Protein 1LVW (pdb70)

Structure (mmCIF, N/CA/C/O backbone):
data_1LVW
#
_entry.id   1LVW
#
_cell.length_a   112.680
_cell.length_b   115.880
_cell.length_c   116.910
_cell.angle_alpha   90.00
_cell.angle_beta   90.00
_cell.angle_gamma   90.00
#
_symmetry.space_group_name_H-M   'P 21 21 21'
#
loop_
_entity.id
_entity.type
_entity.pdbx_description
1 polymer 'glucose-1-phosphate thymidylyltransferase'
2 non-polymer 'CHLORIDE ION'
3 non-polymer 'SULFATE ION'
4 non-polymer "THYMIDINE-5'-DIPHOSPHATE"
5 non-polymer GLYCEROL
6 water water
#
loop_
_atom_site.group_PDB
_atom_site.id
_atom_site.type_symbol
_atom_site.label_atom_id
_atom_site.label_alt_id
_atom_site.label_comp_id
_atom_site.label_asym_id
_atom_site.label_entity_id
_atom_site.label_seq_id
_atom_site.pdbx_PDB_ins_code
_atom_site.Cartn_x
_atom_site.Cartn_y
_atom_site.Cartn_z
_atom_site.occupancy
_atom_site.B_iso_or_equiv
_atom_site.auth_seq_id
_atom_site.auth_comp_id
_atom_site.auth_asym_id
_atom_site.auth_atom_id
_atom_site.pdbx_PDB_model_num
ATOM 1 N N . GLY A 1 1 ? -12.036 -9.274 42.932 1.00 50.44 -2 GLY A N 1
ATOM 2 C CA . GLY A 1 1 ? -12.531 -9.980 41.714 1.00 49.80 -2 GLY A CA 1
ATOM 3 C C . GLY A 1 1 ? -11.387 -10.743 41.079 1.00 49.52 -2 GLY A C 1
ATOM 4 O O . GLY A 1 1 ? -11.568 -11.472 40.095 1.00 50.15 -2 GLY A O 1
ATOM 5 N N . ALA A 1 2 ? -10.201 -10.567 41.654 1.00 47.70 -1 ALA A N 1
ATOM 6 C CA . ALA A 1 2 ? -8.993 -11.229 41.177 1.00 45.15 -1 ALA A CA 1
ATOM 7 C C . ALA A 1 2 ? -7.869 -10.997 42.180 1.00 42.75 -1 ALA A C 1
ATOM 8 O O . ALA A 1 2 ? -7.184 -11.938 42.586 1.00 43.71 -1 ALA A O 1
ATOM 10 N N . HIS A 1 3 ? -7.684 -9.741 42.582 1.00 38.01 0 HIS A N 1
ATOM 11 C CA . HIS A 1 3 ? -6.630 -9.402 43.535 1.00 33.59 0 HIS A CA 1
ATOM 12 C C . HIS A 1 3 ? -7.171 -8.525 44.645 1.00 27.91 0 HIS A C 1
ATOM 13 O O . HIS A 1 3 ? -8.064 -7.709 44.424 1.00 25.62 0 HIS A O 1
ATOM 20 N N . MET A 1 4 ? -6.627 -8.696 45.839 1.00 21.05 1 MET A N 1
ATOM 21 C CA . MET A 1 4 ? -7.052 -7.878 46.975 1.00 18.46 1 MET A CA 1
ATOM 22 C C . MET A 1 4 ? -6.668 -6.427 46.703 1.00 15.21 1 MET A C 1
ATOM 23 O O . MET A 1 4 ? -5.543 -6.158 46.281 1.00 16.14 1 MET A O 1
ATOM 28 N N . LYS A 1 5 ? -7.594 -5.498 46.937 1.00 13.82 2 LYS A N 1
ATOM 29 C CA . LYS A 1 5 ? -7.328 -4.080 46.734 1.00 13.80 2 LYS A CA 1
ATOM 30 C C . LYS A 1 5 ? -6.956 -3.425 48.064 1.00 13.72 2 LYS A C 1
ATOM 31 O O . LYS A 1 5 ? -6.987 -4.076 49.107 1.00 12.54 2 LYS A O 1
ATOM 37 N N . GLY A 1 6 ? -6.593 -2.145 48.022 1.00 11.43 3 GLY A N 1
ATOM 38 C CA . GLY A 1 6 ? -6.240 -1.461 49.251 1.00 11.70 3 GLY A CA 1
ATOM 39 C C . GLY A 1 6 ? -6.873 -0.088 49.298 1.00 9.38 3 GLY A C 1
ATOM 40 O O . GLY A 1 6 ? -7.152 0.515 48.255 1.00 10.17 3 GLY A O 1
ATOM 41 N N . ILE A 1 7 ? -7.144 0.400 50.509 1.00 9.29 4 ILE A N 1
ATOM 42 C CA . ILE A 1 7 ? -7.715 1.735 50.672 1.00 8.95 4 ILE A CA 1
ATOM 43 C C . ILE A 1 7 ? -6.901 2.421 51.769 1.00 11.43 4 ILE A C 1
ATOM 44 O O . ILE A 1 7 ? -6.583 1.795 52.792 1.00 9.77 4 ILE A O 1
ATOM 49 N N . VAL A 1 8 ? -6.527 3.677 51.535 1.00 10.36 5 VAL A N 1
ATOM 50 C CA . VAL A 1 8 ? -5.826 4.440 52.565 1.00 10.66 5 VAL A CA 1
ATOM 51 C C . VAL A 1 8 ? -6.796 5.552 52.926 1.00 10.68 5 VAL A C 1
ATOM 52 O O . VAL A 1 8 ? -7.178 6.389 52.055 1.00 10.28 5 VAL A O 1
ATOM 56 N N . LEU A 1 9 ? -7.237 5.566 54.183 1.00 11.62 6 LEU A N 1
ATOM 57 C CA . LEU A 1 9 ? -8.173 6.611 54.614 1.00 12.71 6 LEU A CA 1
ATOM 58 C C . LEU A 1 9 ? -7.371 7.784 55.157 1.00 13.85 6 LEU A C 1
ATOM 59 O O . LEU A 1 9 ? -6.766 7.705 56.229 1.00 13.20 6 LEU A O 1
ATOM 64 N N . ALA A 1 10 ? -7.383 8.895 54.416 1.00 15.63 7 ALA A N 1
ATOM 65 C CA . ALA A 1 10 ? -6.576 10.065 54.765 1.00 17.26 7 ALA A CA 1
ATOM 66 C C . ALA A 1 10 ? -7.348 11.365 54.766 1.00 19.75 7 ALA A C 1
ATOM 67 O O . ALA A 1 10 ? -6.899 12.373 54.200 1.00 21.87 7 ALA A O 1
ATOM 69 N N . GLY A 1 11 ? -8.488 11.322 55.432 1.00 20.69 8 GLY A N 1
ATOM 70 C CA . GLY A 1 11 ? -9.360 12.463 55.537 1.00 24.47 8 GLY A CA 1
ATOM 71 C C . GLY A 1 11 ? -9.262 13.184 56.864 1.00 25.17 8 GLY A C 1
ATOM 72 O O . GLY A 1 11 ? -8.234 13.136 57.546 1.00 22.70 8 GLY A O 1
ATOM 73 N N . GLY A 1 12 ? -10.379 13.812 57.216 1.00 28.74 9 GLY A N 1
ATOM 74 C CA . GLY A 1 12 ? -10.513 14.669 58.384 1.00 32.86 9 GLY A CA 1
ATOM 75 C C . GLY A 1 12 ? -10.065 14.280 59.766 1.00 36.22 9 GLY A C 1
ATOM 76 O O . GLY A 1 12 ? -10.355 13.189 60.249 1.00 38.27 9 GLY A O 1
ATOM 77 N N . SER A 1 13 ? -9.389 15.213 60.427 1.00 37.89 10 SER A N 1
ATOM 78 C CA . SER A 1 13 ? -8.894 14.984 61.778 1.00 39.88 10 SER A CA 1
ATOM 79 C C . SER A 1 13 ? -9.540 15.978 62.741 1.00 40.58 10 SER A C 1
ATOM 80 O O . SER A 1 13 ? -10.230 16.922 62.333 1.00 41.98 10 SER A O 1
ATOM 83 N N . GLY A 1 14 ? -9.325 15.765 64.029 1.00 40.22 11 GLY A N 1
ATOM 84 C CA . GLY A 1 14 ? -9.872 16.703 64.975 1.00 39.45 11 GLY A CA 1
ATOM 85 C C . GLY A 1 14 ? -8.914 17.879 64.957 1.00 38.95 11 GLY A C 1
ATOM 86 O O . GLY A 1 14 ? -8.185 18.109 63.974 1.00 37.56 11 GLY A O 1
ATOM 87 N N . THR A 1 15 ? -8.888 18.618 66.055 1.00 36.45 12 THR A N 1
ATOM 88 C CA . THR A 1 15 ? -7.999 19.751 66.144 1.00 34.15 12 THR A CA 1
ATOM 89 C C . THR A 1 15 ? -6.900 19.437 67.139 1.00 31.28 12 THR A C 1
ATOM 90 O O . THR A 1 15 ? -6.217 20.338 67.603 1.00 30.16 12 THR A O 1
ATOM 94 N N . ARG A 1 16 ? -6.703 18.162 67.467 1.00 28.36 13 ARG A N 1
ATOM 95 C CA . ARG A 1 16 ? -5.686 17.843 68.459 1.00 26.80 13 ARG A CA 1
ATOM 96 C C . ARG A 1 16 ? -4.303 18.376 68.094 1.00 24.37 13 ARG A C 1
ATOM 97 O O . ARG A 1 16 ? -3.528 18.754 68.982 1.00 24.92 13 ARG A O 1
ATOM 99 N N . LEU A 1 17 ? -3.988 18.413 66.798 1.00 21.93 14 LEU A N 1
ATOM 100 C CA . LEU A 1 17 ? -2.674 18.898 66.373 1.00 19.66 14 LEU A CA 1
ATOM 101 C C . LEU A 1 17 ? -2.661 20.368 65.984 1.00 18.87 14 LEU A C 1
ATOM 102 O O . LEU A 1 17 ? -1.645 20.887 65.502 1.00 17.97 14 LEU A O 1
ATOM 107 N N . TYR A 1 18 ? -3.785 21.041 66.205 1.00 18.63 15 TYR A N 1
ATOM 108 C CA . TYR A 1 18 ? -3.900 22.465 65.891 1.00 16.70 15 TYR A CA 1
ATOM 109 C C . TYR A 1 18 ? -2.727 23.218 66.541 1.00 14.88 15 TYR A C 1
ATOM 110 O O . TYR A 1 18 ? -2.365 22.951 67.678 1.00 14.69 15 TYR A O 1
ATOM 119 N N . PRO A 1 19 ? -2.138 24.198 65.838 1.00 13.26 16 PRO A N 1
ATOM 120 C CA . PRO A 1 19 ? -2.440 24.689 64.508 1.00 13.50 16 PRO A CA 1
ATOM 121 C C . PRO A 1 19 ? -1.712 24.058 63.326 1.00 14.13 16 PRO A C 1
ATOM 122 O O . PRO A 1 19 ? -1.902 24.521 62.197 1.00 14.72 16 PRO A O 1
ATOM 126 N N . ILE A 1 20 ? -0.911 23.011 63.528 1.00 14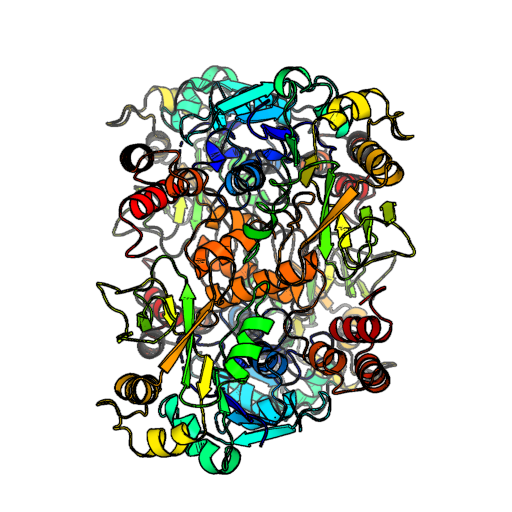.46 17 ILE A N 1
ATOM 127 C CA . ILE A 1 20 ? -0.180 22.480 62.355 1.00 13.78 17 ILE A CA 1
ATOM 128 C C . ILE A 1 20 ? -1.041 21.764 61.324 1.00 15.76 17 ILE A C 1
ATOM 129 O O . ILE A 1 20 ? -0.594 21.528 60.215 1.00 15.77 17 ILE A O 1
ATOM 134 N N . THR A 1 21 ? -2.260 21.394 61.700 1.00 14.48 18 THR A N 1
ATOM 135 C CA . THR A 1 21 ? -3.163 20.765 60.750 1.00 14.72 18 THR A CA 1
ATOM 136 C C . THR A 1 21 ? -4.216 21.760 60.263 1.00 16.70 18 THR A C 1
ATOM 137 O O . THR A 1 21 ? -5.152 21.375 59.563 1.00 16.86 18 THR A O 1
ATOM 141 N N . ARG A 1 22 ? -4.107 23.029 60.651 1.00 17.99 19 ARG A N 1
ATOM 142 C CA . ARG A 1 22 ? -5.090 23.999 60.183 1.00 22.08 19 ARG A CA 1
ATOM 143 C C . ARG A 1 22 ? -5.025 24.139 58.664 1.00 24.12 19 ARG A C 1
ATOM 144 O O . ARG A 1 22 ? -6.062 24.177 57.980 1.00 25.71 19 ARG A O 1
ATOM 152 N N . ALA A 1 23 ? -3.820 24.199 58.123 1.00 23.95 20 ALA A N 1
ATOM 153 C CA . ALA A 1 23 ? -3.683 24.300 56.676 1.00 25.53 20 ALA A CA 1
ATOM 154 C C . ALA A 1 23 ? -2.986 23.110 56.022 1.00 24.99 20 ALA A C 1
ATOM 155 O O . ALA A 1 23 ? -2.867 23.083 54.795 1.00 28.55 20 ALA A O 1
ATOM 157 N N . VAL A 1 24 ? -2.509 22.146 56.816 1.00 21.27 21 VAL A N 1
ATOM 158 C CA . VAL A 1 24 ? -1.841 20.954 56.265 1.00 18.86 21 VAL A CA 1
ATOM 159 C C . VAL A 1 24 ? -2.560 19.701 56.750 1.00 17.11 21 VAL A C 1
ATOM 160 O O . VAL A 1 24 ? -2.694 19.468 57.954 1.00 17.69 21 VAL A O 1
ATOM 164 N N . SER A 1 25 ? -3.026 18.916 55.799 1.00 15.09 22 SER A N 1
ATOM 165 C CA . SER A 1 25 ? -3.707 17.663 56.092 1.00 13.42 22 SER A CA 1
ATOM 166 C C . SER A 1 25 ? -2.761 16.840 56.970 1.00 12.03 22 SER A C 1
ATOM 167 O O . SER A 1 25 ? -1.572 16.748 56.687 1.00 11.94 22 SER A O 1
ATOM 170 N N . LYS A 1 26 ? -3.293 16.229 58.034 1.00 10.52 23 LYS A N 1
ATOM 171 C CA . LYS A 1 26 ? -2.454 15.453 58.940 1.00 9.72 23 LYS A CA 1
ATOM 172 C C . LYS A 1 26 ? -1.576 14.425 58.215 1.00 10.46 23 LYS A C 1
ATOM 173 O O . LYS A 1 26 ? -0.401 14.279 58.535 1.00 10.76 23 LYS A O 1
ATOM 179 N N . GLN A 1 27 ? -2.137 13.747 57.220 1.00 8.78 24 GLN A N 1
ATOM 180 C CA . GLN A 1 27 ? -1.394 12.680 56.561 1.00 9.01 24 GLN A CA 1
ATOM 181 C C . GLN A 1 27 ? -0.360 13.154 55.551 1.00 9.74 24 GLN A C 1
ATOM 182 O O . GLN A 1 27 ? 0.295 12.349 54.891 1.00 9.36 24 GLN A O 1
ATOM 188 N N . LEU A 1 28 ? -0.201 14.480 55.438 1.00 10.38 25 LEU A N 1
ATOM 189 C CA . LEU A 1 28 ? 0.840 15.021 54.593 1.00 10.88 25 LEU A CA 1
ATOM 190 C C . LEU A 1 28 ? 1.952 15.570 55.499 1.00 11.02 25 LEU A C 1
ATOM 191 O O . LEU A 1 28 ? 3.002 15.996 55.005 1.00 12.66 25 LEU A O 1
ATOM 196 N N . LEU A 1 29 ? 1.737 15.586 56.817 1.00 8.63 26 LEU A N 1
ATOM 197 C CA . LEU A 1 29 ? 2.779 16.086 57.736 1.00 9.52 26 LEU A CA 1
ATOM 198 C C . LEU A 1 29 ? 4.022 15.179 57.584 1.00 10.59 26 LEU A C 1
ATOM 199 O O . LEU A 1 29 ? 3.928 13.972 57.364 1.00 10.91 26 LEU A O 1
ATOM 204 N N . PRO A 1 30 ? 5.209 15.759 57.729 1.00 11.16 27 PRO A N 1
ATOM 205 C CA . PRO A 1 30 ? 6.411 14.928 57.577 1.00 10.54 27 PRO A CA 1
ATOM 206 C C . PRO A 1 30 ? 6.738 14.030 58.767 1.00 10.12 27 PRO A C 1
ATOM 207 O O . PRO A 1 30 ? 6.489 14.387 59.925 1.00 9.97 27 PRO A O 1
ATOM 211 N N . ILE A 1 31 ? 7.256 12.844 58.477 1.00 10.50 28 ILE A N 1
ATOM 212 C CA . ILE A 1 31 ? 7.759 11.984 59.546 1.00 10.24 28 ILE A CA 1
ATOM 213 C C . ILE A 1 31 ? 9.214 11.842 59.078 1.00 10.01 28 ILE A C 1
ATOM 214 O O . ILE A 1 31 ? 9.563 11.012 58.227 1.00 10.29 28 ILE A O 1
ATOM 219 N N . TYR A 1 32 ? 10.025 12.740 59.619 1.00 10.44 29 TYR A N 1
ATOM 220 C CA . TYR A 1 32 ? 11.443 12.884 59.314 1.00 11.58 29 TYR A CA 1
ATOM 221 C C . TYR A 1 32 ? 11.731 13.360 57.895 1.00 11.41 29 TYR A C 1
ATOM 222 O O . TYR A 1 32 ? 12.001 14.548 57.703 1.00 14.25 29 TYR A O 1
ATOM 231 N N . ASP A 1 33 ? 11.662 12.471 56.902 1.00 10.08 30 ASP A N 1
ATOM 232 C CA . ASP A 1 33 ? 11.995 12.871 55.535 1.00 10.48 30 ASP A CA 1
ATOM 233 C C . ASP A 1 33 ? 10.948 12.508 54.495 1.00 11.14 30 ASP A C 1
ATOM 234 O O . ASP A 1 33 ? 11.214 12.654 53.303 1.00 11.01 30 ASP A O 1
ATOM 239 N N . LYS A 1 34 ? 9.780 12.003 54.918 1.00 10.37 31 LYS A N 1
ATOM 240 C CA . LYS A 1 34 ? 8.725 11.625 53.965 1.00 8.95 31 LYS A CA 1
ATOM 241 C C . LYS A 1 34 ? 7.360 11.992 54.537 1.00 9.53 31 LYS A C 1
ATOM 242 O O . LYS A 1 34 ? 7.191 12.038 55.755 1.00 9.28 31 LYS A O 1
ATOM 248 N N . PRO A 1 35 ? 6.369 12.236 53.660 1.00 9.28 32 PRO A N 1
ATOM 249 C CA . PRO A 1 35 ? 5.007 12.586 54.094 1.00 10.21 32 PRO A CA 1
ATOM 250 C C . PRO A 1 35 ? 4.477 11.373 54.887 1.00 9.72 32 PRO A C 1
ATOM 251 O O . PRO A 1 35 ? 4.804 10.219 54.567 1.00 10.12 32 PRO A O 1
ATOM 255 N N . MET A 1 36 ? 3.684 11.636 55.918 1.00 8.42 33 MET A N 1
ATOM 256 C CA . MET A 1 36 ? 3.155 10.574 56.762 1.00 9.08 33 MET A CA 1
ATOM 257 C C . MET A 1 36 ? 2.522 9.448 55.937 1.00 9.17 33 MET A C 1
ATOM 258 O O . MET A 1 36 ? 2.735 8.289 56.226 1.00 8.53 33 MET A O 1
ATOM 263 N N . ILE A 1 37 ? 1.735 9.803 54.931 1.00 8.62 34 ILE A N 1
ATOM 264 C CA . ILE A 1 37 ? 1.016 8.778 54.145 1.00 8.96 34 ILE A CA 1
ATOM 265 C C . ILE A 1 37 ? 1.907 7.750 53.431 1.00 10.31 34 ILE A C 1
ATOM 266 O O . ILE A 1 37 ? 1.441 6.666 53.100 1.00 7.78 34 ILE A O 1
ATOM 271 N N . TYR A 1 38 ? 3.177 8.069 53.193 1.00 8.70 35 TYR A N 1
ATOM 272 C CA . TYR A 1 38 ? 4.059 7.088 52.563 1.00 8.69 35 TYR A CA 1
ATOM 273 C C . TYR A 1 38 ? 4.162 5.857 53.466 1.00 6.73 35 TYR A C 1
ATOM 274 O O . TYR A 1 38 ? 4.310 4.745 52.972 1.00 8.51 35 TYR A O 1
ATOM 283 N N . TYR A 1 39 ? 4.096 6.049 54.789 1.00 8.24 36 TYR A N 1
ATOM 284 C CA . TYR A 1 39 ? 4.282 4.910 55.693 1.00 7.03 36 TYR A CA 1
ATOM 285 C C . TYR A 1 39 ? 3.175 3.847 55.586 1.00 9.23 36 TYR A C 1
ATOM 286 O O . TYR A 1 39 ? 3.469 2.665 55.380 1.00 9.71 36 TYR A O 1
ATOM 295 N N . PRO A 1 40 ? 1.899 4.240 55.698 1.00 10.28 37 PRO A N 1
ATOM 296 C CA . PRO A 1 40 ? 0.876 3.185 55.548 1.00 9.63 37 PRO A CA 1
ATOM 297 C C . PRO A 1 40 ? 0.816 2.713 54.077 1.00 9.81 37 PRO A C 1
ATOM 298 O O . PRO A 1 40 ? 0.470 1.555 53.802 1.00 9.16 37 PRO A O 1
ATOM 302 N N . LEU A 1 41 ? 1.136 3.585 53.110 1.00 8.64 38 LEU A N 1
ATOM 303 C CA . LEU A 1 41 ? 1.153 3.128 51.723 1.00 8.70 38 LEU A CA 1
ATOM 304 C C . LEU A 1 41 ? 2.174 1.995 51.570 1.00 8.94 38 LEU A C 1
ATOM 305 O O . LEU A 1 41 ? 1.920 1.020 50.860 1.00 10.08 38 LEU A O 1
ATOM 310 N N . SER A 1 42 ? 3.332 2.139 52.221 1.00 8.77 39 SER A N 1
ATOM 311 C CA . SER A 1 42 ? 4.392 1.138 52.121 1.00 8.87 39 SER A CA 1
ATOM 312 C C . SER A 1 42 ? 3.912 -0.202 52.663 1.00 10.39 39 SER A C 1
ATOM 313 O O . SER A 1 42 ? 4.329 -1.267 52.194 1.00 9.14 39 SER A O 1
ATOM 316 N N . VAL A 1 43 ? 3.019 -0.148 53.642 1.00 9.12 40 VAL A N 1
ATOM 317 C CA . VAL A 1 43 ? 2.485 -1.379 54.235 1.00 10.05 40 VAL A CA 1
ATOM 318 C C . VAL A 1 43 ? 1.592 -2.095 53.222 1.00 9.42 40 VAL A C 1
ATOM 319 O O . VAL A 1 43 ? 1.688 -3.313 53.063 1.00 9.79 40 VAL A O 1
ATOM 323 N N . LEU A 1 44 ? 0.746 -1.348 52.516 1.00 10.80 41 LEU A N 1
ATOM 324 C CA . LEU A 1 44 ? -0.112 -2.002 51.520 1.00 10.37 41 LEU A CA 1
ATOM 325 C C . LEU A 1 44 ? 0.777 -2.602 50.422 1.00 11.42 41 LEU A C 1
ATOM 326 O O . LEU A 1 44 ? 0.533 -3.713 49.961 1.00 10.48 41 LEU A O 1
ATOM 331 N N . MET A 1 45 ? 1.808 -1.866 50.010 1.00 11.30 42 MET A N 1
ATOM 332 C CA . MET A 1 45 ? 2.701 -2.369 48.963 1.00 12.23 42 MET A CA 1
ATOM 333 C C . MET A 1 45 ? 3.507 -3.592 49.433 1.00 11.71 42 MET A C 1
ATOM 334 O O . MET A 1 45 ? 3.744 -4.511 48.651 1.00 12.61 42 MET A O 1
ATOM 339 N N . LEU A 1 46 ? 3.940 -3.607 50.692 1.00 11.40 43 LEU A N 1
ATOM 340 C CA . LEU A 1 46 ? 4.661 -4.763 51.226 1.00 11.61 43 LEU A CA 1
ATOM 341 C C . LEU A 1 46 ? 3.738 -5.974 51.321 1.00 13.51 43 LEU A C 1
ATOM 342 O O . LEU A 1 46 ? 4.223 -7.113 51.313 1.00 13.06 43 LEU A O 1
ATOM 347 N N . ALA A 1 47 ? 2.423 -5.730 51.398 1.00 12.22 44 ALA A N 1
ATOM 348 C CA . ALA A 1 47 ? 1.416 -6.795 51.422 1.00 12.21 44 ALA A CA 1
ATOM 349 C C . ALA A 1 47 ? 1.082 -7.256 49.996 1.00 13.29 44 ALA A C 1
ATOM 350 O O . ALA A 1 47 ? 0.259 -8.153 49.816 1.00 13.16 44 ALA A O 1
ATOM 352 N N . GLY A 1 48 ? 1.702 -6.616 48.998 1.00 11.88 45 GLY A N 1
ATOM 353 C CA . GLY A 1 48 ? 1.514 -6.979 47.604 1.00 13.27 45 GLY A CA 1
ATOM 354 C C . GLY A 1 48 ? 0.360 -6.345 46.861 1.00 13.05 45 GLY A C 1
ATOM 355 O O . GLY A 1 48 ? 0.037 -6.741 45.744 1.00 13.93 45 GLY A O 1
ATOM 356 N N . ILE A 1 49 ? -0.251 -5.341 47.473 1.00 11.93 46 ILE A N 1
ATOM 357 C CA . ILE A 1 49 ? -1.405 -4.668 46.903 1.00 12.23 46 ILE A CA 1
ATOM 358 C C . ILE A 1 49 ? -0.989 -3.584 45.934 1.00 13.46 46 ILE A C 1
ATOM 359 O O . ILE A 1 49 ? -0.170 -2.734 46.278 1.00 14.70 46 ILE A O 1
ATOM 364 N N . ARG A 1 50 ? -1.563 -3.609 44.730 1.00 13.42 47 ARG A N 1
ATOM 365 C CA . ARG A 1 50 ? -1.195 -2.636 43.688 1.00 14.44 47 ARG A CA 1
ATOM 366 C C . ARG A 1 50 ? -2.331 -1.767 43.186 1.00 15.10 47 ARG A C 1
ATOM 367 O O . ARG A 1 50 ? -2.105 -0.893 42.352 1.00 18.44 47 ARG A O 1
ATOM 375 N N . ASP A 1 51 ? -3.549 -1.996 43.671 1.00 12.93 48 ASP A N 1
ATOM 376 C CA . ASP A 1 51 ? -4.696 -1.211 43.237 1.00 15.46 48 ASP A CA 1
ATOM 377 C C . ASP A 1 51 ? -5.146 -0.554 44.522 1.00 14.04 48 ASP A C 1
ATOM 378 O O . ASP A 1 51 ? -5.742 -1.189 45.378 1.00 12.80 48 ASP A O 1
ATOM 383 N N . ILE A 1 52 ? -4.853 0.736 44.636 1.00 13.14 49 ILE A N 1
ATOM 384 C CA . ILE A 1 52 ? -5.091 1.474 45.862 1.00 10.86 49 ILE A CA 1
ATOM 385 C C . ILE A 1 52 ? -5.933 2.706 45.722 1.00 12.25 49 ILE A C 1
ATOM 386 O O . ILE A 1 52 ? -5.685 3.548 44.849 1.00 13.71 49 ILE A O 1
ATOM 391 N N . LEU A 1 53 ? -6.917 2.820 46.607 1.00 10.48 50 LEU A N 1
ATOM 392 C CA . LEU A 1 53 ? -7.809 3.979 46.640 1.00 11.39 50 LEU A CA 1
ATOM 393 C C . LEU A 1 53 ? -7.394 4.945 47.759 1.00 10.89 50 LEU A C 1
ATOM 394 O O . LEU A 1 53 ? -7.224 4.535 48.898 1.00 12.58 50 LEU A O 1
ATOM 399 N N . ILE A 1 54 ? -7.218 6.217 47.427 1.00 10.36 51 ILE A N 1
ATOM 400 C CA . ILE A 1 54 ? -6.864 7.239 48.423 1.00 10.42 51 ILE A CA 1
ATOM 401 C C . ILE A 1 54 ? -8.157 8.013 48.708 1.00 12.45 51 ILE A C 1
ATOM 402 O O . ILE A 1 54 ? -8.776 8.561 47.788 1.00 12.88 51 ILE A O 1
ATOM 407 N N . ILE A 1 55 ? -8.577 8.067 49.967 1.00 11.24 52 ILE A N 1
ATOM 408 C CA . ILE A 1 55 ? -9.779 8.813 50.329 1.00 12.36 52 ILE A CA 1
ATOM 409 C C . ILE A 1 55 ? -9.354 9.984 51.217 1.00 13.26 52 ILE A C 1
ATOM 410 O O . ILE A 1 55 ? -8.600 9.819 52.172 1.00 13.49 52 ILE A O 1
ATOM 415 N N A SER A 1 56 ? -9.822 11.179 50.873 0.50 14.43 53 SER A N 1
ATOM 416 N N B SER A 1 56 ? -9.836 11.180 50.904 0.50 13.71 53 SER A N 1
ATOM 417 C CA A SER A 1 56 ? -9.487 12.362 51.647 0.50 15.23 53 SER A CA 1
ATOM 418 C CA B SER A 1 56 ? -9.524 12.333 51.732 0.50 13.77 53 SER A CA 1
ATOM 419 C C A SER A 1 56 ? -10.617 13.374 51.499 0.50 16.13 53 SER A C 1
ATOM 420 C C B SER A 1 56 ? -10.654 13.341 51.574 0.50 15.31 53 SER A C 1
ATOM 421 O O A SER A 1 56 ? -11.584 13.131 50.779 0.50 15.64 53 SER A O 1
ATOM 422 O O B SER A 1 56 ? -11.658 13.061 50.920 0.50 14.78 53 SER A O 1
ATOM 427 N N . THR A 1 57 ? -10.488 14.506 52.180 1.00 15.93 54 THR A N 1
ATOM 428 C CA . THR A 1 57 ? -11.511 15.537 52.115 1.00 17.37 54 THR A CA 1
ATOM 429 C C . THR A 1 57 ? -11.504 16.238 50.762 1.00 18.65 54 THR A C 1
ATOM 430 O O . THR A 1 57 ? -10.579 16.105 49.970 1.00 16.97 54 THR A O 1
ATOM 434 N N . PRO A 1 58 ? -12.559 17.002 50.483 1.00 20.68 55 PRO A N 1
ATOM 435 C CA . PRO A 1 58 ? -12.642 17.719 49.204 1.00 22.24 55 PRO A CA 1
ATOM 436 C C . PRO A 1 58 ? -11.466 18.695 49.069 1.00 21.57 55 PRO A C 1
ATOM 437 O O . PRO A 1 58 ? -10.828 18.801 48.027 1.00 20.93 55 PRO A O 1
ATOM 441 N N . ARG A 1 59 ? -11.181 19.400 50.147 1.00 22.44 56 ARG A N 1
ATOM 442 C CA . ARG A 1 59 ? -10.096 20.366 50.153 1.00 23.07 56 ARG A CA 1
ATOM 443 C C . ARG A 1 59 ? -8.707 19.742 49.932 1.00 22.33 56 ARG A C 1
ATOM 444 O O . ARG A 1 59 ? -7.913 20.248 49.136 1.00 20.70 56 ARG A O 1
ATOM 452 N N . ASP A 1 60 ? -8.428 18.638 50.628 1.00 20.43 57 ASP A N 1
ATOM 453 C CA . ASP A 1 60 ? -7.110 17.980 50.546 1.00 20.24 57 ASP A CA 1
ATOM 454 C C . ASP A 1 60 ? -6.856 16.980 49.424 1.00 20.27 57 ASP A C 1
ATOM 455 O O . ASP A 1 60 ? -5.699 16.736 49.055 1.00 18.39 57 ASP A O 1
ATOM 460 N N . LEU A 1 61 ? -7.909 16.393 48.868 1.00 20.48 58 LEU A N 1
ATOM 461 C CA . LEU A 1 61 ? -7.690 15.374 47.842 1.00 21.63 58 LEU A CA 1
ATOM 462 C C . LEU A 1 61 ? -6.737 15.813 46.732 1.00 20.52 58 LEU A C 1
ATOM 463 O O . LEU A 1 61 ? -5.845 15.058 46.355 1.00 20.80 58 LEU A O 1
ATOM 468 N N . PRO A 1 62 ? -6.869 17.053 46.226 1.00 20.77 59 PRO A N 1
ATOM 469 C CA . PRO A 1 62 ? -5.974 17.521 45.159 1.00 21.39 59 PRO A CA 1
ATOM 470 C C . PRO A 1 62 ? -4.484 17.506 45.538 1.00 20.65 59 PRO A C 1
ATOM 471 O O . PRO A 1 62 ? -3.629 17.282 44.684 1.00 20.59 59 PRO A O 1
ATOM 475 N N . LEU A 1 63 ? -4.193 17.781 46.809 1.00 19.20 60 LEU A N 1
ATOM 476 C CA . LEU A 1 63 ? -2.818 17.769 47.303 1.00 18.22 60 LEU A CA 1
ATOM 477 C C . LEU A 1 63 ? -2.301 16.335 47.335 1.00 16.08 60 LEU A C 1
ATOM 478 O O . LEU A 1 63 ? -1.127 16.098 47.063 1.00 14.15 60 LEU A O 1
ATOM 483 N N . TYR A 1 64 ? -3.157 15.379 47.701 1.00 15.36 61 TYR A N 1
ATOM 484 C CA . TYR A 1 64 ? -2.711 13.984 47.686 1.00 15.37 61 TYR A CA 1
ATOM 485 C C . TYR A 1 64 ? -2.468 13.567 46.242 1.00 15.52 61 TYR A C 1
ATOM 486 O O . TYR A 1 64 ? -1.544 12.829 45.959 1.00 13.77 61 TYR A O 1
ATOM 495 N N . ARG A 1 65 ? -3.313 14.016 45.323 1.00 15.79 62 ARG A N 1
ATOM 496 C CA . ARG A 1 65 ? -3.073 13.672 43.930 1.00 17.15 62 ARG A CA 1
ATOM 497 C C . ARG A 1 65 ? -1.764 14.354 43.462 1.00 16.17 62 ARG A C 1
ATOM 498 O O . ARG A 1 65 ? -0.998 13.773 42.700 1.00 16.73 62 ARG A O 1
ATOM 506 N N . ASP A 1 66 ? -1.489 15.573 43.932 1.00 17.25 63 ASP A N 1
ATOM 507 C CA . ASP A 1 66 ? -0.237 16.228 43.554 1.00 17.38 63 ASP A CA 1
ATOM 508 C C . ASP A 1 66 ? 0.959 15.367 43.985 1.00 17.00 63 ASP A C 1
ATOM 509 O O . ASP A 1 66 ? 1.957 15.232 43.275 1.00 16.65 63 ASP A O 1
ATOM 514 N N . LEU A 1 67 ? 0.868 14.792 45.175 1.00 14.10 64 LEU A N 1
ATOM 515 C CA . LEU A 1 67 ? 1.976 14.002 45.687 1.00 13.75 64 LEU A CA 1
ATOM 516 C C . LEU A 1 67 ? 2.143 12.634 45.042 1.00 12.43 64 LEU A C 1
ATOM 517 O O . LEU A 1 67 ? 3.250 12.231 44.694 1.00 12.96 64 LEU A O 1
ATOM 522 N N . LEU A 1 68 ? 1.018 11.940 44.883 1.00 12.81 65 LEU A N 1
ATOM 523 C CA . LEU A 1 68 ? 1.017 10.560 44.417 1.00 11.38 65 LEU A CA 1
ATOM 524 C C . LEU A 1 68 ? 0.709 10.300 42.955 1.00 12.68 65 LEU A C 1
ATOM 525 O O . LEU A 1 68 ? 1.084 9.253 42.433 1.00 12.62 65 LEU A O 1
ATOM 530 N N . GLY A 1 69 ? 0.016 11.223 42.299 1.00 13.85 66 GLY A N 1
ATOM 531 C CA . GLY A 1 69 ? -0.286 11.018 40.886 1.00 14.85 66 GLY A CA 1
ATOM 532 C C . GLY A 1 69 ? -1.083 9.746 40.616 1.00 16.00 66 GLY A C 1
ATOM 533 O O . GLY A 1 69 ? -1.872 9.303 41.465 1.00 16.13 66 GLY A O 1
ATOM 534 N N . ASP A 1 70 ? -0.894 9.143 39.450 1.00 15.49 67 ASP A N 1
ATOM 535 C CA . ASP A 1 70 ? -1.671 7.953 39.135 1.00 15.86 67 ASP A CA 1
ATOM 536 C C . ASP A 1 70 ? -1.086 6.663 39.640 1.00 15.17 67 ASP A C 1
ATOM 537 O O . ASP A 1 70 ? -1.673 5.599 39.433 1.00 13.93 67 ASP A O 1
ATOM 542 N N . GLY A 1 71 ? 0.063 6.764 40.307 1.00 14.34 68 GLY A N 1
ATOM 543 C CA . GLY A 1 71 ? 0.703 5.591 40.879 1.00 15.37 68 GLY A CA 1
ATOM 544 C C . GLY A 1 71 ? 1.685 4.868 39.991 1.00 14.84 68 GLY A C 1
ATOM 545 O O . GLY A 1 71 ? 2.444 4.027 40.471 1.00 15.99 68 GLY A O 1
ATOM 546 N N . SER A 1 72 ? 1.689 5.183 38.694 1.00 17.01 69 SER A N 1
ATOM 547 C CA . SER A 1 72 ? 2.585 4.491 37.768 1.00 16.18 69 SER A CA 1
ATOM 548 C C . SER A 1 72 ? 4.068 4.624 38.146 1.00 17.08 69 SER A C 1
ATOM 549 O O . SER A 1 72 ? 4.873 3.730 37.839 1.00 18.76 69 SER A O 1
ATOM 552 N N . GLN A 1 73 ? 4.429 5.694 38.848 1.00 16.04 70 GLN A N 1
ATOM 553 C CA . GLN A 1 73 ? 5.822 5.850 39.238 1.00 18.42 70 GLN A CA 1
ATOM 554 C C . GLN A 1 73 ? 6.245 4.733 40.210 1.00 18.31 70 GLN A C 1
ATOM 555 O O . GLN A 1 73 ? 7.429 4.452 40.340 1.00 17.98 70 GLN A O 1
ATOM 561 N N . PHE A 1 74 ? 5.274 4.111 40.881 1.00 16.64 71 PHE A N 1
ATOM 562 C CA . PHE A 1 74 ? 5.549 3.012 41.822 1.00 16.39 71 PHE A CA 1
ATOM 563 C C . PHE A 1 74 ? 4.995 1.680 41.296 1.00 15.38 71 PHE A C 1
ATOM 564 O O . PHE A 1 74 ? 4.934 0.688 42.025 1.00 16.46 71 PHE A O 1
ATOM 572 N N . GLY A 1 75 ? 4.580 1.654 40.042 1.00 14.33 72 GLY A N 1
ATOM 573 C CA . GLY A 1 75 ? 4.050 0.417 39.496 1.00 16.04 72 GLY A CA 1
ATOM 574 C C . GLY A 1 75 ? 2.723 0.027 40.133 1.00 16.93 72 GLY A C 1
ATOM 575 O O . GLY A 1 75 ? 2.389 -1.156 40.194 1.00 18.24 72 GLY A O 1
ATOM 576 N N . VAL A 1 76 ? 1.982 1.008 40.643 1.00 15.23 73 VAL A N 1
ATOM 577 C CA . VAL A 1 76 ? 0.672 0.721 41.224 1.00 13.43 73 VAL A CA 1
ATOM 578 C C . VAL A 1 76 ? -0.389 1.597 40.550 1.00 15.13 73 VAL A C 1
ATOM 579 O O . VAL A 1 76 ? -0.091 2.350 39.635 1.00 13.10 73 VAL A O 1
ATOM 583 N N . ARG A 1 77 ? -1.641 1.452 40.960 1.00 13.72 74 ARG A N 1
ATOM 584 C CA . ARG A 1 77 ? -2.684 2.296 40.415 1.00 16.63 74 ARG A CA 1
ATOM 585 C C . ARG A 1 77 ? -3.307 3.011 41.583 1.00 16.79 74 ARG A C 1
ATOM 586 O O . ARG A 1 77 ? -3.758 2.353 42.525 1.00 16.63 74 ARG A O 1
ATOM 594 N N . PHE A 1 78 ? -3.297 4.342 41.547 1.00 16.54 75 PHE A N 1
ATOM 595 C CA . PHE A 1 78 ? -3.962 5.123 42.579 1.00 15.41 75 PHE A CA 1
ATOM 596 C C . PHE A 1 78 ? -5.266 5.677 42.010 1.00 16.42 75 PHE A C 1
ATOM 597 O O . PHE A 1 78 ? -5.296 6.190 40.884 1.00 14.89 75 PHE A O 1
ATOM 605 N N . SER A 1 79 ? -6.331 5.544 42.795 1.00 15.04 76 SER A N 1
ATOM 606 C CA . SER A 1 79 ? -7.655 6.091 42.486 1.00 15.91 76 SER A CA 1
ATOM 607 C C . SER A 1 79 ? -7.942 7.058 43.626 1.00 14.92 76 SER A C 1
ATOM 608 O O . SER A 1 79 ? -7.382 6.902 44.707 1.00 14.58 76 SER A O 1
ATOM 611 N N . TYR A 1 80 ? -8.788 8.064 43.396 1.00 14.12 77 TYR A N 1
ATOM 612 C CA . TYR A 1 80 ? -9.085 9.024 44.449 1.00 14.27 77 TYR A CA 1
ATOM 613 C C . TYR A 1 80 ? -10.582 9.199 44.635 1.00 15.29 77 TYR A C 1
ATOM 614 O O . TYR A 1 80 ? -11.325 9.259 43.648 1.00 16.52 77 TYR A O 1
ATOM 623 N N . ARG A 1 81 ? -11.025 9.266 45.888 1.00 14.42 78 ARG A N 1
ATOM 624 C CA . ARG A 1 81 ? -12.439 9.490 46.176 1.00 17.12 78 ARG A CA 1
ATOM 625 C C . ARG A 1 81 ? -12.539 10.441 47.359 1.00 17.39 78 ARG A C 1
ATOM 626 O O . ARG A 1 81 ? -11.784 10.339 48.326 1.00 17.37 78 ARG A O 1
ATOM 634 N N . VAL A 1 82 ? -13.491 11.356 47.289 1.00 17.95 79 VAL A N 1
ATOM 635 C CA . VAL A 1 82 ? -13.696 12.335 48.346 1.00 18.40 79 VAL A CA 1
ATOM 636 C C . VAL A 1 82 ? -14.606 11.793 49.451 1.00 18.76 79 VAL A C 1
ATOM 637 O O . VAL A 1 82 ? -15.535 11.049 49.169 1.00 19.05 79 VAL A O 1
ATOM 641 N N . GLN A 1 83 ? -14.300 12.109 50.702 1.00 18.41 80 GLN A N 1
ATOM 642 C CA . GLN A 1 83 ? -15.208 11.744 51.790 1.00 19.92 80 GLN A CA 1
ATOM 643 C C . GLN A 1 83 ? -15.718 13.143 52.137 1.00 21.91 80 GLN A C 1
ATOM 644 O O . GLN A 1 83 ? -15.018 13.911 52.771 1.00 21.06 80 GLN A O 1
ATOM 650 N N . GLU A 1 84 ? -16.919 13.469 51.669 1.00 26.32 81 GLU A N 1
ATOM 651 C CA . GLU A 1 84 ? -17.506 14.801 51.838 1.00 31.53 81 GLU A CA 1
ATOM 652 C C . GLU A 1 84 ? -17.749 15.223 53.268 1.00 33.34 81 GLU A C 1
ATOM 653 O O . GLU A 1 84 ? -17.635 16.407 53.596 1.00 34.27 81 GLU A O 1
ATOM 659 N N . GLU A 1 85 ? -18.104 14.250 54.109 1.00 33.31 82 GLU A N 1
ATOM 660 C CA . GLU A 1 85 ? -18.381 14.478 55.524 1.00 34.36 82 GLU A CA 1
ATOM 661 C C . GLU A 1 85 ? -17.530 13.477 56.325 1.00 33.52 82 GLU A C 1
ATOM 662 O O . GLU A 1 85 ? -17.274 12.363 55.878 1.00 32.14 82 GLU A O 1
ATOM 668 N N . PRO A 1 86 ? -17.060 13.876 57.509 1.00 33.04 83 PRO A N 1
ATOM 669 C CA . PRO A 1 86 ? -16.233 12.988 58.341 1.00 31.15 83 PRO A CA 1
ATOM 670 C C . PRO A 1 86 ? -17.153 11.969 59.056 1.00 29.64 83 PRO A C 1
ATOM 671 O O . PRO A 1 86 ? -17.373 12.053 60.262 1.00 29.33 83 PRO A O 1
ATOM 675 N N . ARG A 1 87 ? -17.664 11.000 58.302 1.00 25.99 84 ARG A N 1
ATOM 676 C CA . ARG A 1 87 ? -18.625 10.029 58.827 1.00 22.74 84 ARG A CA 1
ATOM 677 C C . ARG A 1 87 ? -18.146 8.847 59.661 1.00 20.00 84 ARG A C 1
ATOM 678 O O . ARG A 1 87 ? -18.981 8.140 60.243 1.00 20.57 84 ARG A O 1
ATOM 686 N N . GLY A 1 88 ? -16.836 8.606 59.695 1.00 16.54 85 GLY A N 1
ATOM 687 C CA . GLY A 1 88 ? -16.314 7.478 60.452 1.00 13.89 85 GLY A CA 1
ATOM 688 C C . GLY A 1 88 ? -15.491 6.554 59.560 1.00 13.54 85 GLY A C 1
ATOM 689 O O . GLY A 1 88 ? -15.631 6.550 58.333 1.00 12.44 85 GLY A O 1
ATOM 690 N N . ILE A 1 89 ? -14.646 5.746 60.180 1.00 11.56 86 ILE A N 1
ATOM 691 C CA . ILE A 1 89 ? -13.770 4.872 59.421 1.00 12.28 86 ILE A CA 1
ATOM 692 C C . ILE A 1 89 ? -14.519 3.863 58.527 1.00 14.08 86 ILE A C 1
ATOM 693 O O . ILE A 1 89 ? -14.123 3.619 57.384 1.00 13.76 86 ILE A O 1
ATOM 698 N N . ALA A 1 90 ? -15.626 3.299 59.021 1.00 12.77 87 ALA A N 1
ATOM 699 C CA . ALA A 1 90 ? -16.348 2.327 58.215 1.00 13.53 87 ALA A CA 1
ATOM 700 C C . ALA A 1 90 ? -16.940 2.950 56.945 1.00 15.07 87 ALA A C 1
ATOM 701 O O . ALA A 1 90 ? -17.274 2.231 56.007 1.00 15.16 87 ALA A O 1
ATOM 703 N N . ASP A 1 91 ? -17.053 4.279 56.907 1.00 14.40 88 ASP A N 1
ATOM 704 C CA . ASP A 1 91 ? -17.592 4.955 55.722 1.00 14.97 88 ASP A CA 1
ATOM 705 C C . ASP A 1 91 ? -16.669 4.727 54.537 1.00 15.34 88 ASP A C 1
ATOM 706 O O . ASP A 1 91 ? -17.061 4.927 53.381 1.00 13.81 88 ASP A O 1
ATOM 711 N N . ALA A 1 92 ? -15.433 4.307 54.809 1.00 14.63 89 ALA A N 1
ATOM 712 C CA . ALA A 1 92 ? -14.503 4.055 53.713 1.00 15.00 89 ALA A CA 1
ATOM 713 C C . ALA A 1 92 ? -15.062 3.008 52.757 1.00 16.24 89 ALA A C 1
ATOM 714 O O . ALA A 1 92 ? -14.791 3.058 51.552 1.00 15.14 89 ALA A O 1
ATOM 716 N N . PHE A 1 93 ? -15.840 2.061 53.286 1.00 14.61 90 PHE A N 1
ATOM 717 C CA . PHE A 1 93 ? -16.369 1.005 52.437 1.00 14.53 90 PHE A CA 1
ATOM 718 C C . PHE A 1 93 ? -17.612 1.402 51.670 1.00 15.23 90 PHE A C 1
ATOM 719 O O . PHE A 1 93 ? -18.020 0.716 50.737 1.00 16.48 90 PHE A O 1
ATOM 727 N N A ILE A 1 94 ? -18.198 2.522 52.081 0.50 15.56 91 ILE A N 1
ATOM 728 N N B ILE A 1 94 ? -18.240 2.498 52.062 0.50 16.02 91 ILE A N 1
ATOM 729 C CA A ILE A 1 94 ? -19.377 3.077 51.436 0.50 15.70 91 ILE A CA 1
ATOM 730 C CA B ILE A 1 94 ? -19.412 2.933 51.329 0.50 16.45 91 ILE A CA 1
ATOM 731 C C A ILE A 1 94 ? -18.841 4.000 50.346 0.50 16.10 91 ILE A C 1
ATOM 732 C C B ILE A 1 94 ? -18.883 3.822 50.214 0.50 16.82 91 ILE A C 1
ATOM 733 O O A ILE A 1 94 ? -19.247 3.915 49.186 0.50 15.67 91 ILE A O 1
ATOM 734 O O B ILE A 1 94 ? -19.153 3.576 49.036 0.50 16.26 91 ILE A O 1
ATOM 743 N N A VAL A 1 95 ? -17.911 4.874 50.719 0.50 16.24 92 VAL A N 1
ATOM 744 N N B VAL A 1 95 ? -18.098 4.834 50.571 0.50 16.93 92 VAL A N 1
ATOM 745 C CA A VAL A 1 95 ? -17.311 5.787 49.741 0.50 16.29 92 VAL A CA 1
ATOM 746 C CA B VAL A 1 95 ? -17.541 5.706 49.540 0.50 16.67 92 VAL A CA 1
ATOM 747 C C A VAL A 1 95 ? -16.575 4.966 48.682 0.50 16.36 92 VAL A C 1
ATOM 748 C C B VAL A 1 95 ? -16.707 4.848 48.583 0.50 16.62 92 VAL A C 1
ATOM 749 O O A VAL A 1 95 ? -16.547 5.326 47.503 0.50 17.37 92 VAL A O 1
ATOM 750 O O B VAL A 1 95 ? -16.711 5.078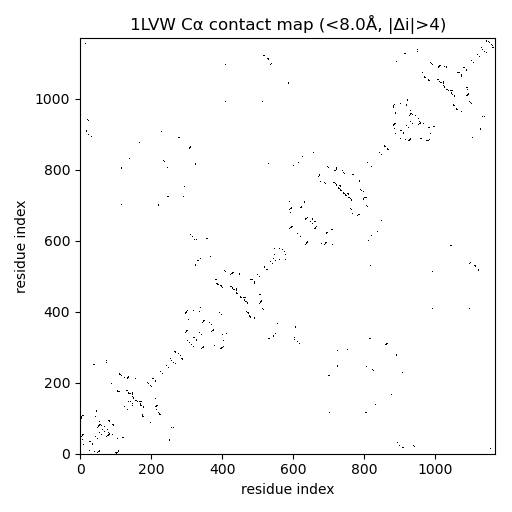 47.369 0.50 17.02 92 VAL A O 1
ATOM 757 N N . GLY A 1 96 ? -16.010 3.841 49.107 1.00 15.60 93 GLY A N 1
ATOM 758 C CA . GLY A 1 96 ? -15.233 2.999 48.212 1.00 15.57 93 GLY A CA 1
ATOM 759 C C . GLY A 1 96 ? -15.935 1.784 47.624 1.00 15.47 93 GLY A C 1
ATOM 760 O O . GLY A 1 96 ? -15.293 0.926 47.030 1.00 14.89 93 GLY A O 1
ATOM 761 N N . LYS A 1 97 ? -17.257 1.713 47.751 1.00 15.05 94 LYS A N 1
ATOM 762 C CA . LYS A 1 97 ? -17.970 0.531 47.247 1.00 17.06 94 LYS A CA 1
ATOM 763 C C . LYS A 1 97 ? -17.695 0.189 45.793 1.00 16.41 94 LYS A C 1
ATOM 764 O O . LYS A 1 97 ? -17.423 -0.965 45.464 1.00 16.32 94 LYS A O 1
ATOM 770 N N . ASP A 1 98 ? -17.767 1.182 44.912 1.00 16.51 95 ASP A N 1
ATOM 771 C CA . ASP A 1 98 ? -17.527 0.909 43.497 1.00 18.76 95 ASP A CA 1
ATOM 772 C C . ASP A 1 98 ? -16.086 0.477 43.207 1.00 17.57 95 ASP A C 1
ATOM 773 O O . ASP A 1 98 ? -15.832 -0.433 42.397 1.00 17.60 95 ASP A O 1
ATOM 778 N N . PHE A 1 99 ? -15.137 1.105 43.890 1.00 16.78 96 PHE A N 1
ATOM 779 C CA . PHE A 1 99 ? -13.717 0.759 43.736 1.00 15.02 96 PHE A CA 1
ATOM 780 C C . PHE A 1 99 ? -13.465 -0.713 44.145 1.00 14.90 96 PHE A C 1
ATOM 781 O O . PHE A 1 99 ? -12.764 -1.464 43.451 1.00 16.14 96 PHE A O 1
ATOM 789 N N . ILE A 1 100 ? -14.044 -1.108 45.280 1.00 14.58 97 ILE A N 1
ATOM 790 C CA . ILE A 1 100 ? -13.879 -2.452 45.813 1.00 14.82 97 ILE A CA 1
ATOM 791 C C . ILE A 1 100 ? -14.464 -3.528 44.892 1.00 15.96 97 ILE A C 1
ATOM 792 O O . ILE A 1 100 ? -13.828 -4.557 44.655 1.00 15.31 97 ILE A O 1
ATOM 797 N N . GLY A 1 101 ? -15.666 -3.283 44.370 1.00 16.79 98 GLY A N 1
ATOM 798 C CA . GLY A 1 101 ? -16.278 -4.276 43.496 1.00 17.64 98 GLY A CA 1
ATOM 799 C C . GLY A 1 101 ? -16.491 -5.563 44.276 1.00 17.87 98 GLY A C 1
ATOM 800 O O . GLY A 1 101 ? -17.009 -5.532 45.397 1.00 17.18 98 GLY A O 1
ATOM 801 N N . ASP A 1 102 ? -16.100 -6.692 43.693 1.00 18.11 99 ASP A N 1
ATOM 802 C CA . ASP A 1 102 ? -16.260 -7.979 44.373 1.00 19.87 99 ASP A CA 1
ATOM 803 C C . ASP A 1 102 ? -14.959 -8.458 45.015 1.00 19.25 99 ASP A C 1
ATOM 804 O O . ASP A 1 102 ? -14.857 -9.618 45.416 1.00 16.77 99 ASP A O 1
ATOM 809 N N . SER A 1 103 ? -13.974 -7.569 45.130 1.00 18.23 100 SER A N 1
ATOM 810 C CA . SER A 1 103 ? -12.670 -7.951 45.679 1.00 17.47 100 SER A CA 1
ATOM 811 C C . SER A 1 103 ? -12.540 -7.932 47.192 1.00 16.23 100 SER A C 1
ATOM 812 O O . SER A 1 103 ? -13.303 -7.272 47.895 1.00 16.32 100 SER A O 1
ATOM 815 N N . LYS A 1 104 ? -11.523 -8.632 47.671 1.00 14.96 101 LYS A N 1
ATOM 816 C CA . LYS A 1 104 ? -11.190 -8.579 49.085 1.00 14.83 101 LYS A CA 1
ATOM 817 C C . LYS A 1 104 ? -10.490 -7.206 49.179 1.00 14.05 101 LYS A C 1
ATOM 818 O O . LYS A 1 104 ? -10.079 -6.636 48.155 1.00 13.50 101 LYS A O 1
ATOM 824 N N . VAL A 1 105 ? -10.319 -6.686 50.384 1.00 12.58 102 VAL A N 1
ATOM 825 C CA . VAL A 1 105 ? -9.721 -5.359 50.503 1.00 11.89 102 VAL A CA 1
ATOM 826 C C . VAL A 1 105 ? -9.070 -5.122 51.863 1.00 12.68 102 VAL A C 1
ATOM 827 O O . VAL A 1 105 ? -9.559 -5.615 52.901 1.00 13.27 102 VAL A O 1
ATOM 831 N N . ALA A 1 106 ? -7.952 -4.395 51.855 1.00 11.45 103 ALA A N 1
ATOM 832 C CA . ALA A 1 106 ? -7.263 -4.046 53.080 1.00 10.97 103 ALA A CA 1
ATOM 833 C C . ALA A 1 106 ? -7.413 -2.553 53.246 1.00 11.60 103 ALA A C 1
ATOM 834 O O . ALA A 1 106 ? -7.265 -1.809 52.291 1.00 12.20 103 ALA A O 1
ATOM 836 N N . LEU A 1 107 ? -7.700 -2.120 54.464 1.00 9.11 104 LEU A N 1
ATOM 837 C CA . LEU A 1 107 ? -7.864 -0.709 54.762 1.00 10.53 104 LEU A CA 1
ATOM 838 C C . LEU A 1 107 ? -6.782 -0.302 55.751 1.00 10.93 104 LEU A C 1
ATOM 839 O O . LEU A 1 107 ? -6.536 -1.018 56.729 1.00 10.98 104 LEU A O 1
ATOM 844 N N . VAL A 1 108 ? -6.131 0.834 55.516 1.00 9.73 105 VAL A N 1
ATOM 845 C CA . VAL A 1 108 ? -5.124 1.290 56.473 1.00 8.80 105 VAL A CA 1
ATOM 846 C C . VAL A 1 108 ? -5.394 2.770 56.676 1.00 9.90 105 VAL A C 1
ATOM 847 O O . VAL A 1 108 ? -5.792 3.484 55.745 1.00 10.98 105 VAL A O 1
ATOM 851 N N . LEU A 1 109 ? -5.258 3.230 57.908 1.00 10.39 106 LEU A N 1
ATOM 852 C CA . LEU A 1 109 ? -5.482 4.637 58.166 1.00 9.39 106 LEU A CA 1
ATOM 853 C C . LEU A 1 109 ? -4.219 5.375 57.707 1.00 9.69 106 LEU A C 1
ATOM 854 O O . LEU A 1 109 ? -3.100 4.902 57.942 1.00 10.21 106 LEU A O 1
ATOM 859 N N . GLY A 1 110 ? -4.420 6.525 57.061 1.00 8.99 107 GLY A N 1
ATOM 860 C CA . GLY A 1 110 ? -3.302 7.279 56.517 1.00 8.00 107 GLY A CA 1
ATOM 861 C C . GLY A 1 110 ? -2.342 7.833 57.543 1.00 8.93 107 GLY A C 1
ATOM 862 O O . GLY A 1 110 ? -1.291 8.321 57.158 1.00 9.45 107 GLY A O 1
ATOM 863 N N . ASP A 1 111 ? -2.708 7.812 58.824 1.00 9.81 108 ASP A N 1
ATOM 864 C CA . ASP A 1 111 ? -1.810 8.307 59.861 1.00 10.67 108 ASP A CA 1
ATOM 865 C C . ASP A 1 111 ? -1.136 7.187 60.654 1.00 9.06 108 ASP A C 1
ATOM 866 O O . ASP A 1 111 ? -0.503 7.457 61.653 1.00 9.59 108 ASP A O 1
ATOM 871 N N . ASN A 1 112 ? -1.226 5.936 60.196 1.00 9.30 109 ASN A N 1
ATOM 872 C CA . ASN A 1 112 ? -0.620 4.843 60.957 1.00 9.20 109 ASN A CA 1
ATOM 873 C C . ASN A 1 112 ? 0.771 4.466 60.465 1.00 10.43 109 ASN A C 1
ATOM 874 O O . ASN A 1 112 ? 0.942 4.106 59.304 1.00 10.14 109 ASN A O 1
ATOM 879 N N . VAL A 1 113 ? 1.742 4.500 61.373 1.00 9.52 110 VAL A N 1
ATOM 880 C CA . VAL A 1 113 ? 3.143 4.231 61.018 1.00 10.29 110 VAL A CA 1
ATOM 881 C C . VAL A 1 113 ? 3.650 3.038 61.813 1.00 10.42 110 VAL A C 1
ATOM 882 O O . VAL A 1 113 ? 3.787 3.118 63.044 1.00 10.88 110 VAL A O 1
ATOM 886 N N . PHE A 1 114 ? 3.935 1.954 61.104 1.00 10.93 111 PHE A N 1
ATOM 887 C CA . PHE A 1 114 ? 4.411 0.725 61.742 1.00 12.26 111 PHE A CA 1
ATOM 888 C C . PHE A 1 114 ? 5.808 0.382 61.276 1.00 13.51 111 PHE A C 1
ATOM 889 O O . PHE A 1 114 ? 6.159 0.641 60.124 1.00 13.86 111 PHE A O 1
ATOM 897 N N . TYR A 1 115 ? 6.579 -0.261 62.144 1.00 12.74 112 TYR A N 1
ATOM 898 C CA . TYR A 1 115 ? 7.908 -0.677 61.736 1.00 12.35 112 TYR A CA 1
ATOM 899 C C . TYR A 1 115 ? 8.409 -1.822 62.586 1.00 12.14 112 TYR A C 1
ATOM 900 O O . TYR A 1 115 ? 8.209 -1.827 63.801 1.00 12.98 112 TYR A O 1
ATOM 909 N N . GLY A 1 116 ? 9.061 -2.783 61.940 1.00 11.07 113 GLY A N 1
ATOM 910 C CA . GLY A 1 116 ? 9.665 -3.860 62.687 1.00 12.43 113 GLY A CA 1
ATOM 911 C C . GLY A 1 116 ? 10.245 -4.985 61.855 1.00 11.56 113 GLY A C 1
ATOM 912 O O . GLY A 1 116 ? 9.805 -5.256 60.746 1.00 12.47 113 GLY A O 1
ATOM 913 N N . HIS A 1 117 ? 11.226 -5.658 62.433 1.00 12.58 114 HIS A N 1
ATOM 914 C CA . HIS A 1 117 ? 11.858 -6.801 61.797 1.00 13.74 114 HIS A CA 1
ATOM 915 C C . HIS A 1 117 ? 10.795 -7.894 61.650 1.00 14.25 114 HIS A C 1
ATOM 916 O O . HIS A 1 117 ? 10.018 -8.139 62.568 1.00 14.69 114 HIS A O 1
ATOM 923 N N . ARG A 1 118 ? 10.769 -8.533 60.484 1.00 15.27 115 ARG A N 1
ATOM 924 C CA . ARG A 1 118 ? 9.843 -9.607 60.163 1.00 16.73 115 ARG A CA 1
ATOM 925 C C . ARG A 1 118 ? 8.362 -9.212 60.173 1.00 16.95 115 ARG A C 1
ATOM 926 O O . ARG A 1 118 ? 7.485 -9.999 60.538 1.00 19.47 115 ARG A O 1
ATOM 934 N N . PHE A 1 119 ? 8.097 -7.981 59.761 1.00 13.73 116 PHE A N 1
ATOM 935 C CA . PHE A 1 119 ? 6.733 -7.478 59.670 1.00 14.94 116 PHE A CA 1
ATOM 936 C C . PHE A 1 119 ? 6.125 -7.925 58.336 1.00 14.44 116 PHE A C 1
ATOM 937 O O . PHE A 1 119 ? 4.908 -8.193 58.259 1.00 13.20 116 PHE A O 1
ATOM 945 N N . SER A 1 120 ? 6.948 -8.012 57.280 1.00 13.92 117 SER A N 1
ATOM 946 C CA . SER A 1 120 ? 6.408 -8.430 55.982 1.00 15.57 117 SER A CA 1
ATOM 947 C C . SER A 1 120 ? 5.740 -9.787 56.013 1.00 15.87 117 SER A C 1
ATOM 948 O O . SER A 1 120 ? 4.718 -9.982 55.363 1.00 15.90 117 SER A O 1
ATOM 951 N N . GLU A 1 121 ? 6.305 -10.735 56.752 1.00 15.87 118 GLU A N 1
ATOM 952 C CA . GLU A 1 121 ? 5.675 -12.047 56.775 1.00 18.51 118 GLU A CA 1
ATOM 953 C C . GLU A 1 121 ? 4.286 -11.985 57.423 1.00 17.41 118 GLU A C 1
ATOM 954 O O . GLU A 1 121 ? 3.375 -12.707 57.012 1.00 17.44 118 GLU A O 1
ATOM 960 N N . ILE A 1 122 ? 4.103 -11.089 58.386 1.00 14.12 119 ILE A N 1
ATOM 961 C CA . ILE A 1 122 ? 2.800 -10.956 59.033 1.00 14.42 119 ILE A CA 1
ATOM 962 C C . ILE A 1 122 ? 1.811 -10.369 58.035 1.00 14.44 119 ILE A C 1
ATOM 963 O O . ILE A 1 122 ? 0.667 -10.821 57.946 1.00 13.99 119 ILE A O 1
ATOM 968 N N . LEU A 1 123 ? 2.258 -9.364 57.282 1.00 14.10 120 LEU A N 1
ATOM 969 C CA . LEU A 1 123 ? 1.401 -8.713 56.295 1.00 14.84 120 LEU A CA 1
ATOM 970 C C . LEU A 1 123 ? 0.973 -9.659 55.169 1.00 17.42 120 LEU A C 1
ATOM 971 O O . LEU A 1 123 ? -0.184 -9.656 54.761 1.00 16.05 120 LEU A O 1
ATOM 976 N N A ARG A 1 124 ? 1.910 -10.445 54.655 0.50 17.16 121 ARG A N 1
ATOM 977 N N B ARG A 1 124 ? 1.919 -10.450 54.673 0.50 17.39 121 ARG A N 1
ATOM 978 C CA A ARG A 1 124 ? 1.572 -11.356 53.570 0.50 18.98 121 ARG A CA 1
ATOM 979 C CA B ARG A 1 124 ? 1.622 -11.385 53.595 0.50 19.47 121 ARG A CA 1
ATOM 980 C C A ARG A 1 124 ? 0.588 -12.417 54.071 0.50 19.22 121 ARG A C 1
ATOM 981 C C B ARG A 1 124 ? 0.612 -12.425 54.069 0.50 19.51 121 ARG A C 1
ATOM 982 O O A ARG A 1 124 ? -0.302 -12.846 53.332 0.50 19.93 121 ARG A O 1
ATOM 983 O O B ARG A 1 124 ? -0.272 -12.841 53.316 0.50 20.23 121 ARG A O 1
ATOM 998 N N . ARG A 1 125 ? 0.726 -12.824 55.330 1.00 19.41 122 ARG A N 1
ATOM 999 C CA . ARG A 1 125 ? -0.191 -13.803 55.892 1.00 20.04 122 ARG A CA 1
ATOM 1000 C C . ARG A 1 125 ? -1.603 -13.197 55.996 1.00 20.00 122 ARG A C 1
ATOM 1001 O O . ARG A 1 125 ? -2.597 -13.821 55.602 1.00 20.07 122 ARG A O 1
ATOM 1009 N N . ALA A 1 126 ? -1.706 -11.975 56.505 1.00 17.46 123 ALA A N 1
ATOM 1010 C CA . ALA A 1 126 ? -3.007 -11.327 56.601 1.00 16.34 123 ALA A CA 1
ATOM 1011 C C . ALA A 1 126 ? -3.634 -11.153 55.202 1.00 15.53 123 ALA A C 1
ATOM 1012 O O . ALA A 1 126 ? -4.851 -11.361 54.994 1.00 15.78 123 ALA A O 1
ATOM 1014 N N . ALA A 1 127 ? -2.806 -10.772 54.236 1.00 14.05 124 ALA A N 1
ATOM 1015 C CA . ALA A 1 127 ? -3.270 -10.529 52.873 1.00 15.01 124 ALA A CA 1
ATOM 1016 C C . ALA A 1 127 ? -3.747 -11.813 52.202 1.00 16.77 124 ALA A C 1
ATOM 1017 O O . ALA A 1 127 ? -4.459 -11.768 51.210 1.00 16.39 124 ALA A O 1
ATOM 1019 N N . SER A 1 128 ? -3.346 -12.953 52.749 1.00 16.87 125 SER A N 1
ATOM 1020 C CA . SER A 1 128 ? -3.755 -14.226 52.164 1.00 19.21 125 SER A CA 1
ATOM 1021 C C . SER A 1 128 ? -5.064 -14.782 52.751 1.00 19.28 125 SER A C 1
ATOM 1022 O O . SER A 1 128 ? -5.422 -15.925 52.464 1.00 19.25 125 SER A O 1
ATOM 1025 N N A LEU A 1 129 ? -5.773 -14.004 53.567 0.50 18.72 126 LEU A N 1
ATOM 1026 N N B LEU A 1 129 ? -5.789 -13.981 53.529 0.50 18.61 126 LEU A N 1
ATOM 1027 C CA A LEU A 1 129 ? -7.004 -14.530 54.169 0.50 19.84 126 LEU A CA 1
ATOM 1028 C CA B LEU A 1 129 ? -7.039 -14.462 54.130 0.50 19.78 126 LEU A CA 1
ATOM 1029 C C A LEU A 1 129 ? -7.975 -15.048 53.112 0.50 20.54 126 LEU A C 1
ATOM 1030 C C B LEU A 1 129 ? -8.002 -15.034 53.094 0.50 20.46 126 LEU A C 1
ATOM 1031 O O A LEU A 1 129 ? -8.105 -14.472 52.030 0.50 19.73 126 LEU A O 1
ATOM 1032 O O B LEU A 1 129 ? -8.150 -14.483 52.002 0.50 19.68 126 LEU A O 1
ATOM 1041 N N . GLU A 1 130 ? -8.655 -16.139 53.446 1.00 21.32 127 GLU A N 1
ATOM 1042 C CA . GLU A 1 130 ? -9.610 -16.789 52.539 1.00 24.06 127 GLU A CA 1
ATOM 1043 C C . GLU A 1 130 ? -10.997 -16.224 52.787 1.00 23.90 127 GLU A C 1
ATOM 1044 O O . GLU A 1 130 ? -11.786 -16.038 51.855 1.00 25.88 127 GLU A O 1
ATOM 1050 N N . ASP A 1 131 ? -11.316 -15.979 54.048 1.00 22.27 128 ASP A N 1
ATOM 1051 C CA . ASP A 1 131 ? -12.597 -15.373 54.365 1.00 22.82 128 ASP A CA 1
ATOM 1052 C C . ASP A 1 131 ? -12.564 -14.765 55.765 1.00 20.39 128 ASP A C 1
ATOM 1053 O O . ASP A 1 131 ? -11.612 -14.974 56.529 1.00 20.82 128 ASP A O 1
ATOM 1058 N N . GLY A 1 132 ? -13.597 -13.994 56.077 1.00 14.90 129 GLY A N 1
ATOM 1059 C CA . GLY A 1 132 ? -13.679 -13.342 57.359 1.00 13.47 129 GLY A CA 1
ATOM 1060 C C . GLY A 1 132 ? -12.844 -12.068 57.335 1.00 14.77 129 GLY A C 1
ATOM 1061 O O . GLY A 1 132 ? -12.697 -11.425 56.280 1.00 13.20 129 GLY A O 1
ATOM 1062 N N . ALA A 1 133 ? -12.294 -11.713 58.490 1.00 13.10 130 ALA A N 1
ATOM 1063 C CA . ALA A 1 133 ? -1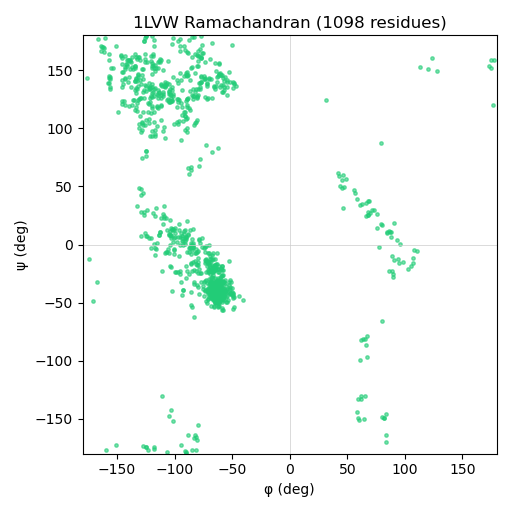1.490 -10.501 58.594 1.00 12.67 130 ALA A CA 1
ATOM 1064 C C . ALA A 1 133 ? -10.250 -10.775 59.440 1.00 12.94 130 ALA A C 1
ATOM 1065 O O . ALA A 1 133 ? -10.210 -11.730 60.238 1.00 13.25 130 ALA A O 1
ATOM 1067 N N . VAL A 1 134 ? -9.225 -9.951 59.235 1.00 11.16 131 VAL A N 1
ATOM 1068 C CA . VAL A 1 134 ? -7.997 -10.056 60.019 1.00 11.71 131 VAL A CA 1
ATOM 1069 C C . VAL A 1 134 ? -7.614 -8.661 60.497 1.00 12.51 131 VAL A C 1
ATOM 1070 O O . VAL A 1 134 ? -7.440 -7.746 59.681 1.00 13.00 131 VAL A O 1
ATOM 1074 N N . ILE A 1 135 ? -7.508 -8.492 61.814 1.00 12.03 132 ILE A N 1
ATOM 1075 C CA . ILE A 1 135 ? -7.096 -7.215 62.371 1.00 10.84 132 ILE A CA 1
ATOM 1076 C C . ILE A 1 135 ? -5.803 -7.450 63.114 1.00 9.54 132 ILE A C 1
ATOM 1077 O O . ILE A 1 135 ? -5.256 -8.557 63.079 1.00 9.47 132 ILE A O 1
ATOM 1082 N N . PHE A 1 136 ? -5.293 -6.414 63.771 1.00 9.12 133 PHE A N 1
ATOM 1083 C CA . PHE A 1 136 ? -4.008 -6.522 64.427 1.00 10.58 133 PHE A CA 1
ATOM 1084 C C . PHE A 1 136 ? -4.046 -6.177 65.902 1.00 11.40 133 PHE A C 1
ATOM 1085 O O . PHE A 1 136 ? -4.935 -5.455 66.346 1.00 10.94 133 PHE A O 1
ATOM 1093 N N . GLY A 1 137 ? -3.071 -6.700 66.640 1.00 11.66 134 GLY A N 1
ATOM 1094 C CA . GLY A 1 137 ? -2.958 -6.425 68.066 1.00 10.03 134 GLY A CA 1
ATOM 1095 C C . GLY A 1 137 ? -1.514 -6.052 68.365 1.00 11.86 134 GLY A C 1
ATOM 1096 O O . GLY A 1 137 ? -0.603 -6.867 68.217 1.00 12.55 134 GLY A O 1
ATOM 1097 N N . TYR A 1 138 ? -1.313 -4.808 68.791 1.00 10.01 135 TYR A N 1
ATOM 1098 C CA . TYR A 1 138 ? 0.021 -4.286 69.094 1.00 9.80 135 TYR A CA 1
ATOM 1099 C C . TYR A 1 138 ? 0.291 -4.381 70.598 1.00 10.76 135 TYR A C 1
ATOM 1100 O O . TYR A 1 138 ? -0.442 -3.852 71.392 1.00 10.93 135 TYR A O 1
ATOM 1109 N N . TYR A 1 139 ? 1.361 -5.064 70.959 1.00 10.66 136 TYR A N 1
ATOM 1110 C CA . TYR A 1 139 ? 1.703 -5.282 72.365 1.00 9.96 136 TYR A CA 1
ATOM 1111 C C . TYR A 1 139 ? 2.182 -4.033 73.080 1.00 10.79 136 TYR A C 1
ATOM 1112 O O . TYR A 1 139 ? 3.108 -3.377 72.607 1.00 11.50 136 TYR A O 1
ATOM 1121 N N . VAL A 1 140 ? 1.555 -3.702 74.209 1.00 10.72 137 VAL A N 1
ATOM 1122 C CA . VAL A 1 140 ? 1.975 -2.534 74.984 1.00 10.78 137 VAL A CA 1
ATOM 1123 C C . VAL A 1 140 ? 1.904 -2.862 76.477 1.00 13.07 137 VAL A C 1
ATOM 1124 O O . VAL A 1 140 ? 1.202 -3.796 76.885 1.00 13.29 137 VAL A O 1
ATOM 1128 N N . ARG A 1 141 ? 2.629 -2.109 77.301 1.00 10.73 138 ARG A N 1
ATOM 1129 C CA . ARG A 1 141 ? 2.596 -2.409 78.727 1.00 12.53 138 ARG A CA 1
ATOM 1130 C C . ARG A 1 141 ? 1.302 -1.902 79.376 1.00 14.09 138 ARG A C 1
ATOM 1131 O O . ARG A 1 141 ? 0.808 -2.508 80.338 1.00 14.47 138 ARG A O 1
ATOM 1139 N N . ASP A 1 142 ? 0.759 -0.790 78.873 1.00 12.98 139 ASP A N 1
ATOM 1140 C CA . ASP A 1 142 ? -0.486 -0.236 79.410 1.00 14.21 139 ASP A CA 1
ATOM 1141 C C . ASP A 1 142 ? -1.439 -0.003 78.240 1.00 13.66 139 ASP A C 1
ATOM 1142 O O . ASP A 1 142 ? -1.395 1.030 77.540 1.00 12.47 139 ASP A O 1
ATOM 1147 N N . PRO A 1 143 ? -2.345 -0.956 78.011 1.00 12.94 140 PRO A N 1
ATOM 1148 C CA . PRO A 1 143 ? -3.294 -0.830 76.901 1.00 12.24 140 PRO A CA 1
ATOM 1149 C C . PRO A 1 143 ? -4.536 0.035 77.124 1.00 12.56 140 PRO A C 1
ATOM 1150 O O . PRO A 1 143 ? -5.318 0.214 76.191 1.00 12.38 140 PRO A O 1
ATOM 1154 N N . ARG A 1 144 ? -4.720 0.561 78.336 1.00 13.16 141 ARG A N 1
ATOM 1155 C CA . ARG A 1 144 ? -5.928 1.330 78.663 1.00 13.91 141 ARG A CA 1
ATOM 1156 C C . ARG A 1 144 ? -6.349 2.499 77.769 1.00 14.09 141 ARG A C 1
ATOM 1157 O O . ARG A 1 144 ? -7.539 2.767 77.612 1.00 14.32 141 ARG A O 1
ATOM 1165 N N . PRO A 1 145 ? -5.385 3.214 77.167 1.00 14.75 142 PRO A N 1
ATOM 1166 C CA . PRO A 1 145 ? -5.742 4.338 76.292 1.00 15.40 142 PRO A CA 1
ATOM 1167 C C . PRO A 1 145 ? -6.292 3.942 74.920 1.00 16.17 142 PRO A C 1
ATOM 1168 O O . PRO A 1 145 ? -6.668 4.808 74.138 1.00 16.41 142 PRO A O 1
ATOM 1172 N N . PHE A 1 146 ? -6.347 2.649 74.625 1.00 14.19 143 PHE A N 1
ATOM 1173 C CA . PHE A 1 146 ? -6.727 2.199 73.285 1.00 13.02 143 PHE A CA 1
ATOM 1174 C C . PHE A 1 146 ? -7.894 1.232 73.206 1.00 13.11 143 PHE A C 1
ATOM 1175 O O . PHE A 1 146 ? -8.535 0.906 74.213 1.00 13.78 143 PHE A O 1
ATOM 1183 N N . GLY A 1 147 ? -8.125 0.758 71.980 1.00 12.53 144 GLY A N 1
ATOM 1184 C CA . GLY A 1 147 ? -9.106 -0.304 71.750 1.00 11.96 144 GLY A CA 1
ATOM 1185 C C . GLY A 1 147 ? -8.257 -1.539 72.057 1.00 12.07 144 GLY A C 1
ATOM 1186 O O . GLY A 1 147 ? -7.126 -1.649 71.578 1.00 11.07 144 GLY A O 1
ATOM 1187 N N . VAL A 1 148 ? -8.791 -2.484 72.837 1.00 11.66 145 VAL A N 1
ATOM 1188 C CA . VAL A 1 148 ? -8.032 -3.663 73.267 1.00 11.61 145 VAL A CA 1
ATOM 1189 C C . VAL A 1 148 ? -8.629 -4.939 72.688 1.00 11.93 145 VAL A C 1
ATOM 1190 O O . VAL A 1 148 ? -9.832 -5.163 72.797 1.00 11.73 145 VAL A O 1
ATOM 1194 N N . VAL A 1 149 ? -7.791 -5.760 72.069 1.00 10.91 146 VAL A N 1
ATOM 1195 C CA . VAL A 1 149 ? -8.267 -6.996 71.445 1.00 11.68 146 VAL A CA 1
ATOM 1196 C C . VAL A 1 149 ? -7.903 -8.211 72.291 1.00 11.97 146 VAL A C 1
ATOM 1197 O O . VAL A 1 149 ? -6.751 -8.394 72.696 1.00 12.08 146 VAL A O 1
ATOM 1201 N N . GLU A 1 150 ? -8.920 -9.031 72.550 1.00 12.30 147 GLU A N 1
ATOM 1202 C CA . GLU A 1 150 ? -8.774 -10.237 73.356 1.00 12.25 147 GLU A CA 1
ATOM 1203 C C . GLU A 1 150 ? -8.890 -11.417 72.375 1.00 10.73 147 GLU A C 1
ATOM 1204 O O . GLU A 1 150 ? -9.728 -11.400 71.477 1.00 11.53 147 GLU A O 1
ATOM 1210 N N . PHE A 1 151 ? -8.063 -12.443 72.557 1.00 9.90 148 PHE A N 1
ATOM 1211 C CA . PHE A 1 151 ? -8.022 -13.544 71.583 1.00 11.18 148 PHE A CA 1
ATOM 1212 C C . PHE A 1 151 ? -7.476 -14.846 72.167 1.00 11.38 148 PHE A C 1
ATOM 1213 O O . PHE A 1 151 ? -6.827 -14.829 73.232 1.00 12.55 148 PHE A O 1
ATOM 1221 N N . ASP A 1 152 ? -7.710 -15.962 71.463 1.00 12.03 149 ASP A N 1
ATOM 1222 C CA . ASP A 1 152 ? -7.174 -17.247 71.912 1.00 13.96 149 ASP A CA 1
ATOM 1223 C C . ASP A 1 152 ? -5.799 -17.509 71.302 1.00 17.66 149 ASP A C 1
ATOM 1224 O O . ASP A 1 152 ? -5.254 -16.677 70.553 1.00 14.39 149 ASP A O 1
ATOM 1229 N N . SER A 1 153 ? -5.231 -18.673 71.605 1.00 16.53 150 SER A N 1
ATOM 1230 C CA . SER A 1 153 ? -3.892 -18.970 71.128 1.00 19.81 150 SER A CA 1
ATOM 1231 C C . SER A 1 153 ? -3.746 -19.195 69.626 1.00 20.88 150 SER A C 1
ATOM 1232 O O . SER A 1 153 ? -2.616 -19.278 69.139 1.00 21.91 150 SER A O 1
ATOM 1235 N N . GLU A 1 154 ? -4.863 -19.298 68.902 1.00 20.60 151 GLU A N 1
ATOM 1236 C CA . GLU A 1 154 ? -4.830 -19.480 67.448 1.00 22.03 151 GLU A CA 1
ATOM 1237 C C . GLU A 1 154 ? -5.183 -18.170 66.730 1.00 21.51 151 GLU A C 1
ATOM 1238 O O . GLU A 1 154 ? -5.383 -18.151 65.514 1.00 21.32 151 GLU A O 1
ATOM 1244 N N . GLY A 1 155 ? -5.294 -17.088 67.494 1.00 17.70 152 GLY A N 1
ATOM 1245 C CA . GLY A 1 155 ? -5.631 -15.806 66.901 1.00 17.18 152 GLY A CA 1
ATOM 1246 C C . GLY A 1 155 ? -7.110 -15.525 66.725 1.00 15.93 152 GLY A C 1
ATOM 1247 O O . GLY A 1 155 ? -7.474 -14.570 66.049 1.00 16.19 152 GLY A O 1
ATOM 1248 N N . ARG A 1 156 ? -7.985 -16.338 67.319 1.00 13.31 153 ARG A N 1
ATOM 1249 C CA . ARG A 1 156 ? -9.410 -16.078 67.174 1.00 14.30 153 ARG A CA 1
ATOM 1250 C C . ARG A 1 156 ? -9.773 -14.978 68.156 1.00 12.73 153 ARG A C 1
ATOM 1251 O O . ARG A 1 156 ? -9.449 -15.073 69.331 1.00 13.35 153 ARG A O 1
ATOM 1259 N N . VAL A 1 157 ? -10.434 -13.935 67.670 1.00 12.77 154 VAL A N 1
ATOM 1260 C CA . VAL A 1 157 ? -10.808 -12.795 68.502 1.00 12.12 154 VAL A CA 1
ATOM 1261 C C . VAL A 1 157 ? -12.065 -13.082 69.336 1.00 12.89 154 VAL A C 1
ATOM 1262 O O . VAL A 1 157 ? -13.052 -13.595 68.806 1.00 13.09 154 VAL A O 1
ATOM 1266 N N . ILE A 1 158 ? -11.989 -12.739 70.621 1.00 12.32 155 ILE A N 1
ATOM 1267 C CA . ILE A 1 158 ? -13.041 -12.969 71.623 1.00 14.99 155 ILE A CA 1
ATOM 1268 C C . ILE A 1 158 ? -13.802 -11.679 71.910 1.00 15.11 155 ILE A C 1
ATOM 1269 O O . ILE A 1 158 ? -15.022 -11.684 72.085 1.00 13.93 155 ILE A O 1
ATOM 1274 N N . SER A 1 159 ? -13.083 -10.565 71.974 1.00 12.85 156 SER A N 1
ATOM 1275 C CA . SER A 1 159 ? -13.742 -9.291 72.208 1.00 13.45 156 SER A CA 1
ATOM 1276 C C . SER A 1 159 ? -12.855 -8.128 71.805 1.00 13.68 156 SER A C 1
ATOM 1277 O O . SER A 1 159 ? -11.662 -8.304 71.608 1.00 13.75 156 SER A O 1
ATOM 1280 N N . ILE A 1 160 ? -13.468 -6.959 71.693 1.00 13.99 157 ILE A N 1
ATOM 1281 C CA . ILE A 1 160 ? -12.751 -5.714 71.424 1.00 13.44 157 ILE A CA 1
ATOM 1282 C C . ILE A 1 160 ? -13.413 -4.729 72.375 1.00 14.03 157 ILE A C 1
ATOM 1283 O O . ILE A 1 160 ? -14.620 -4.522 72.309 1.00 14.60 157 ILE A O 1
ATOM 1288 N N . GLU A 1 161 ? -12.630 -4.144 73.271 1.00 12.91 158 GLU A N 1
ATOM 1289 C CA . GLU A 1 161 ? -13.133 -3.205 74.261 1.00 14.38 158 GLU A CA 1
ATOM 1290 C C . GLU A 1 161 ? -12.413 -1.866 74.129 1.00 15.20 158 GLU A C 1
ATOM 1291 O O . GLU A 1 161 ? -11.191 -1.818 74.029 1.00 14.20 158 GLU A O 1
ATOM 1297 N N . GLU A 1 162 ? -13.181 -0.782 74.137 1.00 15.41 159 GLU A N 1
ATOM 1298 C CA . GLU A 1 162 ? -12.591 0.546 73.994 1.00 16.63 159 GLU A CA 1
ATOM 1299 C C . GLU A 1 162 ? -12.215 1.148 75.340 1.00 17.25 159 GLU A C 1
ATOM 1300 O O . GLU A 1 162 ? -13.065 1.278 76.220 1.00 17.61 159 GLU A O 1
ATOM 1306 N N . LYS A 1 163 ? -10.944 1.507 75.497 1.00 14.92 160 LYS A N 1
ATOM 1307 C CA . LYS A 1 163 ? -10.437 2.121 76.730 1.00 17.39 160 LYS A CA 1
ATOM 1308 C C . LYS A 1 163 ? -10.970 1.464 77.985 1.00 16.72 160 LYS A C 1
ATOM 1309 O O . LYS A 1 163 ? -11.565 2.120 78.828 1.00 17.25 160 LYS A O 1
ATOM 1315 N N . PRO A 1 164 ? -10.716 0.165 78.146 1.00 15.90 161 PRO A N 1
ATOM 1316 C CA . PRO A 1 164 ? -11.193 -0.577 79.316 1.00 15.99 161 PRO A CA 1
ATOM 1317 C C . PRO A 1 164 ? -10.397 -0.260 80.569 1.00 17.94 161 PRO A C 1
ATOM 1318 O O . PRO A 1 164 ? -9.189 -0.081 80.497 1.00 16.75 161 PRO A O 1
ATOM 1322 N N . SER A 1 165 ? -11.071 -0.183 81.717 1.00 19.43 162 SER A N 1
ATOM 1323 C CA . SER A 1 165 ? -10.355 0.072 82.964 1.00 20.48 162 SER A CA 1
ATOM 1324 C C . SER A 1 165 ? -9.674 -1.223 83.393 1.00 19.78 162 SER A C 1
ATOM 1325 O O . SER A 1 165 ? -8.669 -1.211 84.119 1.00 18.14 162 SER A O 1
ATOM 1328 N N . ARG A 1 166 ? -10.230 -2.343 82.941 1.00 19.99 163 ARG A N 1
ATOM 1329 C CA . ARG A 1 166 ? -9.678 -3.662 83.238 1.00 20.51 163 ARG A CA 1
ATOM 1330 C C . ARG A 1 166 ? -9.433 -4.357 81.896 1.00 19.17 163 ARG A C 1
ATOM 1331 O O . ARG A 1 166 ? -10.238 -5.174 81.429 1.00 19.34 163 ARG A O 1
ATOM 1339 N N . PRO A 1 167 ? -8.315 -4.026 81.244 1.00 18.53 164 PRO A N 1
ATOM 1340 C CA . PRO A 1 167 ? -7.987 -4.632 79.943 1.00 16.89 164 PRO A CA 1
ATOM 1341 C C . PRO A 1 167 ? -7.916 -6.160 79.955 1.00 16.33 164 PRO A C 1
ATOM 1342 O O . PRO A 1 167 ? -7.327 -6.771 80.861 1.00 17.18 164 PRO A O 1
ATOM 1346 N N . LYS A 1 168 ? -8.510 -6.784 78.946 1.00 14.88 165 LYS A N 1
ATOM 1347 C CA . LYS A 1 168 ? -8.501 -8.246 78.902 1.00 14.49 165 LYS A CA 1
ATOM 1348 C C . LYS A 1 168 ? -7.259 -8.792 78.226 1.00 14.91 165 LYS A C 1
ATOM 1349 O O . LYS A 1 168 ? -7.090 -10.021 78.124 1.00 17.34 165 LYS A O 1
ATOM 1355 N N . SER A 1 169 ? -6.402 -7.896 77.722 1.00 13.57 166 SER A N 1
ATOM 1356 C CA . SER A 1 169 ? -5.139 -8.330 77.116 1.00 11.72 166 SER A CA 1
ATOM 1357 C C . SER A 1 169 ? -4.211 -7.110 77.108 1.00 12.04 166 SER A C 1
ATOM 1358 O O . SER A 1 169 ? -4.603 -6.024 77.524 1.00 11.31 166 SER A O 1
ATOM 1361 N N . ASN A 1 170 ? -2.986 -7.299 76.639 1.00 11.64 167 ASN A N 1
ATOM 1362 C CA . ASN A 1 170 ? -2.070 -6.171 76.532 1.00 12.45 167 ASN A CA 1
ATOM 1363 C C . ASN A 1 170 ? -1.872 -5.835 75.049 1.00 13.64 167 ASN A C 1
ATOM 1364 O O . ASN A 1 170 ? -0.857 -5.249 74.686 1.00 12.91 167 ASN A O 1
ATOM 1369 N N . TYR A 1 171 ? -2.850 -6.188 74.209 1.00 11.02 168 TYR A N 1
ATOM 1370 C CA . TYR A 1 171 ? -2.744 -5.943 72.761 1.00 11.46 168 TYR A CA 1
ATOM 1371 C C . TYR A 1 171 ? -3.788 -4.937 72.302 1.00 12.22 168 TYR A C 1
ATOM 1372 O O . TYR A 1 171 ? -4.983 -5.099 72.562 1.00 11.76 168 TYR A O 1
ATOM 1381 N N . VAL A 1 172 ? -3.328 -3.877 71.629 1.00 10.84 169 VAL A N 1
ATOM 1382 C CA . VAL A 1 172 ? -4.218 -2.813 71.201 1.00 9.90 169 VAL A CA 1
ATOM 1383 C C . VAL A 1 172 ? -4.395 -2.814 69.696 1.00 10.56 169 VAL A C 1
ATOM 1384 O O . VAL A 1 172 ? -3.516 -3.273 68.946 1.00 9.63 169 VAL A O 1
ATOM 1388 N N . VAL A 1 173 ? -5.571 -2.357 69.265 1.00 10.28 170 VAL A N 1
ATOM 1389 C CA . VAL A 1 173 ? -5.938 -2.399 67.853 1.00 9.99 170 VAL A CA 1
ATOM 1390 C C . VAL A 1 173 ? -5.562 -1.146 67.076 1.00 10.10 170 VAL A C 1
ATOM 1391 O O . VAL A 1 173 ? -6.086 -0.056 67.339 1.00 9.83 170 VAL A O 1
ATOM 1395 N N . PRO A 1 174 ? -4.630 -1.290 66.116 1.00 10.40 171 PRO A N 1
ATOM 1396 C CA . PRO A 1 174 ? -4.210 -0.144 65.305 1.00 10.60 171 PRO A CA 1
ATOM 1397 C C . PRO A 1 174 ? -5.091 -0.021 64.042 1.00 10.13 171 PRO A C 1
ATOM 1398 O O . PRO A 1 174 ? -5.998 -0.846 63.803 1.00 10.22 171 PRO A O 1
ATOM 1402 N N . GLY A 1 175 ? -4.785 0.977 63.207 1.00 10.25 172 GLY A N 1
ATOM 1403 C CA . GLY A 1 175 ? -5.570 1.230 62.005 1.00 8.99 172 GLY A CA 1
ATOM 1404 C C . GLY A 1 175 ? -5.155 0.465 60.763 1.00 11.28 172 GLY A C 1
ATOM 1405 O O . GLY A 1 175 ? -4.808 1.071 59.746 1.00 11.14 172 GLY A O 1
ATOM 1406 N N . LEU A 1 176 ? -5.212 -0.871 60.828 1.00 8.92 173 LEU A N 1
ATOM 1407 C CA . LEU A 1 176 ? -4.830 -1.718 59.694 1.00 8.18 173 LEU A CA 1
ATOM 1408 C C . LEU A 1 176 ? -5.794 -2.894 59.732 1.00 9.96 173 LEU A C 1
ATOM 1409 O O . LEU A 1 176 ? -5.853 -3.577 60.737 1.00 10.11 173 LEU A O 1
ATOM 1414 N N . TYR A 1 177 ? -6.525 -3.132 58.648 1.00 8.95 174 TYR A N 1
ATOM 1415 C CA . TYR A 1 177 ? -7.550 -4.181 58.657 1.00 10.71 174 TYR A CA 1
ATOM 1416 C C . TYR A 1 177 ? -7.657 -4.871 57.303 1.00 11.39 174 TYR A C 1
ATOM 1417 O O . TYR A 1 177 ? -7.628 -4.199 56.275 1.00 12.75 174 TYR A O 1
ATOM 1426 N N . PHE A 1 178 ? -7.803 -6.198 57.290 1.00 9.75 175 PHE A N 1
ATOM 1427 C CA . PHE A 1 178 ? -7.911 -6.924 56.043 1.00 10.08 175 PHE A CA 1
ATOM 1428 C C . PHE A 1 178 ? -9.279 -7.594 56.038 1.00 12.47 175 PHE A C 1
ATOM 1429 O O . PHE A 1 178 ? -9.686 -8.223 57.033 1.00 11.58 175 PHE A O 1
ATOM 1437 N N . TYR A 1 179 ? -9.989 -7.476 54.924 1.00 12.46 176 TYR A N 1
ATOM 1438 C CA . TYR A 1 179 ? -11.348 -8.028 54.829 1.00 12.54 176 TYR A CA 1
ATOM 1439 C C . TYR A 1 179 ? -11.655 -8.811 53.574 1.00 14.79 176 TYR A C 1
ATOM 1440 O O . TYR A 1 179 ? -11.055 -8.573 52.502 1.00 13.67 176 TYR A O 1
ATOM 1449 N N . ASP A 1 180 ? -12.613 -9.735 53.699 1.00 14.14 177 ASP A N 1
ATOM 1450 C CA . ASP A 1 180 ? -13.075 -10.417 52.507 1.00 14.72 177 ASP A CA 1
ATOM 1451 C C . ASP A 1 180 ? -14.136 -9.471 51.934 1.00 15.40 177 ASP A C 1
ATOM 1452 O O . ASP A 1 180 ? -14.370 -8.384 52.471 1.00 13.89 177 ASP A O 1
ATOM 1457 N N . ASN A 1 181 ? -14.791 -9.873 50.854 1.00 15.57 178 ASN A N 1
ATOM 1458 C CA . ASN A 1 181 ? -15.753 -8.976 50.215 1.00 16.68 178 ASN A CA 1
ATOM 1459 C C . ASN A 1 181 ? -17.050 -8.692 50.953 1.00 16.56 178 ASN A C 1
ATOM 1460 O O . ASN A 1 181 ? -17.818 -7.814 50.549 1.00 19.62 178 ASN A O 1
ATOM 1465 N N . GLN A 1 182 ? -17.312 -9.386 52.056 1.00 14.43 179 GLN A N 1
ATOM 1466 C CA . GLN A 1 182 ? -18.554 -9.146 52.768 1.00 15.14 179 GLN A CA 1
ATOM 1467 C C . GLN A 1 182 ? -18.533 -7.819 53.484 1.00 14.97 179 GLN A C 1
ATOM 1468 O O . GLN A 1 182 ? -19.576 -7.326 53.912 1.00 14.30 179 GLN A O 1
ATOM 1474 N N . VAL A 1 183 ? -17.350 -7.221 53.606 1.00 14.41 180 VAL A N 1
ATOM 1475 C CA . VAL A 1 183 ? -17.260 -5.973 54.345 1.00 13.85 180 VAL A CA 1
ATOM 1476 C C . VAL A 1 183 ? -18.114 -4.853 53.772 1.00 14.11 180 VAL A C 1
ATOM 1477 O O . VAL A 1 183 ? -18.607 -4.029 54.507 1.00 13.94 180 VAL A O 1
ATOM 1481 N N . VAL A 1 184 ? -18.326 -4.834 52.459 1.00 16.85 181 VAL A N 1
ATOM 1482 C CA . VAL A 1 184 ? -19.130 -3.750 51.896 1.00 17.31 181 VAL A CA 1
ATOM 1483 C C . VAL A 1 184 ? -20.579 -3.782 52.431 1.00 17.86 181 VAL A C 1
ATOM 1484 O O . VAL A 1 184 ? -21.095 -2.789 52.951 1.00 18.28 181 VAL A O 1
ATOM 1488 N N . GLU A 1 185 ? -21.222 -4.943 52.379 1.00 18.68 182 GLU A N 1
ATOM 1489 C CA . GLU A 1 185 ? -22.598 -5.043 52.873 1.00 19.56 182 GLU A CA 1
ATOM 1490 C C . GLU A 1 185 ? -22.648 -4.882 54.412 1.00 18.56 182 GLU A C 1
ATOM 1491 O O . GLU A 1 185 ? -23.595 -4.316 54.969 1.00 17.42 182 GLU A O 1
ATOM 1497 N N . ILE A 1 186 ? -21.615 -5.350 55.108 1.00 16.88 183 ILE A N 1
ATOM 1498 C CA . ILE A 1 186 ? -21.600 -5.207 56.550 1.00 15.85 183 ILE A CA 1
ATOM 1499 C C . ILE A 1 186 ? -21.544 -3.728 56.919 1.00 16.01 183 ILE A C 1
ATOM 1500 O O . ILE A 1 186 ? -22.267 -3.260 57.814 1.00 15.19 183 ILE A O 1
ATOM 1505 N N . ALA A 1 187 ? -20.729 -2.966 56.200 1.00 15.01 184 ALA A N 1
ATOM 1506 C CA . ALA A 1 187 ? -20.622 -1.542 56.496 1.00 16.52 184 ALA A CA 1
ATOM 1507 C C . ALA A 1 187 ? -21.938 -0.820 56.264 1.00 17.98 184 ALA A C 1
ATOM 1508 O O . ALA A 1 187 ? -22.277 0.112 56.984 1.00 16.76 184 ALA A O 1
ATOM 1510 N N . ARG A 1 188 ? -22.696 -1.272 55.270 1.00 21.65 185 ARG A N 1
ATOM 1511 C CA . ARG A 1 188 ? -23.985 -0.659 54.973 1.00 25.30 185 ARG A CA 1
ATOM 1512 C C . ARG A 1 188 ? -25.026 -0.968 56.043 1.00 25.28 185 ARG A C 1
ATOM 1513 O O . ARG A 1 188 ? -26.057 -0.311 56.108 1.00 27.88 185 ARG A O 1
ATOM 1521 N N . ARG A 1 189 ? -24.763 -1.952 56.892 1.00 25.12 186 ARG A N 1
ATOM 1522 C CA . ARG A 1 189 ? -25.735 -2.328 57.908 1.00 25.17 186 ARG A CA 1
ATOM 1523 C C . ARG A 1 189 ? -25.436 -1.968 59.346 1.00 23.68 186 ARG A C 1
ATOM 1524 O O . ARG A 1 189 ? -26.282 -2.159 60.222 1.00 22.93 186 ARG A O 1
ATOM 1532 N N . ILE A 1 190 ? -24.251 -1.448 59.633 1.00 22.68 187 ILE A N 1
ATOM 1533 C CA . ILE A 1 190 ? -23.971 -1.099 61.028 1.00 20.27 187 ILE A CA 1
ATOM 1534 C C . ILE A 1 190 ? -24.734 0.159 61.444 1.00 22.91 187 ILE A C 1
ATOM 1535 O O . ILE A 1 190 ? -25.119 0.974 60.603 1.00 23.81 187 ILE A O 1
ATOM 1540 N N . GLU A 1 191 ? -24.945 0.309 62.746 1.00 23.48 188 GLU A N 1
ATOM 1541 C CA . GLU A 1 191 ? -25.652 1.468 63.289 1.00 23.77 188 GLU A CA 1
ATOM 1542 C C . GLU A 1 191 ? -24.643 2.538 63.696 1.00 21.98 188 GLU A C 1
ATOM 1543 O O . GLU A 1 191 ? -23.573 2.228 64.212 1.00 19.42 188 GLU A O 1
ATOM 1549 N N . PRO A 1 192 ? -24.965 3.818 63.466 1.00 20.84 189 PRO A N 1
ATOM 1550 C CA . PRO A 1 192 ? -23.986 4.811 63.895 1.00 20.77 189 PRO A CA 1
ATOM 1551 C C . PRO A 1 192 ? -23.854 4.742 65.407 1.00 22.69 189 PRO A C 1
ATOM 1552 O O . PRO A 1 192 ? -24.821 4.402 66.119 1.00 21.16 189 PRO A O 1
ATOM 1556 N N . SER A 1 193 ? -22.657 5.051 65.889 1.00 21.35 190 SER A N 1
ATOM 1557 C CA . SER A 1 193 ? -22.345 5.014 67.304 1.00 25.30 190 SER A CA 1
ATOM 1558 C C . SER A 1 193 ? -22.935 6.230 67.998 1.00 26.87 190 SER A C 1
ATOM 1559 O O . SER A 1 193 ? -23.415 7.165 67.354 1.00 26.43 190 SER A O 1
ATOM 1562 N N . ASP A 1 194 ? -22.870 6.228 69.318 1.00 29.94 191 ASP A N 1
ATOM 1563 C CA . ASP A 1 194 ? -23.410 7.343 70.056 1.00 33.36 191 ASP A CA 1
ATOM 1564 C C . ASP A 1 194 ? -22.622 8.625 69.811 1.00 34.34 191 ASP A C 1
ATOM 1565 O O . ASP A 1 194 ? -23.039 9.695 70.242 1.00 34.72 191 ASP A O 1
ATOM 1570 N N . ARG A 1 195 ? -21.494 8.536 69.101 1.00 35.10 192 ARG A N 1
ATOM 1571 C CA . ARG A 1 195 ? -20.740 9.747 68.785 1.00 34.96 192 ARG A CA 1
ATOM 1572 C C . ARG A 1 195 ? -20.993 10.163 67.334 1.00 33.95 192 ARG A C 1
ATOM 1573 O O . ARG A 1 195 ? -20.305 11.015 66.784 1.00 35.87 192 ARG A O 1
ATOM 1581 N N . GLY A 1 196 ? -21.997 9.560 66.713 1.00 31.81 193 GLY A N 1
ATOM 1582 C CA . GLY A 1 196 ? -22.347 9.923 65.355 1.00 30.11 193 GLY A CA 1
ATOM 1583 C C . GLY A 1 196 ? -21.426 9.469 64.238 1.00 29.04 193 GLY A C 1
ATOM 1584 O O . GLY A 1 196 ? -21.347 10.129 63.195 1.00 28.79 193 GLY A O 1
ATOM 1585 N N . GLU A 1 197 ? -20.755 8.342 64.439 1.00 25.40 194 GLU A N 1
ATOM 1586 C CA . GLU A 1 197 ? -19.848 7.805 63.435 1.00 23.69 194 GLU A CA 1
ATOM 1587 C C . GLU A 1 197 ? -20.113 6.347 63.089 1.00 21.14 194 GLU A C 1
ATOM 1588 O O . GLU A 1 197 ? -20.632 5.596 63.906 1.00 19.48 194 GLU A O 1
ATOM 1594 N N . LEU A 1 198 ? -19.783 5.977 61.858 1.00 17.96 195 LEU A N 1
ATOM 1595 C CA . LEU A 1 198 ? -19.920 4.614 61.364 1.00 17.26 195 LEU A CA 1
ATOM 1596 C C . LEU A 1 198 ? -18.562 4.032 61.762 1.00 16.22 195 LEU A C 1
ATOM 1597 O O . LEU A 1 198 ? -17.566 4.230 61.082 1.00 14.08 195 LEU A O 1
ATOM 1602 N N . GLU A 1 199 ? -18.531 3.351 62.898 1.00 14.77 196 GLU A N 1
ATOM 1603 C CA . GLU A 1 199 ? -17.275 2.833 63.456 1.00 14.09 196 GLU A CA 1
ATOM 1604 C C . GLU A 1 199 ? -16.712 1.589 62.814 1.00 13.63 196 GLU A C 1
ATOM 1605 O O . GLU A 1 199 ? -17.442 0.658 62.502 1.00 13.52 196 GLU A O 1
ATOM 1611 N N . ILE A 1 200 ? -15.393 1.545 62.652 1.00 12.09 197 ILE A N 1
ATOM 1612 C CA . ILE A 1 200 ? -14.816 0.337 62.101 1.00 12.28 197 ILE A CA 1
ATOM 1613 C C . ILE A 1 200 ? -14.972 -0.761 63.166 1.00 12.00 197 ILE A C 1
ATOM 1614 O O . ILE A 1 200 ? -15.041 -1.943 62.851 1.00 11.48 197 ILE A O 1
ATOM 1619 N N . THR A 1 201 ? -15.058 -0.363 64.426 1.00 13.49 198 THR A N 1
ATOM 1620 C CA . THR A 1 201 ? -15.223 -1.378 65.474 1.00 14.16 198 THR A CA 1
ATOM 1621 C C . THR A 1 201 ? -16.542 -2.134 65.302 1.00 14.26 198 THR A C 1
ATOM 1622 O O . THR A 1 201 ? -16.630 -3.327 65.629 1.00 14.01 198 THR A O 1
ATOM 1626 N N . SER A 1 202 ? -17.567 -1.453 64.780 1.00 14.16 199 SER A N 1
ATOM 1627 C CA . SER A 1 202 ? -18.865 -2.104 64.547 1.00 14.15 199 SER A CA 1
ATOM 1628 C C . SER A 1 202 ? -18.713 -3.152 63.440 1.00 14.06 199 SER A C 1
ATOM 1629 O O . SER A 1 202 ? -19.324 -4.212 63.490 1.00 14.75 199 SER A O 1
ATOM 1632 N N . VAL A 1 203 ? -17.918 -2.837 62.414 1.00 12.24 200 VAL A N 1
ATOM 1633 C CA . VAL A 1 203 ? -17.658 -3.781 61.342 1.00 11.24 200 VAL A CA 1
ATOM 1634 C C . VAL A 1 203 ? -16.915 -5.003 61.927 1.00 11.78 200 VAL A C 1
ATOM 1635 O O . VAL A 1 203 ? -17.273 -6.170 61.662 1.00 12.04 200 VAL A O 1
ATOM 1639 N N . ASN A 1 204 ? -15.888 -4.745 62.728 1.00 11.09 201 ASN A N 1
ATOM 1640 C CA . ASN A 1 204 ? -15.150 -5.858 63.299 1.00 10.86 201 ASN A CA 1
ATOM 1641 C C . ASN A 1 204 ? -16.028 -6.679 64.243 1.00 12.56 201 ASN A C 1
ATOM 1642 O O . ASN A 1 204 ? -15.908 -7.903 64.265 1.00 12.66 201 ASN A O 1
ATOM 1647 N N . GLU A 1 205 ? -16.893 -6.018 65.003 1.00 12.62 202 GLU A N 1
ATOM 1648 C CA . GLU A 1 205 ? -17.810 -6.756 65.883 1.00 14.08 202 GLU A CA 1
ATOM 1649 C C . GLU A 1 205 ? -18.762 -7.649 65.088 1.00 15.18 202 GLU A C 1
ATOM 1650 O O . GLU A 1 205 ? -19.145 -8.710 65.562 1.00 13.83 202 GLU A O 1
ATOM 1656 N N . GLU A 1 206 ? -19.140 -7.257 63.872 1.00 14.46 203 GLU A N 1
ATOM 1657 C CA . GLU A 1 206 ? -20.040 -8.124 63.101 1.00 16.02 203 GLU A CA 1
ATOM 1658 C C . GLU A 1 206 ? -19.268 -9.377 62.649 1.00 15.53 203 GLU A C 1
ATOM 1659 O O . GLU A 1 206 ? -19.790 -10.516 62.705 1.00 16.36 203 GLU A O 1
ATOM 1665 N N . TYR A 1 207 ? -18.015 -9.201 62.228 1.00 13.33 204 TYR A N 1
ATOM 1666 C CA . TYR A 1 207 ? -17.216 -10.368 61.848 1.00 12.32 204 TYR A CA 1
ATOM 1667 C C . TYR A 1 207 ? -16.977 -11.216 63.090 1.00 14.17 204 TYR A C 1
ATOM 1668 O O . TYR A 1 207 ? -16.851 -12.430 62.988 1.00 14.33 204 TYR A O 1
ATOM 1677 N N . LEU A 1 208 ? -16.876 -10.573 64.248 1.00 13.15 205 LEU A N 1
ATOM 1678 C CA . LEU A 1 208 ? -16.633 -11.315 65.484 1.00 13.89 205 LEU A CA 1
ATOM 1679 C C . LEU A 1 208 ? -17.838 -12.210 65.771 1.00 15.33 205 LEU A C 1
ATOM 1680 O O . LEU A 1 208 ? -17.676 -13.419 65.967 1.00 14.42 205 LEU A O 1
ATOM 1685 N N . ARG A 1 209 ? -19.042 -11.646 65.738 1.00 15.07 206 ARG A N 1
ATOM 1686 C CA . ARG A 1 209 ? -20.218 -12.469 66.028 1.00 18.23 206 ARG A CA 1
ATOM 1687 C C . ARG A 1 209 ? -20.535 -13.500 64.957 1.00 17.75 206 ARG A C 1
ATOM 1688 O O . ARG A 1 209 ? -21.343 -14.407 65.180 1.00 18.38 206 ARG A O 1
ATOM 1696 N N . MET A 1 210 ? -19.905 -13.383 63.792 1.00 16.69 207 MET A N 1
ATOM 1697 C CA . MET A 1 210 ? -20.077 -14.385 62.743 1.00 17.35 207 MET A CA 1
ATOM 1698 C C . MET A 1 210 ? -19.057 -15.522 63.007 1.00 16.55 207 MET A C 1
ATOM 1699 O O . MET A 1 210 ? -19.079 -16.561 62.346 1.00 18.00 207 MET A O 1
ATOM 1704 N N . GLY A 1 211 ? -18.159 -15.317 63.968 1.00 15.11 208 GLY A N 1
ATOM 1705 C CA . GLY A 1 211 ? -17.112 -16.322 64.247 1.00 13.51 208 GLY A CA 1
ATOM 1706 C C . GLY A 1 211 ? -16.005 -16.297 63.184 1.00 15.43 208 GLY A C 1
ATOM 1707 O O . GLY A 1 211 ? -15.288 -17.283 62.946 1.00 14.60 208 GLY A O 1
ATOM 1708 N N . LYS A 1 212 ? -15.831 -15.130 62.560 1.00 14.24 209 LYS A N 1
ATOM 1709 C CA . LYS A 1 212 ? -14.876 -15.006 61.464 1.00 14.55 209 LYS A CA 1
ATOM 1710 C C . LYS A 1 212 ? -13.854 -13.876 61.617 1.00 15.23 209 LYS A C 1
ATOM 1711 O O . LYS A 1 212 ? -13.360 -13.371 60.609 1.00 16.27 209 LYS A O 1
ATOM 1717 N N . LEU A 1 213 ? -13.528 -13.499 62.853 1.00 13.12 210 LEU A N 1
ATOM 1718 C CA . LEU A 1 213 ? -12.563 -12.415 63.051 1.00 12.79 210 LEU A CA 1
ATOM 1719 C C . LEU A 1 213 ? -11.288 -13.000 63.653 1.00 12.94 210 LEU A C 1
ATOM 1720 O O . LEU A 1 213 ? -11.332 -13.683 64.690 1.00 13.16 210 LEU A O 1
ATOM 1725 N N . ARG A 1 214 ? -10.158 -12.738 63.001 1.00 11.72 211 ARG A N 1
ATOM 1726 C CA . ARG A 1 214 ? -8.860 -13.207 63.469 1.00 12.66 211 ARG A CA 1
ATOM 1727 C C . ARG A 1 214 ? -7.967 -12.006 63.721 1.00 11.67 211 ARG A C 1
ATOM 1728 O O . ARG A 1 214 ? -8.258 -10.891 63.235 1.00 11.74 211 ARG A O 1
ATOM 1736 N N . VAL A 1 215 ? -6.901 -12.231 64.488 1.00 10.84 212 VAL A N 1
ATOM 1737 C CA . VAL A 1 215 ? -5.960 -11.161 64.781 1.00 10.55 212 VAL A CA 1
ATOM 1738 C C . VAL A 1 215 ? -4.526 -11.633 64.596 1.00 12.52 212 VAL A C 1
ATOM 1739 O O . VAL A 1 215 ? -4.209 -12.792 64.870 1.00 12.21 212 VAL A O 1
ATOM 1743 N N . GLU A 1 216 ? -3.675 -10.740 64.084 1.00 11.00 213 GLU A N 1
ATOM 1744 C CA . GLU A 1 216 ? -2.247 -11.015 63.923 1.00 11.81 213 GLU A CA 1
ATOM 1745 C C . GLU A 1 216 ? -1.568 -10.116 64.955 1.00 9.69 213 GLU A C 1
ATOM 1746 O O . GLU A 1 216 ? -1.842 -8.930 65.016 1.00 11.12 213 GLU A O 1
ATOM 1752 N N . LEU A 1 217 ? -0.659 -10.675 65.739 1.00 10.75 214 LEU A N 1
ATOM 1753 C CA . LEU A 1 217 ? -0.001 -9.873 66.773 1.00 10.90 214 LEU A CA 1
ATOM 1754 C C . LEU A 1 217 ? 1.301 -9.215 66.325 1.00 10.25 214 LEU A C 1
ATOM 1755 O O . LEU A 1 217 ? 2.055 -9.777 65.542 1.00 11.52 214 LEU A O 1
ATOM 1760 N N . MET A 1 218 ? 1.545 -8.011 66.842 1.00 11.97 215 MET A N 1
ATOM 1761 C CA . MET A 1 218 ? 2.779 -7.261 66.587 1.00 11.52 215 MET A CA 1
ATOM 1762 C C . MET A 1 218 ? 3.404 -7.194 67.972 1.00 11.81 215 MET A C 1
ATOM 1763 O O . MET A 1 218 ? 2.994 -6.373 68.807 1.00 11.29 215 MET A O 1
ATOM 1768 N N . GLY A 1 219 ? 4.399 -8.049 68.189 1.00 12.26 216 GLY A N 1
ATOM 1769 C CA . GLY A 1 219 ? 5.018 -8.175 69.496 1.00 12.35 216 GLY A CA 1
ATOM 1770 C C . GLY A 1 219 ? 6.104 -7.200 69.909 1.00 12.38 216 GLY A C 1
ATOM 1771 O O . GLY A 1 219 ? 6.318 -6.145 69.308 1.00 10.70 216 GLY A O 1
ATOM 1772 N N . ARG A 1 220 ? 6.785 -7.563 70.987 1.00 11.52 217 ARG A N 1
ATOM 1773 C CA . ARG A 1 220 ? 7.850 -6.726 71.519 1.00 12.00 217 ARG A CA 1
ATOM 1774 C C . ARG A 1 220 ? 8.917 -6.479 70.435 1.00 13.11 217 ARG A C 1
ATOM 1775 O O . ARG A 1 220 ? 9.359 -7.406 69.745 1.00 11.59 217 ARG A O 1
ATOM 1783 N N . GLY A 1 221 ? 9.341 -5.227 70.271 1.00 10.97 218 GLY A N 1
ATOM 1784 C CA . GLY A 1 221 ? 10.322 -4.951 69.224 1.00 11.27 218 GLY A CA 1
ATOM 1785 C C . GLY A 1 221 ? 9.712 -4.310 67.991 1.00 12.46 218 GLY A C 1
ATOM 1786 O O . GLY A 1 221 ? 10.449 -3.716 67.169 1.00 13.26 218 GLY A O 1
ATOM 1787 N N . MET A 1 222 ? 8.396 -4.470 67.812 1.00 10.84 219 MET A N 1
ATOM 1788 C CA . MET A 1 222 ? 7.715 -3.824 66.691 1.00 11.82 219 MET A CA 1
ATOM 1789 C C . MET A 1 222 ? 7.366 -2.419 67.184 1.00 11.41 219 MET A C 1
ATOM 1790 O O . MET A 1 222 ? 7.140 -2.202 68.376 1.00 8.90 219 MET A O 1
ATOM 1795 N N . ALA A 1 223 ? 7.280 -1.478 66.258 1.00 10.88 220 ALA A N 1
ATOM 1796 C CA . ALA A 1 223 ? 6.946 -0.097 66.637 1.00 10.69 220 ALA A CA 1
ATOM 1797 C C . ALA A 1 223 ? 5.668 0.358 65.967 1.00 10.69 220 ALA A C 1
ATOM 1798 O O . ALA A 1 223 ? 5.441 0.079 64.813 1.00 12.96 220 ALA A O 1
ATOM 1800 N N . TRP A 1 224 ? 4.795 1.011 66.725 1.00 11.75 221 TRP A N 1
ATOM 1801 C CA . TRP A 1 224 ? 3.585 1.604 66.162 1.00 11.55 221 TRP A CA 1
ATOM 1802 C C . TRP A 1 224 ? 3.747 3.021 66.702 1.00 12.21 221 TRP A C 1
ATOM 1803 O O . TRP A 1 224 ? 3.497 3.290 67.888 1.00 13.83 221 TRP A O 1
ATOM 1814 N N . LEU A 1 225 ? 4.171 3.945 65.845 1.00 11.44 222 LEU A N 1
ATOM 1815 C CA . LEU A 1 225 ? 4.481 5.276 66.327 1.00 10.01 222 LEU A CA 1
ATOM 1816 C C . LEU A 1 225 ? 3.267 6.170 66.607 1.00 10.98 222 LEU A C 1
ATOM 1817 O O . LEU A 1 225 ? 2.164 5.891 66.140 1.00 12.67 222 LEU A O 1
ATOM 1822 N N . ASP A 1 226 ? 3.483 7.217 67.393 1.00 9.86 223 ASP A N 1
ATOM 1823 C CA . ASP A 1 226 ? 2.390 8.107 67.754 1.00 9.77 223 ASP A CA 1
ATOM 1824 C C . ASP A 1 226 ? 2.367 9.327 66.856 1.00 11.15 223 ASP A C 1
ATOM 1825 O O . ASP A 1 226 ? 3.169 10.242 67.035 1.00 11.65 223 ASP A O 1
ATOM 1830 N N . THR A 1 227 ? 1.440 9.361 65.904 1.00 9.45 224 THR A N 1
ATOM 1831 C CA . THR A 1 227 ? 1.370 10.527 65.019 1.00 11.31 224 THR A CA 1
ATOM 1832 C C . THR A 1 227 ? 0.248 11.461 65.423 1.00 13.13 224 THR A C 1
ATOM 1833 O O . THR A 1 227 ? -0.095 12.360 64.651 1.00 13.62 224 THR A O 1
ATOM 1837 N N . GLY A 1 228 ? -0.311 11.263 66.621 1.00 12.14 225 GLY A N 1
ATOM 1838 C CA . GLY A 1 228 ? -1.433 12.075 67.066 1.00 15.03 225 GLY A CA 1
ATOM 1839 C C . GLY A 1 228 ? -1.186 13.230 68.032 1.00 16.31 225 GLY A C 1
ATOM 1840 O O . GLY A 1 228 ? -2.132 13.966 68.364 1.00 16.74 225 GLY A O 1
ATOM 1841 N N . THR A 1 229 ? 0.059 13.387 68.487 1.00 14.69 226 THR A N 1
ATOM 1842 C CA . THR A 1 229 ? 0.428 14.475 69.379 1.00 14.60 226 THR A CA 1
ATOM 1843 C C . THR A 1 229 ? 1.704 15.110 68.848 1.00 15.70 226 THR A C 1
ATOM 1844 O O . THR A 1 229 ? 2.441 14.495 68.068 1.00 12.72 226 THR A O 1
ATOM 1848 N N . HIS A 1 230 ? 1.965 16.342 69.262 1.00 15.15 227 HIS A N 1
ATOM 1849 C CA . HIS A 1 230 ? 3.187 17.010 68.816 1.00 14.51 227 HIS A CA 1
ATOM 1850 C C . HIS A 1 230 ? 4.426 16.257 69.279 1.00 13.66 227 HIS A C 1
ATOM 1851 O O . HIS A 1 230 ? 5.337 16.042 68.482 1.00 14.08 227 HIS A O 1
ATOM 1858 N N A ASP A 1 231 ? 4.465 15.863 70.555 0.50 13.93 228 ASP A N 1
ATOM 1859 N N B ASP A 1 231 ? 4.479 15.860 70.543 0.50 13.24 228 ASP A N 1
ATOM 1860 C CA A ASP A 1 231 ? 5.599 15.100 71.100 0.50 14.33 228 ASP A CA 1
ATOM 1861 C CA B ASP A 1 231 ? 5.649 15.126 70.996 0.50 13.20 228 ASP A CA 1
ATOM 1862 C C A ASP A 1 231 ? 5.752 13.755 70.361 0.50 13.63 228 ASP A C 1
ATOM 1863 C C B ASP A 1 231 ? 5.761 13.765 70.290 0.50 12.85 228 ASP A C 1
ATOM 1864 O O A ASP A 1 231 ? 6.869 13.287 70.102 0.50 13.72 228 ASP A O 1
ATOM 1865 O O B ASP A 1 231 ? 6.864 13.291 69.985 0.50 13.12 228 ASP A O 1
ATOM 1874 N N . GLY A 1 232 ? 4.621 13.127 70.052 1.00 12.45 229 GLY A N 1
ATOM 1875 C CA . GLY A 1 232 ? 4.642 11.840 69.369 1.00 11.53 229 GLY A CA 1
ATOM 1876 C C . GLY A 1 232 ? 5.236 11.977 67.967 1.00 11.78 229 GLY A C 1
ATOM 1877 O O . GLY A 1 232 ? 6.017 11.117 67.523 1.00 11.14 229 GLY A O 1
ATOM 1878 N N . LEU A 1 233 ? 4.852 13.038 67.254 1.00 11.52 230 LEU A N 1
ATOM 1879 C CA . LEU A 1 233 ? 5.383 13.252 65.902 1.00 11.06 230 LEU A CA 1
ATOM 1880 C C . LEU A 1 233 ? 6.886 13.493 65.928 1.00 11.88 230 LEU A C 1
ATOM 1881 O O . LEU A 1 233 ? 7.604 13.039 65.027 1.00 10.13 230 LEU A O 1
ATOM 1886 N N . LEU A 1 234 ? 7.336 14.251 66.928 1.00 10.92 231 LEU A N 1
ATOM 1887 C CA . LEU A 1 234 ? 8.755 14.550 67.099 1.00 13.24 231 LEU A CA 1
ATOM 1888 C C . LEU A 1 234 ? 9.497 13.234 67.395 1.00 12.75 231 LEU A C 1
ATOM 1889 O O . LEU A 1 234 ? 10.546 12.956 66.815 1.00 13.63 231 LEU A O 1
ATOM 1894 N N . GLU A 1 235 ? 8.956 12.431 68.305 1.00 12.19 232 GLU A N 1
ATOM 1895 C CA . GLU A 1 235 ? 9.595 11.154 68.613 1.00 12.27 232 GLU A CA 1
ATOM 1896 C C . GLU A 1 235 ? 9.589 10.212 67.414 1.00 12.28 232 GLU A C 1
ATOM 1897 O O . GLU A 1 235 ? 10.558 9.461 67.171 1.00 12.97 232 GLU A O 1
ATOM 1903 N N . ALA A 1 236 ? 8.492 10.229 66.666 1.00 11.31 233 ALA A N 1
ATOM 1904 C CA . ALA A 1 236 ? 8.384 9.385 65.482 1.00 11.02 233 ALA A CA 1
ATOM 1905 C C . ALA A 1 236 ? 9.473 9.760 64.471 1.00 11.14 233 ALA A C 1
ATOM 1906 O O . ALA A 1 236 ? 10.114 8.878 63.874 1.00 11.38 233 ALA A O 1
ATOM 1908 N N A SER A 1 237 ? 9.689 11.060 64.281 0.50 11.09 234 SER A N 1
ATOM 1909 N N B SER A 1 237 ? 9.692 11.059 64.284 0.50 10.98 234 SER A N 1
ATOM 1910 C CA A SER A 1 237 ? 10.707 11.510 63.340 0.50 11.46 234 SER A CA 1
ATOM 1911 C CA B SER A 1 237 ? 10.706 11.518 63.342 0.50 11.24 234 SER A CA 1
ATOM 1912 C C A SER A 1 237 ? 12.080 11.051 63.800 0.50 12.63 234 SER A C 1
ATOM 1913 C C B SER A 1 237 ? 12.094 11.097 63.793 0.50 12.54 234 SER A C 1
ATOM 1914 O O A SER A 1 237 ? 12.884 10.579 62.997 0.50 11.41 234 SER A O 1
ATOM 1915 O O B SER A 1 237 ? 12.923 10.702 62.974 0.50 11.50 234 SER A O 1
ATOM 1920 N N . SER A 1 238 ? 12.348 11.194 65.095 1.00 11.57 235 SER A N 1
ATOM 1921 C CA . SER A 1 238 ? 13.644 10.774 65.644 1.00 12.93 235 SER A CA 1
ATOM 1922 C C . SER A 1 238 ? 13.863 9.255 65.470 1.00 13.16 235 SER A C 1
ATOM 1923 O O . SER A 1 238 ? 14.983 8.812 65.193 1.00 12.11 235 SER A O 1
ATOM 1926 N N . PHE A 1 239 ? 12.798 8.463 65.619 1.00 11.82 236 PHE A N 1
ATOM 1927 C CA . PHE A 1 239 ? 12.876 7.002 65.474 1.00 13.00 236 PHE A CA 1
ATOM 1928 C C . PHE A 1 239 ? 13.248 6.673 64.018 1.00 12.44 236 PHE A C 1
ATOM 1929 O O . PHE A 1 239 ? 14.155 5.873 63.763 1.00 12.52 236 PHE A O 1
ATOM 1937 N N . ILE A 1 240 ? 12.546 7.272 63.060 1.00 10.73 237 ILE A N 1
ATOM 1938 C CA .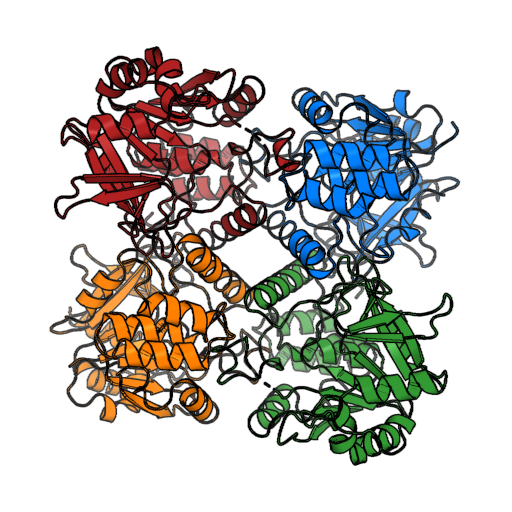 ILE A 1 240 ? 12.894 7.026 61.653 1.00 12.84 237 ILE A CA 1
ATOM 1939 C C . ILE A 1 240 ? 14.334 7.475 61.374 1.00 11.00 237 ILE A C 1
ATOM 1940 O O . ILE A 1 240 ? 15.099 6.778 60.698 1.00 11.51 237 ILE A O 1
ATOM 1945 N N . GLU A 1 241 ? 14.710 8.647 61.874 1.00 10.56 238 GLU A N 1
ATOM 1946 C CA . GLU A 1 241 ? 16.082 9.131 61.660 1.00 12.17 238 GLU A CA 1
ATOM 1947 C C . GLU A 1 241 ? 17.108 8.113 62.133 1.00 13.93 238 GLU A C 1
ATOM 1948 O O . GLU A 1 241 ? 18.081 7.846 61.433 1.00 13.37 238 GLU A O 1
ATOM 1954 N N . THR A 1 242 ? 16.886 7.531 63.315 1.00 13.87 239 THR A N 1
ATOM 1955 C CA . THR A 1 242 ? 17.832 6.549 63.881 1.00 14.40 239 THR A CA 1
ATOM 1956 C C . THR A 1 242 ? 17.958 5.272 63.054 1.00 13.92 239 THR A C 1
ATOM 1957 O O . THR A 1 242 ? 19.066 4.838 62.711 1.00 13.67 239 THR A O 1
ATOM 1961 N N . ILE A 1 243 ? 16.826 4.680 62.723 1.00 13.87 240 ILE A N 1
ATOM 1962 C CA . ILE A 1 243 ? 16.840 3.463 61.914 1.00 14.89 240 ILE A CA 1
ATOM 1963 C C . ILE A 1 243 ? 17.530 3.741 60.580 1.00 13.78 240 ILE A C 1
ATOM 1964 O O . ILE A 1 243 ? 18.385 2.971 60.138 1.00 12.29 240 ILE A O 1
ATOM 1969 N N . GLN A 1 244 ? 17.175 4.856 59.935 1.00 12.58 241 GLN A N 1
ATOM 1970 C CA . GLN A 1 244 ? 17.786 5.150 58.652 1.00 12.36 241 GLN A CA 1
ATOM 1971 C C . GLN A 1 244 ? 19.272 5.454 58.744 1.00 11.77 241 GLN A C 1
ATOM 1972 O O . GLN A 1 244 ? 20.029 5.062 57.870 1.00 12.12 241 GLN A O 1
ATOM 1978 N N . LYS A 1 245 ? 19.699 6.151 59.789 1.00 11.45 242 LYS A N 1
ATOM 1979 C CA . LYS A 1 245 ? 21.129 6.446 59.898 1.00 13.55 242 LYS A CA 1
ATOM 1980 C C . LYS A 1 245 ? 21.910 5.169 60.301 1.00 13.57 242 LYS A C 1
ATOM 1981 O O . LYS A 1 245 ? 22.994 4.895 59.768 1.00 12.50 242 LYS A O 1
ATOM 1987 N N . ARG A 1 246 ? 21.345 4.378 61.201 1.00 12.45 243 ARG A N 1
ATOM 1988 C CA . ARG A 1 246 ? 22.073 3.213 61.716 1.00 13.15 243 ARG A CA 1
ATOM 1989 C C . ARG A 1 246 ? 22.085 1.965 60.851 1.00 14.64 243 ARG A C 1
ATOM 1990 O O . ARG A 1 246 ? 23.081 1.248 60.827 1.00 15.02 243 ARG A O 1
ATOM 1998 N N . GLN A 1 247 ? 20.999 1.706 60.137 1.00 12.49 244 GLN A N 1
ATOM 1999 C CA . GLN A 1 247 ? 20.971 0.532 59.268 1.00 12.17 244 GLN A CA 1
ATOM 2000 C C . GLN A 1 247 ? 21.164 0.988 57.810 1.00 12.93 244 GLN A C 1
ATOM 2001 O O . GLN A 1 247 ? 21.530 0.187 56.949 1.00 13.25 244 GLN A O 1
ATOM 2007 N N . GLY A 1 248 ? 20.923 2.278 57.537 1.00 12.05 245 GLY A N 1
ATOM 2008 C CA . GLY A 1 248 ? 21.160 2.813 56.199 1.00 12.78 245 GLY A CA 1
ATOM 2009 C C . GLY A 1 248 ? 20.011 2.746 55.215 1.00 13.62 245 GLY A C 1
ATOM 2010 O O . GLY A 1 248 ? 19.923 3.568 54.291 1.00 13.84 245 GLY A O 1
ATOM 2011 N N . PHE A 1 249 ? 19.138 1.759 55.386 1.00 13.62 246 PHE A N 1
ATOM 2012 C CA . PHE A 1 249 ? 17.986 1.642 54.506 1.00 14.81 246 PHE A CA 1
ATOM 2013 C C . PHE A 1 249 ? 16.867 2.558 54.960 1.00 16.03 246 PHE A C 1
ATOM 2014 O O . PHE A 1 249 ? 16.715 2.860 56.158 1.00 14.88 246 PHE A O 1
ATOM 2022 N N . TYR A 1 250 ? 16.111 3.055 53.990 1.00 13.95 247 TYR A N 1
ATOM 2023 C CA . TYR A 1 250 ? 14.988 3.937 54.300 1.00 12.89 247 TYR A CA 1
ATOM 2024 C C . TYR A 1 250 ? 13.770 3.152 54.739 1.00 11.70 247 TYR A C 1
ATOM 2025 O O . TYR A 1 250 ? 13.578 1.987 54.375 1.00 13.28 247 TYR A O 1
ATOM 2034 N N . ILE A 1 251 ? 12.926 3.799 55.536 1.00 10.72 248 ILE A N 1
ATOM 2035 C CA . ILE A 1 251 ? 11.680 3.174 55.931 1.00 8.17 248 ILE A CA 1
ATOM 2036 C C . ILE A 1 251 ? 10.631 3.838 55.039 1.00 8.28 248 ILE A C 1
ATOM 2037 O O . ILE A 1 251 ? 10.507 5.065 55.020 1.00 10.11 248 ILE A O 1
ATOM 2042 N N . ALA A 1 252 ? 9.888 3.009 54.295 1.00 8.84 249 ALA A N 1
ATOM 2043 C CA . ALA A 1 252 ? 8.827 3.471 53.409 1.00 9.71 249 ALA A CA 1
ATOM 2044 C C . ALA A 1 252 ? 9.248 4.284 52.178 1.00 10.08 249 ALA A C 1
ATOM 2045 O O . ALA A 1 252 ? 8.577 5.247 51.794 1.00 9.84 249 ALA A O 1
ATOM 2047 N N . CYS A 1 253 ? 10.379 3.908 51.578 1.00 9.96 250 CYS A N 1
ATOM 2048 C CA . CYS A 1 253 ? 10.784 4.515 50.296 1.00 10.11 250 CYS A CA 1
ATOM 2049 C C . CYS A 1 253 ? 9.910 3.670 49.327 1.00 10.48 250 CYS A C 1
ATOM 2050 O O . CYS A 1 253 ? 10.203 2.495 49.076 1.00 10.66 250 CYS A O 1
ATOM 2053 N N . LEU A 1 254 ? 8.837 4.257 48.798 1.00 8.48 251 LEU A N 1
ATOM 2054 C CA . LEU A 1 254 ? 7.904 3.503 47.953 1.00 8.86 251 LEU A CA 1
ATOM 2055 C C . LEU A 1 254 ? 8.575 3.012 46.670 1.00 10.22 251 LEU A C 1
ATOM 2056 O O . LEU A 1 254 ? 8.299 1.908 46.197 1.00 11.01 251 LEU A O 1
ATOM 2061 N N . GLU A 1 255 ? 9.497 3.823 46.146 1.00 9.73 252 GLU A N 1
ATOM 2062 C CA . GLU A 1 255 ? 10.202 3.454 44.916 1.00 10.71 252 GLU A CA 1
ATOM 2063 C C . GLU A 1 255 ? 10.988 2.172 45.137 1.00 10.20 252 GLU A C 1
ATOM 2064 O O . GLU A 1 255 ? 11.062 1.319 44.239 1.00 11.64 252 GLU A O 1
ATOM 2070 N N . GLU A 1 256 ? 11.604 2.061 46.320 1.00 9.58 253 GLU A N 1
ATOM 2071 C CA . GLU A 1 256 ? 12.401 0.905 46.664 1.00 10.01 253 GLU A CA 1
ATOM 2072 C C . GLU A 1 256 ? 11.564 -0.358 46.723 1.00 10.68 253 GLU A C 1
ATOM 2073 O O . GLU A 1 256 ? 11.948 -1.400 46.179 1.00 10.50 253 GLU A O 1
ATOM 2079 N N . ILE A 1 257 ? 10.431 -0.261 47.415 1.00 11.93 254 ILE A N 1
ATOM 2080 C CA . ILE A 1 257 ? 9.543 -1.394 47.537 1.00 11.26 254 ILE A CA 1
ATOM 2081 C C . ILE A 1 257 ? 9.017 -1.820 46.163 1.00 11.42 254 ILE A C 1
ATOM 2082 O O . ILE A 1 257 ? 9.012 -3.002 45.838 1.00 11.67 254 ILE A O 1
ATOM 2087 N N . ALA A 1 258 ? 8.614 -0.846 45.351 1.00 12.13 255 ALA A N 1
ATOM 2088 C CA . ALA A 1 258 ? 8.097 -1.149 44.005 1.00 11.16 255 ALA A CA 1
ATOM 2089 C C . ALA A 1 258 ? 9.171 -1.849 43.192 1.00 12.80 255 ALA A C 1
ATOM 2090 O O . ALA A 1 258 ? 8.910 -2.878 42.551 1.00 11.86 255 ALA A O 1
ATOM 2092 N N . TYR A 1 259 ? 10.388 -1.313 43.239 1.00 12.83 256 TYR A N 1
ATOM 2093 C CA . TYR A 1 259 ? 11.490 -1.884 42.471 1.00 14.21 256 TYR A CA 1
ATOM 2094 C C . TYR A 1 259 ? 11.804 -3.294 42.917 1.00 13.87 256 TYR A C 1
ATOM 2095 O O . TYR A 1 259 ? 11.887 -4.197 42.089 1.00 14.97 256 TYR A O 1
ATOM 2104 N N . ASN A 1 260 ? 11.950 -3.512 44.226 1.00 13.41 257 ASN A N 1
ATOM 2105 C CA . ASN A 1 260 ? 12.256 -4.859 44.668 1.00 15.49 257 ASN A CA 1
ATOM 2106 C C . ASN A 1 260 ? 11.111 -5.836 44.456 1.00 15.45 257 ASN A C 1
ATOM 2107 O O . ASN A 1 260 ? 11.343 -7.045 44.358 1.00 18.39 257 ASN A O 1
ATOM 2112 N N . ASN A 1 261 ? 9.888 -5.329 44.337 1.00 15.02 258 ASN A N 1
ATOM 2113 C CA . ASN A 1 261 ? 8.738 -6.191 44.057 1.00 15.10 258 ASN A CA 1
ATOM 2114 C C . ASN A 1 261 ? 8.631 -6.516 42.564 1.00 15.97 258 ASN A C 1
ATOM 2115 O O . ASN A 1 261 ? 7.790 -7.312 42.166 1.00 15.22 258 ASN A O 1
ATOM 2120 N N . GLY A 1 262 ? 9.463 -5.882 41.745 1.00 16.38 259 GLY A N 1
ATOM 2121 C CA . GLY A 1 262 ? 9.435 -6.112 40.306 1.00 17.00 259 GLY A CA 1
ATOM 2122 C C . GLY A 1 262 ? 8.398 -5.264 39.586 1.00 16.58 259 GLY A C 1
ATOM 2123 O O . GLY A 1 262 ? 8.113 -5.450 38.390 1.00 16.37 259 GLY A O 1
ATOM 2124 N N . TRP A 1 263 ? 7.832 -4.310 40.303 1.00 13.55 260 TRP A N 1
ATOM 2125 C CA . TRP A 1 263 ? 6.777 -3.483 39.752 1.00 14.07 260 TRP A CA 1
ATOM 2126 C C . TRP A 1 263 ? 7.237 -2.320 38.876 1.00 13.76 260 TRP A C 1
ATOM 2127 O O . TRP A 1 263 ? 6.437 -1.774 38.124 1.00 14.16 260 TRP A O 1
ATOM 2138 N N . ILE A 1 264 ? 8.480 -1.885 39.057 1.00 14.30 261 ILE A N 1
ATOM 2139 C CA . ILE A 1 264 ? 9.038 -0.828 38.205 1.00 13.09 261 ILE A CA 1
ATOM 2140 C C . ILE A 1 264 ? 10.438 -1.317 37.811 1.00 13.97 261 ILE A C 1
ATOM 2141 O O . ILE A 1 264 ? 10.977 -2.250 38.406 1.00 14.18 261 ILE A O 1
ATOM 2146 N N . THR A 1 265 ? 11.019 -0.708 36.793 1.00 13.87 262 THR A N 1
ATOM 2147 C CA . THR A 1 265 ? 12.335 -1.146 36.334 1.00 15.81 262 THR A CA 1
ATOM 2148 C C . THR A 1 265 ? 13.485 -0.367 36.923 1.00 14.82 262 THR A C 1
ATOM 2149 O O . THR A 1 265 ? 13.293 0.664 37.566 1.00 12.68 262 THR A O 1
ATOM 2153 N N . ARG A 1 266 ? 14.693 -0.868 36.678 1.00 13.84 263 ARG A N 1
ATOM 2154 C CA . ARG A 1 266 ? 15.902 -0.200 37.106 1.00 13.10 263 ARG A CA 1
ATOM 2155 C C . ARG A 1 266 ? 15.980 1.161 36.409 1.00 12.51 263 ARG A C 1
ATOM 2156 O O . ARG A 1 266 ? 16.369 2.161 37.016 1.00 12.21 263 ARG A O 1
ATOM 2164 N N . GLU A 1 267 ? 15.576 1.210 35.137 1.00 14.02 264 GLU A N 1
ATOM 2165 C CA . GLU A 1 267 ? 15.576 2.471 34.394 1.00 14.31 264 GLU A CA 1
ATOM 2166 C C . GLU A 1 267 ? 14.598 3.464 35.049 1.00 13.59 264 GLU A C 1
ATOM 2167 O O . GLU A 1 267 ? 14.884 4.666 35.147 1.00 13.48 264 GLU A O 1
ATOM 2173 N N . ASP A 1 268 ? 13.438 2.968 35.489 1.00 12.82 265 ASP A N 1
ATOM 2174 C CA . ASP A 1 268 ? 12.473 3.848 36.154 1.00 13.50 265 ASP A CA 1
ATOM 2175 C C . ASP A 1 268 ? 13.120 4.470 37.387 1.00 12.76 265 ASP A C 1
ATOM 2176 O O . ASP A 1 268 ? 12.963 5.665 37.644 1.00 12.70 265 ASP A O 1
ATOM 2181 N N . VAL A 1 269 ? 13.817 3.654 38.176 1.00 12.73 266 VAL A N 1
ATOM 2182 C CA . VAL A 1 269 ? 14.486 4.152 39.368 1.00 12.19 266 VAL A CA 1
ATOM 2183 C C . VAL A 1 269 ? 15.565 5.174 38.999 1.00 15.47 266 VAL A C 1
ATOM 2184 O O . VAL A 1 269 ? 15.659 6.247 39.595 1.00 15.29 266 VAL A O 1
ATOM 2188 N N . LEU A 1 270 ? 16.401 4.840 38.020 1.00 13.26 267 LEU A N 1
ATOM 2189 C CA . LEU A 1 270 ? 17.435 5.780 37.610 1.00 17.10 267 LEU A CA 1
ATOM 2190 C C . LEU A 1 270 ? 16.874 7.148 37.181 1.00 17.01 267 LEU A C 1
ATOM 2191 O O . LEU A 1 270 ? 17.452 8.195 37.513 1.00 18.82 267 LEU A O 1
ATOM 2196 N N . GLU A 1 271 ? 15.751 7.146 36.462 1.00 18.75 268 GLU A N 1
ATOM 2197 C CA . GLU A 1 271 ? 15.147 8.392 35.984 1.00 20.33 268 GLU A CA 1
ATOM 2198 C C . GLU A 1 271 ? 14.591 9.237 37.122 1.00 21.67 268 GLU A C 1
ATOM 2199 O O . GLU A 1 271 ? 14.601 10.478 37.062 1.00 21.15 268 GLU A O 1
ATOM 2205 N N . MET A 1 272 ? 14.109 8.577 38.170 1.00 20.88 269 MET A N 1
ATOM 2206 C CA . MET A 1 272 ? 13.591 9.347 39.296 1.00 20.23 269 MET A CA 1
ATOM 2207 C C . MET A 1 272 ? 14.791 9.906 40.049 1.00 19.27 269 MET A C 1
ATOM 2208 O O . MET A 1 272 ? 14.744 11.043 40.523 1.00 20.56 269 MET A O 1
ATOM 2213 N N . ALA A 1 273 ? 15.869 9.125 40.158 1.00 18.51 270 ALA A N 1
ATOM 2214 C CA . ALA A 1 273 ? 17.075 9.585 40.822 1.00 21.06 270 ALA A CA 1
ATOM 2215 C C . ALA A 1 273 ? 17.634 10.806 40.066 1.00 24.51 270 ALA A C 1
ATOM 2216 O O . ALA A 1 273 ? 18.128 11.752 40.681 1.00 24.25 270 ALA A O 1
ATOM 2218 N N . GLU A 1 274 ? 17.533 10.788 38.741 1.00 26.50 271 GLU A N 1
ATOM 2219 C CA . GLU A 1 274 ? 18.046 11.907 37.947 1.00 30.25 271 GLU A CA 1
ATOM 2220 C C . GLU A 1 274 ? 17.297 13.208 38.175 1.00 29.73 271 GLU A C 1
ATOM 2221 O O . GLU A 1 274 ? 17.896 14.275 38.169 1.00 31.29 271 GLU A O 1
ATOM 2227 N N . LYS A 1 275 ? 15.991 13.128 38.379 1.00 29.87 272 LYS A N 1
ATOM 2228 C CA . LYS A 1 275 ? 15.198 14.327 38.604 1.00 31.77 272 LYS A CA 1
ATOM 2229 C C . LYS A 1 275 ? 15.459 14.907 39.992 1.00 31.88 272 LYS A C 1
ATOM 2230 O O . LYS A 1 275 ? 15.099 16.054 40.269 1.00 31.78 272 LYS A O 1
ATOM 2236 N N . LEU A 1 276 ? 16.105 14.116 40.847 1.00 30.00 273 LEU A N 1
ATOM 2237 C CA . LEU A 1 276 ? 16.371 14.508 42.232 1.00 30.22 273 LEU A CA 1
ATOM 2238 C C . LEU A 1 276 ? 17.845 14.376 42.580 1.00 30.71 273 LEU A C 1
ATOM 2239 O O . LEU A 1 276 ? 18.204 14.210 43.740 1.00 29.58 273 LEU A O 1
ATOM 2244 N N . GLU A 1 277 ? 18.698 14.456 41.564 1.00 32.74 274 GLU A N 1
ATOM 2245 C CA . GLU A 1 277 ? 20.143 14.295 41.727 1.00 33.62 274 GLU A CA 1
ATOM 2246 C C . GLU A 1 277 ? 20.820 14.992 42.907 1.00 34.53 274 GLU A C 1
ATOM 2247 O O . GLU A 1 277 ? 21.648 14.387 43.588 1.00 36.92 274 GLU A O 1
ATOM 2249 N N . LYS A 1 278 ? 20.487 16.249 43.163 1.00 34.12 275 LYS A N 1
ATOM 2250 C CA . LYS A 1 278 ? 21.151 16.960 44.247 1.00 34.26 275 LYS A CA 1
ATOM 2251 C C . LYS A 1 278 ? 20.497 16.834 45.630 1.00 33.12 275 LYS A C 1
ATOM 2252 O O . LYS A 1 278 ? 20.766 17.644 46.519 1.00 34.15 275 LYS A O 1
ATOM 2254 N N . THR A 1 279 ? 19.670 15.810 45.824 1.00 30.27 276 THR A N 1
ATOM 2255 C CA . THR A 1 279 ? 18.962 15.629 47.097 1.00 27.48 276 THR A CA 1
ATOM 2256 C C . THR A 1 279 ? 19.333 14.310 47.767 1.00 25.68 276 THR A C 1
ATOM 2257 O O . THR A 1 279 ? 19.876 13.415 47.123 1.00 24.99 276 THR A O 1
ATOM 2261 N N . ASP A 1 280 ? 19.050 14.187 49.062 1.00 23.51 277 ASP A N 1
ATOM 2262 C CA . ASP A 1 280 ? 19.355 12.945 49.758 1.00 23.09 277 ASP A CA 1
ATOM 2263 C C . ASP A 1 280 ? 18.496 11.810 49.221 1.00 20.98 277 ASP A C 1
ATOM 2264 O O . ASP A 1 280 ? 18.984 10.694 48.977 1.00 20.37 277 ASP A O 1
ATOM 2269 N N . TYR A 1 281 ? 17.208 12.087 49.051 1.00 19.44 278 TYR A N 1
ATOM 2270 C CA . TYR A 1 281 ? 16.303 11.069 48.563 1.00 18.02 278 TYR A CA 1
ATOM 2271 C C . TYR A 1 281 ? 16.780 10.633 47.168 1.00 18.33 278 TYR A C 1
ATOM 2272 O O . TYR A 1 281 ? 16.804 9.443 46.860 1.00 17.65 278 TYR A O 1
ATOM 2281 N N . GLY A 1 282 ? 17.182 11.596 46.341 1.00 17.88 279 GLY A N 1
ATOM 2282 C CA . GLY A 1 282 ? 17.675 11.254 45.007 1.00 17.83 279 GLY A CA 1
ATOM 2283 C C . GLY A 1 282 ? 18.881 10.332 45.036 1.00 17.62 279 GLY A C 1
ATOM 2284 O O . GLY A 1 282 ? 18.995 9.378 44.245 1.00 18.11 279 GLY A O 1
ATOM 2285 N N . LYS A 1 283 ? 19.807 10.612 45.940 1.00 18.91 280 LYS A N 1
ATOM 2286 C CA . LYS A 1 283 ? 21.009 9.800 46.070 1.00 19.03 280 LYS A CA 1
ATOM 2287 C C . LYS A 1 283 ? 20.706 8.385 46.547 1.00 18.83 280 LYS A C 1
ATOM 2288 O O . LYS A 1 283 ? 21.386 7.425 46.189 1.00 16.82 280 LYS A O 1
ATOM 2294 N N . TYR A 1 284 ? 19.682 8.255 47.377 1.00 16.98 281 TYR A N 1
ATOM 2295 C CA . TYR A 1 284 ? 19.285 6.932 47.857 1.00 15.24 281 TYR A CA 1
ATOM 2296 C C . TYR A 1 284 ? 18.779 6.141 46.640 1.00 13.59 281 TYR A C 1
ATOM 2297 O O . TYR A 1 284 ? 19.125 4.973 46.466 1.00 14.14 281 TYR A O 1
ATOM 2306 N N . LEU A 1 285 ? 17.976 6.780 45.796 1.00 14.20 282 LEU A N 1
ATOM 2307 C CA . LEU A 1 285 ? 17.445 6.088 44.608 1.00 15.64 282 LEU A CA 1
ATOM 2308 C C . LEU A 1 285 ? 18.577 5.683 43.654 1.00 17.05 282 LEU A C 1
ATOM 2309 O O . LEU A 1 285 ? 18.555 4.595 43.079 1.00 15.46 282 LEU A O 1
ATOM 2314 N N . ARG A 1 286 ? 19.545 6.572 43.497 1.00 18.19 283 ARG A N 1
ATOM 2315 C CA . ARG A 1 286 ? 20.712 6.315 42.641 1.00 19.41 283 ARG A CA 1
ATOM 2316 C C . ARG A 1 286 ? 21.427 5.069 43.162 1.00 19.92 283 ARG A C 1
ATOM 2317 O O . ARG A 1 286 ? 21.775 4.158 42.394 1.00 19.44 283 ARG A O 1
ATOM 2325 N N . ASP A 1 287 ? 21.620 5.012 44.484 1.00 18.74 284 ASP A N 1
ATOM 2326 C CA . ASP A 1 287 ? 22.299 3.881 45.104 1.00 18.66 284 ASP A CA 1
ATOM 2327 C C . ASP A 1 287 ? 21.487 2.608 44.965 1.00 17.82 284 ASP A C 1
ATOM 2328 O O . ASP A 1 287 ? 22.035 1.526 44.750 1.00 18.51 284 ASP A O 1
ATOM 2333 N N . LEU A 1 288 ? 20.171 2.731 45.084 1.00 16.51 285 LEU A N 1
ATOM 2334 C CA . LEU A 1 288 ? 19.310 1.564 44.943 1.00 16.56 285 LEU A CA 1
ATOM 2335 C C . LEU A 1 288 ? 19.509 0.938 43.543 1.00 16.16 285 LEU A C 1
ATOM 2336 O O . LEU A 1 288 ? 19.620 -0.288 43.406 1.00 16.64 285 LEU A O 1
ATOM 2341 N N . ALA A 1 289 ? 19.530 1.788 42.521 1.00 17.37 286 ALA A N 1
ATOM 2342 C CA . ALA A 1 289 ? 19.686 1.315 41.149 1.00 20.19 286 ALA A CA 1
ATOM 2343 C C . ALA A 1 289 ? 21.047 0.672 40.904 1.00 20.96 286 ALA A C 1
ATOM 2344 O O . ALA A 1 289 ? 21.174 -0.221 40.059 1.00 20.61 286 ALA A O 1
ATOM 2346 N N . GLU A 1 290 ? 22.052 1.126 41.646 1.00 23.18 287 GLU A N 1
ATOM 2347 C CA . GLU A 1 290 ? 23.415 0.599 41.536 1.00 26.31 287 GLU A CA 1
ATOM 2348 C C . GLU A 1 290 ? 23.542 -0.725 42.273 1.00 27.26 287 GLU A C 1
ATOM 2349 O O . GLU A 1 290 ? 24.446 -1.516 41.989 1.00 28.33 287 GLU A O 1
ATOM 2355 N N . GLY A 1 291 ? 22.628 -0.972 43.211 1.00 26.12 288 GLY A N 1
ATOM 2356 C CA . GLY A 1 291 ? 22.644 -2.219 43.964 1.00 25.61 288 GLY A CA 1
ATOM 2357 C C . GLY A 1 291 ? 23.087 -2.133 45.424 1.00 24.89 288 GLY A C 1
ATOM 2358 O O . GLY A 1 291 ? 23.013 -3.143 46.133 1.00 24.62 288 GLY A O 1
ATOM 2359 N N . ASN A 1 292 ? 23.511 -0.948 45.885 1.00 25.27 289 ASN A N 1
ATOM 2360 C CA . ASN A 1 292 ? 23.979 -0.779 47.270 1.00 24.82 289 ASN A CA 1
ATOM 2361 C C . ASN A 1 292 ? 24.916 -1.936 47.586 1.00 25.48 289 ASN A C 1
ATOM 2362 O O . ASN A 1 292 ? 24.780 -2.598 48.616 1.00 25.23 289 ASN A O 1
ATOM 2367 N N . PHE A 1 293 ? 25.864 -2.167 46.672 1.00 27.12 290 PHE A N 1
ATOM 2368 C CA . PHE A 1 293 ? 26.840 -3.262 46.744 1.00 28.87 290 PHE A CA 1
ATOM 2369 C C . PHE A 1 293 ? 26.095 -4.574 46.597 1.00 31.44 290 PHE A C 1
ATOM 2370 O O . PHE A 1 293 ? 25.958 -5.081 45.484 1.00 32.61 290 PHE A O 1
ATOM 2378 N N . HIS A 1 294 ? 25.598 -5.108 47.710 1.00 33.09 291 HIS A N 1
ATOM 2379 C CA . HIS A 1 294 ? 24.848 -6.363 47.712 1.00 35.19 291 HIS A CA 1
ATOM 2380 C C . HIS A 1 294 ? 23.569 -6.212 48.535 1.00 37.37 291 HIS A C 1
ATOM 2381 O O . HIS A 1 294 ? 23.119 -7.164 49.193 1.00 37.88 291 HIS A O 1
ATOM 2388 N N . GLY A 1 295 ? 22.996 -5.010 48.502 1.00 37.60 292 GLY A N 1
ATOM 2389 C CA . GLY A 1 295 ? 21.777 -4.744 49.241 1.00 39.57 292 GLY A CA 1
ATOM 2390 C C . GLY A 1 295 ? 20.737 -5.811 48.986 1.00 40.96 292 GLY A C 1
ATOM 2391 O O . GLY A 1 295 ? 20.136 -6.297 49.965 1.00 41.30 292 GLY A O 1
ATOM 2393 N N . HIS B 1 3 ? 40.365 38.510 95.970 1.00 25.99 0 HIS B N 1
ATOM 2394 C CA . HIS B 1 3 ? 39.491 38.130 94.822 1.00 23.40 0 HIS B CA 1
ATOM 2395 C C . HIS B 1 3 ? 38.456 37.068 95.222 1.00 21.32 0 HIS B C 1
ATOM 2396 O O . HIS B 1 3 ? 38.730 36.141 96.008 1.00 20.40 0 HIS B O 1
ATOM 2398 N N . MET B 1 4 ? 37.254 37.234 94.690 1.00 19.34 1 MET B N 1
ATOM 2399 C CA . MET B 1 4 ? 36.176 36.308 94.970 1.00 17.12 1 MET B CA 1
ATOM 2400 C C . MET B 1 4 ? 36.541 34.886 94.547 1.00 15.73 1 MET B C 1
ATOM 2401 O O . MET B 1 4 ? 37.057 34.657 93.449 1.00 16.73 1 MET B O 1
ATOM 2406 N N A LYS B 1 5 ? 36.268 33.940 95.436 0.50 13.98 2 LYS B N 1
ATOM 2407 N N B LYS B 1 5 ? 36.268 33.932 95.426 0.50 14.13 2 LYS B N 1
ATOM 2408 C CA A LYS B 1 5 ? 36.538 32.535 95.182 0.50 14.00 2 LYS B CA 1
ATOM 2409 C CA B LYS B 1 5 ? 36.540 32.537 95.132 0.50 14.18 2 LYS B CA 1
ATOM 2410 C C A LYS B 1 5 ? 35.252 31.830 94.754 0.50 12.93 2 LYS B C 1
ATOM 2411 C C B LYS B 1 5 ? 35.263 31.861 94.647 0.50 13.17 2 LYS B C 1
ATOM 2412 O O A LYS B 1 5 ? 34.172 32.418 94.792 0.50 12.60 2 LYS B O 1
ATOM 2413 O O B LYS B 1 5 ? 34.207 32.492 94.538 0.50 12.31 2 LYS B O 1
ATOM 2424 N N . GLY B 1 6 ? 35.369 30.577 94.327 1.00 11.12 3 GLY B N 1
ATOM 2425 C CA . GLY B 1 6 ? 34.199 29.854 93.875 1.00 10.61 3 GLY B CA 1
ATOM 2426 C C . GLY B 1 6 ? 34.186 28.444 94.425 1.00 10.63 3 GLY B C 1
ATOM 2427 O O . GLY B 1 6 ? 35.245 27.872 94.717 1.00 10.41 3 GLY B O 1
ATOM 2428 N N . ILE B 1 7 ? 32.984 27.907 94.589 1.00 11.10 4 ILE B N 1
ATOM 2429 C CA . ILE B 1 7 ? 32.811 26.548 95.075 1.00 10.96 4 ILE B CA 1
ATOM 2430 C C . ILE B 1 7 ? 31.763 25.851 94.196 1.00 10.49 4 ILE B C 1
ATOM 2431 O O . ILE B 1 7 ? 30.705 26.430 93.883 1.00 9.98 4 ILE B O 1
ATOM 2436 N N . VAL B 1 8 ? 32.080 24.634 93.757 1.00 9.78 5 VAL B N 1
ATOM 2437 C CA . VAL B 1 8 ? 31.134 23.828 93.014 1.00 9.15 5 VAL B CA 1
ATOM 2438 C C . VAL B 1 8 ? 30.787 22.661 93.939 1.00 10.56 5 VAL B C 1
ATOM 2439 O O . VAL B 1 8 ? 31.664 21.875 94.329 1.00 10.78 5 VAL B O 1
ATOM 2443 N N . LEU B 1 9 ? 29.514 22.546 94.303 1.00 10.10 6 LEU B N 1
ATOM 2444 C CA . LEU B 1 9 ? 29.058 21.490 95.187 1.00 11.30 6 LEU B CA 1
ATOM 2445 C C . LEU B 1 9 ? 28.614 20.350 94.271 1.00 12.18 6 LEU B C 1
ATOM 2446 O O . LEU B 1 9 ? 27.593 20.441 93.598 1.00 14.44 6 LEU B O 1
ATOM 2451 N N . ALA B 1 10 ? 29.424 19.294 94.221 1.00 14.16 7 ALA B N 1
ATOM 2452 C CA . ALA B 1 10 ? 29.179 18.167 93.309 1.00 15.67 7 ALA B CA 1
ATOM 2453 C C . ALA B 1 10 ? 29.211 16.803 93.990 1.00 18.28 7 ALA B C 1
ATOM 2454 O O . ALA B 1 10 ? 29.842 15.863 93.505 1.00 19.04 7 ALA B O 1
ATOM 2456 N N . GLY B 1 11 ? 28.514 16.721 95.099 1.00 19.11 8 GLY B N 1
ATOM 2457 C CA . GLY B 1 11 ? 28.482 15.503 95.864 1.00 21.26 8 GLY B CA 1
ATOM 2458 C C . GLY B 1 11 ? 27.179 14.761 95.705 1.00 22.92 8 GLY B C 1
ATOM 2459 O O . GLY B 1 11 ? 26.531 14.804 94.650 1.00 18.63 8 GLY B O 1
ATOM 2460 N N . GLY B 1 12 ? 26.826 14.095 96.800 1.00 26.56 9 GLY B N 1
ATOM 2461 C CA . GLY B 1 12 ? 25.665 13.237 96.894 1.00 31.40 9 GLY B CA 1
ATOM 2462 C C . GLY B 1 12 ? 24.344 13.702 96.372 1.00 34.59 9 GLY B C 1
ATOM 2463 O O . GLY B 1 12 ? 23.916 14.837 96.608 1.00 37.10 9 GLY B O 1
ATOM 2464 N N . SER B 1 13 ? 23.685 12.786 95.674 1.00 36.38 10 SER B N 1
ATOM 2465 C CA . SER B 1 13 ? 22.376 13.046 95.089 1.00 38.44 10 SER B CA 1
ATOM 2466 C C . SER B 1 13 ? 21.435 11.951 95.589 1.00 38.46 10 SER B C 1
ATOM 2467 O O . SER B 1 13 ? 21.845 11.043 96.310 1.00 39.77 10 SER B O 1
ATOM 2470 N N . GLY B 1 14 ? 20.174 12.040 95.201 1.00 38.19 11 GLY B N 1
ATOM 2471 C CA . GLY B 1 14 ? 19.234 11.018 95.598 1.00 36.05 11 GLY B CA 1
ATOM 2472 C C . GLY B 1 14 ? 19.275 9.911 94.561 1.00 35.27 11 GLY B C 1
ATOM 2473 O O . GLY B 1 14 ? 20.191 9.833 93.739 1.00 34.28 11 GLY B O 1
ATOM 2474 N N . THR B 1 15 ? 18.263 9.061 94.580 1.00 32.84 12 THR B N 1
ATOM 2475 C CA . THR B 1 15 ? 18.200 7.951 93.646 1.00 30.21 12 THR B CA 1
ATOM 2476 C C . THR B 1 15 ? 17.283 8.211 92.459 1.00 26.46 12 THR B C 1
ATOM 2477 O O . THR B 1 15 ? 17.012 7.290 91.713 1.00 24.90 12 THR B O 1
ATOM 2481 N N . ARG B 1 16 ? 16.798 9.438 92.274 1.00 23.16 13 ARG B N 1
ATOM 2482 C CA . ARG B 1 16 ? 15.849 9.672 91.183 1.00 21.68 13 ARG B CA 1
ATOM 2483 C C . ARG B 1 16 ? 16.322 9.199 89.819 1.00 20.06 13 ARG B C 1
ATOM 2484 O O . ARG B 1 16 ? 15.503 8.747 89.014 1.00 21.04 13 ARG B O 1
ATOM 2486 N N . LEU B 1 17 ? 17.626 9.307 89.557 1.00 15.76 14 LEU B N 1
ATOM 2487 C CA . LEU B 1 17 ? 18.164 8.886 88.259 1.00 13.63 14 LEU B CA 1
ATOM 2488 C C . LEU B 1 17 ? 18.588 7.422 88.228 1.00 14.47 14 LEU B C 1
ATOM 2489 O O . LEU B 1 17 ? 19.111 6.953 87.226 1.00 13.29 14 LEU B O 1
ATOM 2494 N N . TYR B 1 18 ? 18.334 6.689 89.313 1.00 13.57 15 TYR B N 1
ATOM 2495 C CA . TYR B 1 18 ? 18.703 5.274 89.372 1.00 13.23 15 TYR B CA 1
ATOM 2496 C C . TYR B 1 18 ? 18.223 4.563 88.097 1.00 12.82 15 TYR B C 1
ATOM 2497 O O . TYR B 1 18 ? 17.079 4.751 87.672 1.00 13.59 15 TYR B O 1
ATOM 2506 N N . PRO B 1 19 ? 19.061 3.679 87.520 1.00 11.98 16 PRO B N 1
ATOM 2507 C CA . PRO B 1 19 ? 20.403 3.281 87.955 1.00 11.43 16 PRO B CA 1
ATOM 2508 C C . PRO B 1 19 ? 21.599 3.976 87.329 1.00 12.37 16 PRO B C 1
ATOM 2509 O O . PRO B 1 19 ? 22.722 3.535 87.541 1.00 11.73 16 PRO B O 1
ATOM 2513 N N . ILE B 1 20 ? 21.406 5.084 86.604 1.00 11.09 17 ILE B N 1
ATOM 2514 C CA . ILE B 1 20 ? 22.584 5.674 85.990 1.00 10.90 17 ILE B CA 1
ATOM 2515 C C . ILE B 1 20 ? 23.503 6.399 86.967 1.00 11.84 17 ILE B C 1
ATOM 2516 O O . ILE B 1 20 ? 24.644 6.679 86.626 1.00 11.39 17 ILE B O 1
ATOM 2521 N N . THR B 1 21 ? 23.028 6.655 88.193 1.00 10.27 18 THR B N 1
ATOM 2522 C CA . THR B 1 21 ? 23.880 7.292 89.181 1.00 11.38 18 THR B CA 1
ATOM 2523 C C . THR B 1 21 ? 24.404 6.291 90.195 1.00 12.61 18 THR B C 1
ATOM 2524 O O . THR B 1 21 ? 25.020 6.680 91.175 1.00 14.00 18 THR B O 1
ATOM 2528 N N . ARG B 1 22 ? 24.182 5.003 89.966 1.00 11.84 19 ARG B N 1
ATOM 2529 C CA . ARG B 1 22 ? 24.675 4.025 90.935 1.00 14.15 19 ARG B CA 1
ATOM 2530 C C . ARG B 1 22 ? 26.203 3.936 90.935 1.00 14.96 19 ARG B C 1
ATOM 2531 O O . ARG B 1 22 ? 26.854 3.874 91.987 1.00 15.58 19 ARG B O 1
ATOM 2539 N N . ALA B 1 23 ? 26.797 3.956 89.759 1.00 14.24 20 ALA B N 1
ATOM 2540 C CA . ALA B 1 23 ? 28.245 3.885 89.650 1.00 15.30 20 ALA B CA 1
ATOM 2541 C C . ALA B 1 23 ? 28.867 5.146 89.052 1.00 16.19 20 ALA B C 1
ATOM 2542 O O . ALA B 1 23 ? 30.095 5.207 88.883 1.00 16.44 20 ALA B O 1
ATOM 2544 N N . VAL B 1 24 ? 28.042 6.145 88.729 1.00 13.56 21 VAL B N 1
ATOM 2545 C CA . VAL B 1 24 ? 28.570 7.370 88.125 1.00 12.63 21 VAL B CA 1
ATOM 2546 C C . VAL B 1 24 ? 27.983 8.546 88.890 1.00 11.33 21 VAL B C 1
ATOM 2547 O O . VAL B 1 24 ? 26.770 8.669 89.039 1.00 14.10 21 VAL B O 1
ATOM 2551 N N . SER B 1 25 ? 28.850 9.394 89.389 1.00 10.83 22 SER B N 1
ATOM 2552 C CA . SER B 1 25 ? 28.392 10.571 90.110 1.00 10.04 22 SER B CA 1
ATOM 2553 C C . SER B 1 25 ? 27.525 11.388 89.153 1.00 9.95 22 SER B C 1
ATOM 2554 O O . SER B 1 25 ? 27.893 11.558 87.988 1.00 10.38 22 SER B O 1
ATOM 2557 N N . LYS B 1 26 ? 26.387 11.897 89.643 1.00 7.90 23 LYS B N 1
ATOM 2558 C CA . LYS B 1 26 ? 25.480 12.663 88.778 1.00 8.29 23 LYS B CA 1
ATOM 2559 C C . LYS B 1 26 ? 26.194 13.757 87.959 1.00 8.45 23 LYS B C 1
ATOM 2560 O O . LYS B 1 26 ? 25.938 13.916 86.763 1.00 8.65 23 LYS B O 1
ATOM 2566 N N . GLN B 1 27 ? 27.106 14.479 88.599 1.00 8.99 24 GLN B N 1
ATOM 2567 C CA . GLN B 1 27 ? 27.773 15.601 87.949 1.00 9.14 24 GLN B CA 1
ATOM 2568 C C . GLN B 1 27 ? 28.877 15.240 86.977 1.00 9.08 24 GLN B C 1
ATOM 2569 O O . GLN B 1 27 ? 29.555 16.129 86.411 1.00 9.56 24 GLN B O 1
ATOM 2575 N N . LEU B 1 28 ? 29.084 13.936 86.808 1.00 8.57 25 LEU B N 1
ATOM 2576 C CA . LEU B 1 28 ? 30.028 13.476 85.778 1.00 8.63 25 LEU B CA 1
ATOM 2577 C C . LEU B 1 28 ? 29.227 12.919 84.590 1.00 9.27 25 LEU B C 1
ATOM 2578 O O . LEU B 1 28 ? 29.813 12.569 83.550 1.00 10.84 25 LEU B O 1
ATOM 2583 N N . LEU B 1 29 ? 27.899 12.803 84.722 1.00 9.54 26 LEU B N 1
ATOM 2584 C CA . LEU B 1 29 ? 27.085 12.337 83.603 1.00 9.44 26 LEU B CA 1
ATOM 2585 C C . LEU B 1 29 ? 27.248 13.315 82.441 1.00 10.77 26 LEU B C 1
ATOM 2586 O O . LEU B 1 29 ? 27.377 14.528 82.644 1.00 10.66 26 LEU B O 1
ATOM 2591 N N . PRO B 1 30 ? 27.215 12.796 81.211 1.00 9.81 27 PRO B N 1
ATOM 2592 C CA . PRO B 1 30 ? 27.375 13.674 80.051 1.00 9.74 27 PRO B CA 1
ATOM 2593 C C . PRO B 1 30 ? 26.185 14.553 79.706 1.00 9.00 27 PRO B C 1
ATOM 2594 O O . PRO B 1 30 ? 25.043 14.136 79.852 1.00 10.61 27 PRO B O 1
ATOM 2598 N N . ILE B 1 31 ? 26.461 15.777 79.282 1.00 9.20 28 ILE B N 1
ATOM 2599 C CA . ILE B 1 31 ? 25.410 16.636 78.712 1.00 9.69 28 ILE B CA 1
ATOM 2600 C C . ILE B 1 31 ? 25.980 16.868 77.287 1.00 9.64 28 ILE B C 1
ATOM 2601 O O . ILE B 1 31 ? 26.800 17.771 77.041 1.00 8.54 28 ILE B O 1
ATOM 2606 N N . TYR B 1 32 ? 25.535 16.005 76.376 1.00 9.31 29 TYR B N 1
ATOM 2607 C CA . TYR B 1 32 ? 25.932 15.935 74.970 1.00 8.83 29 TYR B CA 1
ATOM 2608 C C . TYR B 1 32 ? 27.394 15.554 74.788 1.00 10.19 29 TYR B C 1
ATOM 2609 O O . TYR B 1 32 ? 27.700 14.383 74.533 1.00 12.63 29 TYR B O 1
ATOM 2618 N N . ASP B 1 33 ? 28.303 16.520 74.925 1.00 10.61 30 ASP B N 1
ATOM 2619 C CA . ASP B 1 33 ? 29.716 16.219 74.698 1.00 9.75 30 ASP B CA 1
ATOM 2620 C C . ASP B 1 33 ? 30.665 16.571 75.843 1.00 10.53 30 ASP B C 1
ATOM 2621 O O . ASP B 1 33 ? 31.886 16.467 75.681 1.00 8.77 30 ASP B O 1
ATOM 2626 N N . LYS B 1 34 ? 30.126 16.982 76.995 1.00 8.49 31 LYS B N 1
ATOM 2627 C CA . LYS B 1 34 ? 30.983 17.321 78.125 1.00 9.33 31 LYS B CA 1
ATOM 2628 C C . LYS B 1 34 ? 30.335 16.880 79.440 1.00 9.41 31 LYS B C 1
ATOM 2629 O O . LYS B 1 34 ? 29.118 16.799 79.539 1.00 8.90 31 LYS B O 1
ATOM 2635 N N . PRO B 1 35 ? 31.158 16.598 80.456 1.00 8.95 32 PRO B N 1
ATOM 2636 C CA . PRO B 1 35 ? 30.652 16.184 81.783 1.00 9.19 32 PRO B CA 1
ATOM 2637 C C . PRO B 1 35 ? 29.758 17.309 82.299 1.00 8.90 32 PRO B C 1
ATOM 2638 O O . PRO B 1 35 ? 30.030 18.490 82.066 1.00 8.35 32 PRO B O 1
ATOM 2642 N N . MET B 1 36 ? 28.712 16.943 83.025 1.00 8.43 33 MET B N 1
ATOM 2643 C CA . MET B 1 36 ? 27.780 17.928 83.536 1.00 7.56 33 MET B CA 1
ATOM 2644 C C . MET B 1 36 ? 28.488 19.050 84.281 1.00 7.95 33 MET B C 1
ATOM 2645 O O . MET B 1 36 ? 28.136 20.221 84.142 1.00 8.44 33 MET B O 1
ATOM 2650 N N . ILE B 1 37 ? 29.491 18.705 85.084 1.00 7.97 34 ILE B N 1
ATOM 2651 C CA . ILE B 1 37 ? 30.146 19.728 85.903 1.00 8.50 34 ILE B CA 1
ATOM 2652 C C . ILE B 1 37 ? 30.840 20.852 85.111 1.00 8.61 34 ILE B C 1
ATOM 2653 O O . ILE B 1 37 ? 31.045 21.942 85.641 1.00 7.77 34 ILE B O 1
ATOM 2658 N N . TYR B 1 38 ? 31.177 20.614 83.844 1.00 8.38 35 TYR B N 1
ATOM 2659 C CA . TYR B 1 38 ? 31.788 21.676 83.032 1.00 7.79 35 TYR B CA 1
ATOM 2660 C C . TYR B 1 38 ? 30.855 22.896 82.939 1.00 8.47 35 TYR B C 1
ATOM 2661 O O . TYR B 1 38 ? 31.322 24.052 82.920 1.00 8.28 35 TYR B O 1
ATOM 2670 N N . TYR B 1 39 ? 29.547 22.641 82.868 1.00 8.40 36 TYR B N 1
ATOM 2671 C CA . TYR B 1 39 ? 28.587 23.751 82.722 1.00 8.74 36 TYR B CA 1
ATOM 2672 C C . TYR B 1 39 ? 28.599 24.732 83.903 1.00 8.47 36 TYR B C 1
ATOM 2673 O O . TYR B 1 39 ? 28.756 25.951 83.678 1.00 8.65 36 TYR B O 1
ATOM 2682 N N . PRO B 1 40 ? 28.438 24.253 85.155 1.00 8.60 37 PRO B N 1
ATOM 2683 C CA . PRO B 1 40 ? 28.492 25.231 86.254 1.00 8.72 37 PRO B CA 1
ATOM 2684 C C . PRO B 1 40 ? 29.932 25.774 86.409 1.00 9.36 37 PRO B C 1
ATOM 2685 O O . PRO B 1 40 ? 30.143 26.927 86.811 1.00 9.05 37 PRO B O 1
ATOM 2689 N N . LEU B 1 41 ? 30.949 24.952 86.102 1.00 8.05 38 LEU B N 1
ATOM 2690 C CA . LEU B 1 41 ? 32.319 25.470 86.163 1.00 10.13 38 LEU B CA 1
ATOM 2691 C C . LEU B 1 41 ? 32.467 26.647 85.193 1.00 9.87 38 LEU B C 1
ATOM 2692 O O . LEU B 1 41 ? 33.102 27.658 85.525 1.00 10.05 38 LEU B O 1
ATOM 2697 N N . SER B 1 42 ? 31.869 26.525 84.007 1.00 8.33 39 SER B N 1
ATOM 2698 C CA . SER B 1 42 ? 31.996 27.580 83.014 1.00 10.28 39 SER B CA 1
ATOM 2699 C C . SER B 1 42 ? 31.398 28.888 83.518 1.00 10.83 39 SER B C 1
ATOM 2700 O O . SER B 1 42 ? 31.889 29.973 83.198 1.00 10.59 39 SER B O 1
ATOM 2703 N N . VAL B 1 43 ? 30.358 28.777 84.336 1.00 9.78 40 VAL B N 1
ATOM 2704 C CA . VAL B 1 43 ? 29.692 29.947 84.888 1.00 10.87 40 VAL B CA 1
ATOM 2705 C C . VAL B 1 43 ? 30.612 30.697 85.849 1.00 10.38 40 VAL B C 1
ATOM 2706 O O . VAL B 1 43 ? 30.672 31.927 85.822 1.00 11.79 40 VAL B O 1
ATOM 2710 N N . LEU B 1 44 ? 31.317 29.968 86.705 1.00 9.48 41 LEU B N 1
ATOM 2711 C CA . LEU B 1 44 ? 32.260 30.601 87.614 1.00 9.84 41 LEU B CA 1
ATOM 2712 C C . LEU B 1 44 ? 33.382 31.266 86.811 1.00 11.42 41 LEU B C 1
ATOM 2713 O O . LEU B 1 44 ? 33.806 32.404 87.119 1.00 10.33 41 LEU B O 1
ATOM 2718 N N . MET B 1 45 ? 33.876 30.573 85.778 1.00 10.24 42 MET B N 1
ATOM 2719 C CA . MET B 1 45 ? 34.955 31.152 84.983 1.00 11.28 42 MET B CA 1
ATOM 2720 C C . MET B 1 45 ? 34.500 32.380 84.201 1.00 11.05 42 MET B C 1
ATOM 2721 O O . MET B 1 45 ? 35.255 33.358 84.104 1.00 12.70 42 MET B O 1
ATOM 2726 N N . LEU B 1 46 ? 33.277 32.373 83.667 1.00 10.59 43 LEU B N 1
ATOM 2727 C CA . LEU B 1 46 ? 32.772 33.554 82.947 1.00 12.58 43 LEU B CA 1
ATOM 2728 C C . LEU B 1 46 ? 32.589 34.718 83.943 1.00 12.97 43 LEU B C 1
ATOM 2729 O O . LEU B 1 46 ? 32.612 35.885 83.548 1.00 15.05 43 LEU B O 1
ATOM 2734 N N . ALA B 1 47 ? 32.437 34.393 85.224 1.00 11.80 44 ALA B N 1
ATOM 2735 C CA . ALA B 1 47 ? 32.299 35.431 86.252 1.00 12.78 44 ALA B CA 1
ATOM 2736 C C . ALA B 1 47 ? 33.690 35.918 86.675 1.00 14.64 44 ALA B C 1
ATOM 2737 O O . ALA B 1 47 ? 33.810 36.749 87.570 1.00 16.96 44 ALA B O 1
ATOM 2739 N N . GLY B 1 48 ? 34.732 35.363 86.058 1.00 13.78 45 GLY B N 1
ATOM 2740 C CA . GLY B 1 48 ? 36.101 35.770 86.356 1.00 15.05 45 GLY B CA 1
ATOM 2741 C C . GLY B 1 48 ? 36.771 35.103 87.537 1.00 14.64 45 GLY B C 1
ATOM 2742 O O . GLY B 1 48 ? 37.848 35.518 87.956 1.00 15.32 45 GLY B O 1
ATOM 2743 N N . ILE B 1 49 ? 36.160 34.051 88.073 1.00 12.97 46 ILE B N 1
ATOM 2744 C CA . ILE B 1 49 ? 36.708 33.348 89.239 1.00 11.91 46 ILE B CA 1
ATOM 2745 C C . ILE B 1 49 ? 37.767 32.301 88.846 1.00 14.26 46 ILE B C 1
ATOM 2746 O O . ILE B 1 49 ? 37.494 31.442 88.008 1.00 14.18 46 ILE B O 1
ATOM 2751 N N . ARG B 1 50 ? 38.947 32.365 89.470 1.00 13.58 47 ARG B N 1
ATOM 2752 C CA . ARG B 1 50 ? 40.042 31.440 89.148 1.00 16.26 47 ARG B CA 1
ATOM 2753 C C . ARG B 1 50 ? 40.493 30.522 90.275 1.00 17.06 47 ARG B C 1
ATOM 2754 O O . ARG B 1 50 ? 41.325 29.632 90.046 1.00 19.18 47 ARG B O 1
ATOM 2762 N N . ASP B 1 51 ? 39.995 30.743 91.494 1.00 15.31 48 ASP B N 1
ATOM 2763 C CA . ASP B 1 51 ? 40.353 29.885 92.631 1.00 15.35 48 ASP B CA 1
ATOM 2764 C C . ASP B 1 51 ? 39.038 29.148 92.954 1.00 15.09 48 ASP B C 1
ATOM 2765 O O . ASP B 1 51 ? 38.097 29.743 93.502 1.00 12.38 48 ASP B O 1
ATOM 2770 N N . ILE B 1 52 ? 38.988 27.853 92.625 1.00 12.79 49 ILE B N 1
ATOM 2771 C CA . ILE B 1 52 ? 37.754 27.081 92.766 1.00 12.19 49 ILE B CA 1
ATOM 2772 C C . ILE B 1 52 ? 37.868 25.799 93.565 1.00 12.69 49 ILE B C 1
ATOM 2773 O O . ILE B 1 52 ? 38.784 25.006 93.345 1.00 13.32 49 ILE B O 1
ATOM 2778 N N . LEU B 1 53 ? 36.930 25.606 94.486 1.00 10.86 50 LEU B N 1
ATOM 2779 C CA . LEU B 1 53 ? 36.888 24.398 95.313 1.00 11.10 50 LEU B CA 1
ATOM 2780 C C . LEU B 1 53 ? 35.824 23.431 94.789 1.00 10.96 50 LEU B C 1
ATOM 2781 O O . LEU B 1 53 ? 34.672 23.818 94.534 1.00 9.96 50 LEU B O 1
ATOM 2786 N N . ILE B 1 54 ? 36.217 22.173 94.604 1.00 9.59 51 ILE B N 1
ATOM 2787 C CA . ILE B 1 54 ? 35.307 21.136 94.167 1.00 10.75 51 ILE B CA 1
ATOM 2788 C C . ILE B 1 54 ? 35.003 20.297 95.406 1.00 11.15 51 ILE B C 1
ATOM 2789 O O . ILE B 1 54 ? 35.924 19.768 96.028 1.00 12.19 51 ILE B O 1
ATOM 2794 N N . ILE B 1 55 ? 33.729 20.181 95.757 1.00 10.98 52 ILE B N 1
ATOM 2795 C CA . ILE B 1 55 ? 33.317 19.369 96.884 1.00 12.54 52 ILE B CA 1
ATOM 2796 C C . ILE B 1 55 ? 32.562 18.153 96.337 1.00 13.64 52 ILE B C 1
ATOM 2797 O O . ILE B 1 55 ? 31.664 18.282 95.496 1.00 14.19 52 ILE B O 1
ATOM 2802 N N A SER B 1 56 ? 32.906 16.972 96.831 0.50 14.13 53 SER B N 1
ATOM 2803 N N B SER B 1 56 ? 32.951 16.961 96.777 0.50 13.07 53 SER B N 1
ATOM 2804 C CA A SER B 1 56 ? 32.220 15.775 96.388 0.50 15.04 53 SER B CA 1
ATOM 2805 C CA B SER B 1 56 ? 32.254 15.755 96.348 0.50 13.09 53 SER B CA 1
ATOM 2806 C C A SER B 1 56 ? 32.289 14.699 97.460 0.50 16.24 53 SER B C 1
ATOM 2807 C C B SER B 1 56 ? 32.393 14.663 97.397 0.50 15.10 53 SER B C 1
ATOM 2808 O O A SER B 1 56 ? 32.819 14.928 98.554 0.50 16.10 53 SER B O 1
ATOM 2809 O O B SER B 1 56 ? 33.079 14.847 98.411 0.50 14.91 53 SER B O 1
ATOM 2814 N N . THR B 1 57 ? 31.744 13.529 97.147 1.00 15.97 54 THR B N 1
ATOM 2815 C CA . THR B 1 57 ? 31.772 12.420 98.089 1.00 16.73 54 THR B CA 1
ATOM 2816 C C . THR B 1 57 ? 33.158 11.799 98.129 1.00 17.99 54 THR B C 1
ATOM 2817 O O . THR B 1 57 ? 33.968 11.984 97.227 1.00 17.94 54 THR B O 1
ATOM 2821 N N . PRO B 1 58 ? 33.460 11.052 99.200 1.00 18.44 55 PRO B N 1
ATOM 2822 C CA . PRO B 1 58 ? 34.778 10.428 99.264 1.00 18.70 55 PRO B CA 1
ATOM 2823 C C . PRO B 1 58 ? 35.020 9.502 98.052 1.00 18.82 55 PRO B C 1
ATOM 2824 O O . PRO B 1 58 ? 36.094 9.508 97.468 1.00 18.12 55 PRO B O 1
ATOM 2828 N N . ARG B 1 59 ? 34.022 8.727 97.656 1.00 19.63 56 ARG B N 1
ATOM 2829 C CA . ARG B 1 59 ? 34.234 7.827 96.525 1.00 21.61 56 ARG B CA 1
ATOM 2830 C C . ARG B 1 59 ? 34.448 8.543 95.197 1.00 20.06 56 ARG B C 1
ATOM 2831 O O . ARG B 1 59 ? 35.305 8.136 94.404 1.00 19.61 56 ARG B O 1
ATOM 2839 N N . ASP B 1 60 ? 33.724 9.639 94.971 1.00 16.92 57 ASP B N 1
ATOM 2840 C CA . ASP B 1 60 ? 33.830 10.335 93.690 1.00 16.82 57 ASP B CA 1
ATOM 2841 C C . ASP B 1 60 ? 34.885 11.412 93.549 1.00 15.54 57 ASP B C 1
ATOM 2842 O O . ASP B 1 60 ? 35.300 11.728 92.437 1.00 15.89 57 ASP B O 1
ATOM 2847 N N . LEU B 1 61 ? 35.333 11.991 94.658 1.00 17.54 58 LEU B N 1
ATOM 2848 C CA . LEU B 1 61 ? 36.329 13.050 94.558 1.00 16.11 58 LEU B CA 1
ATOM 2849 C C . LEU B 1 61 ? 37.540 12.698 93.680 1.00 16.45 58 LEU B C 1
ATOM 2850 O O . LEU B 1 61 ? 38.002 13.537 92.925 1.00 17.44 58 LEU B O 1
ATOM 2855 N N . PRO B 1 62 ? 38.069 11.459 93.763 1.00 17.66 59 PRO B N 1
ATOM 2856 C CA . PRO B 1 62 ? 39.226 11.081 92.930 1.00 19.06 59 PRO B CA 1
ATOM 2857 C C . PRO B 1 62 ? 38.899 11.138 91.420 1.00 17.19 59 PRO B C 1
ATOM 2858 O O . PRO B 1 62 ? 39.792 11.412 90.587 1.00 17.76 59 PRO B O 1
ATOM 2862 N N . LEU B 1 63 ? 37.640 10.834 91.090 1.00 15.88 60 LEU B N 1
ATOM 2863 C CA . LEU B 1 63 ? 37.171 10.876 89.695 1.00 15.06 60 LEU B CA 1
ATOM 2864 C C . LEU B 1 63 ? 37.079 12.337 89.254 1.00 14.09 60 LEU B C 1
ATOM 2865 O O . LEU B 1 63 ? 37.430 12.661 88.119 1.00 14.23 60 LEU B O 1
ATOM 2870 N N . TYR B 1 64 ? 36.616 13.239 90.127 1.00 13.34 61 TYR B N 1
ATOM 2871 C CA . TYR B 1 64 ? 36.611 14.647 89.731 1.00 13.54 61 TYR B CA 1
ATOM 2872 C C . TYR B 1 64 ? 38.052 15.123 89.547 1.00 14.06 61 TYR B C 1
ATOM 2873 O O . TYR B 1 64 ? 38.341 15.892 88.644 1.00 12.83 61 TYR B O 1
ATOM 2882 N N . ARG B 1 65 ? 38.966 14.664 90.412 1.00 14.10 62 ARG B N 1
ATOM 2883 C CA . ARG B 1 65 ? 40.346 15.071 90.263 1.00 15.28 62 ARG B CA 1
ATOM 2884 C C . ARG B 1 65 ? 40.927 14.454 88.966 1.00 14.30 62 ARG B C 1
ATOM 2885 O O . ARG B 1 65 ? 41.737 15.073 88.302 1.00 14.83 62 ARG B O 1
ATOM 2893 N N . ASP B 1 66 ? 40.501 13.243 88.611 1.00 14.87 63 ASP B N 1
ATOM 2894 C CA . ASP B 1 66 ? 40.969 12.629 87.353 1.00 15.14 63 ASP B CA 1
ATOM 2895 C C . ASP B 1 66 ? 40.562 13.538 86.186 1.00 16.53 63 ASP B C 1
ATOM 2896 O O . ASP B 1 66 ? 41.317 13.740 85.228 1.00 15.93 63 ASP B O 1
ATOM 2901 N N . LEU B 1 67 ? 39.348 14.076 86.260 1.00 14.31 64 LEU B N 1
ATOM 2902 C CA . LEU B 1 67 ? 38.863 14.961 85.192 1.00 12.74 64 LEU B CA 1
ATOM 2903 C C . LEU B 1 67 ? 39.501 16.336 85.132 1.00 11.99 64 LEU B C 1
ATOM 2904 O O . LEU B 1 67 ? 39.967 16.789 84.087 1.00 11.47 64 LEU B O 1
ATOM 2909 N N . LEU B 1 68 ? 39.519 16.992 86.292 1.00 12.06 65 LEU B N 1
ATOM 2910 C CA . LEU B 1 68 ? 39.952 18.370 86.405 1.00 12.81 65 LEU B CA 1
ATOM 2911 C C . LEU B 1 68 ? 41.387 18.673 86.784 1.00 11.84 65 LEU B C 1
ATOM 2912 O O . LEU B 1 68 ? 41.854 19.739 86.486 1.00 14.23 65 LEU B O 1
ATOM 2917 N N . GLY B 1 69 ? 42.055 17.763 87.479 1.00 15.19 66 GLY B N 1
ATOM 2918 C CA . GLY B 1 69 ? 43.444 18.014 87.832 1.00 14.61 66 GLY B CA 1
ATOM 2919 C C . GLY B 1 69 ? 43.605 19.198 88.767 1.00 16.34 66 GLY B C 1
ATOM 2920 O O . GLY B 1 69 ? 42.696 19.491 89.554 1.00 15.84 66 GLY B O 1
ATOM 2921 N N . ASP B 1 70 ? 44.741 19.892 88.688 1.00 16.90 67 ASP B N 1
ATOM 2922 C CA . ASP B 1 70 ? 44.950 21.025 89.571 1.00 16.93 67 ASP B CA 1
ATOM 2923 C C . ASP B 1 70 ? 44.403 22.336 89.009 1.00 15.54 67 ASP B C 1
ATOM 2924 O O . ASP B 1 70 ? 44.461 23.362 89.670 1.00 16.49 67 ASP B O 1
ATOM 2929 N N . GLY B 1 71 ? 43.870 22.284 87.788 1.00 15.66 68 GLY B N 1
ATOM 2930 C CA . GLY B 1 71 ? 43.296 23.455 87.166 1.00 15.89 68 GLY B CA 1
ATOM 2931 C C . GLY B 1 71 ? 44.226 24.241 86.277 1.00 16.41 68 GLY B C 1
ATOM 2932 O O . GLY B 1 71 ? 43.782 25.105 85.529 1.00 15.66 68 GLY B O 1
ATOM 2933 N N . SER B 1 72 ? 45.522 23.946 86.339 1.00 18.76 69 SER B N 1
ATOM 2934 C CA . SER B 1 72 ? 46.482 24.700 85.539 1.00 19.83 69 SER B CA 1
ATOM 2935 C C . SER B 1 72 ? 46.203 24.638 84.037 1.00 19.69 69 SER B C 1
ATOM 2936 O O . SER B 1 72 ? 46.548 25.573 83.305 1.00 22.25 69 SER B O 1
ATOM 2939 N N . GLN B 1 73 ? 45.558 23.570 83.575 1.00 20.17 70 GLN B N 1
ATOM 2940 C CA . GLN B 1 73 ? 45.261 23.459 82.146 1.00 20.36 70 GLN B CA 1
ATOM 2941 C C . GLN B 1 73 ? 44.306 24.582 81.734 1.00 19.76 70 GLN B C 1
ATOM 2942 O O . GLN B 1 73 ? 44.236 24.943 80.556 1.00 19.35 70 GLN B O 1
ATOM 2948 N N . PHE B 1 74 ? 43.589 25.154 82.708 1.00 18.10 71 PHE B N 1
ATOM 2949 C CA . PHE B 1 74 ? 42.650 26.261 82.422 1.00 16.76 71 PHE B CA 1
ATOM 2950 C C . PHE B 1 74 ? 43.114 27.574 83.053 1.00 16.65 71 PHE B C 1
ATOM 2951 O O . PHE B 1 74 ? 42.386 28.563 83.041 1.00 16.86 71 PHE B O 1
ATOM 2959 N N . GLY B 1 75 ? 44.321 27.595 83.602 1.00 17.83 72 GLY B N 1
ATOM 2960 C CA . GLY B 1 75 ? 44.808 28.814 84.227 1.00 17.95 72 GLY B CA 1
ATOM 2961 C C . GLY B 1 75 ? 44.031 29.158 85.504 1.00 17.77 72 GLY B C 1
ATOM 2962 O O . GLY B 1 75 ? 43.895 30.329 85.852 1.00 18.30 72 GLY B O 1
ATOM 2963 N N . VAL B 1 76 ? 43.497 28.133 86.165 1.00 17.21 73 VAL B N 1
ATOM 2964 C CA . VAL B 1 76 ? 42.759 28.304 87.416 1.00 17.10 73 VAL B CA 1
ATOM 2965 C C . VAL B 1 76 ? 43.387 27.365 88.435 1.00 18.54 73 VAL B C 1
ATOM 2966 O O . VAL B 1 76 ? 44.311 26.595 88.113 1.00 18.36 73 VAL B O 1
ATOM 2970 N N . ARG B 1 77 ? 42.917 27.440 89.669 1.00 15.86 74 ARG B N 1
ATOM 2971 C CA . ARG B 1 77 ? 43.396 26.555 90.710 1.00 17.50 74 ARG B CA 1
ATOM 2972 C C . ARG B 1 77 ? 42.200 25.787 91.269 1.00 17.32 74 ARG B C 1
ATOM 2973 O O . ARG B 1 77 ? 41.242 26.410 91.736 1.00 16.23 74 ARG B O 1
ATOM 2981 N N . PHE B 1 78 ? 42.236 24.451 91.182 1.00 13.73 75 PHE B N 1
ATOM 2982 C CA . PHE B 1 78 ? 41.187 23.596 91.738 1.00 15.32 75 PHE B CA 1
ATOM 2983 C C . PHE B 1 78 ? 41.688 22.998 93.051 1.00 16.58 75 PHE B C 1
ATOM 2984 O O . PHE B 1 78 ? 42.838 22.513 93.124 1.00 16.12 75 PHE B O 1
ATOM 2992 N N . SER B 1 79 ? 40.849 23.055 94.080 1.00 16.12 76 SER B N 1
ATOM 2993 C CA . SER B 1 79 ? 41.142 22.457 95.382 1.00 15.93 76 SER B CA 1
ATOM 2994 C C . SER B 1 79 ? 39.999 21.460 95.542 1.00 16.04 76 SER B C 1
ATOM 2995 O O . SER B 1 79 ? 38.943 21.614 94.898 1.00 14.63 76 SER B O 1
ATOM 2998 N N . TYR B 1 80 ? 40.194 20.442 96.378 1.00 14.86 77 TYR B N 1
ATOM 2999 C CA . TYR B 1 80 ? 39.185 19.419 96.584 1.00 15.07 77 TYR B CA 1
ATOM 3000 C C . TYR B 1 80 ? 38.930 19.146 98.053 1.00 17.46 77 TYR B C 1
ATOM 3001 O O . TYR B 1 80 ? 39.885 19.062 98.841 1.00 17.44 77 TYR B O 1
ATOM 3010 N N . ARG B 1 81 ? 37.656 19.017 98.415 1.00 16.08 78 ARG B N 1
ATOM 3011 C CA . ARG B 1 81 ? 37.266 18.696 99.790 1.00 17.84 78 ARG B CA 1
ATOM 3012 C C . ARG B 1 81 ? 36.128 17.726 99.749 1.00 18.85 78 ARG B C 1
ATOM 3013 O O . ARG B 1 81 ? 35.261 17.796 98.879 1.00 16.92 78 ARG B O 1
ATOM 3021 N N . VAL B 1 82 ? 36.122 16.813 100.706 1.00 19.73 79 VAL B N 1
ATOM 3022 C CA . VAL B 1 82 ? 35.091 15.807 100.791 1.00 21.83 79 VAL B CA 1
ATOM 3023 C C . VAL B 1 82 ? 33.888 16.230 101.615 1.00 22.39 79 VAL B C 1
ATOM 3024 O O . VAL B 1 82 ? 33.998 17.023 102.563 1.00 22.10 79 VAL B O 1
ATOM 3028 N N . GLN B 1 83 ? 32.731 15.712 101.227 1.00 22.30 80 GLN B N 1
ATOM 3029 C CA . GLN B 1 83 ? 31.505 15.897 101.986 1.00 24.26 80 GLN B CA 1
ATOM 3030 C C . GLN B 1 83 ? 30.990 14.455 102.074 1.00 26.80 80 GLN B C 1
ATOM 3031 O O . GLN B 1 83 ? 30.487 13.911 101.098 1.00 25.85 80 GLN B O 1
ATOM 3037 N N . GLU B 1 84 ? 31.151 13.836 103.242 1.00 30.72 81 GLU B N 1
ATOM 3038 C CA . GLU B 1 84 ? 30.758 12.444 103.451 1.00 33.92 81 GLU B CA 1
ATOM 3039 C C . GLU B 1 84 ? 29.337 12.137 103.036 1.00 35.23 81 GLU B C 1
ATOM 3040 O O . GLU B 1 84 ? 29.071 11.096 102.447 1.00 36.62 81 GLU B O 1
ATOM 3046 N N . GLU B 1 85 ? 28.410 13.029 103.355 1.00 35.62 82 GLU B N 1
ATOM 3047 C CA . GLU B 1 85 ? 27.028 12.838 102.953 1.00 36.43 82 GLU B CA 1
ATOM 3048 C C . GLU B 1 85 ? 26.428 14.204 102.656 1.00 34.64 82 GLU B C 1
ATOM 3049 O O . GLU B 1 85 ? 26.922 15.218 103.147 1.00 34.62 82 GLU B O 1
ATOM 3055 N N . PRO B 1 86 ? 25.379 14.255 101.822 1.00 33.60 83 PRO B N 1
ATOM 3056 C CA . PRO B 1 86 ? 24.757 15.539 101.497 1.00 31.78 83 PRO B CA 1
ATOM 3057 C C . PRO B 1 86 ? 24.063 16.167 102.701 1.00 29.48 83 PRO B C 1
ATOM 3058 O O . PRO B 1 86 ? 22.842 16.105 102.832 1.00 29.79 83 PRO B O 1
ATOM 3062 N N . ARG B 1 87 ? 24.866 16.785 103.563 1.00 27.94 84 ARG B N 1
ATOM 3063 C CA . ARG B 1 87 ? 24.377 17.426 104.785 1.00 25.32 84 ARG B CA 1
ATOM 3064 C C . ARG B 1 87 ? 23.606 18.734 104.569 1.00 23.32 84 ARG B C 1
ATOM 3065 O O . ARG B 1 87 ? 23.147 19.354 105.533 1.00 22.45 84 ARG B O 1
ATOM 3073 N N . GLY B 1 88 ? 23.475 19.174 103.322 1.00 20.33 85 GLY B N 1
ATOM 3074 C CA . GLY B 1 88 ? 22.768 20.421 103.061 1.00 18.24 85 GLY B CA 1
ATOM 3075 C C . GLY B 1 88 ? 23.646 21.332 102.204 1.00 15.98 85 GLY B C 1
ATOM 3076 O O . GLY B 1 88 ? 24.867 21.289 102.313 1.00 16.48 85 GLY B O 1
ATOM 3077 N N . ILE B 1 89 ? 23.039 22.162 101.368 1.00 15.73 86 ILE B N 1
ATOM 3078 C CA . ILE B 1 89 ? 23.834 23.027 100.498 1.00 14.00 86 ILE B CA 1
ATOM 3079 C C . ILE B 1 89 ? 24.687 24.031 101.289 1.00 14.87 86 ILE B C 1
ATOM 3080 O O . ILE B 1 89 ? 25.846 24.287 100.932 1.00 14.47 86 ILE B O 1
ATOM 3085 N N . ALA B 1 90 ? 24.136 24.583 102.373 1.00 13.23 87 ALA B N 1
ATOM 3086 C CA . ALA B 1 90 ? 24.895 25.559 103.154 1.00 13.73 87 ALA B CA 1
ATOM 3087 C C . ALA B 1 90 ? 26.093 24.919 103.840 1.00 13.11 87 ALA B C 1
ATOM 3088 O O . ALA B 1 90 ? 27.006 25.608 104.332 1.00 13.64 87 ALA B O 1
ATOM 3090 N N . ASP B 1 91 ? 26.128 23.590 103.851 1.00 15.19 88 ASP B N 1
ATOM 3091 C CA . ASP B 1 91 ? 27.268 22.903 104.438 1.00 16.27 88 ASP B CA 1
ATOM 3092 C C . ASP B 1 91 ? 28.502 23.223 103.585 1.00 15.56 88 ASP B C 1
ATOM 3093 O O . ASP B 1 91 ? 29.628 23.046 104.023 1.00 15.39 88 ASP B O 1
ATOM 3098 N N . ALA B 1 92 ? 28.289 23.695 102.352 1.00 15.34 89 ALA B N 1
ATOM 3099 C CA . ALA B 1 92 ? 29.439 24.037 101.491 1.00 14.66 89 ALA B CA 1
ATOM 3100 C C . ALA B 1 92 ? 30.354 25.067 102.158 1.00 13.83 89 ALA B C 1
ATOM 3101 O O . ALA B 1 92 ? 31.579 25.059 101.972 1.00 13.19 89 ALA B O 1
ATOM 3103 N N . PHE B 1 93 ? 29.772 25.958 102.956 1.00 12.62 90 PHE B N 1
ATOM 3104 C CA . PHE B 1 93 ? 30.580 26.978 103.596 1.00 14.40 90 PHE B CA 1
ATOM 3105 C C . PHE B 1 93 ? 31.312 26.505 104.851 1.00 16.72 90 PHE B C 1
ATOM 3106 O O . PHE B 1 93 ? 32.250 27.148 105.301 1.00 17.66 90 PHE B O 1
ATOM 3114 N N . ILE B 1 94 ? 30.868 25.381 105.408 1.00 16.29 91 ILE B N 1
ATOM 3115 C CA . ILE B 1 94 ? 31.511 24.830 106.591 1.00 17.96 91 ILE B CA 1
ATOM 3116 C C . ILE B 1 94 ? 32.675 23.971 106.065 1.00 16.66 91 ILE B C 1
ATOM 3117 O O . ILE B 1 94 ? 33.817 24.138 106.476 1.00 15.79 91 ILE B O 1
ATOM 3122 N N . VAL B 1 95 ? 32.378 23.065 105.139 1.00 15.85 92 VAL B N 1
ATOM 3123 C CA . VAL B 1 95 ? 33.418 22.253 104.515 1.00 17.30 92 VAL B CA 1
ATOM 3124 C C . VAL B 1 95 ? 34.483 23.187 103.914 1.00 15.95 92 VAL B C 1
ATOM 3125 O O . VAL B 1 95 ? 35.684 22.958 104.047 1.00 17.47 92 VAL B O 1
ATOM 3129 N N . GLY B 1 96 ? 34.033 24.264 103.280 1.00 15.14 93 GLY B N 1
ATOM 3130 C CA . GLY B 1 96 ? 34.978 25.152 102.624 1.00 15.66 93 GLY B CA 1
ATOM 3131 C C . GLY B 1 96 ? 35.415 26.368 103.401 1.00 16.30 93 GLY B C 1
ATOM 3132 O O . GLY B 1 96 ? 35.966 27.311 102.821 1.00 15.09 93 GLY B O 1
ATOM 3133 N N . LYS B 1 97 ? 35.208 26.355 104.710 1.00 15.92 94 LYS B N 1
ATOM 3134 C CA . LYS B 1 97 ? 35.590 27.521 105.497 1.00 16.91 94 LYS B CA 1
ATOM 3135 C C . LYS B 1 97 ? 37.043 27.936 105.311 1.00 17.83 94 LYS B C 1
ATOM 3136 O O . LYS B 1 97 ? 37.326 29.117 105.078 1.00 18.15 94 LYS B O 1
ATOM 3142 N N . ASP B 1 98 ? 37.981 26.992 105.416 1.00 18.81 95 ASP B N 1
ATOM 3143 C CA . ASP B 1 98 ? 39.389 27.369 105.281 1.00 19.61 95 ASP B CA 1
ATOM 3144 C C . ASP B 1 98 ? 39.719 27.851 103.881 1.00 18.11 95 ASP B C 1
ATOM 3145 O O . ASP B 1 98 ? 40.511 28.784 103.706 1.00 17.59 95 ASP B O 1
ATOM 3150 N N . PHE B 1 99 ? 39.124 27.200 102.880 1.00 17.23 96 PHE B N 1
ATOM 3151 C CA . PHE B 1 99 ? 39.323 27.593 101.489 1.00 16.44 96 PHE B CA 1
ATOM 3152 C C . PHE B 1 99 ? 38.842 29.037 101.286 1.00 15.16 96 PHE B C 1
ATOM 3153 O O . PHE B 1 99 ? 39.509 29.854 100.655 1.00 16.04 96 PHE B O 1
ATOM 3161 N N . ILE B 1 100 ? 37.678 29.352 101.839 1.00 14.90 97 ILE B N 1
ATOM 3162 C CA . ILE B 1 100 ? 37.123 30.703 101.680 1.00 14.57 97 ILE B CA 1
ATOM 3163 C C . ILE B 1 100 ? 37.962 31.777 102.357 1.00 15.59 97 ILE B C 1
ATOM 3164 O O . ILE B 1 100 ? 38.217 32.826 101.771 1.00 12.29 97 ILE B O 1
ATOM 3169 N N . GLY B 1 101 ? 38.393 31.515 103.585 1.00 15.92 98 GLY B N 1
ATOM 3170 C CA . GLY B 1 101 ? 39.197 32.513 104.276 1.00 17.50 98 GLY B CA 1
ATOM 3171 C C . GLY B 1 101 ? 38.399 33.787 104.471 1.00 17.09 98 GLY B C 1
ATOM 3172 O O . GLY B 1 101 ? 37.253 33.730 104.924 1.00 17.75 98 GLY B O 1
ATOM 3173 N N . ASP B 1 102 ? 38.981 34.928 104.114 1.00 16.81 99 ASP B N 1
ATOM 3174 C CA . ASP B 1 102 ? 38.294 36.220 104.269 1.00 19.08 99 ASP B CA 1
ATOM 3175 C C . ASP B 1 102 ? 37.671 36.715 102.971 1.00 18.11 99 ASP B C 1
ATOM 3176 O O . ASP B 1 102 ? 37.169 37.837 102.908 1.00 17.90 99 ASP B O 1
ATOM 3181 N N . SER B 1 103 ? 37.703 35.878 101.930 1.00 16.80 100 SER B N 1
ATOM 3182 C CA . SER B 1 103 ? 37.183 36.270 100.618 1.00 14.50 100 SER B CA 1
ATOM 3183 C C . SER B 1 103 ? 35.682 36.201 100.454 1.00 13.75 100 SER B C 1
ATOM 3184 O O . SER B 1 103 ? 34.986 35.548 101.238 1.00 13.38 100 SER B O 1
ATOM 3187 N N . LYS B 1 104 ? 35.189 36.886 99.428 1.00 12.49 101 LYS B N 1
ATOM 3188 C CA . LYS B 1 104 ? 33.784 36.775 99.054 1.00 12.19 101 LYS B CA 1
ATOM 3189 C C . LYS B 1 104 ? 33.766 35.433 98.305 1.00 12.90 101 LYS B C 1
ATOM 3190 O O . LYS B 1 104 ? 34.841 34.914 97.962 1.00 12.50 101 LYS B O 1
ATOM 3196 N N . VAL B 1 105 ? 32.592 34.878 98.011 1.00 11.23 102 VAL B N 1
ATOM 3197 C CA . VAL B 1 105 ? 32.591 33.571 97.347 1.00 11.65 102 VAL B CA 1
ATOM 3198 C C . VAL B 1 105 ? 31.293 33.324 96.589 1.00 12.02 102 VAL B C 1
ATOM 3199 O O . VAL B 1 105 ? 30.217 33.775 97.011 1.00 11.61 102 VAL B O 1
ATOM 3203 N N . ALA B 1 106 ? 31.415 32.633 95.453 1.00 10.76 103 ALA B N 1
ATOM 3204 C CA . ALA B 1 106 ? 30.262 32.233 94.635 1.00 11.54 103 ALA B CA 1
ATOM 3205 C C . ALA B 1 106 ? 30.112 30.721 94.795 1.00 10.76 103 ALA B C 1
ATOM 3206 O O . ALA B 1 106 ? 31.102 29.995 94.775 1.00 11.76 103 ALA B O 1
ATOM 3208 N N . LEU B 1 107 ? 28.878 30.265 94.984 1.00 9.54 104 LEU B N 1
ATOM 3209 C CA . LEU B 1 107 ? 28.559 28.841 95.110 1.00 10.52 104 LEU B CA 1
ATOM 3210 C C . LEU B 1 107 ? 27.638 28.434 93.962 1.00 10.84 104 LEU B C 1
ATOM 3211 O O . LEU B 1 107 ? 26.612 29.071 93.694 1.00 10.40 104 LEU B O 1
ATOM 3216 N N . VAL B 1 108 ? 28.012 27.383 93.242 1.00 10.39 105 VAL B N 1
ATOM 3217 C CA . VAL B 1 108 ? 27.129 26.904 92.203 1.00 9.23 105 VAL B CA 1
ATOM 3218 C C . VAL B 1 108 ? 26.978 25.380 92.401 1.00 9.05 105 VAL B C 1
ATOM 3219 O O . VAL B 1 108 ? 27.939 24.690 92.798 1.00 10.44 105 VAL B O 1
ATOM 3223 N N . LEU B 1 109 ? 25.771 24.872 92.187 1.00 7.99 106 LEU B N 1
ATOM 3224 C CA . LEU B 1 109 ? 25.541 23.434 92.303 1.00 10.02 106 LEU B CA 1
ATOM 3225 C C . LEU B 1 109 ? 26.102 22.789 91.034 1.00 10.03 106 LEU B C 1
ATOM 3226 O O . LEU B 1 109 ? 25.929 23.308 89.919 1.00 9.61 106 LEU B O 1
ATOM 3231 N N . GLY B 1 110 ? 26.753 21.641 91.213 1.00 10.77 107 GLY B N 1
ATOM 3232 C CA . GLY B 1 110 ? 27.389 20.975 90.092 1.00 9.86 107 GLY B CA 1
ATOM 3233 C C . GLY B 1 110 ? 26.449 20.422 89.035 1.00 11.12 107 GLY B C 1
ATOM 3234 O O . GLY B 1 110 ? 26.935 19.983 87.979 1.00 9.55 107 GLY B O 1
ATOM 3235 N N . ASP B 1 111 ? 25.139 20.417 89.304 1.00 9.05 108 ASP B N 1
ATOM 3236 C CA . ASP B 1 111 ? 24.180 19.930 88.339 1.00 10.90 108 ASP B CA 1
ATOM 3237 C C . ASP B 1 111 ? 23.358 21.036 87.678 1.00 9.75 108 ASP B C 1
ATOM 3238 O O . ASP B 1 111 ? 22.373 20.757 86.996 1.00 10.14 108 ASP B O 1
ATOM 3243 N N . ASN B 1 112 ? 23.765 22.294 87.856 1.00 10.35 109 ASN B N 1
ATOM 3244 C CA . ASN B 1 112 ? 23.011 23.393 87.261 1.00 10.01 109 ASN B CA 1
ATOM 3245 C C . ASN B 1 112 ? 23.625 23.834 85.928 1.00 9.05 109 ASN B C 1
ATOM 3246 O O . ASN B 1 112 ? 24.803 24.161 85.852 1.00 10.62 109 ASN B O 1
ATOM 3251 N N . VAL B 1 113 ? 22.797 23.833 84.898 1.00 9.41 110 VAL B N 1
ATOM 3252 C CA . VAL B 1 113 ? 23.207 24.141 83.530 1.00 9.82 110 VAL B CA 1
ATOM 3253 C C . VAL B 1 113 ? 22.365 25.298 83.021 1.00 11.69 110 VAL B C 1
ATOM 3254 O O . VAL B 1 113 ? 21.157 25.158 82.841 1.00 10.93 110 VAL B O 1
ATOM 3258 N N . PHE B 1 114 ? 23.010 26.426 82.787 1.00 12.90 111 PHE B N 1
ATOM 3259 C CA . PHE B 1 114 ? 22.312 27.624 82.316 1.00 13.28 111 PHE B CA 1
ATOM 3260 C C . PHE B 1 114 ? 22.875 28.040 80.968 1.00 14.25 111 PHE B C 1
ATOM 3261 O O . PHE B 1 114 ? 24.062 27.803 80.675 1.00 13.70 111 PHE B O 1
ATOM 3269 N N . TYR B 1 115 ? 22.047 28.720 80.185 1.00 13.59 112 TYR B N 1
ATOM 3270 C CA . TYR B 1 115 ? 22.499 29.229 78.906 1.00 14.27 112 TYR B CA 1
ATOM 3271 C C . TYR B 1 115 ? 21.624 30.382 78.436 1.00 16.06 112 TYR B C 1
ATOM 3272 O O . TYR B 1 115 ? 20.395 30.334 78.539 1.00 15.00 112 TYR B O 1
ATOM 3281 N N . GLY B 1 116 ? 22.260 31.408 77.885 1.00 16.39 113 GLY B N 1
ATOM 3282 C CA . GLY B 1 116 ? 21.462 32.510 77.386 1.00 16.53 113 GLY B CA 1
ATOM 3283 C C . GLY B 1 116 ? 22.270 33.690 76.880 1.00 16.54 113 GLY B C 1
ATOM 3284 O O . GLY B 1 116 ? 23.386 33.948 77.329 1.00 15.70 113 GLY B O 1
ATOM 3285 N N . HIS B 1 117 ? 21.675 34.407 75.935 1.00 15.90 114 HIS B N 1
ATOM 3286 C CA . HIS B 1 117 ? 22.300 35.595 75.359 1.00 17.83 114 HIS B CA 1
ATOM 3287 C C . HIS B 1 117 ? 22.375 36.620 76.490 1.00 18.06 114 HIS B C 1
ATOM 3288 O O . HIS B 1 117 ? 21.430 36.771 77.266 1.00 18.53 114 HIS B O 1
ATOM 3295 N N . ARG B 1 118 ? 23.527 37.285 76.581 1.00 18.46 115 ARG B N 1
ATOM 3296 C CA . ARG B 1 118 ? 23.842 38.291 77.590 1.00 20.32 115 ARG B CA 1
ATOM 3297 C C . ARG B 1 118 ? 23.819 37.786 79.042 1.00 20.70 115 ARG B C 1
ATOM 3298 O O . ARG B 1 118 ? 23.489 38.511 79.980 1.00 22.57 115 ARG B O 1
ATOM 3306 N N . PHE B 1 119 ? 24.212 36.529 79.229 1.00 17.70 116 PHE B N 1
ATOM 3307 C CA . PHE B 1 119 ? 24.284 35.966 80.567 1.00 15.09 116 PHE B CA 1
ATOM 3308 C C . PHE B 1 119 ? 25.581 36.421 81.254 1.00 14.31 116 PHE B C 1
ATOM 3309 O O . PHE B 1 119 ? 25.603 36.656 82.462 1.00 14.85 116 PHE B O 1
ATOM 3317 N N . SER B 1 120 ? 26.672 36.531 80.506 1.00 13.63 117 SER B N 1
ATOM 3318 C CA . SER B 1 120 ? 27.926 36.968 81.122 1.00 14.98 117 SER B CA 1
ATOM 3319 C C . SER B 1 120 ? 27.828 38.303 81.830 1.00 15.33 117 SER B C 1
ATOM 3320 O O . SER B 1 120 ? 28.418 38.482 82.897 1.00 15.45 117 SER B O 1
ATOM 3323 N N . GLU B 1 121 ? 27.101 39.256 81.253 1.00 17.51 118 GLU B N 1
ATOM 3324 C CA . GLU B 1 121 ? 27.042 40.558 81.920 1.00 19.44 118 GLU B CA 1
ATOM 3325 C C . GLU B 1 121 ? 26.340 40.439 83.262 1.00 18.72 118 GLU B C 1
ATOM 3326 O O . GLU B 1 121 ? 26.692 41.121 84.220 1.00 17.97 118 GLU B O 1
ATOM 3332 N N . ILE B 1 122 ? 25.367 39.540 83.339 1.00 16.64 119 ILE B N 1
ATOM 3333 C CA . ILE B 1 122 ? 24.638 39.321 84.578 1.00 15.55 119 ILE B CA 1
ATOM 3334 C C . ILE B 1 122 ? 25.580 38.696 85.601 1.00 14.59 119 ILE B C 1
ATOM 3335 O O . ILE B 1 122 ? 25.605 39.092 86.766 1.00 13.24 119 ILE B O 1
ATOM 3340 N N . LEU B 1 123 ? 26.351 37.703 85.175 1.00 12.41 120 LEU B N 1
ATOM 3341 C CA . LEU B 1 123 ? 27.301 37.053 86.078 1.00 12.29 120 LEU B CA 1
ATOM 3342 C C . LEU B 1 123 ? 28.342 38.039 86.601 1.00 13.87 120 LEU B C 1
ATOM 3343 O O . LEU B 1 123 ? 28.683 38.020 87.781 1.00 11.77 120 LEU B O 1
ATOM 3348 N N . ARG B 1 124 ? 28.866 38.875 85.707 1.00 14.51 121 ARG B N 1
ATOM 3349 C CA . ARG B 1 124 ? 29.876 39.850 86.116 1.00 17.13 121 ARG B CA 1
ATOM 3350 C C . ARG B 1 124 ? 29.312 40.842 87.131 1.00 18.21 121 ARG B C 1
ATOM 3351 O O . ARG B 1 124 ? 30.004 41.230 88.080 1.00 18.74 121 ARG B O 1
ATOM 3359 N N . ARG B 1 125 ? 28.052 41.228 86.967 1.00 17.98 122 ARG B N 1
ATOM 3360 C CA . ARG B 1 125 ? 27.440 42.142 87.915 1.00 17.23 122 ARG B CA 1
ATOM 3361 C C . ARG B 1 125 ? 27.308 41.472 89.283 1.00 17.77 122 ARG B C 1
ATOM 3362 O O . ARG B 1 125 ? 27.691 42.053 90.308 1.00 16.45 122 ARG B O 1
ATOM 3370 N N . ALA B 1 126 ? 26.798 40.233 89.305 1.00 15.58 123 ALA B N 1
ATOM 3371 C CA . ALA B 1 126 ? 26.655 39.534 90.573 1.00 14.85 123 ALA B CA 1
ATOM 3372 C C . ALA B 1 126 ? 28.005 39.400 91.244 1.00 14.51 123 ALA B C 1
ATOM 3373 O O . ALA B 1 126 ? 28.137 39.603 92.443 1.00 15.01 123 ALA B O 1
ATOM 3375 N N . ALA B 1 127 ? 29.017 39.062 90.452 1.00 13.80 124 ALA B N 1
ATOM 3376 C CA . ALA B 1 127 ? 30.353 38.850 90.980 1.00 14.44 124 ALA B CA 1
ATOM 3377 C C . ALA B 1 127 ? 30.972 40.118 91.550 1.00 15.66 124 ALA B C 1
ATOM 3378 O O . ALA B 1 127 ? 31.925 40.046 92.328 1.00 14.90 124 ALA B O 1
ATOM 3380 N N . SER B 1 128 ? 30.433 41.271 91.146 1.00 15.10 125 SER B N 1
ATOM 3381 C CA . SER B 1 128 ? 30.961 42.548 91.614 1.00 16.51 125 SER B CA 1
ATOM 3382 C C . SER B 1 128 ? 30.295 43.086 92.893 1.00 16.35 125 SER B C 1
ATOM 3383 O O . SER B 1 128 ? 30.558 44.239 93.292 1.00 15.37 125 SER B O 1
ATOM 3386 N N A LEU B 1 129 ? 29.446 42.285 93.541 0.50 16.37 126 LEU B N 1
ATOM 3387 N N B LEU B 1 129 ? 29.477 42.266 93.553 0.50 15.47 126 LEU B N 1
ATOM 3388 C CA A LEU B 1 129 ? 28.768 42.778 94.743 0.50 16.39 126 LEU B CA 1
ATOM 3389 C CA B LEU B 1 129 ? 28.794 42.710 94.771 0.50 14.89 126 LEU B CA 1
ATOM 3390 C C A LEU B 1 129 ? 29.767 43.295 95.772 0.50 17.50 126 LEU B C 1
ATOM 3391 C C B LEU B 1 129 ? 29.777 43.279 95.796 0.50 16.49 126 LEU B C 1
ATOM 3392 O O A LEU B 1 129 ? 30.874 42.772 95.914 0.50 16.36 126 LEU B O 1
ATOM 3393 O O B LEU B 1 129 ? 30.890 42.772 95.958 0.50 15.35 126 LEU B O 1
ATOM 3402 N N . GLU B 1 130 ? 29.363 44.340 96.483 1.00 18.25 127 GLU B N 1
ATOM 3403 C CA . GLU B 1 130 ? 30.214 44.947 97.497 1.00 20.60 127 GLU B CA 1
ATOM 3404 C C . GLU B 1 130 ? 29.850 44.349 98.836 1.00 19.58 127 GLU B C 1
ATOM 3405 O O . GLU B 1 130 ? 30.702 44.190 99.705 1.00 22.69 127 GLU B O 1
ATOM 3411 N N . ASP B 1 131 ? 28.581 44.015 99.012 1.00 18.87 128 ASP B N 1
ATOM 3412 C CA . ASP B 1 131 ? 28.188 43.389 100.256 1.00 18.73 128 ASP B CA 1
ATOM 3413 C C . ASP B 1 131 ? 26.830 42.702 100.128 1.00 16.59 128 ASP B C 1
ATOM 3414 O O . ASP B 1 131 ? 26.134 42.861 99.114 1.00 16.71 128 ASP B O 1
ATOM 3419 N N . GLY B 1 132 ? 26.481 41.918 101.145 1.00 13.73 129 GLY B N 1
ATOM 3420 C CA . GLY B 1 132 ? 25.217 41.204 101.117 1.00 11.80 129 GLY B CA 1
ATOM 3421 C C . GLY B 1 132 ? 25.380 39.959 100.249 1.00 13.21 129 GLY B C 1
ATOM 3422 O O . GLY B 1 132 ? 26.481 39.389 100.150 1.00 12.39 129 GLY B O 1
ATOM 3423 N N . ALA B 1 133 ? 24.289 39.573 99.600 1.00 12.35 130 ALA B N 1
ATOM 3424 C CA . ALA B 1 133 ? 24.261 38.373 98.761 1.00 11.71 130 ALA B CA 1
ATOM 3425 C C . ALA B 1 133 ? 23.482 38.629 97.487 1.00 10.90 130 ALA B C 1
ATOM 3426 O O . ALA B 1 133 ? 22.677 39.553 97.414 1.00 12.40 130 ALA B O 1
ATOM 3428 N N . VAL B 1 134 ? 23.736 37.817 96.458 1.00 10.98 131 VAL B N 1
ATOM 3429 C CA . VAL B 1 134 ? 23.013 37.953 95.198 1.00 11.90 131 VAL B CA 1
ATOM 3430 C C . VAL B 1 134 ? 22.595 36.582 94.729 1.00 11.55 131 VAL B C 1
ATOM 3431 O O . VAL B 1 134 ? 23.436 35.675 94.620 1.00 12.00 131 VAL B O 1
ATOM 3435 N N . ILE B 1 135 ? 21.300 36.415 94.507 1.00 10.80 132 ILE B N 1
ATOM 3436 C CA . ILE B 1 135 ? 20.819 35.118 94.005 1.00 10.72 132 ILE B CA 1
ATOM 3437 C C . ILE B 1 135 ? 20.184 35.353 92.639 1.00 11.01 132 ILE B C 1
ATOM 3438 O O . ILE B 1 135 ? 20.261 36.449 92.106 1.00 11.51 132 ILE B O 1
ATOM 3443 N N . PHE B 1 136 ? 19.582 34.333 92.056 1.00 11.04 133 PHE B N 1
ATOM 3444 C CA . PHE B 1 136 ? 19.006 34.475 90.709 1.00 10.02 133 PHE B CA 1
ATOM 3445 C C . PHE B 1 136 ? 17.551 34.073 90.673 1.00 9.88 133 PHE B C 1
ATOM 3446 O O 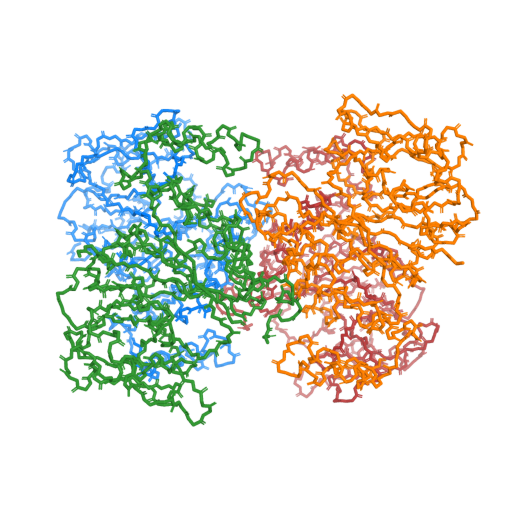. PHE B 1 136 ? 17.095 33.350 91.549 1.00 10.98 133 PHE B O 1
ATOM 3454 N N . GLY B 1 137 ? 16.828 34.590 89.679 1.00 9.36 134 GLY B N 1
ATOM 3455 C CA . GLY B 1 137 ? 15.420 34.289 89.515 1.00 9.78 134 GLY B CA 1
ATOM 3456 C C . GLY B 1 137 ? 15.198 33.977 88.048 1.00 11.07 134 GLY B C 1
ATOM 3457 O O . GLY B 1 137 ? 15.361 34.829 87.183 1.00 12.84 134 GLY B O 1
ATOM 3458 N N . TYR B 1 138 ? 14.806 32.734 87.780 1.00 10.55 135 TYR B N 1
ATOM 3459 C CA . TYR B 1 138 ? 14.594 32.247 86.422 1.00 11.08 135 TYR B CA 1
ATOM 3460 C C . TYR B 1 138 ? 13.097 32.315 86.099 1.00 11.23 135 TYR B C 1
ATOM 3461 O O . TYR B 1 138 ? 12.254 31.755 86.815 1.00 10.88 135 TYR B O 1
ATOM 3470 N N . TYR B 1 139 ? 12.786 32.989 85.001 1.00 11.44 136 TYR B N 1
ATOM 3471 C CA . TYR B 1 139 ? 11.401 33.209 84.590 1.00 13.23 136 TYR B CA 1
ATOM 3472 C C . TYR B 1 139 ? 10.762 31.944 84.026 1.00 13.24 136 TYR B C 1
ATOM 3473 O O . TYR B 1 139 ? 11.325 31.342 83.129 1.00 10.58 136 TYR B O 1
ATOM 3482 N N . VAL B 1 140 ? 9.606 31.556 84.569 1.00 13.60 137 VAL B N 1
ATOM 3483 C CA . VAL B 1 140 ? 8.873 30.375 84.087 1.00 12.16 137 VAL B CA 1
ATOM 3484 C C . VAL B 1 140 ? 7.372 30.655 84.096 1.00 15.73 137 VAL B C 1
ATOM 3485 O O . VAL B 1 140 ? 6.889 31.508 84.852 1.00 14.18 137 VAL B O 1
ATOM 3489 N N . ARG B 1 141 ? 6.627 29.936 83.261 1.00 14.59 138 ARG B N 1
ATOM 3490 C CA . ARG B 1 141 ? 5.195 30.165 83.225 1.00 14.96 138 ARG B CA 1
ATOM 3491 C C . ARG B 1 141 ? 4.471 29.606 84.457 1.00 16.25 138 ARG B C 1
ATOM 3492 O O . ARG B 1 141 ? 3.467 30.170 84.890 1.00 18.13 138 ARG B O 1
ATOM 3500 N N . ASP B 1 142 ? 4.986 28.523 85.032 1.00 15.46 139 ASP B N 1
ATOM 3501 C CA . ASP B 1 142 ? 4.407 27.912 86.235 1.00 16.18 139 ASP B CA 1
ATOM 3502 C C . ASP B 1 142 ? 5.532 27.693 87.245 1.00 15.43 139 ASP B C 1
ATOM 3503 O O . ASP B 1 142 ? 6.290 26.722 87.170 1.00 15.79 139 ASP B O 1
ATOM 3508 N N . PRO B 1 143 ? 5.644 28.592 88.233 1.00 16.10 140 PRO B N 1
ATOM 3509 C CA . PRO B 1 143 ? 6.695 28.509 89.257 1.00 14.99 140 PRO B CA 1
ATOM 3510 C C . PRO B 1 143 ? 6.437 27.570 90.425 1.00 15.91 140 PRO B C 1
ATOM 3511 O O . PRO B 1 143 ? 7.334 27.348 91.231 1.00 14.79 140 PRO B O 1
ATOM 3515 N N . ARG B 1 144 ? 5.226 27.010 90.523 1.00 15.10 141 ARG B N 1
ATOM 3516 C CA . ARG B 1 144 ? 4.890 26.156 91.666 1.00 17.20 141 ARG B CA 1
ATOM 3517 C C . ARG B 1 144 ? 5.791 24.979 92.070 1.00 16.06 141 ARG B C 1
ATOM 3518 O O . ARG B 1 144 ? 5.863 24.620 93.246 1.00 16.15 141 ARG B O 1
ATOM 3526 N N . PRO B 1 145 ? 6.486 24.348 91.113 1.00 17.08 142 PRO B N 1
ATOM 3527 C CA . PRO B 1 145 ? 7.361 23.220 91.463 1.00 17.28 142 PRO B CA 1
ATOM 3528 C C . PRO B 1 145 ? 8.695 23.625 92.118 1.00 16.40 142 PRO B C 1
ATOM 3529 O O . PRO B 1 145 ? 9.493 22.758 92.507 1.00 17.86 142 PRO B O 1
ATOM 3533 N N . PHE B 1 146 ? 8.933 24.927 92.260 1.00 15.14 143 PHE B N 1
ATOM 3534 C CA . PHE B 1 146 ? 10.220 25.443 92.746 1.00 14.79 143 PHE B CA 1
ATOM 3535 C C . PHE B 1 146 ? 10.180 26.368 93.968 1.00 16.33 143 PHE B C 1
ATOM 3536 O O . PHE B 1 146 ? 9.133 26.584 94.570 1.00 15.59 143 PHE B O 1
ATOM 3544 N N . GLY B 1 147 ? 11.359 26.905 94.307 1.00 14.77 144 GLY B N 1
ATOM 3545 C CA . GLY B 1 147 ? 11.458 27.901 95.363 1.00 13.87 144 GLY B CA 1
ATOM 3546 C C . GLY B 1 147 ? 11.177 29.141 94.519 1.00 13.84 144 GLY B C 1
ATOM 3547 O O . GLY B 1 147 ? 11.788 29.305 93.447 1.00 12.46 144 GLY B O 1
ATOM 3548 N N . VAL B 1 148 ? 10.273 30.012 94.977 1.00 12.46 145 VAL B N 1
ATOM 3549 C CA . VAL B 1 148 ? 9.853 31.189 94.216 1.00 11.10 145 VAL B CA 1
ATOM 3550 C C . VAL B 1 148 ? 10.367 32.467 94.872 1.00 13.26 145 VAL B C 1
ATOM 3551 O O . VAL B 1 148 ? 10.195 32.641 96.087 1.00 12.78 145 VAL B O 1
ATOM 3555 N N . VAL B 1 149 ? 11.005 33.336 94.084 1.00 11.69 146 VAL B N 1
ATOM 3556 C CA . VAL B 1 149 ? 11.568 34.590 94.617 1.00 11.53 146 VAL B CA 1
ATOM 3557 C C . VAL B 1 149 ? 10.755 35.809 94.217 1.00 12.04 146 VAL B C 1
ATOM 3558 O O . VAL B 1 149 ? 10.489 36.056 93.030 1.00 11.06 146 VAL B O 1
ATOM 3562 N N . GLU B 1 150 ? 10.337 36.554 95.247 1.00 12.38 147 GLU B N 1
ATOM 3563 C CA . GLU B 1 150 ? 9.550 37.772 95.088 1.00 12.61 147 GLU B CA 1
ATOM 3564 C C . GLU B 1 150 ? 10.532 38.932 95.283 1.00 13.00 147 GLU B C 1
ATOM 3565 O O . GLU B 1 150 ? 11.321 38.907 96.220 1.00 12.93 147 GLU B O 1
ATOM 3571 N N . PHE B 1 151 ? 10.461 39.947 94.426 1.00 12.91 148 PHE B N 1
ATOM 3572 C CA . PHE B 1 151 ? 11.436 41.024 94.466 1.00 12.72 148 PHE B CA 1
ATOM 3573 C C . PHE B 1 151 ? 10.890 42.354 93.991 1.00 12.99 148 PHE B C 1
ATOM 3574 O O . PHE B 1 151 ? 9.793 42.419 93.436 1.00 14.70 148 PHE B O 1
ATOM 3582 N N . ASP B 1 152 ? 11.669 43.412 94.189 1.00 12.84 149 ASP B N 1
ATOM 3583 C CA . ASP B 1 152 ? 11.238 44.720 93.726 1.00 14.34 149 ASP B CA 1
ATOM 3584 C C . ASP B 1 152 ? 12.029 45.166 92.502 1.00 16.88 149 ASP B C 1
ATOM 3585 O O . ASP B 1 152 ? 12.908 44.429 91.998 1.00 16.34 149 ASP B O 1
ATOM 3590 N N . SER B 1 153 ? 11.731 46.369 92.017 1.00 17.58 150 SER B N 1
ATOM 3591 C CA . SER B 1 153 ? 12.370 46.858 90.795 1.00 18.93 150 SER B CA 1
ATOM 3592 C C . SER B 1 153 ? 13.847 47.167 90.865 1.00 19.69 150 SER B C 1
ATOM 3593 O O . SER B 1 153 ? 14.481 47.396 89.829 1.00 21.72 150 SER B O 1
ATOM 3596 N N . GLU B 1 154 ? 14.421 47.219 92.056 1.00 18.52 151 GLU B N 1
ATOM 3597 C CA . GLU B 1 154 ? 15.844 47.442 92.090 1.00 20.06 151 GLU B CA 1
ATOM 3598 C C . GLU B 1 154 ? 16.558 46.146 92.418 1.00 18.68 151 GLU B C 1
ATOM 3599 O O . GLU B 1 154 ? 17.758 46.125 92.637 1.00 18.58 151 GLU B O 1
ATOM 3605 N N . GLY B 1 155 ? 15.794 45.060 92.442 1.00 15.72 152 GLY B N 1
ATOM 3606 C CA . GLY B 1 155 ? 16.383 43.760 92.713 1.00 15.78 152 GLY B CA 1
ATOM 3607 C C . GLY B 1 155 ? 16.384 43.273 94.143 1.00 15.19 152 GLY B C 1
ATOM 3608 O O . GLY B 1 155 ? 16.940 42.213 94.436 1.00 13.67 152 GLY B O 1
ATOM 3609 N N . ARG B 1 156 ? 15.778 44.017 95.070 1.00 14.11 153 ARG B N 1
ATOM 3610 C CA . ARG B 1 156 ? 15.765 43.535 96.444 1.00 12.66 153 ARG B CA 1
ATOM 3611 C C . ARG B 1 156 ? 14.811 42.359 96.559 1.00 13.03 153 ARG B C 1
ATOM 3612 O O . ARG B 1 156 ? 13.713 42.400 95.993 1.00 13.70 153 ARG B O 1
ATOM 3620 N N . VAL B 1 157 ? 15.213 41.333 97.311 1.00 12.75 154 VAL B N 1
ATOM 3621 C CA . VAL B 1 157 ? 14.373 40.167 97.516 1.00 11.73 154 VAL B CA 1
ATOM 3622 C C . VAL B 1 157 ? 13.458 40.373 98.731 1.00 12.26 154 VAL B C 1
ATOM 3623 O O . VAL B 1 157 ? 13.924 40.683 99.822 1.00 12.56 154 VAL B O 1
ATOM 3627 N N . ILE B 1 158 ? 12.159 40.189 98.505 1.00 12.43 155 ILE B N 1
ATOM 3628 C CA . ILE B 1 158 ? 11.124 40.351 99.534 1.00 12.60 155 ILE B CA 1
ATOM 3629 C C . ILE B 1 158 ? 10.808 39.008 100.219 1.00 13.66 155 ILE B C 1
ATOM 3630 O O . ILE B 1 158 ? 10.668 38.954 101.445 1.00 14.07 155 ILE B O 1
ATOM 3635 N N . SER B 1 159 ? 10.693 37.925 99.434 1.00 12.96 156 SER B N 1
ATOM 3636 C CA . SER B 1 159 ? 10.431 36.627 100.020 1.00 13.15 156 SER B CA 1
ATOM 3637 C C . SER B 1 159 ? 10.886 35.523 99.095 1.00 13.28 156 SER B C 1
ATOM 3638 O O . SER B 1 159 ? 11.053 35.747 97.893 1.00 12.53 156 SER B O 1
ATOM 3641 N N . ILE B 1 160 ? 11.108 34.356 99.688 1.00 12.89 157 ILE B N 1
ATOM 3642 C CA . ILE B 1 160 ? 11.455 33.144 98.947 1.00 13.19 157 ILE B CA 1
ATOM 3643 C C . ILE B 1 160 ? 10.531 32.086 99.559 1.00 14.67 157 ILE B C 1
ATOM 3644 O O . ILE B 1 160 ? 10.602 31.829 100.753 1.00 16.05 157 ILE B O 1
ATOM 3649 N N . GLU B 1 161 ? 9.650 31.502 98.750 1.00 14.08 158 GLU B N 1
ATOM 3650 C CA . GLU B 1 161 ? 8.725 30.487 99.241 1.00 17.25 158 GLU B CA 1
ATOM 3651 C C . GLU B 1 161 ? 8.905 29.191 98.465 1.00 17.69 158 GLU B C 1
ATOM 3652 O O . GLU B 1 161 ? 8.998 29.197 97.232 1.00 17.10 158 GLU B O 1
ATOM 3658 N N . GLU B 1 162 ? 8.923 28.086 99.199 1.00 18.00 159 GLU B N 1
ATOM 3659 C CA . GLU B 1 162 ? 9.103 26.769 98.599 1.00 18.75 159 GLU B CA 1
ATOM 3660 C C . GLU B 1 162 ? 7.789 26.150 98.127 1.00 20.40 159 GLU B C 1
ATOM 3661 O O . GLU B 1 162 ? 6.887 25.875 98.940 1.00 18.88 159 GLU B O 1
ATOM 3667 N N . LYS B 1 163 ? 7.693 25.953 96.812 1.00 19.64 160 LYS B N 1
ATOM 3668 C CA . LYS B 1 163 ? 6.531 25.344 96.171 1.00 20.49 160 LYS B CA 1
ATOM 3669 C C . LYS B 1 163 ? 5.211 25.946 96.625 1.00 21.60 160 LYS B C 1
ATOM 3670 O O . LYS B 1 163 ? 4.314 25.241 97.108 1.00 20.91 160 LYS B O 1
ATOM 3676 N N . PRO B 1 164 ? 5.063 27.264 96.469 1.00 19.68 161 PRO B N 1
ATOM 3677 C CA . PRO B 1 164 ? 3.820 27.909 96.884 1.00 21.00 161 PRO B CA 1
ATOM 3678 C C . PRO B 1 164 ? 2.648 27.582 95.953 1.00 21.73 161 PRO B C 1
ATOM 3679 O O . PRO B 1 164 ? 2.793 27.592 94.729 1.00 22.63 161 PRO B O 1
ATOM 3683 N N . SER B 1 165 ? 1.482 27.290 96.524 1.00 22.46 162 SER B N 1
ATOM 3684 C CA . SER B 1 165 ? 0.323 27.017 95.686 1.00 22.57 162 SER B CA 1
ATOM 3685 C C . SER B 1 165 ? -0.122 28.351 95.097 1.00 22.14 162 SER B C 1
ATOM 3686 O O . SER B 1 165 ? -0.762 28.380 94.056 1.00 21.68 162 SER B O 1
ATOM 3689 N N . ARG B 1 166 ? 0.229 29.457 95.758 1.00 21.82 163 ARG B N 1
ATOM 3690 C CA . ARG B 1 166 ? -0.114 30.808 95.276 1.00 22.66 163 ARG B CA 1
ATOM 3691 C C . ARG B 1 166 ? 1.193 31.611 95.182 1.00 22.03 163 ARG B C 1
ATOM 3692 O O . ARG B 1 166 ? 1.514 32.423 96.048 1.00 20.70 163 ARG B O 1
ATOM 3700 N N . PRO B 1 167 ? 1.953 31.410 94.102 1.00 21.41 164 PRO B N 1
ATOM 3701 C CA . PRO B 1 167 ? 3.229 32.122 93.935 1.00 19.51 164 PRO B CA 1
ATOM 3702 C C . PRO B 1 167 ? 3.173 33.644 93.854 1.00 19.22 164 PRO B C 1
ATOM 3703 O O . PRO B 1 167 ? 2.290 34.229 93.217 1.00 19.47 164 PRO B O 1
ATOM 3707 N N A LYS B 1 168 ? 4.142 34.281 94.499 0.50 18.72 165 LYS B N 1
ATOM 3708 N N B LYS B 1 168 ? 4.132 34.289 94.504 0.50 18.58 165 LYS B N 1
ATOM 3709 C CA A LYS B 1 168 ? 4.218 35.734 94.518 0.50 18.17 165 LYS B CA 1
ATOM 3710 C CA B LYS B 1 168 ? 4.183 35.742 94.503 0.50 17.90 165 LYS B CA 1
ATOM 3711 C C A LYS B 1 168 ? 4.935 36.297 93.299 0.50 17.94 165 LYS B C 1
ATOM 3712 C C B LYS B 1 168 ? 4.909 36.300 93.284 0.50 17.81 165 LYS B C 1
ATOM 3713 O O A LYS B 1 168 ? 5.057 37.504 93.153 0.50 18.40 165 LYS B O 1
ATOM 3714 O O B LYS B 1 168 ? 5.011 37.507 93.122 0.50 18.27 165 LYS B O 1
ATOM 3725 N N . SER B 1 169 ? 5.412 35.417 92.421 1.00 16.66 166 SER B N 1
ATOM 3726 C CA . SER B 1 169 ? 6.083 35.848 91.188 1.00 14.25 166 SER B CA 1
ATOM 3727 C C . SER B 1 169 ? 6.187 34.637 90.285 1.00 13.06 166 SER B C 1
ATOM 3728 O O . SER B 1 169 ? 5.834 33.534 90.696 1.00 13.13 166 SER B O 1
ATOM 3731 N N . ASN B 1 170 ? 6.699 34.868 89.087 1.00 12.27 167 ASN B N 1
ATOM 3732 C CA . ASN B 1 170 ? 6.948 33.792 88.120 1.00 13.86 167 ASN B CA 1
ATOM 3733 C C . ASN B 1 170 ? 8.444 33.527 87.994 1.00 13.52 167 ASN B C 1
ATOM 3734 O O . ASN B 1 170 ? 8.893 33.007 86.978 1.00 14.67 167 ASN B O 1
ATOM 3739 N N . TYR B 1 171 ? 9.217 33.897 89.018 1.00 12.95 168 TYR B N 1
ATOM 3740 C CA . TYR B 1 171 ? 10.679 33.687 88.984 1.00 13.00 168 TYR B CA 1
ATOM 3741 C C . TYR B 1 171 ? 11.098 32.670 90.041 1.00 12.37 168 TYR B C 1
ATOM 3742 O O . TYR B 1 171 ? 10.708 32.777 91.197 1.00 11.06 168 TYR B O 1
ATOM 3751 N N . VAL B 1 172 ? 11.906 31.688 89.635 1.00 11.58 169 VAL B N 1
ATOM 3752 C CA . VAL B 1 172 ? 12.309 30.621 90.525 1.00 9.95 169 VAL B CA 1
ATOM 3753 C C . VAL B 1 172 ? 13.803 30.636 90.780 1.00 9.60 169 VAL B C 1
ATOM 3754 O O . VAL B 1 172 ? 14.578 31.096 89.952 1.00 10.40 169 VAL B O 1
ATOM 3758 N N . VAL B 1 173 ? 14.182 30.136 91.947 1.00 10.28 170 VAL B N 1
ATOM 3759 C CA . VAL B 1 173 ? 15.566 30.171 92.389 1.00 10.60 170 VAL B CA 1
ATOM 3760 C C . VAL B 1 173 ? 16.406 28.950 92.025 1.00 10.63 170 VAL B C 1
ATOM 3761 O O . VAL B 1 173 ? 16.147 27.844 92.512 1.00 10.10 170 VAL B O 1
ATOM 3765 N N . PRO B 1 174 ? 17.421 29.140 91.163 1.00 10.35 171 PRO B N 1
ATOM 3766 C CA . PRO B 1 174 ? 18.289 28.022 90.772 1.00 9.69 171 PRO B CA 1
ATOM 3767 C C . PRO B 1 174 ? 19.487 27.920 91.735 1.00 11.20 171 PRO B C 1
ATOM 3768 O O . PRO B 1 174 ? 19.624 28.727 92.668 1.00 9.14 171 PRO B O 1
ATOM 3772 N N . GLY B 1 175 ? 20.374 26.946 91.500 1.00 10.50 172 GLY B N 1
ATOM 3773 C CA . GLY B 1 175 ? 21.524 26.759 92.380 1.00 9.62 172 GLY B CA 1
ATOM 3774 C C . GLY B 1 175 ? 22.762 27.557 92.019 1.00 9.65 172 GLY B C 1
ATOM 3775 O O . GLY B 1 175 ? 23.792 26.979 91.636 1.00 9.67 172 GLY B O 1
ATOM 3776 N N . LEU B 1 176 ? 22.670 28.887 92.129 1.00 9.06 173 LEU B N 1
ATOM 3777 C CA . LEU B 1 176 ? 23.812 29.773 91.814 1.00 7.91 173 LEU B CA 1
ATOM 3778 C C . LEU B 1 176 ? 23.689 30.933 92.798 1.00 8.53 173 LEU B C 1
ATOM 3779 O O . LEU B 1 176 ? 22.660 31.605 92.832 1.00 9.55 173 LEU B O 1
ATOM 3784 N N . TYR B 1 177 ? 24.733 31.171 93.581 1.00 8.40 174 TYR B N 1
ATOM 3785 C CA . TYR B 1 177 ? 24.628 32.211 94.624 1.00 11.05 174 TYR B CA 1
ATOM 3786 C C . TYR B 1 177 ? 25.958 32.924 94.828 1.00 11.21 174 TYR B C 1
ATOM 3787 O O . TYR B 1 177 ? 27.004 32.280 94.812 1.00 11.09 174 TYR B O 1
ATOM 3796 N N . PHE B 1 178 ? 25.921 34.238 95.054 1.00 9.64 175 PHE B N 1
ATOM 3797 C CA . PHE B 1 178 ? 27.139 35.023 95.262 1.00 10.43 175 PHE B CA 1
ATOM 3798 C C . PHE B 1 178 ? 27.011 35.677 96.645 1.00 10.36 175 PHE B C 1
ATOM 3799 O O . PHE B 1 178 ? 25.955 36.238 96.987 1.00 9.48 175 PHE B O 1
ATOM 3807 N N . TYR B 1 179 ? 28.092 35.604 97.408 1.00 8.83 176 TYR B N 1
ATOM 3808 C CA . TYR B 1 179 ? 28.110 36.096 98.774 1.00 10.33 176 TYR B CA 1
ATOM 3809 C C . TYR B 1 179 ? 29.304 36.925 99.170 1.00 11.99 176 TYR B C 1
ATOM 3810 O O . TYR B 1 179 ? 30.407 36.728 98.662 1.00 12.33 176 TYR B O 1
ATOM 3819 N N . ASP B 1 180 ? 29.083 37.818 100.135 1.00 12.25 177 ASP B N 1
ATOM 3820 C CA . ASP B 1 180 ? 30.184 38.558 100.711 1.00 12.82 177 ASP B CA 1
ATOM 3821 C C . ASP B 1 180 ? 30.801 37.596 101.748 1.00 13.94 177 ASP B C 1
ATOM 3822 O O . ASP B 1 180 ? 30.345 36.461 101.869 1.00 12.96 177 ASP B O 1
ATOM 3827 N N . ASN B 1 181 ? 31.811 38.017 102.506 1.00 15.27 178 ASN B N 1
ATOM 3828 C CA . ASN B 1 181 ? 32.448 37.084 103.434 1.00 17.39 178 ASN B CA 1
ATOM 3829 C C . ASN B 1 181 ? 31.639 36.717 104.694 1.00 18.21 178 ASN B C 1
ATOM 3830 O O . ASN B 1 181 ? 32.010 35.800 105.439 1.00 19.83 178 ASN B O 1
ATOM 3835 N N . GLN B 1 182 ? 30.498 37.366 104.906 1.00 15.35 179 GLN B N 1
ATOM 3836 C CA . GLN B 1 182 ? 29.706 37.058 106.086 1.00 15.72 179 GLN B CA 1
ATOM 3837 C C . GLN B 1 182 ? 29.015 35.704 105.982 1.00 14.10 179 GLN B C 1
ATOM 3838 O O . GLN B 1 182 ? 28.536 35.171 106.983 1.00 12.93 179 GLN B O 1
ATOM 3844 N N . VAL B 1 183 ? 28.994 35.117 104.781 1.00 12.29 180 VAL B N 1
ATOM 3845 C CA . VAL B 1 183 ? 28.297 33.844 104.616 1.00 12.74 180 VAL B CA 1
ATOM 3846 C C . VAL B 1 183 ? 28.812 32.690 105.507 1.00 12.32 180 VAL B C 1
ATOM 3847 O O . VAL B 1 183 ? 28.016 31.860 105.947 1.00 12.06 180 VAL B O 1
ATOM 3851 N N . VAL B 1 184 ? 30.114 32.632 105.797 1.00 13.00 181 VAL B N 1
ATOM 3852 C CA . VAL B 1 184 ? 30.607 31.547 106.632 1.00 14.95 181 VAL B CA 1
ATOM 3853 C C . VAL B 1 184 ? 30.001 31.628 108.035 1.00 15.67 181 VAL B C 1
ATOM 3854 O O . VAL B 1 184 ? 29.500 30.635 108.549 1.00 17.27 181 VAL B O 1
ATOM 3858 N N . GLU B 1 185 ? 30.004 32.813 108.628 1.00 15.21 182 GLU B N 1
ATOM 3859 C CA . GLU B 1 185 ? 29.432 32.958 109.969 1.00 17.05 182 GLU B CA 1
ATOM 3860 C C . GLU B 1 185 ? 27.919 32.729 109.954 1.00 16.71 182 GLU B C 1
ATOM 3861 O O . GLU B 1 185 ? 27.347 32.157 110.891 1.00 17.80 182 GLU B O 1
ATOM 3867 N N . ILE B 1 186 ? 27.258 33.159 108.885 1.00 15.73 183 ILE B N 1
ATOM 3868 C CA . ILE B 1 186 ? 25.820 32.940 108.778 1.00 15.85 183 ILE B CA 1
ATOM 3869 C C . ILE B 1 186 ? 25.532 31.436 108.708 1.00 16.09 183 ILE B C 1
ATOM 3870 O O . ILE B 1 186 ? 24.650 30.921 109.402 1.00 16.47 183 ILE B O 1
ATOM 3875 N N . ALA B 1 187 ? 26.305 30.724 107.898 1.00 14.60 184 ALA B N 1
ATOM 3876 C CA . ALA B 1 187 ? 26.115 29.281 107.771 1.00 15.92 184 ALA B CA 1
ATOM 3877 C C . ALA B 1 187 ? 26.360 28.589 109.114 1.00 15.89 184 ALA B C 1
ATOM 3878 O O . ALA B 1 187 ? 25.720 27.601 109.422 1.00 16.05 184 ALA B O 1
ATOM 3880 N N . ARG B 1 188 ? 27.297 29.106 109.899 1.00 18.19 185 ARG B N 1
ATOM 3881 C CA . ARG B 1 188 ? 27.597 28.519 111.204 1.00 20.86 185 ARG B CA 1
ATOM 3882 C C . ARG B 1 188 ? 26.454 28.663 112.189 1.00 21.48 185 ARG B C 1
ATOM 3883 O O . ARG B 1 188 ? 26.338 27.869 113.134 1.00 24.39 185 ARG B O 1
ATOM 3891 N N . ARG B 1 189 ? 25.631 29.684 111.994 1.00 19.70 186 ARG B N 1
ATOM 3892 C CA . ARG B 1 189 ? 24.536 29.956 112.912 1.00 21.75 186 ARG B CA 1
ATOM 3893 C C . ARG B 1 189 ? 23.142 29.496 112.505 1.00 22.13 186 ARG B C 1
ATOM 3894 O O . ARG B 1 189 ? 22.202 29.541 113.316 1.00 20.65 186 ARG B O 1
ATOM 3902 N N . ILE B 1 190 ? 22.983 29.027 111.270 1.00 19.86 187 ILE B N 1
ATOM 3903 C CA . ILE B 1 190 ? 21.656 28.567 110.879 1.00 20.23 187 ILE B CA 1
ATOM 3904 C C . ILE B 1 190 ? 21.337 27.293 111.643 1.00 20.91 187 ILE B C 1
ATOM 3905 O O . ILE B 1 190 ? 22.237 26.624 112.139 1.00 21.20 187 ILE B O 1
ATOM 3910 N N . GLU B 1 191 ? 20.058 26.956 111.749 1.00 21.57 188 GLU B N 1
ATOM 3911 C CA . GLU B 1 191 ? 19.686 25.737 112.457 1.00 22.76 188 GLU B CA 1
ATOM 3912 C C . GLU B 1 191 ? 19.372 24.660 111.443 1.00 21.74 188 GLU B C 1
ATOM 3913 O O . GLU B 1 191 ? 18.811 24.926 110.379 1.00 19.61 188 GLU B O 1
ATOM 3919 N N . PRO B 1 192 ? 19.728 23.411 111.765 1.00 21.77 189 PRO B N 1
ATOM 3920 C CA . PRO B 1 192 ? 19.469 22.271 110.878 1.00 23.85 189 PRO B CA 1
ATOM 3921 C C . PRO B 1 192 ? 17.962 22.239 110.639 1.00 25.48 189 PRO B C 1
ATOM 3922 O O . PRO B 1 192 ? 17.192 22.529 111.557 1.00 24.96 189 PRO B O 1
ATOM 3926 N N . SER B 1 193 ? 17.533 21.890 109.433 1.00 26.26 190 SER B N 1
ATOM 3927 C CA . SER B 1 193 ? 16.113 21.827 109.142 1.00 29.51 190 SER B CA 1
ATOM 3928 C C . SER B 1 193 ? 15.511 20.544 109.728 1.00 31.82 190 SER B C 1
ATOM 3929 O O . SER B 1 193 ? 16.210 19.709 110.323 1.00 30.41 190 SER B O 1
ATOM 3932 N N . ASP B 1 194 ? 14.207 20.395 109.523 1.00 35.20 191 ASP B N 1
ATOM 3933 C CA . ASP B 1 194 ? 13.461 19.230 109.991 1.00 38.07 191 ASP B CA 1
ATOM 3934 C C . ASP B 1 194 ? 14.083 17.937 109.470 1.00 38.05 191 ASP B C 1
ATOM 3935 O O . ASP B 1 194 ? 14.145 16.936 110.188 1.00 39.47 191 ASP B O 1
ATOM 3940 N N . ARG B 1 195 ? 14.544 17.966 108.221 1.00 37.02 192 ARG B N 1
ATOM 3941 C CA . ARG B 1 195 ? 15.152 16.801 107.588 1.00 35.50 192 ARG B CA 1
ATOM 3942 C C . ARG B 1 195 ? 16.636 16.634 107.917 1.00 33.90 192 ARG B C 1
ATOM 3943 O O . ARG B 1 195 ? 17.337 15.843 107.279 1.00 34.74 192 ARG B O 1
ATOM 3951 N N . GLY B 1 196 ? 17.114 17.363 108.920 1.00 31.23 193 GLY B N 1
ATOM 3952 C CA . GLY B 1 196 ? 18.509 17.252 109.302 1.00 28.61 193 GLY B CA 1
ATOM 3953 C C . GLY B 1 196 ? 19.510 17.806 108.295 1.00 28.23 193 GLY B C 1
ATOM 3954 O O . GLY B 1 196 ? 20.583 17.237 108.119 1.00 28.62 193 GLY B O 1
ATOM 3955 N N . GLU B 1 197 ? 19.180 18.916 107.635 1.00 25.76 194 GLU B N 1
ATOM 3956 C CA . GLU B 1 197 ? 20.098 19.509 106.658 1.00 25.24 194 GLU B CA 1
ATOM 3957 C C . GLU B 1 197 ? 20.379 21.005 106.886 1.00 22.80 194 GLU B C 1
ATOM 3958 O O . GLU B 1 197 ? 19.543 21.728 107.427 1.00 22.66 194 GLU B O 1
ATOM 3964 N N . LEU B 1 198 ? 21.569 21.448 106.486 1.00 19.89 195 LEU B N 1
ATOM 3965 C CA . LEU B 1 198 ? 21.979 22.853 106.613 1.00 18.50 195 LEU B CA 1
ATOM 3966 C C . LEU B 1 198 ? 21.531 23.446 105.272 1.00 18.15 195 LEU B C 1
ATOM 3967 O O . LEU B 1 198 ? 22.216 23.303 104.258 1.00 18.17 195 LEU B O 1
ATOM 3972 N N . GLU B 1 199 ? 20.371 24.094 105.285 1.00 17.40 196 GLU B N 1
ATOM 3973 C CA . GLU B 1 199 ? 19.756 24.609 104.067 1.00 17.46 196 GLU B CA 1
ATOM 3974 C C . GLU B 1 199 ? 20.280 25.942 103.542 1.00 16.52 196 GLU B C 1
ATOM 3975 O O . GLU B 1 199 ? 20.433 26.898 104.298 1.00 15.85 196 GLU B O 1
ATOM 3981 N N . ILE B 1 200 ? 20.534 25.999 102.232 1.00 15.23 197 ILE B N 1
ATOM 3982 C CA . ILE B 1 200 ? 20.985 27.267 101.663 1.00 14.62 197 ILE B CA 1
ATOM 3983 C C . ILE B 1 200 ? 19.830 28.278 101.779 1.00 12.91 197 ILE B C 1
ATOM 3984 O O . ILE B 1 200 ? 20.051 29.481 101.879 1.00 13.23 197 ILE B O 1
ATOM 3989 N N A THR B 1 201 ? 18.587 27.809 101.757 0.50 13.83 198 THR B N 1
ATOM 3990 N N B THR B 1 201 ? 18.601 27.763 101.786 0.50 14.43 198 THR B N 1
ATOM 3991 C CA A THR B 1 201 ? 17.501 28.768 101.875 0.50 13.88 198 THR B CA 1
ATOM 3992 C CA B THR B 1 201 ? 17.428 28.614 101.913 0.50 15.12 198 THR B CA 1
ATOM 3993 C C A THR B 1 201 ? 17.572 29.475 103.227 0.50 14.41 198 THR B C 1
ATOM 3994 C C B THR B 1 201 ? 17.502 29.406 103.220 0.50 15.04 198 THR B C 1
ATOM 3995 O O A THR B 1 201 ? 17.215 30.649 103.325 0.50 13.48 198 THR B O 1
ATOM 3996 O O B THR B 1 201 ? 17.093 30.566 103.272 0.50 14.02 198 THR B O 1
ATOM 4003 N N . SER B 1 202 ? 18.041 28.778 104.265 1.00 14.70 199 SER B N 1
ATOM 4004 C CA . SER B 1 202 ? 18.174 29.417 105.584 1.00 15.11 199 SER B CA 1
ATOM 4005 C C . SER B 1 202 ? 19.188 30.561 105.517 1.00 15.49 199 SER B C 1
ATOM 4006 O O . SER B 1 202 ? 18.984 31.634 106.101 1.00 14.79 199 SER B O 1
ATOM 4009 N N . VAL B 1 203 ? 20.290 30.318 104.817 1.00 13.12 200 VAL B N 1
ATOM 4010 C CA . VAL B 1 203 ? 21.324 31.329 104.638 1.00 12.59 200 VAL B CA 1
ATOM 4011 C C . VAL B 1 203 ? 20.758 32.540 103.891 1.00 11.80 200 VAL B C 1
ATOM 4012 O O . VAL B 1 203 ? 20.955 33.696 104.306 1.00 11.49 200 VAL B O 1
ATOM 4016 N N . ASN B 1 204 ? 20.071 32.288 102.778 1.00 11.09 201 ASN B N 1
ATOM 4017 C CA . ASN B 1 204 ? 19.508 33.390 101.996 1.00 11.48 201 ASN B CA 1
ATOM 4018 C C . ASN B 1 204 ? 18.465 34.175 102.772 1.00 9.93 201 ASN B C 1
ATOM 4019 O O . ASN B 1 204 ? 18.377 35.405 102.650 1.00 12.32 201 ASN B O 1
ATOM 4024 N N . GLU B 1 205 ? 17.691 33.479 103.593 1.00 11.63 202 GLU B N 1
ATOM 4025 C CA . GLU B 1 205 ? 16.697 34.150 104.421 1.00 14.30 202 GLU B CA 1
ATOM 4026 C C . GLU B 1 205 ? 17.371 35.088 105.441 1.00 13.81 202 GLU B C 1
ATOM 4027 O O . GLU B 1 205 ? 16.782 36.097 105.807 1.00 14.80 202 GLU B O 1
ATOM 4033 N N . GLU B 1 206 ? 18.562 34.739 105.930 1.00 13.84 203 GLU B N 1
ATOM 4034 C CA . GLU B 1 206 ? 19.233 35.607 106.913 1.00 14.95 203 GLU B CA 1
ATOM 4035 C C . GLU B 1 206 ? 19.655 36.894 106.207 1.00 14.33 203 GLU B C 1
ATOM 4036 O O . GLU B 1 206 ? 19.482 37.996 106.758 1.00 13.58 203 GLU B O 1
ATOM 4042 N N . TYR B 1 207 ? 20.194 36.782 104.984 1.00 13.44 204 TYR B N 1
ATOM 4043 C CA . TYR B 1 207 ? 20.549 37.991 104.248 1.00 12.76 204 TYR B CA 1
ATOM 4044 C C . TYR B 1 207 ? 19.274 38.772 103.931 1.00 14.14 204 TYR B C 1
ATOM 4045 O O . TYR B 1 207 ? 19.253 40.006 104.000 1.00 14.33 204 TYR B O 1
ATOM 4054 N N . LEU B 1 208 ? 18.215 38.056 103.563 1.00 12.79 205 LEU B N 1
ATOM 4055 C CA . LEU B 1 208 ? 16.969 38.718 103.205 1.00 13.05 205 LEU B CA 1
ATOM 4056 C C . LEU B 1 208 ? 16.445 39.590 104.365 1.00 13.99 205 LEU B C 1
ATOM 4057 O O . LEU B 1 208 ? 16.077 40.756 104.162 1.00 13.83 205 LEU B O 1
ATOM 4062 N N . ARG B 1 209 ? 16.433 39.021 105.562 1.00 14.40 206 ARG B N 1
ATOM 4063 C CA . ARG B 1 209 ? 15.887 39.736 106.707 1.00 16.77 206 ARG B CA 1
ATOM 4064 C C . ARG B 1 209 ? 16.669 40.950 107.146 1.00 16.85 206 ARG B C 1
ATOM 4065 O O . ARG B 1 209 ? 16.132 41.782 107.886 1.00 15.15 206 ARG B O 1
ATOM 4073 N N . MET B 1 210 ? 17.932 41.041 106.717 1.00 15.15 207 MET B N 1
ATOM 4074 C CA . MET B 1 210 ? 18.762 42.191 107.050 1.00 15.76 207 MET B CA 1
ATOM 4075 C C . MET B 1 210 ? 18.672 43.220 105.931 1.00 12.35 207 MET B C 1
ATOM 4076 O O . MET B 1 210 ? 19.369 44.232 105.969 1.00 14.62 207 MET B O 1
ATOM 4081 N N . GLY B 1 211 ? 17.850 42.950 104.915 1.00 12.63 208 GLY B N 1
ATOM 4082 C CA . GLY B 1 211 ? 17.733 43.871 103.785 1.00 14.27 208 GLY B CA 1
ATOM 4083 C C . GLY B 1 211 ? 18.988 43.854 102.911 1.00 14.26 208 GLY B C 1
ATOM 4084 O O . GLY B 1 211 ? 19.332 44.839 102.242 1.00 14.26 208 GLY B O 1
ATOM 4085 N N . LYS B 1 212 ? 19.660 42.707 102.876 1.00 13.18 209 LYS B N 1
ATOM 4086 C CA . LYS B 1 212 ? 20.910 42.605 102.123 1.00 13.11 209 LYS B CA 1
ATOM 4087 C C . LYS B 1 212 ? 20.931 41.497 101.067 1.00 12.67 209 LYS B C 1
ATOM 4088 O O . LYS B 1 212 ? 21.990 40.936 100.788 1.00 13.66 209 LYS B O 1
ATOM 4094 N N . LEU B 1 213 ? 19.773 41.180 100.507 1.00 11.21 210 LEU B N 1
ATOM 4095 C CA . LEU B 1 213 ? 19.705 40.137 99.472 1.00 11.69 210 LEU B CA 1
ATOM 4096 C C . LEU B 1 213 ? 19.166 40.741 98.186 1.00 12.34 210 LEU B C 1
ATOM 4097 O O . LEU B 1 213 ? 18.116 41.394 98.196 1.00 13.36 210 LEU B O 1
ATOM 4102 N N . ARG B 1 214 ? 19.888 40.550 97.076 1.00 11.91 211 ARG B N 1
ATOM 4103 C CA . ARG B 1 214 ? 19.447 41.050 95.773 1.00 12.25 211 ARG B CA 1
ATOM 4104 C C . ARG B 1 214 ? 19.261 39.842 94.862 1.00 12.23 211 ARG B C 1
ATOM 4105 O O . ARG B 1 214 ? 19.762 38.763 95.165 1.00 11.21 211 ARG B O 1
ATOM 4113 N N . VAL B 1 215 ? 18.559 40.038 93.760 1.00 11.88 212 VAL B N 1
ATOM 4114 C CA . VAL B 1 215 ? 18.368 38.952 92.787 1.00 11.45 212 VAL B CA 1
ATOM 4115 C C . VAL B 1 215 ? 18.622 39.486 91.377 1.00 12.38 212 VAL B C 1
ATOM 4116 O O . VAL B 1 215 ? 18.308 40.641 91.077 1.00 11.84 212 VAL B O 1
ATOM 4120 N N . GLU B 1 216 ? 19.274 38.664 90.541 1.00 11.02 213 GLU B N 1
ATOM 4121 C CA . GLU B 1 216 ? 19.513 38.981 89.130 1.00 12.91 213 GLU B CA 1
ATOM 4122 C C . GLU B 1 216 ? 18.514 38.110 88.370 1.00 13.55 213 GLU B C 1
ATOM 4123 O O . GLU B 1 216 ? 18.405 36.910 88.642 1.00 12.00 213 GLU B O 1
ATOM 4129 N N . LEU B 1 217 ? 17.773 38.704 87.437 1.00 13.00 214 LEU B N 1
ATOM 4130 C CA . LEU B 1 217 ? 16.786 37.923 86.688 1.00 15.33 214 LEU B CA 1
ATOM 4131 C C . LEU B 1 217 ? 17.334 37.270 85.414 1.00 14.10 214 LEU B C 1
ATOM 4132 O O . LEU B 1 217 ? 18.172 37.833 84.725 1.00 14.02 214 LEU B O 1
ATOM 4137 N N . MET B 1 218 ? 16.824 36.075 85.122 1.00 12.64 215 MET B N 1
ATOM 4138 C CA . MET B 1 218 ? 17.160 35.345 83.900 1.00 12.61 215 MET B CA 1
ATOM 4139 C C . MET B 1 218 ? 15.826 35.269 83.184 1.00 12.94 215 MET B C 1
ATOM 4140 O O . MET B 1 218 ? 14.997 34.411 83.477 1.00 14.36 215 MET B O 1
ATOM 4145 N N . GLY B 1 219 ? 15.630 36.173 82.243 1.00 13.34 216 GLY B N 1
ATOM 4146 C CA . GLY B 1 219 ? 14.343 36.268 81.581 1.00 13.37 216 GLY B CA 1
ATOM 4147 C C . GLY B 1 219 ? 13.988 35.329 80.456 1.00 13.25 216 GLY B C 1
ATOM 4148 O O . GLY B 1 219 ? 14.630 34.302 80.224 1.00 11.68 216 GLY B O 1
ATOM 4149 N N . ARG B 1 220 ? 12.933 35.704 79.742 1.00 12.52 217 ARG B N 1
ATOM 4150 C CA . ARG B 1 220 ? 12.466 34.912 78.613 1.00 13.87 217 ARG B CA 1
ATOM 4151 C C . ARG B 1 220 ? 13.608 34.792 77.597 1.00 13.47 217 ARG B C 1
ATOM 4152 O O . ARG B 1 220 ? 14.280 35.778 77.243 1.00 13.87 217 ARG B O 1
ATOM 4160 N N . GLY B 1 221 ? 13.874 33.576 77.138 1.00 12.93 218 GLY B N 1
ATOM 4161 C CA . GLY B 1 221 ? 14.965 33.389 76.198 1.00 12.07 218 GLY B CA 1
ATOM 4162 C C . GLY B 1 221 ? 16.185 32.747 76.850 1.00 12.21 218 GLY B C 1
ATOM 4163 O O . GLY B 1 221 ? 17.084 32.239 76.159 1.00 15.02 218 GLY B O 1
ATOM 4164 N N A MET B 1 222 ? 16.261 32.798 78.174 0.50 12.86 219 MET B N 1
ATOM 4165 N N B MET B 1 222 ? 16.226 32.788 78.179 0.50 13.18 219 MET B N 1
ATOM 4166 C CA A MET B 1 222 ? 17.378 32.157 78.867 0.50 13.10 219 MET B CA 1
ATOM 4167 C CA B MET B 1 222 ? 17.312 32.169 78.948 0.50 13.67 219 MET B CA 1
ATOM 4168 C C A MET B 1 222 ? 16.911 30.741 79.178 0.50 12.35 219 MET B C 1
ATOM 4169 C C B MET B 1 222 ? 16.890 30.726 79.200 0.50 12.72 219 MET B C 1
ATOM 4170 O O A MET B 1 222 ? 15.711 30.494 79.298 0.50 11.48 219 MET B O 1
ATOM 4171 O O B MET B 1 222 ? 15.697 30.445 79.300 0.50 12.05 219 MET B O 1
ATOM 4180 N N . ALA B 1 223 ? 17.868 29.827 79.319 1.00 12.26 220 ALA B N 1
ATOM 4181 C CA . ALA B 1 223 ? 17.577 28.418 79.577 1.00 12.97 220 ALA B CA 1
ATOM 4182 C C . ALA B 1 223 ? 18.202 27.944 80.865 1.00 10.93 220 ALA B C 1
ATOM 4183 O O . ALA B 1 223 ? 19.338 28.287 81.175 1.00 12.55 220 ALA B O 1
ATOM 4185 N N . TRP B 1 224 ? 17.430 27.178 81.637 1.00 11.52 221 TRP B N 1
ATOM 4186 C CA . TRP B 1 224 ? 17.935 26.529 82.854 1.00 11.69 221 TRP B CA 1
ATOM 4187 C C . TRP B 1 224 ? 17.476 25.105 82.574 1.00 13.45 221 TRP B C 1
ATOM 4188 O O . TRP B 1 224 ? 16.279 24.803 82.635 1.00 15.25 221 TRP B O 1
ATOM 4199 N N . LEU B 1 225 ? 18.422 24.233 82.212 1.00 11.38 222 LEU B N 1
ATOM 4200 C CA . LEU B 1 225 ? 18.043 22.873 81.815 1.00 10.93 222 LEU B CA 1
ATOM 4201 C C . LEU B 1 225 ? 17.762 21.945 82.987 1.00 11.53 222 LEU B C 1
ATOM 4202 O O . LEU B 1 225 ? 18.186 22.190 84.109 1.00 13.31 222 LEU B O 1
ATOM 4207 N N . ASP B 1 226 ? 17.003 20.896 82.715 1.00 10.72 223 ASP B N 1
ATOM 4208 C CA . ASP B 1 226 ? 16.637 19.934 83.750 1.00 11.06 223 ASP B CA 1
ATOM 4209 C C . ASP B 1 226 ? 17.573 18.729 83.747 1.00 12.59 223 ASP B C 1
ATOM 4210 O O . ASP B 1 226 ? 17.471 17.874 82.881 1.00 10.74 223 ASP B O 1
ATOM 4215 N N . THR B 1 227 ? 18.464 18.651 84.731 1.00 10.83 224 THR B N 1
ATOM 4216 C CA . THR B 1 227 ? 19.390 17.515 84.792 1.00 12.30 224 THR B CA 1
ATOM 4217 C C . THR B 1 227 ? 18.946 16.503 85.841 1.00 12.62 224 THR B C 1
ATOM 4218 O O . THR B 1 227 ? 19.703 15.590 86.194 1.00 13.21 224 THR B O 1
ATOM 4222 N N . GLY B 1 228 ? 17.711 16.657 86.311 1.00 12.40 225 GLY B N 1
ATOM 4223 C CA . GLY B 1 228 ? 17.209 15.802 87.379 1.00 15.26 225 GLY B CA 1
ATOM 4224 C C . GLY B 1 228 ? 16.386 14.598 86.995 1.00 14.06 225 GLY B C 1
ATOM 4225 O O . GLY B 1 228 ? 16.065 13.780 87.856 1.00 15.12 225 GLY B O 1
ATOM 4226 N N . THR B 1 229 ? 16.013 14.507 85.728 1.00 11.89 226 THR B N 1
ATOM 4227 C CA . THR B 1 229 ? 15.228 13.376 85.235 1.00 11.99 226 THR B CA 1
ATOM 4228 C C . THR B 1 229 ? 15.877 12.816 83.953 1.00 11.87 226 THR B C 1
ATOM 4229 O O . THR B 1 229 ? 16.673 13.479 83.300 1.00 11.41 226 THR B O 1
ATOM 4233 N N . HIS B 1 230 ? 15.544 11.586 83.582 1.00 11.76 227 HIS B N 1
ATOM 4234 C CA . HIS B 1 230 ? 16.128 11.015 82.381 1.00 12.64 227 HIS B CA 1
ATOM 4235 C C . HIS B 1 230 ? 15.721 11.794 81.150 1.00 12.37 227 HIS B C 1
ATOM 4236 O O . HIS B 1 230 ? 16.569 12.051 80.301 1.00 12.16 227 HIS B O 1
ATOM 4243 N N . ASP B 1 231 ? 14.445 12.167 81.045 1.00 11.57 228 ASP B N 1
ATOM 4244 C CA . ASP B 1 231 ? 14.032 12.932 79.893 1.00 12.97 228 ASP B CA 1
ATOM 4245 C C . ASP B 1 231 ? 14.666 14.322 79.897 1.00 12.60 228 ASP B C 1
ATOM 4246 O O . ASP B 1 231 ? 14.999 14.853 78.837 1.00 11.03 228 ASP B O 1
ATOM 4251 N N . GLY B 1 232 ? 14.838 14.896 81.081 1.00 11.23 229 GLY B N 1
ATOM 4252 C CA . GLY B 1 232 ? 15.461 16.211 81.162 1.00 11.43 229 GLY B CA 1
ATOM 4253 C C . GLY B 1 232 ? 16.892 16.167 80.640 1.00 9.88 229 GLY B C 1
ATOM 4254 O O . GLY B 1 232 ? 17.336 17.071 79.927 1.00 10.69 229 GLY B O 1
ATOM 4255 N N . LEU B 1 233 ? 17.634 15.115 81.006 1.00 10.13 230 LEU B N 1
ATOM 4256 C CA . LEU B 1 233 ? 19.024 14.960 80.550 1.00 10.92 230 LEU B CA 1
ATOM 4257 C C . LEU B 1 233 ? 19.094 14.781 79.038 1.00 11.82 230 LEU B C 1
ATOM 4258 O O . LEU B 1 233 ? 20.013 15.292 78.378 1.00 11.81 230 LEU B O 1
ATOM 4263 N N . LEU B 1 234 ? 18.141 14.037 78.495 1.00 10.14 231 LEU B N 1
ATOM 4264 C CA . LEU B 1 234 ? 18.092 13.809 77.057 1.00 11.12 231 LEU B CA 1
ATOM 4265 C C . LEU B 1 234 ? 17.797 15.144 76.346 1.00 11.32 231 LEU B C 1
ATOM 4266 O O . LEU B 1 234 ? 18.441 15.485 75.355 1.00 11.09 231 LEU B O 1
ATOM 4271 N N . GLU B 1 235 ? 16.829 15.893 76.869 1.00 11.25 232 GLU B N 1
ATOM 4272 C CA . GLU B 1 235 ? 16.489 17.180 76.257 1.00 11.06 232 GLU B CA 1
ATOM 4273 C C . GLU B 1 235 ? 17.624 18.178 76.407 1.00 10.85 232 GLU B C 1
ATOM 4274 O O . GLU B 1 235 ? 17.875 18.992 75.507 1.00 9.90 232 GLU B O 1
ATOM 4280 N N . ALA B 1 236 ? 18.308 18.123 77.536 1.00 9.09 233 ALA B N 1
ATOM 4281 C CA . ALA B 1 236 ? 19.408 19.056 77.758 1.00 10.29 233 ALA B CA 1
ATOM 4282 C C . ALA B 1 236 ? 20.520 18.775 76.736 1.00 10.86 233 ALA B C 1
ATOM 4283 O O . ALA B 1 236 ? 21.113 19.702 76.199 1.00 9.57 233 ALA B O 1
ATOM 4285 N N A SER B 1 237 ? 20.805 17.494 76.495 0.50 10.82 234 SER B N 1
ATOM 4286 N N B SER B 1 237 ? 20.808 17.500 76.494 0.50 10.41 234 SER B N 1
ATOM 4287 C CA A SER B 1 237 ? 21.825 17.111 75.518 0.50 11.79 234 SER B CA 1
ATOM 4288 C CA B SER B 1 237 ? 21.835 17.137 75.526 0.50 10.93 234 SER B CA 1
ATOM 4289 C C A SER B 1 237 ? 21.436 17.633 74.138 0.50 12.53 234 SER B C 1
ATOM 4290 C C B SER B 1 237 ? 21.448 17.584 74.115 0.50 12.07 234 SER B C 1
ATOM 4291 O O A SER B 1 237 ? 22.253 18.214 73.426 0.50 11.02 234 SER B O 1
ATOM 4292 O O B SER B 1 237 ? 22.287 18.052 73.349 0.50 10.50 234 SER B O 1
ATOM 4297 N N . SER B 1 238 ? 20.174 17.429 73.775 1.00 12.13 235 SER B N 1
ATOM 4298 C CA . SER B 1 238 ? 19.683 17.857 72.473 1.00 13.58 235 SER B CA 1
ATOM 4299 C C . SER B 1 238 ? 19.770 19.378 72.329 1.00 12.42 235 SER B C 1
ATOM 4300 O O . SER B 1 238 ? 20.056 19.898 71.236 1.00 14.23 235 SER B O 1
ATOM 4303 N N . PHE B 1 239 ? 19.558 20.091 73.424 1.00 11.48 236 PHE B N 1
ATOM 4304 C CA . PHE B 1 239 ? 19.614 21.553 73.423 1.00 11.91 236 PHE B CA 1
ATOM 4305 C C . PHE B 1 239 ? 21.063 22.012 73.140 1.00 13.75 236 PHE B C 1
ATOM 4306 O O . PHE B 1 239 ? 21.309 22.882 72.284 1.00 12.15 236 PHE B O 1
ATOM 4314 N N . ILE B 1 240 ? 22.028 21.423 73.844 1.00 11.59 237 ILE B N 1
ATOM 4315 C CA . ILE B 1 240 ? 23.423 21.813 73.625 1.00 11.74 237 ILE B CA 1
ATOM 4316 C C . ILE B 1 240 ? 23.834 21.461 72.192 1.00 10.71 237 ILE B C 1
ATOM 4317 O O . ILE B 1 240 ? 24.472 22.263 71.517 1.00 12.84 237 ILE B O 1
ATOM 4322 N N . GLU B 1 241 ? 23.454 20.276 71.727 1.00 11.62 238 GLU B N 1
ATOM 4323 C CA . GLU B 1 241 ? 23.790 19.857 70.366 1.00 11.73 238 GLU B CA 1
ATOM 4324 C C . GLU B 1 241 ? 23.271 20.909 69.368 1.00 14.93 238 GLU B C 1
ATOM 4325 O O . GLU B 1 241 ? 23.995 21.316 68.439 1.00 13.98 238 GLU B O 1
ATOM 4331 N N . THR B 1 242 ? 22.030 21.366 69.562 1.00 13.29 239 THR B N 1
ATOM 4332 C CA . THR B 1 242 ? 21.450 22.373 68.640 1.00 14.31 239 THR B CA 1
ATOM 4333 C C . THR B 1 242 ? 22.218 23.674 68.613 1.00 15.11 239 THR B C 1
ATOM 4334 O O . THR B 1 242 ? 22.600 24.170 67.539 1.00 15.92 239 THR B O 1
ATOM 4338 N N . ILE B 1 243 ? 22.436 24.241 69.789 1.00 14.57 240 ILE B N 1
ATOM 4339 C CA . ILE B 1 243 ? 23.183 25.485 69.883 1.00 15.94 240 ILE B CA 1
ATOM 4340 C C . ILE B 1 243 ? 24.573 25.338 69.268 1.00 15.45 240 ILE B C 1
ATOM 4341 O O . ILE B 1 243 ? 25.019 26.189 68.491 1.00 14.97 240 ILE B O 1
ATOM 4346 N N . GLN B 1 244 ? 25.258 24.249 69.589 1.00 13.50 241 GLN B N 1
ATOM 4347 C CA . GLN B 1 244 ? 26.603 24.066 69.070 1.00 13.52 241 GLN B CA 1
ATOM 4348 C C . GLN B 1 244 ? 26.638 23.894 67.563 1.00 14.47 241 GLN B C 1
ATOM 4349 O O . GLN B 1 244 ? 27.519 24.429 66.920 1.00 13.17 241 GLN B O 1
ATOM 4355 N N . LYS B 1 245 ? 25.674 23.171 67.001 1.00 11.13 242 LYS B N 1
ATOM 4356 C CA . LYS B 1 245 ? 25.650 22.989 65.561 1.00 15.28 242 LYS B CA 1
ATOM 4357 C C . LYS B 1 245 ? 25.224 24.254 64.822 1.00 14.57 242 LYS B C 1
ATOM 4358 O O . LYS B 1 245 ? 25.777 24.561 63.776 1.00 15.78 242 LYS B O 1
ATOM 4364 N N . ARG B 1 246 ? 24.258 24.975 65.372 1.00 14.19 243 ARG B N 1
ATOM 4365 C CA . ARG B 1 246 ? 23.704 26.138 64.675 1.00 16.58 243 ARG B CA 1
ATOM 4366 C C . ARG B 1 246 ? 24.470 27.455 64.813 1.00 17.24 243 ARG B C 1
ATOM 4367 O O . ARG B 1 246 ? 24.449 28.296 63.900 1.00 17.87 243 ARG B O 1
ATOM 4375 N N . GLN B 1 247 ? 25.107 27.666 65.956 1.00 15.09 244 GLN B N 1
ATOM 4376 C CA . GLN B 1 247 ? 25.877 28.891 66.114 1.00 14.42 244 GLN B CA 1
ATOM 4377 C C . GLN B 1 247 ? 27.369 28.560 65.985 1.00 16.49 244 GLN B C 1
ATOM 4378 O O . GLN B 1 247 ? 28.200 29.439 65.742 1.00 16.06 244 GLN B O 1
ATOM 4384 N N . GLY B 1 248 ? 27.717 27.285 66.140 1.00 15.09 245 GLY B N 1
ATOM 4385 C CA . GLY B 1 248 ? 29.107 26.894 65.948 1.00 13.51 245 GLY B CA 1
ATOM 4386 C C . GLY B 1 248 ? 30.012 26.933 67.160 1.00 13.50 245 GLY B C 1
ATOM 4387 O O . GLY B 1 248 ? 31.027 26.233 67.205 1.00 14.64 245 GLY B O 1
ATOM 4388 N N . PHE B 1 249 ? 29.665 27.762 68.123 1.00 13.56 246 PHE B N 1
ATOM 4389 C CA . PHE B 1 249 ? 30.455 27.862 69.339 1.00 14.51 246 PHE B CA 1
ATOM 4390 C C . PHE B 1 249 ? 29.971 26.885 70.398 1.00 14.94 246 PHE B C 1
ATOM 4391 O O . PHE B 1 249 ? 28.788 26.581 70.508 1.00 15.59 246 PHE B O 1
ATOM 4399 N N . TYR B 1 250 ? 30.913 26.377 71.171 1.00 14.40 247 TYR B N 1
ATOM 4400 C CA . TYR B 1 250 ? 30.594 25.410 72.210 1.00 13.48 247 TYR B CA 1
ATOM 4401 C C . TYR B 1 250 ? 30.047 26.079 73.453 1.00 12.79 247 TYR B C 1
ATOM 4402 O O . TYR B 1 250 ? 30.334 27.239 73.733 1.00 13.40 247 TYR B O 1
ATOM 4411 N N . ILE B 1 251 ? 29.247 25.329 74.201 1.00 10.69 248 ILE B N 1
ATOM 4412 C CA . ILE B 1 251 ? 28.747 25.821 75.473 1.00 9.61 248 ILE B CA 1
ATOM 4413 C C . ILE B 1 251 ? 29.605 25.127 76.532 1.00 10.34 248 ILE B C 1
ATOM 4414 O O . ILE B 1 251 ? 29.732 23.908 76.556 1.00 9.44 248 ILE B O 1
ATOM 4419 N N . ALA B 1 252 ? 30.231 25.935 77.371 1.00 9.19 249 ALA B N 1
ATOM 4420 C CA . ALA B 1 252 ? 31.080 25.449 78.456 1.00 8.56 249 ALA B CA 1
ATOM 4421 C C . ALA B 1 252 ? 32.355 24.724 78.060 1.00 8.95 249 ALA B C 1
ATOM 4422 O O . ALA B 1 252 ? 32.772 23.804 78.736 1.00 9.18 249 ALA B O 1
ATOM 4424 N N . CYS B 1 253 ? 32.988 25.166 76.967 1.00 9.92 250 CYS B N 1
ATOM 4425 C CA . CYS B 1 253 ? 34.322 24.645 76.636 1.00 9.77 250 CYS B CA 1
ATOM 4426 C C . CYS B 1 253 ? 35.218 25.502 77.584 1.00 11.10 250 CYS B C 1
ATOM 4427 O O . CYS B 1 253 ? 35.430 26.713 77.364 1.00 13.06 250 CYS B O 1
ATOM 4430 N N . LEU B 1 254 ? 35.738 24.889 78.643 1.00 10.89 251 LEU B N 1
ATOM 4431 C CA . LEU B 1 254 ? 36.512 25.639 79.652 1.00 10.77 251 LEU B CA 1
ATOM 4432 C C . LEU B 1 254 ? 37.827 26.185 79.090 1.00 11.76 251 LEU B C 1
ATOM 4433 O O . LEU B 1 254 ? 38.288 27.238 79.497 1.00 10.92 251 LEU B O 1
ATOM 4438 N N . GLU B 1 255 ? 38.419 25.455 78.149 1.00 12.15 252 GLU B N 1
ATOM 4439 C CA . GLU B 1 255 ? 39.680 25.912 77.551 1.00 14.69 252 GLU B CA 1
ATOM 4440 C C . GLU B 1 255 ? 39.453 27.226 76.813 1.00 13.28 252 GLU B C 1
ATOM 4441 O O . GLU B 1 255 ? 40.291 28.147 76.855 1.00 12.50 252 GLU B O 1
ATOM 4447 N N . GLU B 1 256 ? 38.313 27.301 76.128 1.00 12.41 253 GLU B N 1
ATOM 4448 C CA . GLU B 1 256 ? 37.958 28.488 75.393 1.00 12.76 253 GLU B CA 1
ATOM 4449 C C . GLU B 1 256 ? 37.787 29.701 76.322 1.00 13.22 253 GLU B C 1
ATOM 4450 O O . GLU B 1 256 ? 38.311 30.797 76.070 1.00 12.53 253 GLU B O 1
ATOM 4456 N N . ILE B 1 257 ? 37.056 29.504 77.412 1.00 11.93 254 ILE B N 1
ATOM 4457 C CA . ILE B 1 257 ? 36.798 30.586 78.347 1.00 10.87 254 ILE B CA 1
ATOM 4458 C C . ILE B 1 257 ? 38.094 31.069 78.983 1.00 11.19 254 ILE B C 1
ATOM 4459 O O . ILE B 1 257 ? 38.326 32.286 79.109 1.00 12.84 254 ILE B O 1
ATOM 4464 N N . ALA B 1 258 ? 38.936 30.119 79.375 1.00 10.90 255 ALA B N 1
ATOM 4465 C CA . ALA B 1 258 ? 40.233 30.428 79.991 1.00 12.99 255 ALA B CA 1
ATOM 4466 C C . ALA B 1 258 ? 41.090 31.231 79.014 1.00 13.31 255 ALA B C 1
ATOM 4467 O O . ALA B 1 258 ? 41.708 32.241 79.383 1.00 12.80 255 ALA B O 1
ATOM 4469 N N . TYR B 1 259 ? 41.134 30.763 77.779 1.00 13.47 256 TYR B N 1
ATOM 4470 C CA . TYR B 1 259 ? 41.928 31.419 76.737 1.00 14.31 256 TYR B CA 1
ATOM 4471 C C . TYR B 1 259 ? 41.432 32.843 76.471 1.00 14.76 256 TYR B C 1
ATOM 4472 O O . TYR B 1 259 ? 42.221 33.801 76.487 1.00 14.90 256 TYR B O 1
ATOM 4481 N N . ASN B 1 260 ? 40.134 33.013 76.257 1.00 15.49 257 ASN B N 1
ATOM 4482 C CA . ASN B 1 260 ? 39.636 34.367 76.021 1.00 17.09 257 ASN B CA 1
ATOM 4483 C C . ASN B 1 260 ? 39.762 35.293 77.239 1.00 17.66 257 ASN B C 1
ATOM 4484 O O . ASN B 1 260 ? 39.799 36.512 77.081 1.00 19.15 257 ASN B O 1
ATOM 4489 N N . ASN B 1 261 ? 39.821 34.732 78.443 1.00 16.55 258 ASN B N 1
ATOM 4490 C CA . ASN B 1 261 ? 40.009 35.543 79.651 1.00 18.18 258 ASN B CA 1
ATOM 4491 C C . ASN B 1 261 ? 41.503 35.889 79.809 1.00 18.70 258 ASN B C 1
ATOM 4492 O O . ASN B 1 261 ? 41.893 36.622 80.730 1.00 17.29 258 ASN B O 1
ATOM 4497 N N . GLY B 1 262 ? 42.337 35.311 78.950 1.00 17.55 259 GLY B N 1
ATOM 4498 C CA . GLY B 1 262 ? 43.765 35.563 79.048 1.00 19.44 259 GLY B CA 1
ATOM 4499 C C . GLY B 1 262 ? 44.459 34.749 80.118 1.00 19.38 259 GLY B C 1
ATOM 4500 O O . GLY B 1 262 ? 45.589 35.064 80.503 1.00 20.14 259 GLY B O 1
ATOM 4501 N N . TRP B 1 263 ? 43.810 33.686 80.602 1.00 16.99 260 TRP B N 1
ATOM 4502 C CA . TRP B 1 263 ? 44.385 32.851 81.642 1.00 17.20 260 TRP B CA 1
ATOM 4503 C C . TRP B 1 263 ? 45.339 31.802 81.128 1.00 15.52 260 TRP B C 1
ATOM 4504 O O . TRP B 1 263 ? 46.152 31.284 81.895 1.00 17.92 260 TRP B O 1
ATOM 4515 N N . ILE B 1 264 ? 45.212 31.450 79.852 1.00 16.29 261 ILE B N 1
ATOM 4516 C CA . ILE B 1 264 ? 46.137 30.485 79.238 1.00 15.97 261 ILE B CA 1
ATOM 4517 C C . ILE B 1 264 ? 46.472 31.071 77.873 1.00 16.09 261 ILE B C 1
ATOM 4518 O O . ILE B 1 264 ? 45.760 31.923 77.371 1.00 16.43 261 ILE B O 1
ATOM 4523 N N . THR B 1 265 ? 47.563 30.607 77.279 1.00 17.64 262 THR B N 1
ATOM 4524 C CA . THR B 1 265 ? 48.028 31.119 75.996 1.00 18.32 262 THR B CA 1
ATOM 4525 C C . THR B 1 265 ? 47.477 30.363 74.790 1.00 18.82 262 THR B C 1
ATOM 4526 O O . THR B 1 265 ? 46.925 29.276 74.926 1.00 16.85 262 THR B O 1
ATOM 4530 N N . ARG B 1 266 ? 47.666 30.942 73.609 1.00 19.87 263 ARG B N 1
ATOM 4531 C CA . ARG B 1 266 ? 47.200 30.320 72.371 1.00 20.11 263 ARG B CA 1
ATOM 4532 C C . ARG B 1 266 ? 47.922 28.982 72.220 1.00 20.33 263 ARG B C 1
ATOM 4533 O O . ARG B 1 266 ? 47.319 27.973 71.850 1.00 17.85 263 ARG B O 1
ATOM 4541 N N . GLU B 1 267 ? 49.216 28.972 72.537 1.00 20.21 264 GLU B N 1
ATOM 4542 C CA . GLU B 1 267 ? 50.004 27.741 72.460 1.00 20.93 264 GLU B CA 1
ATOM 4543 C C . GLU B 1 267 ? 49.486 26.683 73.427 1.00 21.01 264 GLU B C 1
ATOM 4544 O O . GLU B 1 267 ? 49.527 25.495 73.125 1.00 21.97 264 GLU B O 1
ATOM 4550 N N . ASP B 1 268 ? 49.015 27.103 74.603 1.00 20.04 265 ASP B N 1
ATOM 4551 C CA . ASP B 1 268 ? 48.460 26.144 75.550 1.00 19.85 265 ASP B CA 1
ATOM 4552 C C . ASP B 1 268 ? 47.252 25.465 74.891 1.00 17.61 265 ASP B C 1
ATOM 4553 O O . ASP B 1 268 ? 47.093 24.250 74.986 1.00 20.29 265 ASP B O 1
ATOM 4558 N N . VAL B 1 269 ? 46.393 26.262 74.261 1.00 18.24 266 VAL B N 1
ATOM 4559 C CA . VAL B 1 269 ? 45.199 25.729 73.596 1.00 17.74 266 VAL B CA 1
ATOM 4560 C C . VAL B 1 269 ? 45.586 24.756 72.480 1.00 19.61 266 VAL B C 1
ATOM 4561 O O . VAL B 1 269 ? 45.039 23.654 72.390 1.00 18.28 266 VAL B O 1
ATOM 4565 N N . LEU B 1 270 ? 46.555 25.171 71.657 1.00 19.65 267 LEU B N 1
ATOM 4566 C CA . LEU B 1 270 ? 47.017 24.364 70.521 1.00 20.87 267 LEU B CA 1
ATOM 4567 C C . LEU B 1 270 ? 47.645 23.024 70.922 1.00 20.55 267 LEU B C 1
ATOM 4568 O O . LEU B 1 270 ? 47.481 22.017 70.220 1.00 21.14 267 LEU B O 1
ATOM 4573 N N . GLU B 1 271 ? 48.346 23.003 72.051 1.00 21.27 268 GLU B N 1
ATOM 4574 C CA . GLU B 1 271 ? 48.949 21.781 72.560 1.00 23.21 268 GLU B CA 1
ATOM 4575 C C . GLU B 1 271 ? 47.846 20.813 72.992 1.00 23.92 268 GLU B C 1
ATOM 4576 O O . GLU B 1 271 ? 47.924 19.612 72.739 1.00 22.79 268 GLU B O 1
ATOM 4582 N N . MET B 1 272 ? 46.813 21.338 73.646 1.00 23.05 269 MET B N 1
ATOM 4583 C CA . MET B 1 272 ? 45.701 20.499 74.061 1.00 23.48 269 MET B CA 1
ATOM 4584 C C . MET B 1 272 ? 44.951 19.996 72.820 1.00 22.37 269 MET B C 1
ATOM 4585 O O . MET B 1 272 ? 44.559 18.823 72.757 1.00 23.86 269 MET B O 1
ATOM 4590 N N . ALA B 1 273 ? 44.765 20.868 71.829 1.00 22.15 270 ALA B N 1
ATOM 4591 C CA . ALA B 1 273 ? 44.098 20.507 70.578 1.00 22.12 270 ALA B CA 1
ATOM 4592 C C . ALA B 1 273 ? 44.856 19.422 69.820 1.00 24.08 270 ALA B C 1
ATOM 4593 O O . ALA B 1 273 ? 44.249 18.510 69.239 1.00 23.84 270 ALA B O 1
ATOM 4595 N N . GLU B 1 274 ? 46.181 19.518 69.811 1.00 24.88 271 GLU B N 1
ATOM 4596 C CA . GLU B 1 274 ? 46.962 18.508 69.104 1.00 26.28 271 GLU B CA 1
ATOM 4597 C C . GLU B 1 274 ? 46.843 17.134 69.775 1.00 28.47 271 GLU B C 1
ATOM 4598 O O . GLU B 1 274 ? 46.761 16.103 69.092 1.00 28.77 271 GLU B O 1
ATOM 4604 N N . LYS B 1 275 ? 46.849 17.112 71.103 1.00 30.59 272 LYS B N 1
ATOM 4605 C CA . LYS B 1 275 ? 46.714 15.848 71.814 1.00 33.04 272 LYS B CA 1
ATOM 4606 C C . LYS B 1 275 ? 45.373 15.214 71.499 1.00 33.37 272 LYS B C 1
ATOM 4607 O O . LYS B 1 275 ? 45.244 13.990 71.480 1.00 35.37 272 LYS B O 1
ATOM 4613 N N . LEU B 1 276 ? 44.383 16.048 71.203 1.00 33.57 273 LEU B N 1
ATOM 4614 C CA . LEU B 1 276 ? 43.026 15.575 70.906 1.00 33.82 273 LEU B CA 1
ATOM 4615 C C . LEU B 1 276 ? 42.669 15.763 69.437 1.00 33.82 273 LEU B C 1
ATOM 4616 O O . LEU B 1 276 ? 41.493 15.860 69.094 1.00 32.86 273 LEU B O 1
ATOM 4621 N N . GLU B 1 277 ? 43.670 15.790 68.558 1.00 34.58 274 GLU B N 1
ATOM 4622 C CA . GLU B 1 277 ? 43.398 16.032 67.145 1.00 35.73 274 GLU B CA 1
ATOM 4623 C C . GLU B 1 277 ? 42.469 15.049 66.445 1.00 35.83 274 GLU B C 1
ATOM 4624 O O . GLU B 1 277 ? 41.818 15.405 65.467 1.00 35.98 274 GLU B O 1
ATOM 4630 N N . LYS B 1 278 ? 42.393 13.820 66.933 1.00 35.35 275 LYS B N 1
ATOM 4631 C CA . LYS B 1 278 ? 41.509 12.855 66.302 1.00 36.67 275 LYS B CA 1
ATOM 4632 C C . LYS B 1 278 ? 40.074 12.970 66.834 1.00 36.90 275 LYS B C 1
ATOM 4633 O O . LYS B 1 278 ? 39.212 12.181 66.454 1.00 37.67 275 LYS B O 1
ATOM 4635 N N . THR B 1 279 ? 39.817 13.962 67.690 1.00 35.37 276 THR B N 1
ATOM 4636 C CA . THR B 1 279 ? 38.487 14.154 68.286 1.00 32.63 276 THR B CA 1
ATOM 4637 C C . THR B 1 279 ? 37.843 15.484 67.887 1.00 31.48 276 THR B C 1
ATOM 4638 O O . THR B 1 279 ? 38.544 16.449 67.561 1.00 30.50 276 THR B O 1
ATOM 4642 N N . ASP B 1 280 ? 36.509 15.545 67.912 1.00 29.27 277 ASP B N 1
ATOM 4643 C CA . ASP B 1 280 ? 35.804 16.784 67.561 1.00 27.73 277 ASP B CA 1
ATOM 4644 C C . ASP B 1 280 ? 36.142 17.902 68.533 1.00 25.59 277 ASP B C 1
ATOM 4645 O O . ASP B 1 280 ? 36.257 19.050 68.127 1.00 26.19 277 ASP B O 1
ATOM 4650 N N . TYR B 1 281 ? 36.267 17.568 69.815 1.00 24.32 278 TYR B N 1
ATOM 4651 C CA . TYR B 1 281 ? 36.582 18.576 70.820 1.00 23.61 278 TYR B CA 1
ATOM 4652 C C . TYR B 1 281 ? 37.967 19.167 70.452 1.00 24.27 278 TYR B C 1
ATOM 4653 O O . TYR B 1 281 ? 38.153 20.382 70.451 1.00 23.79 278 TYR B O 1
ATOM 4662 N N . GLY B 1 282 ? 38.920 18.296 70.123 1.00 25.03 279 GLY B N 1
ATOM 4663 C CA . GLY B 1 282 ? 40.247 18.760 69.735 1.00 24.11 279 GLY B CA 1
ATOM 4664 C C . GLY B 1 282 ? 40.229 19.661 68.508 1.00 22.61 279 GLY B C 1
ATOM 4665 O O . GLY B 1 282 ? 40.967 20.644 68.441 1.00 21.55 279 GLY B O 1
ATOM 4666 N N . LYS B 1 283 ? 39.403 19.341 67.517 1.00 23.35 280 LYS B N 1
ATOM 4667 C CA . LYS B 1 283 ? 39.330 20.185 66.329 1.00 22.85 280 LYS B CA 1
ATOM 4668 C C . LYS B 1 283 ? 38.727 21.560 66.634 1.00 23.45 280 LYS B C 1
ATOM 4669 O O . LYS B 1 283 ? 39.077 22.581 66.010 1.00 22.27 280 LYS B O 1
ATOM 4675 N N . TYR B 1 284 ? 37.801 21.599 67.592 1.00 20.98 281 TYR B N 1
ATOM 4676 C CA . TYR B 1 284 ? 37.215 22.875 67.973 1.00 18.43 281 TYR B CA 1
ATOM 4677 C C . TYR B 1 284 ? 38.307 23.744 68.607 1.00 15.91 281 TYR B C 1
ATOM 4678 O O . TYR B 1 284 ? 38.395 24.932 68.328 1.00 18.51 281 TYR B O 1
ATOM 4687 N N . LEU B 1 285 ? 39.126 23.149 69.467 1.00 18.07 282 LEU B N 1
ATOM 4688 C CA . LEU B 1 285 ? 40.197 23.913 70.116 1.00 19.01 282 LEU B CA 1
ATOM 4689 C C . LEU B 1 285 ? 41.157 24.475 69.049 1.00 20.45 282 LEU B C 1
ATOM 4690 O O . LEU B 1 285 ? 41.544 25.653 69.091 1.00 18.65 282 LEU B O 1
ATOM 4695 N N . ARG B 1 286 ? 41.485 23.656 68.060 1.00 20.77 283 ARG B N 1
ATOM 4696 C CA . ARG B 1 286 ? 42.387 24.105 66.997 1.00 24.98 283 ARG B CA 1
ATOM 4697 C C . ARG B 1 286 ? 41.778 25.284 66.238 1.00 26.44 283 ARG B C 1
ATOM 4698 O O . ARG B 1 286 ? 42.451 26.294 65.996 1.00 26.44 283 ARG B O 1
ATOM 4706 N N . ASP B 1 287 ? 40.505 25.168 65.863 1.00 27.17 284 ASP B N 1
ATOM 4707 C CA . ASP B 1 287 ? 39.842 26.241 65.136 1.00 28.90 284 ASP B CA 1
ATOM 4708 C C . ASP B 1 287 ? 39.785 27.541 65.935 1.00 29.41 284 ASP B C 1
ATOM 4709 O O . ASP B 1 287 ? 39.854 28.634 65.376 1.00 28.75 284 ASP B O 1
ATOM 4714 N N . LEU B 1 288 ? 39.655 27.412 67.245 1.00 29.49 285 LEU B N 1
ATOM 4715 C CA . LEU B 1 288 ? 39.610 28.567 68.135 1.00 30.08 285 LEU B CA 1
ATOM 4716 C C . LEU B 1 288 ? 40.958 29.307 68.156 1.00 31.18 285 LEU B C 1
ATOM 4717 O O . LEU B 1 288 ? 41.012 30.542 68.081 1.00 30.58 285 LEU B O 1
ATOM 4722 N N . ALA B 1 289 ? 42.029 28.529 68.280 1.00 31.13 286 ALA B N 1
ATOM 4723 C CA . ALA B 1 289 ? 43.382 29.054 68.372 1.00 32.74 286 ALA B CA 1
ATOM 4724 C C . ALA B 1 289 ? 43.996 29.458 67.042 1.00 34.97 286 ALA B C 1
ATOM 4725 O O . ALA B 1 289 ? 45.003 30.163 67.024 1.00 33.61 286 ALA B O 1
ATOM 4727 N N . GLU B 1 290 ? 43.426 28.985 65.938 1.00 37.77 287 GLU B N 1
ATOM 4728 C CA . GLU B 1 290 ? 43.919 29.383 64.626 1.00 42.73 287 GLU B CA 1
ATOM 4729 C C . GLU B 1 290 ? 43.110 30.611 64.220 1.00 45.03 287 GLU B C 1
ATOM 4730 O O . GLU B 1 290 ? 43.132 31.042 63.065 1.00 46.28 287 GLU B O 1
ATOM 4736 N N . GLY B 1 291 ? 42.387 31.164 65.197 1.00 48.06 288 GLY B N 1
ATOM 4737 C CA . GLY B 1 291 ? 41.610 32.372 64.975 1.00 50.92 288 GLY B CA 1
ATOM 4738 C C . GLY B 1 291 ? 40.122 32.304 64.683 1.00 53.49 288 GLY B C 1
ATOM 4739 O O . GLY B 1 291 ? 39.449 33.335 64.787 1.00 53.83 288 GLY B O 1
ATOM 4740 N N . ASN B 1 292 ? 39.595 31.128 64.327 1.00 55.75 289 ASN B N 1
ATOM 4741 C CA . ASN B 1 292 ? 38.163 30.995 64.001 1.00 58.08 289 ASN B CA 1
ATOM 4742 C C . ASN B 1 292 ? 37.792 32.143 63.076 1.00 59.49 289 ASN B C 1
ATOM 4743 O O . ASN B 1 292 ? 36.656 32.634 63.094 1.00 59.21 289 ASN B O 1
ATOM 4748 N N . PHE B 1 293 ? 38.772 32.552 62.271 1.00 61.14 290 PHE B N 1
ATOM 4749 C CA . PHE B 1 293 ? 38.642 33.674 61.346 1.00 62.59 290 PHE B CA 1
ATOM 4750 C C . PHE B 1 293 ? 38.824 34.936 62.174 1.00 63.35 290 PHE B C 1
ATOM 4751 O O . PHE B 1 293 ? 39.810 35.655 62.009 1.00 64.28 290 PHE B O 1
ATOM 4759 N N . HIS B 1 294 ? 37.891 35.181 63.090 1.00 64.24 291 HIS B N 1
ATOM 4760 C CA . HIS B 1 294 ? 37.945 36.365 63.950 1.00 64.90 291 HIS B CA 1
ATOM 4761 C C . HIS B 1 294 ? 37.581 36.049 65.407 1.00 65.36 291 HIS B C 1
ATOM 4762 O O . HIS B 1 294 ? 38.287 36.563 66.310 1.00 65.50 291 HIS B O 1
ATOM 4769 N N . ALA C 1 2 ? 29.730 -27.430 82.124 1.00 45.54 -1 ALA C N 1
ATOM 4770 C CA . ALA C 1 2 ? 28.281 -27.345 81.762 1.00 44.23 -1 ALA C CA 1
ATOM 4771 C C . ALA C 1 2 ? 27.906 -25.879 81.555 1.00 43.77 -1 ALA C C 1
ATOM 4772 O O . ALA C 1 2 ? 28.771 -25.002 81.656 1.00 45.09 -1 ALA C O 1
ATOM 4774 N N . HIS C 1 3 ? 26.625 -25.634 81.270 1.00 41.05 0 HIS C N 1
ATOM 4775 C CA . HIS C 1 3 ? 26.073 -24.297 81.029 1.00 36.68 0 HIS C CA 1
ATOM 4776 C C . HIS C 1 3 ? 27.043 -23.294 80.397 1.00 33.72 0 HIS C C 1
ATOM 4777 O O . HIS C 1 3 ? 28.135 -23.030 80.908 1.00 32.43 0 HIS C O 1
ATOM 4779 N N . MET C 1 4 ? 26.630 -22.736 79.270 1.00 29.60 1 MET C N 1
ATOM 4780 C CA . MET C 1 4 ? 27.450 -21.759 78.567 1.00 26.06 1 MET C CA 1
ATOM 4781 C C . MET C 1 4 ? 27.635 -20.521 79.443 1.00 22.84 1 MET C C 1
ATOM 4782 O O . MET C 1 4 ? 26.711 -20.080 80.097 1.00 24.79 1 MET C O 1
ATOM 4787 N N . LYS C 1 5 ? 28.832 -19.969 79.449 1.00 21.67 2 LYS C N 1
ATOM 4788 C CA . LYS C 1 5 ? 29.104 -18.790 80.258 1.00 20.62 2 LYS C CA 1
ATOM 4789 C C . LYS C 1 5 ? 29.105 -17.548 79.388 1.00 19.07 2 LYS C C 1
ATOM 4790 O O . LYS C 1 5 ? 28.980 -17.638 78.162 1.00 17.96 2 LYS C O 1
ATOM 4796 N N . GLY C 1 6 ? 29.293 -16.393 80.032 1.00 17.37 3 GLY C N 1
ATOM 4797 C CA . GLY C 1 6 ? 29.321 -15.136 79.305 1.00 16.61 3 GLY C CA 1
ATOM 4798 C C . GLY C 1 6 ? 30.408 -14.195 79.802 1.00 16.30 3 GLY C C 1
ATOM 4799 O O . GLY C 1 6 ? 30.793 -14.232 80.965 1.00 16.72 3 GLY C O 1
ATOM 4800 N N . ILE C 1 7 ? 30.908 -13.362 78.899 1.00 15.65 4 ILE C N 1
ATOM 4801 C CA . ILE C 1 7 ? 31.924 -12.371 79.220 1.00 14.42 4 ILE C CA 1
ATOM 4802 C C . ILE C 1 7 ? 31.510 -11.035 78.610 1.00 15.41 4 ILE C C 1
ATOM 4803 O O . ILE C 1 7 ? 31.159 -10.975 77.430 1.00 16.98 4 ILE C O 1
ATOM 4808 N N . VAL C 1 8 ? 31.544 -9.971 79.402 1.00 14.65 5 VAL C N 1
ATOM 4809 C CA . VAL C 1 8 ? 31.268 -8.650 78.834 1.00 13.86 5 VAL C CA 1
ATOM 4810 C C . VAL C 1 8 ? 32.606 -7.895 78.903 1.00 14.28 5 VAL C C 1
ATOM 4811 O O . VAL C 1 8 ? 33.167 -7.736 79.992 1.00 15.06 5 VAL C O 1
ATOM 4815 N N . LEU C 1 9 ? 33.129 -7.461 77.753 1.00 14.44 6 LEU C N 1
ATOM 4816 C CA . LEU C 1 9 ? 34.396 -6.730 77.701 1.00 15.11 6 LEU C CA 1
ATOM 4817 C C . LEU C 1 9 ? 34.051 -5.244 77.830 1.00 15.81 6 LEU C C 1
ATOM 4818 O O . LEU C 1 9 ? 33.527 -4.622 76.899 1.00 15.81 6 LEU C O 1
ATOM 4823 N N . ALA C 1 10 ? 34.367 -4.680 78.991 1.00 13.95 7 ALA C N 1
ATOM 4824 C CA . ALA C 1 10 ? 33.999 -3.296 79.309 1.00 15.66 7 ALA C CA 1
ATOM 4825 C C . ALA C 1 10 ? 35.125 -2.402 79.812 1.00 18.07 7 ALA C C 1
ATOM 4826 O O . ALA C 1 10 ? 34.935 -1.604 80.755 1.00 18.92 7 ALA C O 1
ATOM 4828 N N . GLY C 1 11 ? 36.275 -2.516 79.180 1.00 17.96 8 GLY C N 1
ATOM 4829 C CA . GLY C 1 11 ? 37.392 -1.677 79.555 1.00 21.62 8 GLY C CA 1
ATOM 4830 C C . GLY C 1 11 ? 37.671 -0.685 78.449 1.00 23.61 8 GLY C C 1
ATOM 4831 O O . GLY C 1 11 ? 36.757 -0.003 77.959 1.00 21.61 8 GLY C O 1
ATOM 4832 N N . GLY C 1 12 ? 38.934 -0.601 78.048 1.00 25.64 9 GLY C N 1
ATOM 4833 C CA . GLY C 1 12 ? 39.314 0.313 76.986 1.00 29.31 9 GLY C CA 1
ATOM 4834 C C . GLY C 1 12 ? 39.542 1.706 77.532 1.00 31.87 9 GLY C C 1
ATOM 4835 O O . GLY C 1 12 ? 39.613 2.661 76.753 1.00 35.82 9 GLY C O 1
ATOM 4836 N N . THR C 1 15 ? 40.588 8.282 73.246 1.00 32.65 12 THR C N 1
ATOM 4837 C CA . THR C 1 15 ? 39.138 8.232 73.171 1.00 30.92 12 THR C CA 1
ATOM 4838 C C . THR C 1 15 ? 38.447 9.386 72.464 1.00 28.41 12 THR C C 1
ATOM 4839 O O . THR C 1 15 ? 38.536 10.563 72.849 1.00 27.34 12 THR C O 1
ATOM 4843 N N . ARG C 1 16 ? 37.731 8.987 71.423 1.00 24.88 13 ARG C N 1
ATOM 4844 C CA . ARG C 1 16 ? 36.953 9.847 70.572 1.00 24.00 13 ARG C CA 1
ATOM 4845 C C . ARG C 1 16 ? 35.861 10.537 71.365 1.00 20.98 13 ARG C C 1
ATOM 4846 O O . ARG C 1 16 ? 35.328 11.531 70.916 1.00 22.47 13 ARG C O 1
ATOM 4848 N N . LEU C 1 17 ? 35.523 10.016 72.543 1.00 18.86 14 LEU C N 1
ATOM 4849 C CA . LEU C 1 17 ? 34.442 10.629 73.320 1.00 16.65 14 LEU C CA 1
ATOM 4850 C C . LEU C 1 17 ? 34.903 11.674 74.326 1.00 16.68 14 LEU C C 1
ATOM 4851 O O . LEU C 1 17 ? 34.096 12.214 75.087 1.00 16.55 14 LEU C O 1
ATOM 4856 N N . TYR C 1 18 ? 36.198 11.959 74.346 1.00 15.10 15 TYR C N 1
ATOM 4857 C CA . TYR C 1 18 ? 36.738 12.980 75.255 1.00 14.20 15 TYR C CA 1
ATOM 4858 C C . TYR C 1 18 ? 35.909 14.282 75.147 1.00 13.95 15 TYR C C 1
ATOM 4859 O O . TYR C 1 18 ? 35.609 14.740 74.048 1.00 15.19 15 TYR C O 1
ATOM 4868 N N . PRO C 1 19 ? 35.641 14.961 76.278 1.00 12.93 16 PRO C N 1
ATOM 4869 C CA . PRO C 1 19 ? 36.061 14.617 77.636 1.00 12.27 16 PRO C CA 1
ATOM 4870 C C . PRO C 1 19 ? 35.073 13.794 78.476 1.00 10.38 16 PRO C C 1
ATOM 4871 O O . PRO C 1 19 ? 35.334 13.586 79.652 1.00 11.43 16 PRO C O 1
ATOM 4875 N N . ILE C 1 20 ? 33.970 13.315 77.901 1.00 10.45 17 ILE C N 1
ATOM 4876 C CA . ILE C 1 20 ? 33.023 12.586 78.741 1.00 9.56 17 ILE C CA 1
ATOM 4877 C C . ILE C 1 20 ? 33.543 11.240 79.210 1.00 10.79 17 ILE C C 1
ATOM 4878 O O . ILE C 1 20 ? 32.979 10.668 80.141 1.00 11.65 17 ILE C O 1
ATOM 4883 N N . THR C 1 21 ? 34.611 10.735 78.591 1.00 10.27 18 THR C N 1
ATOM 4884 C CA . THR C 1 21 ? 35.159 9.458 79.057 1.00 9.30 18 THR C CA 1
ATOM 4885 C C . THR C 1 21 ? 36.449 9.662 79.840 1.00 11.39 18 THR C C 1
ATOM 4886 O O . THR C 1 21 ? 37.150 8.698 80.173 1.00 11.24 18 THR C O 1
ATOM 4890 N N . ARG C 1 22 ? 36.785 10.907 80.154 1.00 12.85 19 ARG C N 1
ATOM 4891 C CA . ARG C 1 22 ? 38.015 11.142 80.879 1.00 14.08 19 ARG C CA 1
ATOM 4892 C C . ARG C 1 22 ? 37.936 10.559 82.278 1.00 15.59 19 ARG C C 1
ATOM 4893 O O . ARG C 1 22 ? 38.890 9.948 82.760 1.00 16.90 19 ARG C O 1
ATOM 4901 N N . ALA C 1 23 ? 36.790 10.713 82.926 1.00 13.18 20 ALA C N 1
ATOM 4902 C CA . ALA C 1 23 ? 36.621 10.184 84.278 1.00 15.40 20 ALA C CA 1
ATOM 4903 C C . ALA C 1 23 ? 35.445 9.195 84.377 1.00 15.85 20 ALA C C 1
ATOM 4904 O O . ALA C 1 23 ? 35.099 8.767 85.483 1.00 18.44 20 ALA C O 1
ATOM 4906 N N . VAL C 1 24 ? 34.814 8.865 83.243 1.00 13.72 21 VAL C N 1
ATOM 4907 C CA . VAL C 1 24 ? 33.696 7.914 83.268 1.00 11.97 21 VAL C CA 1
ATOM 4908 C C . VAL C 1 24 ? 33.944 6.838 82.228 1.00 12.36 21 VAL C C 1
ATOM 4909 O O . VAL C 1 24 ? 34.202 7.137 81.071 1.00 12.99 21 VAL C O 1
ATOM 4913 N N . SER C 1 25 ? 33.907 5.582 82.662 1.00 11.50 22 SER C N 1
ATOM 4914 C CA . SER C 1 25 ? 34.105 4.479 81.730 1.00 11.52 22 SER C CA 1
ATOM 4915 C C . SER C 1 25 ? 33.041 4.588 80.634 1.00 11.32 22 SER C C 1
ATOM 4916 O O . SER C 1 25 ? 31.877 4.833 80.928 1.00 10.46 22 SER C O 1
ATOM 4919 N N . LYS C 1 26 ? 33.442 4.380 79.377 1.00 9.66 23 LYS C N 1
ATOM 4920 C CA . LYS C 1 26 ? 32.483 4.469 78.285 1.00 8.82 23 LYS C CA 1
ATOM 4921 C C . LYS C 1 26 ? 31.253 3.612 78.529 1.00 8.90 23 LYS C C 1
ATOM 4922 O O . LYS C 1 26 ? 30.123 4.050 78.282 1.00 9.71 23 LYS C O 1
ATOM 4928 N N . GLN C 1 27 ? 31.444 2.384 79.033 1.00 9.62 24 GLN C N 1
ATOM 4929 C CA . GLN C 1 27 ? 30.304 1.517 79.218 1.00 8.90 24 GLN C CA 1
ATOM 4930 C C . GLN C 1 27 ? 29.446 1.800 80.451 1.00 8.87 24 GLN C C 1
ATOM 4931 O O . GLN C 1 27 ? 28.549 1.027 80.748 1.00 9.29 24 GLN C O 1
ATOM 4937 N N . LEU C 1 28 ? 29.761 2.884 81.187 1.00 8.90 25 LEU C N 1
ATOM 4938 C CA . LEU C 1 28 ? 28.877 3.280 82.278 1.00 8.69 25 LEU C CA 1
ATOM 4939 C C . LEU C 1 28 ? 28.102 4.532 81.826 1.00 10.97 25 LEU C C 1
ATOM 4940 O O . LEU C 1 28 ? 27.235 5.026 82.570 1.00 10.70 25 LEU C O 1
ATOM 4945 N N . LEU C 1 29 ? 28.401 5.056 80.633 1.00 9.05 26 LEU C N 1
ATOM 4946 C CA . LEU C 1 29 ? 27.652 6.233 80.139 1.00 9.07 26 LEU C CA 1
ATOM 4947 C C . LEU C 1 29 ? 26.189 5.807 79.969 1.00 10.52 26 LEU C C 1
ATOM 4948 O O . LEU C 1 29 ? 25.873 4.672 79.581 1.00 9.98 26 LEU C O 1
ATOM 4953 N N . PRO C 1 30 ? 25.269 6.722 80.254 1.00 9.90 27 PRO C N 1
ATOM 4954 C CA . PRO C 1 30 ? 23.860 6.356 80.119 1.00 8.99 27 PRO C CA 1
ATOM 4955 C C . PRO C 1 30 ? 23.343 6.251 78.697 1.00 10.15 27 PRO C C 1
ATOM 4956 O O . PRO C 1 30 ? 23.761 7.017 77.828 1.00 11.35 27 PRO C O 1
ATOM 4960 N N . ILE C 1 31 ? 22.456 5.279 78.476 1.00 9.03 28 ILE C N 1
ATOM 4961 C CA . ILE C 1 31 ? 21.723 5.195 77.194 1.00 9.60 28 ILE C CA 1
ATOM 4962 C C . ILE C 1 31 ? 20.308 5.401 77.733 1.00 9.43 28 ILE C C 1
ATOM 4963 O O . ILE C 1 31 ? 19.636 4.472 78.212 1.00 9.03 28 ILE C O 1
ATOM 4968 N N . TYR C 1 32 ? 19.914 6.674 77.699 1.00 10.38 29 TYR C N 1
ATOM 4969 C CA . TYR C 1 32 ? 18.661 7.208 78.227 1.00 9.48 29 TYR C CA 1
ATOM 4970 C C . TYR C 1 32 ? 18.506 7.076 79.762 1.00 10.23 29 TYR C C 1
ATOM 4971 O O . TYR C 1 32 ? 18.788 8.036 80.521 1.00 12.01 29 TYR C O 1
ATOM 4980 N N . ASP C 1 33 ? 18.108 5.900 80.238 1.00 9.25 30 ASP C N 1
ATOM 4981 C CA . ASP C 1 33 ? 17.850 5.723 81.678 1.00 8.45 30 ASP C CA 1
ATOM 4982 C C . ASP C 1 33 ? 18.610 4.568 82.331 1.00 9.29 30 ASP C C 1
ATOM 4983 O O . ASP C 1 33 ? 18.330 4.230 83.485 1.00 8.98 30 ASP C O 1
ATOM 4988 N N . LYS C 1 34 ? 19.562 3.972 81.611 1.00 9.11 31 LYS C N 1
ATOM 4989 C CA . LYS C 1 34 ? 20.332 2.850 82.157 1.00 8.77 31 LYS C CA 1
ATOM 4990 C C . LYS C 1 34 ? 21.781 2.918 81.653 1.00 9.58 31 LYS C C 1
ATOM 4991 O O . LYS C 1 34 ? 22.041 3.386 80.542 1.00 9.28 31 LYS C O 1
ATOM 4997 N N . PRO C 1 35 ? 22.741 2.445 82.457 1.00 9.84 32 PRO C N 1
ATOM 4998 C CA . PRO C 1 35 ? 24.150 2.451 82.048 1.00 10.29 32 PRO C CA 1
ATOM 4999 C C . PRO C 1 35 ? 24.248 1.600 80.766 1.00 9.33 32 PRO C C 1
ATOM 5000 O O . PRO C 1 35 ? 23.510 0.620 80.604 1.00 10.24 32 PRO C O 1
ATOM 5004 N N . MET C 1 36 ? 25.144 1.987 79.869 1.00 8.59 33 MET C N 1
ATOM 5005 C CA . MET C 1 36 ? 25.336 1.287 78.599 1.00 8.77 33 MET C CA 1
ATOM 5006 C C . MET C 1 36 ? 25.493 -0.216 78.774 1.00 9.86 33 MET C C 1
ATOM 5007 O O . MET C 1 36 ? 24.924 -1.002 78.022 1.00 10.72 33 MET C O 1
ATOM 5012 N N . ILE C 1 37 ? 26.245 -0.619 79.786 1.00 9.82 34 ILE C N 1
ATOM 5013 C CA . ILE C 1 37 ? 26.489 -2.042 79.952 1.00 10.35 34 ILE C CA 1
ATOM 5014 C C . ILE C 1 37 ? 25.247 -2.883 80.231 1.00 10.22 34 ILE C C 1
ATOM 5015 O O . ILE C 1 37 ? 25.248 -4.097 80.003 1.00 9.84 34 ILE C O 1
ATOM 5020 N N . TYR C 1 38 ? 24.166 -2.279 80.708 1.00 9.57 35 TYR C N 1
ATOM 5021 C CA . TYR C 1 38 ? 22.961 -3.076 80.911 1.00 9.66 35 TYR C CA 1
ATOM 5022 C C . TYR C 1 38 ? 22.489 -3.681 79.577 1.00 9.11 35 TYR C C 1
ATOM 5023 O O . TYR C 1 38 ? 21.886 -4.775 79.548 1.00 10.38 35 TYR C O 1
ATOM 5032 N N . TYR C 1 39 ? 22.736 -2.977 78.477 1.00 10.55 36 TYR C N 1
ATOM 5033 C CA . TYR C 1 39 ? 22.223 -3.474 77.194 1.00 10.76 36 TYR C CA 1
ATOM 5034 C C . TYR C 1 39 ? 22.904 -4.769 76.716 1.00 10.94 36 TYR C C 1
ATOM 5035 O O . TYR C 1 39 ? 22.205 -5.730 76.401 1.00 12.42 36 TYR C O 1
ATOM 5044 N N . PRO C 1 40 ? 24.246 -4.814 76.644 1.00 10.49 37 PRO C N 1
ATOM 5045 C CA . PRO C 1 40 ? 24.814 -6.102 76.212 1.00 11.02 37 PRO C CA 1
ATOM 5046 C C . PRO C 1 40 ? 24.566 -7.155 77.326 1.00 12.58 37 PRO C C 1
ATOM 5047 O O . PRO C 1 40 ? 24.465 -8.367 77.050 1.00 10.33 37 PRO C O 1
ATOM 5051 N N . LEU C 1 41 ? 24.482 -6.724 78.591 1.00 11.19 38 LEU C N 1
ATOM 5052 C CA . LEU C 1 41 ? 24.182 -7.708 79.639 1.00 11.41 38 LEU C CA 1
ATOM 5053 C C . LEU C 1 41 ? 22.809 -8.336 79.388 1.00 12.52 38 LEU C C 1
ATOM 5054 O O . LEU C 1 41 ? 22.637 -9.555 79.565 1.00 12.67 38 LEU C O 1
ATOM 5059 N N . SER C 1 42 ? 21.831 -7.526 78.966 1.00 10.58 39 SER C N 1
ATOM 5060 C CA . SER C 1 42 ? 20.493 -8.070 78.727 1.00 11.43 39 SER C CA 1
ATOM 5061 C C . SER C 1 42 ? 20.532 -9.114 77.620 1.00 12.36 39 SER C C 1
ATOM 5062 O O . SER C 1 42 ? 19.767 -10.084 77.655 1.00 12.92 39 SER C O 1
ATOM 5065 N N . VAL C 1 43 ? 21.423 -8.924 76.658 1.00 12.46 40 VAL C N 1
ATOM 5066 C CA . VAL C 1 43 ? 21.537 -9.865 75.544 1.00 14.32 40 VAL C CA 1
ATOM 5067 C C . VAL C 1 43 ? 22.028 -11.218 76.057 1.00 14.54 40 VAL C C 1
ATOM 5068 O O . VAL C 1 43 ? 21.492 -12.264 75.673 1.00 14.04 40 VAL C O 1
ATOM 5072 N N . LEU C 1 44 ? 23.051 -11.210 76.913 1.00 14.69 41 LEU C N 1
ATOM 5073 C CA . LEU C 1 44 ? 23.527 -12.482 77.479 1.00 14.70 41 LEU C CA 1
ATOM 5074 C C . LEU C 1 44 ? 22.379 -13.132 78.265 1.00 15.50 41 LEU C C 1
ATOM 5075 O O . LEU C 1 44 ? 22.151 -14.347 78.167 1.00 16.32 41 LEU C O 1
ATOM 5080 N N . MET C 1 45 ? 21.638 -12.340 79.041 1.00 14.42 42 MET C N 1
ATOM 5081 C CA . MET C 1 45 ? 20.543 -12.898 79.829 1.00 14.83 42 MET C CA 1
ATOM 5082 C C . MET C 1 45 ? 19.392 -13.445 78.976 1.00 15.89 42 MET C C 1
ATOM 5083 O O . MET C 1 45 ? 18.786 -14.465 79.312 1.00 15.48 42 MET C O 1
ATOM 5088 N N . LEU C 1 46 ? 19.103 -12.769 77.867 1.00 15.90 43 LEU C N 1
ATOM 5089 C CA . LEU C 1 46 ? 18.048 -13.224 76.974 1.00 15.80 43 LEU C CA 1
ATOM 5090 C C . LEU C 1 46 ? 18.494 -14.517 76.274 1.00 16.88 43 LEU C C 1
ATOM 5091 O O . LEU C 1 46 ? 17.644 -15.302 75.815 1.00 17.71 43 LEU C O 1
ATOM 5096 N N . ALA C 1 47 ? 19.808 -14.731 76.181 1.00 15.84 44 ALA C N 1
ATOM 5097 C CA . ALA C 1 47 ? 20.361 -15.949 75.574 1.00 17.58 44 ALA C CA 1
ATOM 5098 C C . ALA C 1 47 ? 20.407 -17.080 76.611 1.00 18.16 44 ALA C C 1
ATOM 5099 O O . ALA C 1 47 ? 20.855 -18.199 76.306 1.00 17.78 44 ALA C O 1
ATOM 5101 N N . GLY C 1 48 ? 19.965 -16.758 77.826 1.00 17.76 45 GLY C N 1
ATOM 5102 C CA . GLY C 1 48 ? 19.898 -17.718 78.929 1.00 19.05 45 GLY C CA 1
ATOM 5103 C C . GLY C 1 48 ? 21.138 -17.896 79.809 1.00 19.46 45 GLY C C 1
ATOM 5104 O O . GLY C 1 48 ? 21.177 -18.802 80.656 1.00 19.51 45 GLY C O 1
ATOM 5105 N N . ILE C 1 49 ? 22.119 -17.017 79.648 1.00 19.14 46 ILE C N 1
ATOM 5106 C CA . ILE C 1 49 ? 23.382 -17.107 80.376 1.00 19.46 46 ILE C CA 1
ATOM 5107 C C . ILE C 1 49 ? 23.279 -16.494 81.770 1.00 19.43 46 ILE C C 1
ATOM 5108 O O . ILE C 1 49 ? 22.861 -15.354 81.915 1.00 18.71 46 ILE C O 1
ATOM 5113 N N . ARG C 1 50 ? 23.674 -17.263 82.785 1.00 18.89 47 ARG C N 1
ATOM 5114 C CA . ARG C 1 50 ? 23.568 -16.825 84.179 1.00 19.52 47 ARG C CA 1
ATOM 5115 C C . ARG C 1 50 ? 24.900 -16.706 84.924 1.00 20.21 47 ARG C C 1
ATOM 5116 O O . ARG C 1 50 ? 24.901 -16.372 86.103 1.00 20.71 47 ARG C O 1
ATOM 5124 N N . ASP C 1 51 ? 26.013 -17.003 84.256 1.00 20.05 48 ASP C N 1
ATOM 5125 C CA . ASP C 1 51 ? 27.350 -16.950 84.879 1.00 21.55 48 ASP C CA 1
ATOM 5126 C C . ASP C 1 51 ? 28.142 -16.039 83.966 1.00 20.50 48 ASP C C 1
ATOM 5127 O O . ASP C 1 51 ? 28.612 -16.433 82.898 1.00 19.90 48 ASP C O 1
ATOM 5132 N N . ILE C 1 52 ? 28.316 -14.803 84.416 1.00 19.62 49 ILE C N 1
ATOM 5133 C CA . ILE C 1 52 ? 28.939 -13.797 83.596 1.00 16.61 49 ILE C CA 1
ATOM 5134 C C . ILE C 1 52 ? 30.145 -13.110 84.194 1.00 15.38 49 ILE C C 1
ATOM 5135 O O . ILE C 1 52 ? 30.130 -12.720 85.359 1.00 15.91 49 ILE C O 1
ATOM 5140 N N . LEU C 1 53 ? 31.170 -12.941 83.370 1.00 15.52 50 LEU C N 1
ATOM 5141 C CA . LEU C 1 53 ? 32.381 -12.254 83.768 1.00 15.76 50 LEU C CA 1
ATOM 5142 C C . LEU C 1 53 ? 32.441 -10.839 83.178 1.00 16.86 50 LEU C C 1
ATOM 5143 O O . LEU C 1 53 ? 32.267 -10.638 81.965 1.00 17.15 50 LEU C O 1
ATOM 5148 N N . ILE C 1 54 ? 32.711 -9.865 84.037 1.00 15.77 51 ILE C N 1
ATOM 5149 C CA . ILE C 1 54 ? 32.856 -8.475 83.618 1.00 15.39 51 ILE C CA 1
ATOM 5150 C C . ILE C 1 54 ? 34.339 -8.144 83.598 1.00 16.12 51 ILE C C 1
ATOM 5151 O O . ILE C 1 54 ? 35.024 -8.319 84.613 1.00 17.07 51 ILE C O 1
ATOM 5156 N N . ILE C 1 55 ? 34.836 -7.647 82.470 1.00 15.19 52 ILE C N 1
ATOM 5157 C CA . ILE C 1 55 ? 36.233 -7.271 82.356 1.00 15.65 52 ILE C CA 1
ATOM 5158 C C . ILE C 1 55 ? 36.324 -5.757 82.161 1.00 17.29 52 ILE C C 1
ATOM 5159 O O . ILE C 1 55 ? 35.582 -5.180 81.368 1.00 15.87 52 ILE C O 1
ATOM 5164 N N . SER C 1 56 ? 37.212 -5.103 82.906 1.00 14.77 53 SER C N 1
ATOM 5165 C CA . SER C 1 56 ? 37.379 -3.666 82.742 1.00 14.49 53 SER C CA 1
ATOM 5166 C C . SER C 1 56 ? 38.732 -3.242 83.296 1.00 17.01 53 SER C C 1
ATOM 5167 O O . SER C 1 56 ? 39.518 -4.088 83.728 1.00 17.17 53 SER C O 1
ATOM 5170 N N . THR C 1 57 ? 39.000 -1.940 83.275 1.00 17.23 54 THR C N 1
ATOM 5171 C CA . THR C 1 57 ? 40.264 -1.375 83.735 1.00 16.50 54 THR C CA 1
ATOM 5172 C C . THR C 1 57 ? 40.381 -1.354 85.255 1.00 15.62 54 THR C C 1
ATOM 5173 O O . THR C 1 57 ? 39.405 -1.487 85.976 1.00 14.90 54 THR C O 1
ATOM 5177 N N . PRO C 1 58 ? 41.598 -1.157 85.765 1.00 17.77 55 PRO C N 1
ATOM 5178 C CA . PRO C 1 58 ? 41.772 -1.119 87.223 1.00 17.32 55 PRO C CA 1
ATOM 5179 C C . PRO C 1 58 ? 40.980 0.019 87.852 1.00 17.09 55 PRO C C 1
ATOM 5180 O O . PRO C 1 58 ? 40.481 -0.112 88.956 1.00 17.93 55 PRO C O 1
ATOM 5184 N N . ARG C 1 59 ? 40.867 1.152 87.165 1.00 16.10 56 ARG C N 1
ATOM 5185 C CA . ARG C 1 59 ? 40.109 2.276 87.742 1.00 15.98 56 ARG C CA 1
ATOM 5186 C C . ARG C 1 59 ? 38.613 2.035 87.777 1.00 14.79 56 ARG C C 1
ATOM 5187 O O . ARG C 1 59 ? 37.922 2.387 88.747 1.00 15.43 56 ARG C O 1
ATOM 5195 N N . ASP C 1 60 ? 38.106 1.403 86.717 1.00 14.30 57 ASP C N 1
ATOM 5196 C CA . ASP C 1 60 ? 36.680 1.227 86.577 1.00 14.58 57 ASP C CA 1
ATOM 5197 C C . ASP C 1 60 ? 36.032 -0.049 87.041 1.00 11.91 57 ASP C C 1
ATOM 5198 O O . ASP C 1 60 ? 34.841 -0.037 87.353 1.00 12.83 57 ASP C O 1
ATOM 5203 N N . LEU C 1 61 ? 36.792 -1.139 87.129 1.00 12.22 58 LEU C N 1
ATOM 5204 C CA . LEU C 1 61 ? 36.197 -2.386 87.573 1.00 12.00 58 LEU C CA 1
ATOM 5205 C C . LEU C 1 61 ? 35.489 -2.257 88.931 1.00 11.72 58 LEU C C 1
ATOM 5206 O O . LEU C 1 61 ? 34.431 -2.859 89.117 1.00 12.72 58 LEU C O 1
ATOM 5211 N N . PRO C 1 62 ? 36.046 -1.482 89.902 1.00 12.85 59 PRO C N 1
ATOM 5212 C CA . PRO C 1 62 ? 35.313 -1.387 91.176 1.00 12.44 59 PRO C CA 1
ATOM 5213 C C . PRO C 1 62 ? 33.944 -0.721 90.972 1.00 12.10 59 PRO C C 1
ATOM 5214 O O . PRO C 1 62 ? 32.999 -1.008 91.696 1.00 12.67 59 PRO C O 1
ATOM 5218 N N . LEU C 1 63 ? 33.859 0.183 90.001 1.00 12.01 60 LEU C N 1
ATOM 5219 C CA . LEU C 1 63 ? 32.589 0.866 89.724 1.00 13.34 60 LEU C CA 1
ATOM 5220 C C . LEU C 1 63 ? 31.595 -0.100 89.094 1.00 11.70 60 LEU C C 1
ATOM 5221 O O . LEU C 1 63 ? 30.391 -0.047 89.384 1.00 12.59 60 LEU C O 1
ATOM 5226 N N . TYR C 1 64 ? 32.085 -0.989 88.241 1.00 12.17 61 TYR C N 1
ATOM 5227 C CA . TYR C 1 64 ? 31.181 -1.980 87.678 1.00 12.23 61 TYR C CA 1
ATOM 5228 C C . TYR C 1 64 ? 30.658 -2.857 88.827 1.00 11.68 61 TYR C C 1
ATOM 5229 O O . TYR C 1 64 ? 29.496 -3.249 88.836 1.00 12.32 61 TYR C O 1
ATOM 5238 N N . ARG C 1 65 ? 31.508 -3.164 89.810 1.00 13.62 62 ARG C N 1
ATOM 5239 C CA . ARG C 1 65 ? 31.040 -3.947 90.957 1.00 13.68 62 ARG C CA 1
ATOM 5240 C C . ARG C 1 65 ? 30.004 -3.133 91.758 1.00 13.40 62 ARG C C 1
ATOM 5241 O O . ARG C 1 65 ? 28.994 -3.671 92.226 1.00 14.68 62 ARG C O 1
ATOM 5249 N N . ASP C 1 66 ? 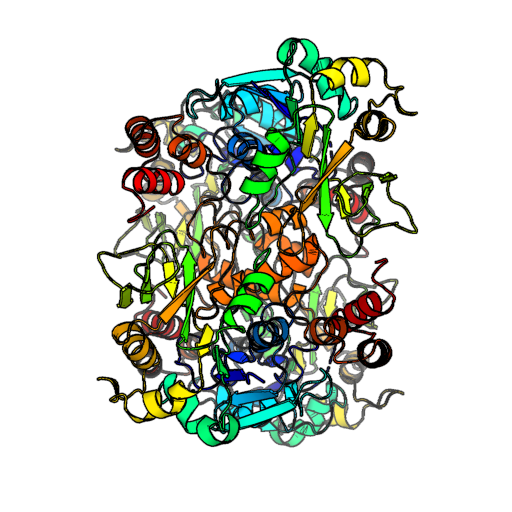30.227 -1.827 91.897 1.00 12.45 63 ASP C N 1
ATOM 5250 C CA . ASP C 1 66 ? 29.276 -0.999 92.616 1.00 13.22 63 ASP C CA 1
ATOM 5251 C C . ASP C 1 66 ? 27.900 -1.095 91.949 1.00 14.19 63 ASP C C 1
ATOM 5252 O O . ASP C 1 66 ? 26.857 -1.156 92.608 1.00 15.78 63 ASP C O 1
ATOM 5257 N N . LEU C 1 67 ? 27.905 -1.102 90.623 1.00 13.92 64 LEU C N 1
ATOM 5258 C CA . LEU C 1 67 ? 26.658 -1.169 89.875 1.00 12.08 64 LEU C CA 1
ATOM 5259 C C . LEU C 1 67 ? 25.981 -2.538 89.910 1.00 12.47 64 LEU C C 1
ATOM 5260 O O . LEU C 1 67 ? 24.775 -2.640 90.197 1.00 12.05 64 LEU C O 1
ATOM 5265 N N . LEU C 1 68 ? 26.770 -3.575 89.643 1.00 12.44 65 LEU C N 1
ATOM 5266 C CA . LEU C 1 68 ? 26.262 -4.932 89.483 1.00 14.27 65 LEU C CA 1
ATOM 5267 C C . LEU C 1 68 ? 26.302 -5.907 90.650 1.00 14.27 65 LEU C C 1
ATOM 5268 O O . LEU C 1 68 ? 25.518 -6.866 90.690 1.00 14.24 65 LEU C O 1
ATOM 5273 N N . GLY C 1 69 ? 27.205 -5.673 91.592 1.00 14.71 66 GLY C N 1
ATOM 5274 C CA . GLY C 1 69 ? 27.286 -6.595 92.727 1.00 15.28 66 GLY C CA 1
ATOM 5275 C C . GLY C 1 69 ? 27.596 -8.030 92.333 1.00 15.78 66 GLY C C 1
ATOM 5276 O O . GLY C 1 69 ? 28.277 -8.275 91.332 1.00 16.55 66 GLY C O 1
ATOM 5277 N N . ASP C 1 70 ? 27.118 -8.991 93.126 1.00 17.47 67 ASP C N 1
ATOM 5278 C CA . ASP C 1 70 ? 27.382 -10.401 92.837 1.00 18.82 67 ASP C CA 1
ATOM 5279 C C . ASP C 1 70 ? 26.404 -11.036 91.838 1.00 18.79 67 ASP C C 1
ATOM 5280 O O . ASP C 1 70 ? 26.556 -12.196 91.453 1.00 20.29 67 ASP C O 1
ATOM 5285 N N . GLY C 1 71 ? 25.418 -10.263 91.410 1.00 19.14 68 GLY C N 1
ATOM 5286 C CA . GLY C 1 71 ? 24.453 -10.750 90.439 1.00 18.73 68 GLY C CA 1
ATOM 5287 C C . GLY C 1 71 ? 23.242 -11.436 91.012 1.00 19.90 68 GLY C C 1
ATOM 5288 O O . GLY C 1 71 ? 22.292 -11.710 90.272 1.00 18.35 68 GLY C O 1
ATOM 5289 N N . SER C 1 72 ? 23.262 -11.704 92.323 1.00 19.50 69 SER C N 1
ATOM 5290 C CA . SER C 1 72 ? 22.149 -12.398 92.963 1.00 20.30 69 SER C CA 1
ATOM 5291 C C . SER C 1 72 ? 20.809 -11.693 92.845 1.00 20.21 69 SER C C 1
ATOM 5292 O O . SER C 1 72 ? 19.759 -12.352 92.877 1.00 19.90 69 SER C O 1
ATOM 5295 N N . GLN C 1 73 ? 20.817 -10.370 92.702 1.00 18.71 70 GLN C N 1
ATOM 5296 C CA . GLN C 1 73 ? 19.561 -9.645 92.581 1.00 19.09 70 GLN C CA 1
ATOM 5297 C C . GLN C 1 73 ? 18.859 -10.002 91.265 1.00 18.61 70 GLN C C 1
ATOM 5298 O O . GLN C 1 73 ? 17.653 -9.791 91.136 1.00 20.47 70 GLN C O 1
ATOM 5304 N N . PHE C 1 74 ? 19.615 -10.547 90.316 1.00 18.57 71 PHE C N 1
ATOM 5305 C CA . PHE C 1 74 ? 19.083 -10.962 88.998 1.00 19.05 71 PHE C CA 1
ATOM 5306 C C . PHE C 1 74 ? 19.119 -12.485 88.835 1.00 19.44 71 PHE C C 1
ATOM 5307 O O . PHE C 1 74 ? 18.936 -12.991 87.726 1.00 20.91 71 PHE C O 1
ATOM 5315 N N . GLY C 1 75 ? 19.383 -13.222 89.909 1.00 19.75 72 GLY C N 1
ATOM 5316 C CA . GLY C 1 75 ? 19.453 -14.664 89.769 1.00 19.22 72 GLY C CA 1
ATOM 5317 C C . GLY C 1 75 ? 20.615 -15.125 88.903 1.00 20.43 72 GLY C C 1
ATOM 5318 O O . GLY C 1 75 ? 20.573 -16.205 88.318 1.00 20.84 72 GLY C O 1
ATOM 5319 N N . VAL C 1 76 ? 21.660 -14.307 88.801 1.00 19.38 73 VAL C N 1
ATOM 5320 C CA . VAL C 1 76 ? 22.832 -14.661 88.019 1.00 16.86 73 VAL C CA 1
ATOM 5321 C C . VAL C 1 76 ? 24.048 -14.505 88.926 1.00 18.18 73 VAL C C 1
ATOM 5322 O O . VAL C 1 76 ? 23.920 -14.089 90.081 1.00 17.61 73 VAL C O 1
ATOM 5326 N N . ARG C 1 77 ? 25.209 -14.884 88.417 1.00 18.56 74 ARG C N 1
ATOM 5327 C CA . ARG C 1 77 ? 26.470 -14.745 89.153 1.00 21.27 74 ARG C CA 1
ATOM 5328 C C . ARG C 1 77 ? 27.387 -13.882 88.314 1.00 19.24 74 ARG C C 1
ATOM 5329 O O . ARG C 1 77 ? 27.588 -14.164 87.129 1.00 21.90 74 ARG C O 1
ATOM 5337 N N . PHE C 1 78 ? 27.908 -12.808 88.904 1.00 19.26 75 PHE C N 1
ATOM 5338 C CA . PHE C 1 78 ? 28.872 -11.931 88.233 1.00 17.35 75 PHE C CA 1
ATOM 5339 C C . PHE C 1 78 ? 30.258 -12.133 88.856 1.00 17.84 75 PHE C C 1
ATOM 5340 O O . PHE C 1 78 ? 30.383 -12.236 90.079 1.00 19.95 75 PHE C O 1
ATOM 5348 N N . SER C 1 79 ? 31.280 -12.180 88.019 1.00 17.05 76 SER C N 1
ATOM 5349 C CA . SER C 1 79 ? 32.668 -12.282 88.472 1.00 18.47 76 SER C CA 1
ATOM 5350 C C . SER C 1 79 ? 33.328 -11.096 87.789 1.00 18.38 76 SER C C 1
ATOM 5351 O O . SER C 1 79 ? 32.777 -10.557 86.818 1.00 17.80 76 SER C O 1
ATOM 5354 N N . TYR C 1 80 ? 34.511 -10.723 88.267 1.00 17.33 77 TYR C N 1
ATOM 5355 C CA . TYR C 1 80 ? 35.231 -9.576 87.736 1.00 18.22 77 TYR C CA 1
ATOM 5356 C C . TYR C 1 80 ? 36.712 -9.823 87.564 1.00 19.12 77 TYR C C 1
ATOM 5357 O O . TYR C 1 80 ? 37.367 -10.360 88.466 1.00 18.15 77 TYR C O 1
ATOM 5366 N N . ARG C 1 81 ? 37.241 -9.396 86.426 1.00 18.25 78 ARG C N 1
ATOM 5367 C CA . ARG C 1 81 ? 38.661 -9.509 86.151 1.00 20.63 78 ARG C CA 1
ATOM 5368 C C . ARG C 1 81 ? 39.163 -8.249 85.481 1.00 20.61 78 ARG C C 1
ATOM 5369 O O . ARG C 1 81 ? 38.503 -7.649 84.623 1.00 19.49 78 ARG C O 1
ATOM 5377 N N A VAL C 1 82 ? 40.365 -7.842 85.869 0.50 20.33 79 VAL C N 1
ATOM 5378 N N B VAL C 1 82 ? 40.363 -7.848 85.871 0.50 19.79 79 VAL C N 1
ATOM 5379 C CA A VAL C 1 82 ? 40.968 -6.654 85.303 0.50 20.98 79 VAL C CA 1
ATOM 5380 C CA B VAL C 1 82 ? 40.966 -6.647 85.340 0.50 19.91 79 VAL C CA 1
ATOM 5381 C C A VAL C 1 82 ? 41.722 -6.932 84.019 0.50 22.53 79 VAL C C 1
ATOM 5382 C C B VAL C 1 82 ? 41.746 -6.912 84.049 0.50 21.94 79 VAL C C 1
ATOM 5383 O O A VAL C 1 82 ? 42.208 -8.036 83.783 0.50 22.77 79 VAL C O 1
ATOM 5384 O O B VAL C 1 82 ? 42.267 -8.004 83.835 0.50 22.26 79 VAL C O 1
ATOM 5391 N N . GLN C 1 83 ? 41.788 -5.916 83.174 1.00 22.90 80 GLN C N 1
ATOM 5392 C CA . GLN C 1 83 ? 42.539 -6.014 81.947 1.00 26.52 80 GLN C CA 1
ATOM 5393 C C . GLN C 1 83 ? 43.418 -4.790 82.164 1.00 29.62 80 GLN C C 1
ATOM 5394 O O . GLN C 1 83 ? 42.952 -3.651 82.053 1.00 29.17 80 GLN C O 1
ATOM 5400 N N . GLU C 1 84 ? 44.679 -5.032 82.523 1.00 34.23 81 GLU C N 1
ATOM 5401 C CA . GLU C 1 84 ? 45.632 -3.953 82.800 1.00 37.02 81 GLU C CA 1
ATOM 5402 C C . GLU C 1 84 ? 45.782 -2.961 81.652 1.00 38.55 81 GLU C C 1
ATOM 5403 O O . GLU C 1 84 ? 45.967 -1.770 81.878 1.00 39.34 81 GLU C O 1
ATOM 5409 N N . GLU C 1 85 ? 45.707 -3.460 80.421 1.00 40.19 82 GLU C N 1
ATOM 5410 C CA . GLU C 1 85 ? 45.815 -2.635 79.217 1.00 41.17 82 GLU C CA 1
ATOM 5411 C C . GLU C 1 85 ? 44.900 -3.216 78.132 1.00 40.64 82 GLU C C 1
ATOM 5412 O O . GLU C 1 85 ? 44.688 -4.425 78.077 1.00 40.00 82 GLU C O 1
ATOM 5418 N N . PRO C 1 86 ? 44.342 -2.361 77.263 1.00 40.27 83 PRO C N 1
ATOM 5419 C CA . PRO C 1 86 ? 43.459 -2.849 76.193 1.00 40.34 83 PRO C CA 1
ATOM 5420 C C . PRO C 1 86 ? 44.315 -3.563 75.134 1.00 39.64 83 PRO C C 1
ATOM 5421 O O . PRO C 1 86 ? 44.713 -2.952 74.145 1.00 39.57 83 PRO C O 1
ATOM 5425 N N . ARG C 1 87 ? 44.582 -4.849 75.357 1.00 38.72 84 ARG C N 1
ATOM 5426 C CA . ARG C 1 87 ? 45.425 -5.663 74.476 1.00 37.07 84 ARG C CA 1
ATOM 5427 C C . ARG C 1 87 ? 44.715 -6.335 73.292 1.00 35.55 84 ARG C C 1
ATOM 5428 O O . ARG C 1 87 ? 45.289 -7.206 72.635 1.00 34.89 84 ARG C O 1
ATOM 5436 N N . GLY C 1 88 ? 43.478 -5.940 73.009 1.00 32.97 85 GLY C N 1
ATOM 5437 C CA . GLY C 1 88 ? 42.751 -6.556 71.904 1.00 28.03 85 GLY C CA 1
ATOM 5438 C C . GLY C 1 88 ? 41.574 -7.354 72.435 1.00 25.57 85 GLY C C 1
ATOM 5439 O O . GLY C 1 88 ? 41.592 -7.859 73.559 1.00 23.54 85 GLY C O 1
ATOM 5440 N N . ILE C 1 89 ? 40.537 -7.490 71.623 1.00 23.61 86 ILE C N 1
ATOM 5441 C CA . ILE C 1 89 ? 39.343 -8.200 72.075 1.00 22.43 86 ILE C CA 1
ATOM 5442 C C . ILE C 1 89 ? 39.573 -9.672 72.441 1.00 21.04 86 ILE C C 1
ATOM 5443 O O . ILE C 1 89 ? 38.958 -10.195 73.366 1.00 20.94 86 ILE C O 1
ATOM 5448 N N . ALA C 1 90 ? 40.472 -10.336 71.725 1.00 20.76 87 ALA C N 1
ATOM 5449 C CA . ALA C 1 90 ? 40.755 -11.740 71.980 1.00 20.48 87 ALA C CA 1
ATOM 5450 C C . ALA C 1 90 ? 41.400 -11.930 73.366 1.00 21.15 87 ALA C C 1
ATOM 5451 O O . ALA C 1 90 ? 41.333 -13.018 73.944 1.00 19.66 87 ALA C O 1
ATOM 5453 N N . ASP C 1 91 ? 42.005 -10.872 73.912 1.00 22.03 88 ASP C N 1
ATOM 5454 C CA . ASP C 1 91 ? 42.607 -10.963 75.250 1.00 22.96 88 ASP C CA 1
ATOM 5455 C C . ASP C 1 91 ? 41.571 -11.360 76.311 1.00 22.99 88 ASP C C 1
ATOM 5456 O O . ASP C 1 91 ? 41.919 -11.808 77.412 1.00 23.89 88 ASP C O 1
ATOM 5461 N N . ALA C 1 92 ? 40.290 -11.198 75.993 1.00 21.33 89 ALA C N 1
ATOM 5462 C CA . ALA C 1 92 ? 39.233 -11.594 76.919 1.00 21.60 89 ALA C CA 1
ATOM 5463 C C . ALA C 1 92 ? 39.329 -13.070 77.270 1.00 21.84 89 ALA C C 1
ATOM 5464 O O . ALA C 1 92 ? 38.951 -13.474 78.373 1.00 22.26 89 ALA C O 1
ATOM 5466 N N . PHE C 1 93 ? 39.798 -13.880 76.320 1.00 21.28 90 PHE C N 1
ATOM 5467 C CA . PHE C 1 93 ? 39.917 -15.325 76.558 1.00 22.00 90 PHE C CA 1
ATOM 5468 C C . PHE C 1 93 ? 41.191 -15.687 77.310 1.00 23.07 90 PHE C C 1
ATOM 5469 O O . PHE C 1 93 ? 41.315 -16.804 77.817 1.00 23.98 90 PHE C O 1
ATOM 5477 N N . ILE C 1 94 ? 42.123 -14.743 77.376 1.00 22.67 91 ILE C N 1
ATOM 5478 C CA . ILE C 1 94 ? 43.350 -14.954 78.147 1.00 24.21 91 ILE C CA 1
ATOM 5479 C C . ILE C 1 94 ? 43.009 -14.575 79.599 1.00 23.66 91 ILE C C 1
ATOM 5480 O O . ILE C 1 94 ? 43.183 -15.368 80.528 1.00 24.34 91 ILE C O 1
ATOM 5485 N N . VAL C 1 95 ? 42.488 -13.364 79.783 1.00 22.31 92 VAL C N 1
ATOM 5486 C CA . VAL C 1 95 ? 42.088 -12.894 81.110 1.00 22.40 92 VAL C CA 1
ATOM 5487 C C . VAL C 1 95 ? 41.040 -13.796 81.728 1.00 21.81 92 VAL C C 1
ATOM 5488 O O . VAL C 1 95 ? 41.089 -14.105 82.921 1.00 21.04 92 VAL C O 1
ATOM 5492 N N . GLY C 1 96 ? 40.086 -14.234 80.905 1.00 21.87 93 GLY C N 1
ATOM 5493 C CA . GLY C 1 96 ? 39.011 -15.082 81.394 1.00 21.82 93 GLY C CA 1
ATOM 5494 C C . GLY C 1 96 ? 39.210 -16.595 81.319 1.00 22.01 93 GLY C C 1
ATOM 5495 O O . GLY C 1 96 ? 38.259 -17.356 81.544 1.00 21.07 93 GLY C O 1
ATOM 5496 N N . LYS C 1 97 ? 40.434 -17.033 81.041 1.00 23.04 94 LYS C N 1
ATOM 5497 C CA . LYS C 1 97 ? 40.734 -18.465 80.944 1.00 24.28 94 LYS C CA 1
ATOM 5498 C C . LYS C 1 97 ? 40.205 -19.260 82.133 1.00 24.34 94 LYS C C 1
ATOM 5499 O O . LYS C 1 97 ? 39.442 -20.199 81.947 1.00 23.86 94 LYS C O 1
ATOM 5505 N N . ASP C 1 98 ? 40.580 -18.878 83.354 1.00 25.03 95 ASP C N 1
ATOM 5506 C CA . ASP C 1 98 ? 40.104 -19.586 84.551 1.00 26.68 95 ASP C CA 1
ATOM 5507 C C . ASP C 1 98 ? 38.596 -19.558 84.690 1.00 26.18 95 ASP C C 1
ATOM 5508 O O . ASP C 1 98 ? 37.969 -20.558 85.035 1.00 25.70 95 ASP C O 1
ATOM 5513 N N . PHE C 1 99 ? 38.003 -18.395 84.430 1.00 23.78 96 PHE C N 1
ATOM 5514 C CA . PHE C 1 99 ? 36.556 -18.248 84.532 1.00 22.70 96 PHE C CA 1
ATOM 5515 C C . PHE C 1 99 ? 35.838 -19.211 83.580 1.00 21.18 96 PHE C C 1
ATOM 5516 O O . PHE C 1 99 ? 34.875 -19.898 83.962 1.00 22.16 96 PHE C O 1
ATOM 5524 N N . ILE C 1 100 ? 36.324 -19.264 82.344 1.00 22.14 97 ILE C N 1
ATOM 5525 C CA . ILE C 1 100 ? 35.716 -20.105 81.315 1.00 21.41 97 ILE C CA 1
ATOM 5526 C C . ILE C 1 100 ? 35.773 -21.601 81.669 1.00 22.90 97 ILE C C 1
ATOM 5527 O O . ILE C 1 100 ? 34.804 -22.348 81.468 1.00 21.49 97 ILE C O 1
ATOM 5532 N N . GLY C 1 101 ? 36.899 -22.035 82.226 1.00 23.22 98 GLY C N 1
ATOM 5533 C CA . GLY C 1 101 ? 37.015 -23.444 82.572 1.00 24.21 98 GLY C CA 1
ATOM 5534 C C . GLY C 1 101 ? 36.837 -24.279 81.313 1.00 24.31 98 GLY C C 1
ATOM 5535 O O . GLY C 1 101 ? 37.425 -23.972 80.274 1.00 25.65 98 GLY C O 1
ATOM 5536 N N . ASP C 1 102 ? 36.010 -25.314 81.399 1.00 26.90 99 ASP C N 1
ATOM 5537 C CA . ASP C 1 102 ? 35.757 -26.212 80.270 1.00 28.89 99 ASP C CA 1
ATOM 5538 C C . ASP C 1 102 ? 34.471 -25.851 79.507 1.00 29.01 99 ASP C C 1
ATOM 5539 O O . ASP C 1 102 ? 34.045 -26.580 78.600 1.00 29.31 99 ASP C O 1
ATOM 5544 N N . SER C 1 103 ? 33.862 -24.730 79.872 1.00 27.26 100 SER C N 1
ATOM 5545 C CA . SER C 1 103 ? 32.599 -24.310 79.274 1.00 25.69 100 SER C CA 1
ATOM 5546 C C . SER C 1 103 ? 32.654 -23.613 77.926 1.00 23.25 100 SER C C 1
ATOM 5547 O O . SER C 1 103 ? 33.689 -23.139 77.484 1.00 22.53 100 SER C O 1
ATOM 5550 N N . LYS C 1 104 ? 31.499 -23.572 77.271 1.00 22.37 101 LYS C N 1
ATOM 5551 C CA . LYS C 1 104 ? 31.371 -22.845 76.024 1.00 21.34 101 LYS C CA 1
ATOM 5552 C C . LYS C 1 104 ? 31.214 -21.419 76.577 1.00 20.49 101 LYS C C 1
ATOM 5553 O O . LYS C 1 104 ? 30.945 -21.240 77.768 1.00 21.13 101 LYS C O 1
ATOM 5559 N N . VAL C 1 105 ? 31.347 -20.416 75.727 1.00 20.52 102 VAL C N 1
ATOM 5560 C CA . VAL C 1 105 ? 31.247 -19.063 76.235 1.00 20.14 102 VAL C CA 1
ATOM 5561 C C . VAL C 1 105 ? 30.854 -18.075 75.145 1.00 18.70 102 VAL C C 1
ATOM 5562 O O . VAL C 1 105 ? 31.264 -18.216 73.989 1.00 18.90 102 VAL C O 1
ATOM 5566 N N . ALA C 1 106 ? 30.032 -17.098 75.535 1.00 18.16 103 ALA C N 1
ATOM 5567 C CA . ALA C 1 106 ? 29.597 -16.017 74.650 1.00 16.83 103 ALA C CA 1
ATOM 5568 C C . ALA C 1 106 ? 30.327 -14.740 75.097 1.00 17.12 103 ALA C C 1
ATOM 5569 O O . ALA C 1 106 ? 30.458 -14.467 76.304 1.00 17.05 103 ALA C O 1
ATOM 5571 N N . LEU C 1 107 ? 30.802 -13.976 74.130 1.00 15.33 104 LEU C N 1
ATOM 5572 C CA . LEU C 1 107 ? 31.502 -12.728 74.425 1.00 15.18 104 LEU C CA 1
ATOM 5573 C C . LEU C 1 107 ? 30.723 -11.597 73.791 1.00 15.83 104 LEU C C 1
ATOM 5574 O O . LEU C 1 107 ? 30.333 -11.680 72.618 1.00 15.75 104 LEU C O 1
ATOM 5579 N N . VAL C 1 108 ? 30.458 -10.552 74.563 1.00 13.41 105 VAL C N 1
ATOM 5580 C CA . VAL C 1 108 ? 29.807 -9.408 73.970 1.00 11.70 105 VAL C CA 1
ATOM 5581 C C . VAL C 1 108 ? 30.600 -8.165 74.408 1.00 13.78 105 VAL C C 1
ATOM 5582 O O . VAL C 1 108 ? 31.149 -8.129 75.526 1.00 13.52 105 VAL C O 1
ATOM 5586 N N . LEU C 1 109 ? 30.711 -7.180 73.511 1.00 12.75 106 LEU C N 1
ATOM 5587 C CA . LEU C 1 109 ? 31.416 -5.943 73.835 1.00 12.09 106 LEU C CA 1
ATOM 5588 C C . LEU C 1 109 ? 30.459 -5.120 74.686 1.00 11.99 106 LEU C C 1
ATOM 5589 O O . LEU C 1 109 ? 29.265 -5.036 74.395 1.00 9.83 106 LEU C O 1
ATOM 5594 N N . GLY C 1 110 ? 31.006 -4.487 75.724 1.00 10.36 107 GLY C N 1
ATOM 5595 C CA . GLY C 1 110 ? 30.192 -3.716 76.649 1.00 9.97 107 GLY C CA 1
ATOM 5596 C C . GLY C 1 110 ? 29.567 -2.470 76.070 1.00 9.81 107 GLY C C 1
ATOM 5597 O O . GLY C 1 110 ? 28.671 -1.899 76.696 1.00 12.14 107 GLY C O 1
ATOM 5598 N N . ASP C 1 111 ? 30.014 -2.053 74.888 1.00 10.37 108 ASP C N 1
ATOM 5599 C CA . ASP C 1 111 ? 29.437 -0.874 74.272 1.00 9.83 108 ASP C CA 1
ATOM 5600 C C . ASP C 1 111 ? 28.455 -1.218 73.138 1.00 11.04 108 ASP C C 1
ATOM 5601 O O . ASP C 1 111 ? 28.008 -0.324 72.436 1.00 11.62 108 ASP C O 1
ATOM 5606 N N . ASN C 1 112 ? 28.134 -2.499 72.959 1.00 11.16 109 ASN C N 1
ATOM 5607 C CA . ASN C 1 112 ? 27.179 -2.905 71.895 1.00 12.01 109 ASN C CA 1
ATOM 5608 C C . ASN C 1 112 ? 25.720 -2.921 72.366 1.00 11.37 109 ASN C C 1
ATOM 5609 O O . ASN C 1 112 ? 25.336 -3.649 73.297 1.00 11.21 109 ASN C O 1
ATOM 5614 N N . VAL C 1 113 ? 24.910 -2.079 71.714 1.00 10.77 110 VAL C N 1
ATOM 5615 C CA . VAL C 1 113 ? 23.503 -1.931 72.033 1.00 10.44 110 VAL C CA 1
ATOM 5616 C C . VAL C 1 113 ? 22.657 -2.345 70.825 1.00 11.44 110 VAL C C 1
ATOM 5617 O O . VAL C 1 113 ? 22.692 -1.676 69.773 1.00 10.40 110 VAL C O 1
ATOM 5621 N N . PHE C 1 114 ? 21.906 -3.437 70.987 1.00 10.27 111 PHE C N 1
ATOM 5622 C CA . PHE C 1 114 ? 21.040 -3.962 69.903 1.00 12.39 111 PHE C CA 1
ATOM 5623 C C . PHE C 1 114 ? 19.567 -3.942 70.295 1.00 12.52 111 PHE C C 1
ATOM 5624 O O . PHE C 1 114 ? 19.231 -4.045 71.476 1.00 13.58 111 PHE C O 1
ATOM 5632 N N . TYR C 1 115 ? 18.680 -3.827 69.308 1.00 12.23 112 TYR C N 1
ATOM 5633 C CA . TYR C 1 115 ? 17.252 -3.871 69.583 1.00 12.75 112 TYR C CA 1
ATOM 5634 C C . TYR C 1 115 ? 16.487 -4.304 68.341 1.00 13.64 112 TYR C C 1
ATOM 5635 O O . TYR C 1 115 ? 16.743 -3.815 67.239 1.00 14.83 112 TYR C O 1
ATOM 5644 N N . GLY C 1 116 ? 15.529 -5.203 68.526 1.00 13.57 113 GLY C N 1
ATOM 5645 C CA . GLY C 1 116 ? 14.682 -5.593 67.406 1.00 13.54 113 GLY C CA 1
ATOM 5646 C C . GLY C 1 116 ? 13.679 -6.676 67.745 1.00 13.85 113 GLY C C 1
ATOM 5647 O O . GLY C 1 116 ? 13.860 -7.418 68.709 1.00 13.77 113 GLY C O 1
ATOM 5648 N N . HIS C 1 117 ? 12.622 -6.768 66.933 1.00 12.22 114 HIS C N 1
ATOM 5649 C CA . HIS C 1 117 ? 11.599 -7.797 67.103 1.00 13.34 114 HIS C CA 1
ATOM 5650 C C . HIS C 1 117 ? 12.223 -9.153 66.722 1.00 14.46 114 HIS C C 1
ATOM 5651 O O . HIS C 1 117 ? 13.027 -9.240 65.784 1.00 13.45 114 HIS C O 1
ATOM 5658 N N . ARG C 1 118 ? 11.847 -10.192 67.459 1.00 15.46 115 ARG C N 1
ATOM 5659 C CA . ARG C 1 118 ? 12.344 -11.551 67.252 1.00 17.22 115 ARG C CA 1
ATOM 5660 C C . ARG C 1 118 ? 13.867 -11.706 67.287 1.00 17.63 115 ARG C C 1
ATOM 5661 O O . ARG C 1 118 ? 14.482 -12.388 66.451 1.00 19.82 115 ARG C O 1
ATOM 5669 N N . PHE C 1 119 ? 14.467 -11.093 68.302 1.00 17.53 116 PHE C N 1
ATOM 5670 C CA . PHE C 1 119 ? 15.910 -11.157 68.508 1.00 17.39 116 PHE C CA 1
ATOM 5671 C C . PHE C 1 119 ? 16.224 -12.342 69.461 1.00 16.83 116 PHE C C 1
ATOM 5672 O O . PHE C 1 119 ? 17.192 -13.068 69.258 1.00 16.48 116 PHE C O 1
ATOM 5680 N N . SER C 1 120 ? 15.398 -12.550 70.482 1.00 18.07 117 SER C N 1
ATOM 5681 C CA . SER C 1 120 ? 15.645 -13.647 71.418 1.00 19.29 117 SER C CA 1
ATOM 5682 C C . SER C 1 120 ? 15.782 -15.020 70.764 1.00 20.31 117 SER C C 1
ATOM 5683 O O . SER C 1 120 ? 16.632 -15.816 71.159 1.00 20.40 117 SER C O 1
ATOM 5686 N N . GLU C 1 121 ? 14.954 -15.317 69.771 1.00 20.19 118 GLU C N 1
ATOM 5687 C CA . GLU C 1 121 ? 15.053 -16.627 69.160 1.00 21.39 118 GLU C CA 1
ATOM 5688 C C . GLU C 1 121 ? 16.408 -16.828 68.467 1.00 19.94 118 GLU C C 1
ATOM 5689 O O . GLU C 1 121 ? 16.953 -17.938 68.471 1.00 21.18 118 GLU C O 1
ATOM 5695 N N . ILE C 1 122 ? 16.979 -15.755 67.928 1.00 19.40 119 ILE C N 1
ATOM 5696 C CA . ILE C 1 122 ? 18.278 -15.830 67.271 1.00 19.23 119 ILE C CA 1
ATOM 5697 C C . ILE C 1 122 ? 19.361 -16.042 68.334 1.00 19.43 119 ILE C C 1
ATOM 5698 O O . ILE C 1 122 ? 20.309 -16.797 68.121 1.00 18.92 119 ILE C O 1
ATOM 5703 N N . LEU C 1 123 ? 19.232 -15.354 69.470 1.00 17.99 120 LEU C N 1
ATOM 5704 C CA . LEU C 1 123 ? 20.221 -15.482 70.545 1.00 16.91 120 LEU C CA 1
ATOM 5705 C C . LEU C 1 123 ? 20.179 -16.880 71.145 1.00 18.65 120 LEU C C 1
ATOM 5706 O O . LEU C 1 123 ? 21.227 -17.495 71.404 1.00 18.75 120 LEU C O 1
ATOM 5711 N N . ARG C 1 124 ? 18.965 -17.370 71.380 1.00 20.21 121 ARG C N 1
ATOM 5712 C CA . ARG C 1 124 ? 18.798 -18.701 71.971 1.00 22.25 121 ARG C CA 1
ATOM 5713 C C . ARG C 1 124 ? 19.349 -19.769 71.033 1.00 23.31 121 ARG C C 1
ATOM 5714 O O . ARG C 1 124 ? 19.927 -20.759 71.492 1.00 23.73 121 ARG C O 1
ATOM 5722 N N . ARG C 1 125 ? 19.202 -19.572 69.725 1.00 23.52 122 ARG C N 1
ATOM 5723 C CA . ARG C 1 125 ? 19.733 -20.547 68.781 1.00 24.72 122 ARG C CA 1
ATOM 5724 C C . ARG C 1 125 ? 21.264 -20.513 68.829 1.00 25.04 122 ARG C C 1
ATOM 5725 O O . ARG C 1 125 ? 21.917 -21.552 68.900 1.00 25.60 122 ARG C O 1
ATOM 5733 N N . ALA C 1 126 ? 21.836 -19.315 68.803 1.00 22.63 123 ALA C N 1
ATOM 5734 C CA . ALA C 1 126 ? 23.288 -19.164 68.868 1.00 22.20 123 ALA C CA 1
ATOM 5735 C C . ALA C 1 126 ? 23.850 -19.799 70.149 1.00 22.20 123 ALA C C 1
ATOM 5736 O O . ALA C 1 126 ? 24.932 -20.408 70.140 1.00 22.75 123 ALA C O 1
ATOM 5738 N N . ALA C 1 127 ? 23.108 -19.668 71.244 1.00 22.04 124 ALA C N 1
ATOM 5739 C CA . ALA C 1 127 ? 23.537 -20.202 72.530 1.00 22.76 124 ALA C CA 1
ATOM 5740 C C . ALA C 1 127 ? 23.482 -21.740 72.555 1.00 24.59 124 ALA C C 1
ATOM 5741 O O . ALA C 1 127 ? 24.090 -22.385 73.425 1.00 22.63 124 ALA C O 1
ATOM 5743 N N . SER C 1 128 ? 22.770 -22.320 71.595 1.00 24.40 125 SER C N 1
ATOM 5744 C CA . SER C 1 128 ? 22.636 -23.776 71.541 1.00 25.89 125 SER C CA 1
ATOM 5745 C C . SER C 1 128 ? 23.699 -24.442 70.666 1.00 26.96 125 SER C C 1
ATOM 5746 O O . SER C 1 128 ? 23.616 -25.644 70.402 1.00 26.77 125 SER C O 1
ATOM 5749 N N . LEU C 1 129 ? 24.701 -23.694 70.219 1.00 27.62 126 LEU C N 1
ATOM 5750 C CA . LEU C 1 129 ? 25.720 -24.295 69.365 1.00 29.99 126 LEU C CA 1
ATOM 5751 C C . LEU C 1 129 ? 26.330 -25.527 70.035 1.00 31.87 126 LEU C C 1
ATOM 5752 O O . LEU C 1 129 ? 26.538 -25.552 71.254 1.00 30.73 126 LEU C O 1
ATOM 5757 N N . GLU C 1 130 ? 26.596 -26.554 69.231 1.00 33.94 127 GLU C N 1
ATOM 5758 C CA . GLU C 1 130 ? 27.175 -27.793 69.748 1.00 35.58 127 GLU C CA 1
ATOM 5759 C C . GLU C 1 130 ? 28.679 -27.759 69.606 1.00 34.95 127 GLU C C 1
ATOM 5760 O O . GLU C 1 130 ? 29.385 -28.343 70.418 1.00 36.36 127 GLU C O 1
ATOM 5766 N N . ASP C 1 131 ? 29.172 -27.092 68.568 1.00 33.78 128 ASP C N 1
ATOM 5767 C CA . ASP C 1 131 ? 30.608 -26.955 68.384 1.00 33.92 128 ASP C CA 1
ATOM 5768 C C . ASP C 1 131 ? 30.904 -25.838 67.387 1.00 32.01 128 ASP C C 1
ATOM 5769 O O . ASP C 1 131 ? 30.000 -25.353 66.693 1.00 31.37 128 ASP C O 1
ATOM 5774 N N . GLY C 1 132 ? 32.167 -25.424 67.332 1.00 28.03 129 GLY C N 1
ATOM 5775 C CA . GLY C 1 132 ? 32.569 -24.367 66.431 1.00 24.96 129 GLY C CA 1
ATOM 5776 C C . GLY C 1 132 ? 32.253 -23.016 67.049 1.00 24.57 129 GLY C C 1
ATOM 5777 O O . GLY C 1 132 ? 32.250 -22.866 68.274 1.00 23.91 129 GLY C O 1
ATOM 5778 N N . ALA C 1 133 ? 31.966 -22.039 66.199 1.00 23.23 130 ALA C N 1
ATOM 5779 C CA . ALA C 1 133 ? 31.653 -20.693 66.669 1.00 21.37 130 ALA C CA 1
ATOM 5780 C C . ALA C 1 133 ? 30.487 -20.088 65.880 1.00 22.09 130 ALA C C 1
ATOM 5781 O O . ALA C 1 133 ? 30.186 -20.510 64.757 1.00 19.49 130 ALA C O 1
ATOM 5783 N N . VAL C 1 134 ? 29.824 -19.099 66.472 1.00 19.89 131 VAL C N 1
ATOM 5784 C CA . VAL C 1 134 ? 28.729 -18.417 65.779 1.00 19.47 131 VAL C CA 1
ATOM 5785 C C . VAL C 1 134 ? 28.952 -16.926 65.922 1.00 18.78 131 VAL C C 1
ATOM 5786 O O . VAL C 1 134 ? 29.124 -16.444 67.042 1.00 19.49 131 VAL C O 1
ATOM 5790 N N . ILE C 1 135 ? 29.016 -16.208 64.807 1.00 18.38 132 ILE C N 1
ATOM 5791 C CA . ILE C 1 135 ? 29.166 -14.758 64.872 1.00 18.32 132 ILE C CA 1
ATOM 5792 C C . ILE C 1 135 ? 27.938 -14.135 64.231 1.00 18.43 132 ILE C C 1
ATOM 5793 O O . ILE C 1 135 ? 27.066 -14.847 63.746 1.00 17.17 132 ILE C O 1
ATOM 5798 N N . PHE C 1 136 ? 27.846 -12.812 64.259 1.00 19.59 133 PHE C N 1
ATOM 5799 C CA . PHE C 1 136 ? 26.660 -12.169 63.717 1.00 19.31 133 PHE C CA 1
ATOM 5800 C C . PHE C 1 136 ? 26.918 -11.314 62.483 1.00 18.68 133 PHE C C 1
ATOM 5801 O O . PHE C 1 136 ? 28.043 -10.883 62.226 1.00 20.30 133 PHE C O 1
ATOM 5809 N N . GLY C 1 137 ? 25.869 -11.106 61.694 1.00 17.97 134 GLY C N 1
ATOM 5810 C CA . GLY C 1 137 ? 25.970 -10.297 60.499 1.00 17.88 134 GLY C CA 1
ATOM 5811 C C . GLY C 1 137 ? 24.818 -9.296 60.543 1.00 17.89 134 GLY C C 1
ATOM 5812 O O . GLY C 1 137 ? 23.662 -9.698 60.421 1.00 19.02 134 GLY C O 1
ATOM 5813 N N . TYR C 1 138 ? 25.136 -8.017 60.739 1.00 15.52 135 TYR C N 1
ATOM 5814 C CA . TYR C 1 138 ? 24.125 -6.954 60.806 1.00 14.84 135 TYR C CA 1
ATOM 5815 C C . TYR C 1 138 ? 23.967 -6.333 59.415 1.00 14.64 135 TYR C C 1
ATOM 5816 O O . TYR C 1 138 ? 24.904 -5.823 58.836 1.00 13.45 135 TYR C O 1
ATOM 5825 N N . TYR C 1 139 ? 22.753 -6.367 58.890 1.00 13.88 136 TYR C N 1
ATOM 5826 C CA . TYR C 1 139 ? 22.455 -5.853 57.571 1.00 15.23 136 TYR C CA 1
ATOM 5827 C C . TYR C 1 139 ? 22.496 -4.335 57.525 1.00 16.51 136 TYR C C 1
ATOM 5828 O O . TYR C 1 139 ? 21.816 -3.674 58.318 1.00 16.59 136 TYR C O 1
ATOM 5837 N N . VAL C 1 140 ? 23.302 -3.790 56.617 1.00 15.30 137 VAL C N 1
ATOM 5838 C CA . VAL C 1 140 ? 23.399 -2.341 56.443 1.00 16.02 137 VAL C CA 1
ATOM 5839 C C . VAL C 1 140 ? 23.526 -1.998 54.970 1.00 15.96 137 VAL C C 1
ATOM 5840 O O . VAL C 1 140 ? 23.954 -2.826 54.158 1.00 15.38 137 VAL C O 1
ATOM 5844 N N . ARG C 1 141 ? 23.186 -0.765 54.633 1.00 14.88 138 ARG C N 1
ATOM 5845 C CA . ARG C 1 141 ? 23.260 -0.311 53.253 1.00 16.48 138 ARG C CA 1
ATOM 5846 C C . ARG C 1 141 ? 24.690 -0.038 52.790 1.00 17.80 138 ARG C C 1
ATOM 5847 O O . ARG C 1 141 ? 25.011 -0.260 51.624 1.00 18.04 138 ARG C O 1
ATOM 5855 N N . ASP C 1 142 ? 25.538 0.470 53.686 1.00 16.39 139 ASP C N 1
ATOM 5856 C CA . ASP C 1 142 ? 26.941 0.736 53.345 1.00 16.82 139 ASP C CA 1
ATOM 5857 C C . ASP C 1 142 ? 27.798 0.063 54.406 1.00 16.94 139 ASP C C 1
ATOM 5858 O O . ASP C 1 142 ? 28.013 0.601 55.513 1.00 18.34 139 ASP C O 1
ATOM 5863 N N . PRO C 1 143 ? 28.317 -1.130 54.089 1.00 15.83 140 PRO C N 1
ATOM 5864 C CA . PRO C 1 143 ? 29.137 -1.903 55.016 1.00 16.39 140 PRO C CA 1
ATOM 5865 C C . PRO C 1 143 ? 30.628 -1.581 55.086 1.00 16.93 140 PRO C C 1
ATOM 5866 O O . PRO C 1 143 ? 31.344 -2.192 55.887 1.00 17.43 140 PRO C O 1
ATOM 5870 N N . ARG C 1 144 ? 31.085 -0.640 54.271 1.00 18.70 141 ARG C N 1
ATOM 5871 C CA . ARG C 1 144 ? 32.509 -0.313 54.216 1.00 19.14 141 ARG C CA 1
ATOM 5872 C C . ARG C 1 144 ? 33.206 0.137 55.504 1.00 21.12 141 ARG C C 1
ATOM 5873 O O . ARG C 1 144 ? 34.390 -0.138 55.699 1.00 22.46 141 ARG C O 1
ATOM 5881 N N . PRO C 1 145 ? 32.496 0.834 56.402 1.00 21.32 142 PRO C N 1
ATOM 5882 C CA . PRO C 1 145 ? 33.177 1.259 57.635 1.00 20.14 142 PRO C CA 1
ATOM 5883 C C . PRO C 1 145 ? 33.442 0.153 58.650 1.00 20.08 142 PRO C C 1
ATOM 5884 O O . PRO C 1 145 ? 34.059 0.408 59.700 1.00 20.49 142 PRO C O 1
ATOM 5888 N N . PHE C 1 146 ? 32.994 -1.065 58.350 1.00 17.45 143 PHE C N 1
ATOM 5889 C CA . PHE C 1 146 ? 33.082 -2.185 59.279 1.00 18.57 143 PHE C CA 1
ATOM 5890 C C . PHE C 1 146 ? 33.823 -3.435 58.820 1.00 17.94 143 PHE C C 1
ATOM 5891 O O . PHE C 1 146 ? 34.388 -3.485 57.732 1.00 19.60 143 PHE C O 1
ATOM 5899 N N . GLY C 1 147 ? 33.802 -4.438 59.698 1.00 18.95 144 GLY C N 1
ATOM 5900 C CA . GLY C 1 147 ? 34.338 -5.736 59.374 1.00 17.65 144 GLY C CA 1
ATOM 5901 C C . GLY C 1 147 ? 33.150 -6.326 58.609 1.00 18.82 144 GLY C C 1
ATOM 5902 O O . GLY C 1 147 ? 31.998 -6.247 59.083 1.00 17.35 144 GLY C O 1
ATOM 5903 N N . VAL C 1 148 ? 33.399 -6.897 57.434 1.00 18.97 145 VAL C N 1
ATOM 5904 C CA . VAL C 1 148 ? 32.311 -7.444 56.604 1.00 18.83 145 VAL C CA 1
ATOM 5905 C C . VAL C 1 148 ? 32.370 -8.957 56.553 1.00 20.08 145 VAL C C 1
ATOM 5906 O O . VAL C 1 148 ? 33.411 -9.516 56.218 1.00 19.67 145 VAL C O 1
ATOM 5910 N N . VAL C 1 149 ? 31.251 -9.614 56.863 1.00 18.73 146 VAL C N 1
ATOM 5911 C CA . VAL C 1 149 ? 31.204 -11.075 56.885 1.00 18.37 146 VAL C CA 1
ATOM 5912 C C . VAL C 1 149 ? 30.475 -11.628 55.659 1.00 20.34 146 VAL C C 1
ATOM 5913 O O . VAL C 1 149 ? 29.335 -11.252 55.377 1.00 19.27 146 VAL C O 1
ATOM 5917 N N . GLU C 1 150 ? 31.160 -12.483 54.900 1.00 19.74 147 GLU C N 1
ATOM 5918 C CA . GLU C 1 150 ? 30.569 -13.095 53.706 1.00 20.32 147 GLU C CA 1
ATOM 5919 C C . GLU C 1 150 ? 30.234 -14.538 54.047 1.00 20.27 147 GLU C C 1
ATOM 5920 O O . GLU C 1 150 ? 31.013 -15.219 54.712 1.00 19.84 147 GLU C O 1
ATOM 5926 N N . PHE C 1 151 ? 29.068 -15.014 53.613 1.00 18.74 148 PHE C N 1
ATOM 5927 C CA . PHE C 1 151 ? 28.644 -16.370 53.967 1.00 18.24 148 PHE C CA 1
ATOM 5928 C C . PHE C 1 151 ? 27.849 -17.024 52.859 1.00 19.21 148 PHE C C 1
ATOM 5929 O O . PHE C 1 151 ? 27.316 -16.335 51.974 1.00 19.43 148 PHE C O 1
ATOM 5937 N N . ASP C 1 152 ? 27.772 -18.350 52.895 1.00 19.67 149 ASP C N 1
ATOM 5938 C CA . ASP C 1 152 ? 27.008 -19.053 51.882 1.00 20.69 149 ASP C CA 1
ATOM 5939 C C . ASP C 1 152 ? 25.538 -19.076 52.264 1.00 22.65 149 ASP C C 1
ATOM 5940 O O . ASP C 1 152 ? 25.156 -18.671 53.379 1.00 21.71 149 ASP C O 1
ATOM 5945 N N A SER C 1 153 ? 24.716 -19.569 51.344 0.50 22.78 150 SER C N 1
ATOM 5946 N N B SER C 1 153 ? 24.689 -19.526 51.344 0.50 22.59 150 SER C N 1
ATOM 5947 C CA A SER C 1 153 ? 23.276 -19.622 51.540 0.50 24.10 150 SER C CA 1
ATOM 5948 C CA B SER C 1 153 ? 23.256 -19.528 51.610 0.50 23.52 150 SER C CA 1
ATOM 5949 C C A SER C 1 153 ? 22.812 -20.448 52.721 0.50 24.57 150 SER C C 1
ATOM 5950 C C B SER C 1 153 ? 22.818 -20.353 52.805 0.50 24.28 150 SER C C 1
ATOM 5951 O O A SER C 1 153 ? 21.617 -20.509 52.996 0.50 26.35 150 SER C O 1
ATOM 5952 O O B SER C 1 153 ? 21.648 -20.315 53.183 0.50 25.67 150 SER C O 1
ATOM 5957 N N . GLU C 1 154 ? 23.743 -21.080 53.425 1.00 24.61 151 GLU C N 1
ATOM 5958 C CA . GLU C 1 154 ? 23.385 -21.878 54.594 1.00 25.35 151 GLU C CA 1
ATOM 5959 C C . GLU C 1 154 ? 23.952 -21.335 55.923 1.00 24.77 151 GLU C C 1
ATOM 5960 O O . GLU C 1 154 ? 23.799 -21.948 56.988 1.00 24.86 151 GLU C O 1
ATOM 5966 N N . GLY C 1 155 ? 24.597 -20.180 55.867 1.00 23.14 152 GLY C N 1
ATOM 5967 C CA . GLY C 1 155 ? 25.117 -19.624 57.102 1.00 21.75 152 GLY C CA 1
ATOM 5968 C C . GLY C 1 155 ? 26.573 -19.928 57.416 1.00 23.00 152 GLY C C 1
ATOM 5969 O O . GLY C 1 155 ? 27.076 -19.498 58.467 1.00 22.11 152 GLY C O 1
ATOM 5970 N N . ARG C 1 156 ? 27.257 -20.665 56.538 1.00 21.30 153 ARG C N 1
ATOM 5971 C CA . ARG C 1 156 ? 28.672 -20.942 56.751 1.00 21.58 153 ARG C CA 1
ATOM 5972 C C . ARG C 1 156 ? 29.473 -19.739 56.294 1.00 21.29 153 ARG C C 1
ATOM 5973 O O . ARG C 1 156 ? 29.316 -19.259 55.172 1.00 22.47 153 ARG C O 1
ATOM 5981 N N . VAL C 1 157 ? 30.352 -19.247 57.164 1.00 20.28 154 VAL C N 1
ATOM 5982 C CA . VAL C 1 157 ? 31.175 -18.093 56.838 1.00 18.83 154 VAL C CA 1
ATOM 5983 C C . VAL C 1 157 ? 32.341 -18.458 55.930 1.00 21.46 154 VAL C C 1
ATOM 5984 O O . VAL C 1 157 ? 33.041 -19.452 56.178 1.00 23.14 154 VAL C O 1
ATOM 5988 N N A ILE C 1 158 ? 32.538 -17.654 54.890 0.50 21.14 155 ILE C N 1
ATOM 5989 N N B ILE C 1 158 ? 32.578 -17.662 54.894 0.50 19.50 155 ILE C N 1
ATOM 5990 C CA A ILE C 1 158 ? 33.592 -17.899 53.914 0.50 23.55 155 ILE C CA 1
ATOM 5991 C CA B ILE C 1 158 ? 33.693 -17.958 54.003 0.50 20.60 155 ILE C CA 1
ATOM 5992 C C A ILE C 1 158 ? 34.699 -16.865 53.977 0.50 23.47 155 ILE C C 1
ATOM 5993 C C B ILE C 1 158 ? 34.740 -16.866 54.003 0.50 21.78 155 ILE C C 1
ATOM 5994 O O A ILE C 1 158 ? 35.834 -17.130 53.578 0.50 24.62 155 ILE C O 1
ATOM 5995 O O B ILE C 1 158 ? 35.875 -17.082 53.570 0.50 22.99 155 ILE C O 1
ATOM 6004 N N . SER C 1 159 ? 34.375 -15.681 54.477 1.00 22.81 156 SER C N 1
ATOM 6005 C CA . SER C 1 159 ? 35.361 -14.617 54.577 1.00 23.36 156 SER C CA 1
ATOM 6006 C C . SER C 1 159 ? 34.901 -13.499 55.490 1.00 22.78 156 SER C C 1
ATOM 6007 O O . SER C 1 159 ? 33.707 -13.317 55.712 1.00 20.07 156 SER C O 1
ATOM 6010 N N . ILE C 1 160 ? 35.877 -12.794 56.048 1.00 22.17 157 ILE C N 1
ATOM 6011 C CA . ILE C 1 160 ? 35.640 -11.643 56.923 1.00 22.91 157 ILE C CA 1
ATOM 6012 C C . ILE C 1 160 ? 36.709 -10.645 56.515 1.00 24.50 157 ILE C C 1
ATOM 6013 O O . ILE C 1 160 ? 37.916 -10.937 56.591 1.00 25.34 157 ILE C O 1
ATOM 6018 N N . GLU C 1 161 ? 36.282 -9.485 56.043 1.00 23.90 158 GLU C N 1
ATOM 6019 C CA . GLU C 1 161 ? 37.223 -8.475 55.612 1.00 24.75 158 GLU C CA 1
ATOM 6020 C C . GLU C 1 161 ? 37.017 -7.181 56.365 1.00 25.72 158 GLU C C 1
ATOM 6021 O O . GLU C 1 161 ? 35.884 -6.752 56.589 1.00 24.48 158 GLU C O 1
ATOM 6027 N N . GLU C 1 162 ? 38.126 -6.554 56.740 1.00 24.43 159 GLU C N 1
ATOM 6028 C CA . GLU C 1 162 ? 38.071 -5.300 57.472 1.00 25.15 159 GLU C CA 1
ATOM 6029 C C . GLU C 1 162 ? 38.000 -4.088 56.557 1.00 25.30 159 GLU C C 1
ATOM 6030 O O . GLU C 1 162 ? 38.909 -3.843 55.758 1.00 25.39 159 GLU C O 1
ATOM 6036 N N . LYS C 1 163 ? 36.898 -3.345 56.660 1.00 24.05 160 LYS C N 1
ATOM 6037 C CA . LYS C 1 163 ? 36.688 -2.134 55.875 1.00 24.44 160 LYS C CA 1
ATOM 6038 C C . LYS C 1 163 ? 37.036 -2.255 54.389 1.00 24.92 160 LYS C C 1
ATOM 6039 O O . LYS C 1 163 ? 37.839 -1.479 53.863 1.00 25.16 160 LYS C O 1
ATOM 6045 N N . PRO C 1 164 ? 36.437 -3.237 53.694 1.00 23.52 161 PRO C N 1
ATOM 6046 C CA . PRO C 1 164 ? 36.709 -3.420 52.262 1.00 23.70 161 PRO C CA 1
ATOM 6047 C C . PRO C 1 164 ? 36.151 -2.280 51.431 1.00 25.60 161 PRO C C 1
ATOM 6048 O O . PRO C 1 164 ? 35.074 -1.762 51.721 1.00 25.78 161 PRO C O 1
ATOM 6052 N N . SER C 1 165 ? 36.876 -1.868 50.393 1.00 26.87 162 SER C N 1
ATOM 6053 C CA . SER C 1 165 ? 36.373 -0.806 49.537 1.00 27.49 162 SER C CA 1
ATOM 6054 C C . SER C 1 165 ? 35.396 -1.472 48.555 1.00 27.29 162 SER C C 1
ATOM 6055 O O . SER C 1 165 ? 34.563 -0.807 47.937 1.00 27.17 162 SER C O 1
ATOM 6058 N N . ARG C 1 166 ? 35.496 -2.797 48.451 1.00 27.28 163 ARG C N 1
ATOM 6059 C CA . ARG C 1 166 ? 34.623 -3.591 47.589 1.00 28.74 163 ARG C CA 1
ATOM 6060 C C . ARG C 1 166 ? 34.039 -4.708 48.436 1.00 26.51 163 ARG C C 1
ATOM 6061 O O . ARG C 1 166 ? 34.427 -5.874 48.329 1.00 26.49 163 ARG C O 1
ATOM 6069 N N . PRO C 1 167 ? 33.073 -4.365 49.304 1.00 24.95 164 PRO C N 1
ATOM 6070 C CA . PRO C 1 167 ? 32.467 -5.378 50.164 1.00 23.53 164 PRO C CA 1
ATOM 6071 C C . PRO C 1 167 ? 31.838 -6.572 49.449 1.00 22.87 164 PRO C C 1
ATOM 6072 O O . PRO C 1 167 ? 31.204 -6.437 48.400 1.00 22.46 164 PRO C O 1
ATOM 6076 N N . LYS C 1 168 ? 32.032 -7.744 50.035 1.00 21.86 165 LYS C N 1
ATOM 6077 C CA . LYS C 1 168 ? 31.518 -8.982 49.485 1.00 21.83 165 LYS C CA 1
ATOM 6078 C C . LYS C 1 168 ? 30.128 -9.303 50.017 1.00 21.68 165 LYS C C 1
ATOM 6079 O O . LYS C 1 168 ? 29.558 -10.350 49.693 1.00 21.51 165 LYS C O 1
ATOM 6085 N N . SER C 1 169 ? 29.596 -8.422 50.867 1.00 18.95 166 SER C N 1
ATOM 6086 C CA . SER C 1 169 ? 28.234 -8.603 51.387 1.00 19.10 166 SER C CA 1
ATOM 6087 C C . SER C 1 169 ? 27.798 -7.303 52.049 1.00 18.34 166 SER C C 1
ATOM 6088 O O . SER C 1 169 ? 28.568 -6.339 52.104 1.00 17.27 166 SER C O 1
ATOM 6091 N N . ASN C 1 170 ? 26.553 -7.271 52.517 1.00 19.22 167 ASN C N 1
ATOM 6092 C CA . ASN C 1 170 ? 26.054 -6.084 53.205 1.00 18.31 167 ASN C CA 1
ATOM 6093 C C . ASN C 1 170 ? 25.834 -6.381 54.671 1.00 18.92 167 ASN C C 1
ATOM 6094 O O . ASN C 1 170 ? 25.045 -5.702 55.342 1.00 16.60 167 ASN C O 1
ATOM 6099 N N . TYR C 1 171 ? 26.526 -7.403 55.167 1.00 16.94 168 TYR C N 1
ATOM 6100 C CA . TYR C 1 171 ? 26.404 -7.761 56.569 1.00 17.17 168 TYR C CA 1
ATOM 6101 C C . TYR C 1 171 ? 27.707 -7.469 57.301 1.00 16.89 168 TYR C C 1
ATOM 6102 O O . TYR C 1 171 ? 28.784 -7.868 56.843 1.00 16.16 168 TYR C O 1
ATOM 6111 N N . VAL C 1 172 ? 27.614 -6.742 58.413 1.00 14.36 169 VAL C N 1
ATOM 6112 C CA . VAL C 1 172 ? 28.811 -6.384 59.159 1.00 15.25 169 VAL C CA 1
ATOM 6113 C C . VAL C 1 172 ? 28.849 -7.067 60.511 1.00 15.89 169 VAL C C 1
ATOM 6114 O O . VAL C 1 172 ? 27.830 -7.479 61.054 1.00 15.48 169 VAL C O 1
ATOM 6118 N N . VAL C 1 173 ? 30.052 -7.203 61.046 1.00 16.41 170 VAL C N 1
ATOM 6119 C CA . VAL C 1 173 ? 30.248 -7.924 62.282 1.00 16.14 170 VAL C CA 1
ATOM 6120 C C . VAL C 1 173 ? 30.236 -7.059 63.530 1.00 16.24 170 VAL C C 1
ATOM 6121 O O . VAL C 1 173 ? 31.136 -6.234 63.717 1.00 15.82 170 VAL C O 1
ATOM 6125 N N . PRO C 1 174 ? 29.197 -7.209 64.371 1.00 15.92 171 PRO C N 1
ATOM 6126 C CA . PRO C 1 174 ? 29.109 -6.432 65.607 1.00 16.28 171 PRO C CA 1
ATOM 6127 C C . PRO C 1 174 ? 29.882 -7.233 66.687 1.00 16.65 171 PRO C C 1
ATOM 6128 O O . PRO C 1 174 ? 30.344 -8.353 66.441 1.00 18.11 171 PRO C O 1
ATOM 6132 N N . GLY C 1 175 ? 30.003 -6.673 67.880 1.00 16.79 172 GLY C N 1
ATOM 6133 C CA . GLY C 1 175 ? 30.736 -7.357 68.940 1.00 16.93 172 GLY C CA 1
ATOM 6134 C C . GLY C 1 175 ? 29.942 -8.357 69.765 1.00 16.84 172 GLY C C 1
ATOM 6135 O O . GLY C 1 175 ? 29.724 -8.141 70.967 1.00 15.90 172 GLY C O 1
ATOM 6136 N N . LEU C 1 176 ? 29.523 -9.456 69.137 1.00 14.12 173 LEU C N 1
ATOM 6137 C CA . LEU C 1 176 ? 28.747 -10.471 69.819 1.00 14.40 173 LEU C CA 1
ATOM 6138 C C . LEU C 1 176 ? 29.188 -11.764 69.187 1.00 16.12 173 LEU C C 1
ATOM 6139 O O . LEU C 1 176 ? 29.054 -11.923 67.965 1.00 14.33 173 LEU C O 1
ATOM 6144 N N . TYR C 1 177 ? 29.710 -12.671 70.017 1.00 15.60 174 TYR C N 1
ATOM 6145 C CA . TYR C 1 177 ? 30.238 -13.934 69.500 1.00 17.69 174 TYR C CA 1
ATOM 6146 C C . TYR C 1 177 ? 29.936 -15.100 70.448 1.00 17.86 174 TYR C C 1
ATOM 6147 O O . TYR C 1 177 ? 29.949 -14.931 71.662 1.00 18.17 174 TYR C O 1
ATOM 6156 N N . PHE C 1 178 ? 29.650 -16.280 69.897 1.00 16.88 175 PHE C N 1
ATOM 6157 C CA . PHE C 1 178 ? 29.387 -17.449 70.728 1.00 16.46 175 PHE C CA 1
ATOM 6158 C C . PHE C 1 178 ? 30.402 -18.513 70.336 1.00 17.20 175 PHE C C 1
ATOM 6159 O O . PHE C 1 178 ? 30.626 -18.766 69.152 1.00 16.79 175 PHE C O 1
ATOM 6167 N N . TYR C 1 179 ? 31.011 -19.133 71.337 1.00 18.20 176 TYR C N 1
ATOM 6168 C CA . TYR C 1 179 ? 32.081 -20.110 71.078 1.00 19.56 176 TYR C CA 1
ATOM 6169 C C . TYR C 1 179 ? 32.001 -21.404 71.856 1.00 19.40 176 TYR C C 1
ATOM 6170 O O . TYR C 1 179 ? 31.444 -21.457 72.946 1.00 20.71 176 TYR C O 1
ATOM 6179 N N . ASP C 1 180 ? 32.567 -22.469 71.292 1.00 20.80 177 ASP C N 1
ATOM 6180 C CA . ASP C 1 180 ? 32.630 -23.708 72.053 1.00 22.85 177 ASP C CA 1
ATOM 6181 C C . ASP C 1 180 ? 33.909 -23.538 72.896 1.00 24.24 177 ASP C C 1
ATOM 6182 O O . ASP C 1 180 ? 34.615 -22.522 72.764 1.00 23.71 177 ASP C O 1
ATOM 6187 N N . ASN C 1 181 ? 34.236 -24.513 73.738 1.00 25.16 178 ASN C N 1
ATOM 6188 C CA . ASN C 1 181 ? 35.426 -24.385 74.586 1.00 27.46 178 ASN C CA 1
ATOM 6189 C C . ASN C 1 181 ? 36.788 -24.288 73.882 1.00 27.18 178 ASN C C 1
ATOM 6190 O O . ASN C 1 181 ? 37.792 -24.009 74.544 1.00 28.77 178 ASN C O 1
ATOM 6195 N N . GLN C 1 182 ? 36.843 -24.472 72.560 1.00 26.22 179 GLN C N 1
ATOM 6196 C CA . GLN C 1 182 ? 38.128 -24.406 71.841 1.00 27.51 179 GLN C CA 1
ATOM 6197 C C . GLN C 1 182 ? 38.742 -23.020 71.777 1.00 26.48 179 GLN C C 1
ATOM 6198 O O . GLN C 1 182 ? 39.945 -22.872 71.573 1.00 25.08 179 GLN C O 1
ATOM 6204 N N . VAL C 1 183 ? 37.905 -21.996 71.918 1.00 25.05 180 VAL C N 1
ATOM 6205 C CA . VAL C 1 183 ? 38.376 -20.625 71.819 1.00 23.06 180 VAL C CA 1
ATOM 6206 C C . VAL C 1 183 ? 39.501 -20.275 72.793 1.00 22.76 180 VAL C C 1
ATOM 6207 O O . VAL C 1 183 ? 40.354 -19.446 72.481 1.00 22.67 180 VAL C O 1
ATOM 6211 N N . VAL C 1 184 ? 39.519 -20.906 73.957 1.00 24.40 181 VAL C N 1
ATOM 6212 C CA . VAL C 1 184 ? 40.570 -20.599 74.944 1.00 26.46 181 VAL C CA 1
ATOM 6213 C C . VAL C 1 184 ? 41.964 -20.834 74.353 1.00 27.59 181 VAL C C 1
ATOM 6214 O O . VAL C 1 184 ? 42.800 -19.917 74.298 1.00 27.42 181 VAL C O 1
ATOM 6218 N N . GLU C 1 185 ? 42.193 -22.053 73.873 1.00 28.12 182 GLU C N 1
ATOM 6219 C CA . GLU C 1 185 ? 43.475 -22.415 73.291 1.00 29.84 182 GLU C CA 1
ATOM 6220 C C . GLU C 1 185 ? 43.718 -21.707 71.958 1.00 29.13 182 GLU C C 1
ATOM 6221 O O . GLU C 1 185 ? 44.850 -21.330 71.639 1.00 29.46 182 GLU C O 1
ATOM 6227 N N . ILE C 1 186 ? 42.659 -21.505 71.173 1.00 27.91 183 ILE C N 1
ATOM 6228 C CA . ILE C 1 186 ? 42.821 -20.807 69.913 1.00 26.98 183 ILE C CA 1
ATOM 6229 C C . ILE C 1 186 ? 43.359 -19.420 70.224 1.00 26.24 183 ILE C C 1
ATOM 6230 O O . ILE C 1 186 ? 44.294 -18.937 69.588 1.00 25.72 183 ILE C O 1
ATOM 6235 N N . ALA C 1 187 ? 42.766 -18.777 71.220 1.00 26.67 184 ALA C N 1
ATOM 6236 C CA . ALA C 1 187 ? 43.198 -17.434 71.582 1.00 27.19 184 ALA C CA 1
ATOM 6237 C C . ALA C 1 187 ? 44.650 -17.443 72.053 1.00 27.66 184 ALA C C 1
ATOM 6238 O O . ALA C 1 187 ? 45.403 -16.529 71.756 1.00 27.03 184 ALA C O 1
ATOM 6240 N N . ARG C 1 188 ? 45.034 -18.486 72.778 1.00 30.52 185 ARG C N 1
ATOM 6241 C CA . ARG C 1 188 ? 46.399 -18.578 73.291 1.00 34.45 185 ARG C CA 1
ATOM 6242 C C . ARG C 1 188 ? 47.419 -18.665 72.151 1.00 36.14 185 ARG C C 1
ATOM 6243 O O . ARG C 1 188 ? 48.480 -18.042 72.199 1.00 34.97 185 ARG C O 1
ATOM 6251 N N . ARG C 1 189 ? 47.071 -19.400 71.103 1.00 38.76 186 ARG C N 1
ATOM 6252 C CA . ARG C 1 189 ? 47.976 -19.592 69.978 1.00 41.82 186 ARG C CA 1
ATOM 6253 C C . ARG C 1 189 ? 47.994 -18.558 68.855 1.00 43.07 186 ARG C C 1
ATOM 6254 O O . ARG C 1 189 ? 48.945 -18.536 68.066 1.00 43.35 186 ARG C O 1
ATOM 6262 N N . ILE C 1 190 ? 46.978 -17.702 68.760 1.00 43.39 187 ILE C N 1
ATOM 6263 C CA . ILE C 1 190 ? 46.970 -16.720 67.675 1.00 44.61 187 ILE C CA 1
ATOM 6264 C C . ILE C 1 190 ? 48.166 -15.782 67.755 1.00 45.54 187 ILE C C 1
ATOM 6265 O O . ILE C 1 190 ? 48.745 -15.582 68.820 1.00 45.45 187 ILE C O 1
ATOM 6270 N N . GLU C 1 191 ? 48.529 -15.206 66.616 1.00 46.93 188 GLU C N 1
ATOM 6271 C CA . GLU C 1 191 ? 49.649 -14.281 66.557 1.00 48.26 188 GLU C CA 1
ATOM 6272 C C . GLU C 1 191 ? 49.174 -12.838 66.711 1.00 49.22 188 GLU C C 1
ATOM 6273 O O . GLU C 1 191 ? 48.208 -12.417 66.071 1.00 48.81 188 GLU C O 1
ATOM 6275 N N . PRO C 1 192 ? 49.848 -12.061 67.572 1.00 49.88 189 PRO C N 1
ATOM 6276 C CA . PRO C 1 192 ? 49.485 -10.657 67.798 1.00 50.44 189 PRO C CA 1
ATOM 6277 C C . PRO C 1 192 ? 49.632 -9.862 66.505 1.00 50.84 189 PRO C C 1
ATOM 6278 O O . PRO C 1 192 ? 50.395 -10.249 65.624 1.00 51.09 189 PRO C O 1
ATOM 6282 N N . SER C 1 193 ? 48.900 -8.762 66.380 1.00 50.97 190 SER C N 1
ATOM 6283 C CA . SER C 1 193 ? 49.007 -7.944 65.182 1.00 51.97 190 SER C CA 1
ATOM 6284 C C . SER C 1 193 ? 50.404 -7.320 65.179 1.00 53.04 190 SER C C 1
ATOM 6285 O O . SER C 1 193 ? 51.156 -7.467 66.149 1.00 52.92 190 SER C O 1
ATOM 6288 N N . ASP C 1 194 ? 50.762 -6.640 64.094 1.00 54.25 191 ASP C N 1
ATOM 6289 C CA . ASP C 1 194 ? 52.072 -5.998 64.019 1.00 55.47 191 ASP C CA 1
ATOM 6290 C C . ASP C 1 194 ? 52.118 -4.949 65.125 1.00 56.26 191 ASP C C 1
ATOM 6291 O O . ASP C 1 194 ? 53.142 -4.761 65.784 1.00 56.85 191 ASP C O 1
ATOM 6293 N N . ARG C 1 195 ? 50.985 -4.281 65.327 1.00 56.36 192 ARG C N 1
ATOM 6294 C CA . ARG C 1 195 ? 50.857 -3.253 66.349 1.00 56.33 192 ARG C CA 1
ATOM 6295 C C . ARG C 1 195 ? 50.852 -3.858 67.763 1.00 55.31 192 ARG C C 1
ATOM 6296 O O . ARG C 1 195 ? 50.900 -3.136 68.759 1.00 55.32 192 ARG C O 1
ATOM 6304 N N . GLY C 1 196 ? 50.803 -5.183 67.844 1.00 54.10 193 GLY C N 1
ATOM 6305 C CA . GLY C 1 196 ? 50.795 -5.838 69.140 1.00 52.72 193 GLY C CA 1
ATOM 6306 C C . GLY C 1 196 ? 49.428 -5.823 69.808 1.00 51.60 193 GLY C C 1
ATOM 6307 O O . GLY C 1 196 ? 49.108 -4.917 70.572 1.00 52.34 193 GLY C O 1
ATOM 6308 N N . GLU C 1 197 ? 48.613 -6.826 69.508 1.00 49.72 194 GLU C N 1
ATOM 6309 C CA . GLU C 1 197 ? 47.279 -6.941 70.092 1.00 47.54 194 GLU C CA 1
ATOM 6310 C C . GLU C 1 197 ? 46.636 -8.237 69.619 1.00 43.93 194 GLU C C 1
ATOM 6311 O O . GLU C 1 197 ? 46.844 -8.654 68.480 1.00 43.77 194 GLU C O 1
ATOM 6317 N N . LEU C 1 198 ? 45.876 -8.876 70.502 1.00 39.66 195 LEU C N 1
ATOM 6318 C CA . LEU C 1 198 ? 45.209 -10.125 70.175 1.00 36.66 195 LEU C CA 1
ATOM 6319 C C . LEU C 1 198 ? 43.836 -9.810 69.588 1.00 33.90 195 LEU C C 1
ATOM 6320 O O . LEU C 1 198 ? 42.881 -9.522 70.311 1.00 33.26 195 LEU C O 1
ATOM 6325 N N . GLU C 1 199 ? 43.759 -9.864 68.264 1.00 31.29 196 GLU C N 1
ATOM 6326 C CA . GLU C 1 199 ? 42.528 -9.555 67.538 1.00 29.12 196 GLU C CA 1
ATOM 6327 C C . GLU C 1 199 ? 41.481 -10.664 67.538 1.00 27.47 196 GLU C C 1
ATOM 6328 O O . GLU C 1 199 ? 41.799 -11.841 67.331 1.00 25.77 196 GLU C O 1
ATOM 6334 N N . ILE C 1 200 ? 40.223 -10.293 67.768 1.00 23.88 197 ILE C N 1
ATOM 6335 C CA . ILE C 1 200 ? 39.167 -11.294 67.777 1.00 22.07 197 ILE C CA 1
ATOM 6336 C C . ILE C 1 200 ? 39.011 -11.830 66.349 1.00 21.20 197 ILE C C 1
ATOM 6337 O O . ILE C 1 200 ? 38.633 -12.979 66.144 1.00 21.38 197 ILE C O 1
ATOM 6342 N N . THR C 1 201 ? 39.332 -11.002 65.365 1.00 21.86 198 THR C N 1
ATOM 6343 C CA . THR C 1 201 ? 39.220 -11.448 63.980 1.00 25.20 198 THR C CA 1
ATOM 6344 C C . THR C 1 201 ? 40.154 -12.644 63.720 1.00 25.88 198 THR C C 1
ATOM 6345 O O . THR C 1 201 ? 39.842 -13.515 62.901 1.00 25.09 198 THR C O 1
ATOM 6349 N N . SER C 1 202 ? 41.284 -12.699 64.433 1.00 24.11 199 SER C N 1
ATOM 6350 C CA . SER C 1 202 ? 42.221 -13.811 64.258 1.00 22.93 199 SER C CA 1
ATOM 6351 C C . SER C 1 202 ? 41.595 -15.074 64.817 1.00 21.97 199 SER C C 1
ATOM 6352 O O . SER C 1 202 ? 41.767 -16.158 64.265 1.00 21.87 199 SER C O 1
ATOM 6355 N N . VAL C 1 203 ? 40.881 -14.944 65.924 1.00 20.16 200 VAL C N 1
ATOM 6356 C CA . VAL C 1 203 ? 40.217 -16.092 66.501 1.00 20.89 200 VAL C CA 1
ATOM 6357 C C . VAL C 1 203 ? 39.136 -16.580 65.528 1.00 22.20 200 VAL C C 1
ATOM 6358 O O . VAL C 1 203 ? 38.999 -17.790 65.291 1.00 23.61 200 VAL C O 1
ATOM 6362 N N . ASN C 1 204 ? 38.374 -15.644 64.964 1.00 21.23 201 ASN C N 1
ATOM 6363 C CA . ASN C 1 204 ? 37.309 -16.035 64.045 1.00 21.33 201 ASN C CA 1
ATOM 6364 C C . ASN C 1 204 ? 37.850 -16.597 62.724 1.00 23.08 201 ASN C C 1
ATOM 6365 O O . ASN C 1 204 ? 37.243 -17.506 62.147 1.00 22.95 201 ASN C O 1
ATOM 6370 N N . GLU C 1 205 ? 38.986 -16.085 62.262 1.00 23.61 202 GLU C N 1
ATOM 6371 C CA . GLU C 1 205 ? 39.601 -16.599 61.031 1.00 25.67 202 GLU C CA 1
ATOM 6372 C C . GLU C 1 205 ? 40.010 -18.055 61.242 1.00 26.73 202 GLU C C 1
ATOM 6373 O O . GLU C 1 205 ? 39.971 -18.875 60.317 1.00 26.57 202 GLU C O 1
ATOM 6379 N N . GLU C 1 206 ? 40.415 -18.384 62.462 1.00 27.13 203 GLU C N 1
ATOM 6380 C CA . GLU C 1 206 ? 40.818 -19.752 62.754 1.00 27.95 203 GLU C CA 1
ATOM 6381 C C . GLU C 1 206 ? 39.622 -20.693 62.649 1.00 27.78 203 GLU C C 1
ATOM 6382 O O . GLU C 1 206 ? 39.725 -21.753 62.033 1.00 28.21 203 GLU C O 1
ATOM 6388 N N . TYR C 1 207 ? 38.493 -20.323 63.251 1.00 25.63 204 TYR C N 1
ATOM 6389 C CA . TYR C 1 207 ? 37.310 -21.166 63.160 1.00 24.79 204 TYR C CA 1
ATOM 6390 C C . TYR C 1 207 ? 36.864 -21.237 61.701 1.00 24.54 204 TYR C C 1
ATOM 6391 O O . TYR C 1 207 ? 36.373 -22.280 61.265 1.00 25.47 204 TYR C O 1
ATOM 6400 N N . LEU C 1 208 ? 37.041 -20.136 60.963 1.00 25.01 205 LEU C N 1
ATOM 6401 C CA . LEU C 1 208 ? 36.663 -20.066 59.546 1.00 27.62 205 LEU C CA 1
ATOM 6402 C C . LEU C 1 208 ? 37.496 -21.081 58.766 1.00 30.17 205 LEU C C 1
ATOM 6403 O O . LEU C 1 208 ? 36.960 -21.910 58.020 1.00 29.38 205 LEU C O 1
ATOM 6408 N N . ARG C 1 209 ? 38.811 -20.983 58.940 1.00 31.99 206 ARG C N 1
ATOM 6409 C CA . ARG C 1 209 ? 39.772 -21.870 58.285 1.00 35.59 206 ARG C CA 1
ATOM 6410 C C . ARG C 1 209 ? 39.417 -23.353 58.486 1.00 35.81 206 ARG C C 1
ATOM 6411 O O . ARG C 1 209 ? 39.671 -24.187 57.607 1.00 37.57 206 ARG C O 1
ATOM 6419 N N . MET C 1 210 ? 38.822 -23.676 59.630 1.00 35.65 207 MET C N 1
ATOM 6420 C CA . MET C 1 210 ? 38.421 -25.042 59.951 1.00 35.49 207 MET C CA 1
ATOM 6421 C C . MET C 1 210 ? 36.996 -25.371 59.506 1.00 35.50 207 MET C C 1
ATOM 6422 O O . MET C 1 210 ? 36.480 -26.438 59.852 1.00 35.95 207 MET C O 1
ATOM 6427 N N . GLY C 1 211 ? 36.351 -24.460 58.781 1.00 33.86 208 GLY C N 1
ATOM 6428 C CA . GLY C 1 211 ? 34.975 -24.696 58.363 1.00 32.61 208 GLY C CA 1
ATOM 6429 C C . GLY C 1 211 ? 34.062 -24.923 59.564 1.00 32.03 208 GLY C C 1
ATOM 6430 O O . GLY C 1 211 ? 33.157 -25.764 59.538 1.00 32.12 208 GLY C O 1
ATOM 6431 N N . LYS C 1 212 ? 34.292 -24.158 60.629 1.00 29.93 209 LYS C N 1
ATOM 6432 C CA . LYS C 1 212 ? 33.513 -24.294 61.854 1.00 28.08 209 LYS C CA 1
ATOM 6433 C C . LYS C 1 212 ? 32.973 -22.926 62.308 1.00 26.37 209 LYS C C 1
ATOM 6434 O O . LYS C 1 212 ? 32.787 -22.695 63.498 1.00 26.07 209 LYS C O 1
ATOM 6440 N N . LEU C 1 213 ? 32.758 -22.025 61.364 1.00 24.81 210 LEU C N 1
ATOM 6441 C CA . LEU C 1 213 ? 32.244 -20.689 61.698 1.00 23.05 210 LEU C CA 1
ATOM 6442 C C . LEU C 1 213 ? 30.903 -20.478 60.986 1.00 23.82 210 LEU C C 1
ATOM 6443 O O . LEU C 1 213 ? 30.858 -20.510 59.756 1.00 23.30 210 LEU C O 1
ATOM 6448 N N . ARG C 1 214 ? 29.839 -20.265 61.767 1.00 22.88 211 ARG C N 1
ATOM 6449 C CA . ARG C 1 214 ? 28.479 -20.028 61.254 1.00 23.04 211 ARG C CA 1
ATOM 6450 C C . ARG C 1 214 ? 28.092 -18.586 61.620 1.00 22.94 211 ARG C C 1
ATOM 6451 O O . ARG C 1 214 ? 28.657 -18.017 62.565 1.00 20.94 211 ARG C O 1
ATOM 6459 N N . VAL C 1 215 ? 27.139 -18.002 60.893 1.00 20.49 212 VAL C N 1
ATOM 6460 C CA . VAL C 1 215 ? 26.726 -16.623 61.185 1.00 20.06 212 VAL C CA 1
ATOM 6461 C C . VAL C 1 215 ? 25.213 -16.555 61.357 1.00 20.64 212 VAL C C 1
ATOM 6462 O O . VAL C 1 215 ? 24.485 -17.293 60.698 1.00 21.56 212 VAL C O 1
ATOM 6466 N N . GLU C 1 216 ? 24.748 -15.724 62.296 1.00 17.85 213 GLU C N 1
ATOM 6467 C CA . GLU C 1 216 ? 23.312 -15.510 62.514 1.00 18.54 213 GLU C CA 1
ATOM 6468 C C . GLU C 1 216 ? 23.093 -14.090 62.011 1.00 17.81 213 GLU C C 1
ATOM 6469 O O . GLU C 1 216 ? 23.886 -13.194 62.319 1.00 15.57 213 GLU C O 1
ATOM 6475 N N . LEU C 1 217 ? 22.021 -13.869 61.266 1.00 17.04 214 LEU C N 1
ATOM 6476 C CA . LEU C 1 217 ? 21.803 -12.532 60.717 1.00 16.63 214 LEU C CA 1
ATOM 6477 C C . LEU C 1 217 ? 20.847 -11.690 61.523 1.00 15.32 214 LEU C C 1
ATOM 6478 O O . LEU C 1 217 ? 19.859 -12.190 62.058 1.00 13.86 214 LEU C O 1
ATOM 6483 N N . MET C 1 218 ? 21.184 -10.404 61.623 1.00 15.96 215 MET C N 1
ATOM 6484 C CA . MET C 1 218 ? 20.329 -9.420 62.276 1.00 14.43 215 MET C CA 1
ATOM 6485 C C . MET C 1 218 ? 19.881 -8.594 61.059 1.00 14.76 215 MET C C 1
ATOM 6486 O O . MET C 1 218 ? 20.588 -7.701 60.590 1.00 13.93 215 MET C O 1
ATOM 6491 N N . GLY C 1 219 ? 18.693 -8.908 60.551 1.00 15.45 216 GLY C N 1
ATOM 6492 C CA . GLY C 1 219 ? 18.216 -8.255 59.344 1.00 13.81 216 GLY C CA 1
ATOM 6493 C C . GLY C 1 219 ? 17.563 -6.892 59.422 1.00 13.75 216 GLY C C 1
ATOM 6494 O O . GLY C 1 219 ? 17.675 -6.151 60.394 1.00 12.26 216 GLY C O 1
ATOM 6495 N N . ARG C 1 220 ? 16.880 -6.566 58.336 1.00 12.96 217 ARG C N 1
ATOM 6496 C CA . ARG C 1 220 ? 16.201 -5.306 58.229 1.00 13.36 217 ARG C CA 1
ATOM 6497 C C . ARG C 1 220 ? 15.206 -5.200 59.370 1.00 13.28 217 ARG C C 1
ATOM 6498 O O . ARG C 1 220 ? 14.402 -6.116 59.620 1.00 14.24 217 ARG C O 1
ATOM 6506 N N . GLY C 1 221 ? 15.241 -4.072 60.061 1.00 14.67 218 GLY C N 1
ATOM 6507 C CA . GLY C 1 221 ? 14.332 -3.929 61.182 1.00 15.71 218 GLY C CA 1
ATOM 6508 C C . GLY C 1 221 ? 15.063 -4.072 62.503 1.00 16.48 218 GLY C C 1
ATOM 6509 O O . GLY C 1 221 ? 14.533 -3.661 63.543 1.00 19.07 218 GLY C O 1
ATOM 6510 N N . MET C 1 222 ? 16.265 -4.654 62.481 1.00 14.69 219 MET C N 1
ATOM 6511 C CA . MET C 1 222 ? 17.063 -4.787 63.719 1.00 15.14 219 MET C CA 1
ATOM 6512 C C . MET C 1 222 ? 17.904 -3.509 63.784 1.00 13.28 219 MET C C 1
ATOM 6513 O O . MET C 1 222 ? 18.292 -2.967 62.756 1.00 12.88 219 MET C O 1
ATOM 6518 N N . ALA C 1 223 ? 18.187 -3.029 64.995 1.00 12.79 220 ALA C N 1
ATOM 6519 C CA . ALA C 1 223 ? 18.979 -1.821 65.152 1.00 10.74 220 ALA C CA 1
ATOM 6520 C C . ALA C 1 223 ? 20.237 -2.101 65.970 1.00 10.31 220 ALA C C 1
ATOM 6521 O O . ALA C 1 223 ? 20.191 -2.838 66.968 1.00 10.66 220 ALA C O 1
ATOM 6523 N N . TRP C 1 224 ? 21.355 -1.561 65.500 1.00 9.25 221 TRP C N 1
ATOM 6524 C CA . TRP C 1 224 ? 22.625 -1.631 66.231 1.00 10.93 221 TRP C CA 1
ATOM 6525 C C . TRP C 1 224 ? 22.959 -0.145 66.379 1.00 10.67 221 TRP C C 1
ATOM 6526 O O . TRP C 1 224 ? 23.249 0.557 65.408 1.00 11.13 221 TRP C O 1
ATOM 6537 N N . LEU C 1 225 ? 22.835 0.353 67.603 1.00 10.13 222 LEU C N 1
ATOM 6538 C CA . LEU C 1 225 ? 23.051 1.773 67.844 1.00 10.21 222 LEU C CA 1
ATOM 6539 C C . LEU C 1 225 ? 24.523 2.175 67.868 1.00 10.85 222 LEU C C 1
ATOM 6540 O O . LEU C 1 225 ? 25.407 1.333 68.039 1.00 10.56 222 LEU C O 1
ATOM 6545 N N . ASP C 1 226 ? 24.776 3.463 67.683 1.00 9.74 223 ASP C N 1
ATOM 6546 C CA . ASP C 1 226 ? 26.140 3.978 67.663 1.00 11.41 223 ASP C CA 1
ATOM 6547 C C . ASP C 1 226 ? 26.442 4.608 69.010 1.00 10.85 223 ASP C C 1
ATOM 6548 O O . ASP C 1 226 ? 26.021 5.723 69.290 1.00 11.65 223 ASP C O 1
ATOM 6553 N N . THR C 1 227 ? 27.211 3.900 69.827 1.00 10.28 224 THR C N 1
ATOM 6554 C CA . THR C 1 227 ? 27.540 4.424 71.161 1.00 10.69 224 THR C CA 1
ATOM 6555 C C . THR C 1 227 ? 28.935 5.027 71.159 1.00 12.56 224 THR C C 1
ATOM 6556 O O . THR C 1 227 ? 29.474 5.338 72.225 1.00 13.11 224 THR C O 1
ATOM 6560 N N . GLY C 1 228 ? 29.504 5.223 69.965 1.00 12.69 225 GLY C N 1
ATOM 6561 C CA . GLY C 1 228 ? 30.873 5.725 69.861 1.00 13.01 225 GLY C CA 1
ATOM 6562 C C . GLY C 1 228 ? 31.115 7.187 69.553 1.00 14.00 225 GLY C C 1
ATOM 6563 O O . GLY C 1 228 ? 32.266 7.621 69.550 1.00 15.19 225 GLY C O 1
ATOM 6564 N N . THR C 1 229 ? 30.050 7.948 69.295 1.00 11.03 226 THR C N 1
ATOM 6565 C CA . THR C 1 229 ? 30.162 9.373 69.016 1.00 11.35 226 THR C CA 1
ATOM 6566 C C . THR C 1 229 ? 29.134 10.135 69.869 1.00 11.55 226 THR C C 1
ATOM 6567 O O . THR C 1 229 ? 28.166 9.555 70.363 1.00 10.36 226 THR C O 1
ATOM 6571 N N . HIS C 1 230 ? 29.333 11.434 70.043 1.00 12.07 227 HIS C N 1
ATOM 6572 C CA . HIS C 1 230 ? 28.370 12.207 70.829 1.00 10.86 227 HIS C CA 1
ATOM 6573 C C . HIS C 1 230 ? 26.986 12.231 70.161 1.00 11.39 227 HIS C C 1
ATOM 6574 O O . HIS C 1 230 ? 25.956 12.062 70.849 1.00 11.62 227 HIS C O 1
ATOM 6581 N N . ASP C 1 231 ? 26.938 12.401 68.841 1.00 11.68 228 ASP C N 1
ATOM 6582 C CA . ASP C 1 231 ? 25.645 12.413 68.150 1.00 12.73 228 ASP C CA 1
ATOM 6583 C C . ASP C 1 231 ? 25.022 11.010 68.242 1.00 11.04 228 ASP C C 1
ATOM 6584 O O . ASP C 1 231 ? 23.806 10.876 68.428 1.00 11.91 228 ASP C O 1
ATOM 6589 N N . GLY C 1 232 ? 25.861 9.980 68.122 1.00 10.13 229 GLY C N 1
ATOM 6590 C CA . GLY C 1 232 ? 25.374 8.602 68.222 1.00 11.05 229 GLY C CA 1
ATOM 6591 C C . GLY C 1 232 ? 24.722 8.309 69.575 1.00 10.25 229 GLY C C 1
ATOM 6592 O O . GLY C 1 232 ? 23.658 7.692 69.641 1.00 10.35 229 GLY C O 1
ATOM 6593 N N . LEU C 1 233 ? 25.353 8.751 70.652 1.00 10.01 230 LEU C N 1
ATOM 6594 C CA . LEU C 1 233 ? 24.813 8.507 71.993 1.00 9.97 230 LEU C CA 1
ATOM 6595 C C . LEU C 1 233 ? 23.499 9.261 72.212 1.00 11.10 230 LEU C C 1
ATOM 6596 O O . LEU C 1 233 ? 22.570 8.746 72.847 1.00 11.11 230 LEU C O 1
ATOM 6601 N N . LEU C 1 234 ? 23.422 10.481 71.698 1.00 10.01 231 LEU C N 1
ATOM 6602 C CA . LEU C 1 234 ? 22.191 11.268 71.831 1.00 12.63 231 LEU C CA 1
ATOM 6603 C C . LEU C 1 234 ? 21.059 10.553 71.066 1.00 12.01 231 LEU C C 1
ATOM 6604 O O . LEU C 1 234 ? 19.929 10.408 71.554 1.00 10.72 231 LEU C O 1
ATOM 6609 N N . GLU C 1 235 ? 21.379 10.118 69.855 1.00 11.05 232 GLU C N 1
ATOM 6610 C CA . GLU C 1 235 ? 20.419 9.409 69.034 1.00 10.70 232 GLU C CA 1
ATOM 6611 C C . GLU C 1 235 ? 19.974 8.120 69.723 1.00 10.34 232 GLU C C 1
ATOM 6612 O O . GLU C 1 235 ? 18.779 7.770 69.723 1.00 10.66 232 GLU C O 1
ATOM 6618 N N . ALA C 1 236 ? 20.945 7.396 70.292 1.00 8.92 233 ALA C N 1
ATOM 6619 C CA . ALA C 1 236 ? 20.624 6.122 70.962 1.00 8.49 233 ALA C CA 1
ATOM 6620 C C . ALA C 1 236 ? 19.692 6.363 72.168 1.00 9.16 233 ALA C C 1
ATOM 6621 O O . ALA C 1 236 ? 18.726 5.611 72.400 1.00 10.20 233 ALA C O 1
ATOM 6623 N N . SER C 1 237 ? 19.985 7.399 72.942 1.00 9.99 234 SER C N 1
ATOM 6624 C CA . SER C 1 237 ? 19.142 7.715 74.093 1.00 10.03 234 SER C CA 1
ATOM 6625 C C . SER C 1 237 ? 17.738 8.116 73.630 1.00 11.31 234 SER C C 1
ATOM 6626 O O . SER C 1 237 ? 16.721 7.723 74.244 1.00 10.51 234 SER C O 1
ATOM 6629 N N . SER C 1 238 ? 17.668 8.905 72.561 1.00 9.50 235 SER C N 1
ATOM 6630 C CA . SER C 1 238 ? 16.360 9.316 72.050 1.00 11.27 235 SER C CA 1
ATOM 6631 C C . SER C 1 238 ? 15.538 8.112 71.565 1.00 12.95 235 SER C C 1
ATOM 6632 O O . SER C 1 238 ? 14.318 8.037 71.779 1.00 13.88 235 SER C O 1
ATOM 6635 N N . PHE C 1 239 ? 16.221 7.156 70.936 1.00 10.80 236 PHE C N 1
ATOM 6636 C CA . PHE C 1 239 ? 15.593 5.966 70.386 1.00 12.59 236 PHE C CA 1
ATOM 6637 C C . PHE C 1 239 ? 15.007 5.109 71.521 1.00 12.59 236 PHE C C 1
ATOM 6638 O O . PHE C 1 239 ? 13.831 4.701 71.473 1.00 12.38 236 PHE C O 1
ATOM 6646 N N . ILE C 1 240 ? 15.817 4.846 72.545 1.00 11.13 237 ILE C N 1
ATOM 6647 C CA . ILE C 1 240 ? 15.332 4.058 73.674 1.00 11.32 237 ILE C CA 1
ATOM 6648 C C . ILE C 1 240 ? 14.165 4.789 74.338 1.00 11.26 237 ILE C C 1
ATOM 6649 O O . ILE C 1 240 ? 13.164 4.169 74.689 1.00 11.77 237 ILE C O 1
ATOM 6654 N N . GLU C 1 241 ? 14.274 6.100 74.515 1.00 11.49 238 GLU C N 1
ATOM 6655 C CA . GLU C 1 241 ? 13.177 6.843 75.153 1.00 11.74 238 GLU C CA 1
ATOM 6656 C C . GLU C 1 241 ? 11.862 6.660 74.379 1.00 12.48 238 GLU C C 1
ATOM 6657 O O . GLU C 1 241 ? 10.794 6.451 74.966 1.00 11.51 238 GLU C O 1
ATOM 6663 N N . THR C 1 242 ? 11.946 6.776 73.058 1.00 12.10 239 THR C N 1
ATOM 6664 C CA . THR C 1 242 ? 10.757 6.656 72.213 1.00 12.94 239 THR C CA 1
ATOM 6665 C C . THR C 1 242 ? 10.107 5.280 72.310 1.00 12.58 239 THR C C 1
ATOM 6666 O O . THR C 1 242 ? 8.889 5.178 72.472 1.00 13.68 239 THR C O 1
ATOM 6670 N N . ILE C 1 243 ? 10.921 4.241 72.205 1.00 12.38 240 ILE C N 1
ATOM 6671 C CA . ILE C 1 243 ? 10.454 2.842 72.267 1.00 14.82 240 ILE C CA 1
ATOM 6672 C C . ILE C 1 243 ? 9.825 2.554 73.631 1.00 12.70 240 ILE C C 1
ATOM 6673 O O . ILE C 1 243 ? 8.791 1.864 73.729 1.00 11.83 240 ILE C O 1
ATOM 6678 N N . GLN C 1 244 ? 10.458 3.062 74.682 1.00 10.06 241 GLN C N 1
ATOM 6679 C CA . GLN C 1 244 ? 9.943 2.828 76.022 1.00 10.57 241 GLN C CA 1
ATOM 6680 C C . GLN C 1 244 ? 8.636 3.533 76.246 1.00 10.86 241 GLN C C 1
ATOM 6681 O O . GLN C 1 244 ? 7.735 3.003 76.886 1.00 10.13 241 GLN C O 1
ATOM 6687 N N . LYS C 1 245 ? 8.517 4.722 75.686 1.00 10.08 242 LYS C N 1
ATOM 6688 C CA . LYS C 1 245 ? 7.281 5.460 75.833 1.00 11.90 242 LYS C CA 1
ATOM 6689 C C . LYS C 1 245 ? 6.146 4.829 75.023 1.00 13.08 242 LYS C C 1
ATOM 6690 O O . LYS C 1 245 ? 5.034 4.647 75.524 1.00 12.61 242 LYS C O 1
ATOM 6696 N N . ARG C 1 246 ? 6.419 4.489 73.770 1.00 12.52 243 ARG C N 1
ATOM 6697 C CA . ARG C 1 246 ? 5.344 4.005 72.912 1.00 14.47 243 ARG C CA 1
ATOM 6698 C C . ARG C 1 246 ? 4.941 2.558 73.113 1.00 13.29 243 ARG C C 1
ATOM 6699 O O . ARG C 1 246 ? 3.744 2.258 73.113 1.00 14.17 243 ARG C O 1
ATOM 6707 N N . GLN C 1 247 ? 5.904 1.657 73.280 1.00 12.07 244 GLN C N 1
ATOM 6708 C CA . GLN C 1 247 ? 5.516 0.275 73.537 1.00 11.50 244 GLN C CA 1
ATOM 6709 C C . GLN C 1 247 ? 5.380 0.051 75.058 1.00 13.20 244 GLN C C 1
ATOM 6710 O O . GLN C 1 247 ? 4.751 -0.917 75.489 1.00 12.90 244 GLN C O 1
ATOM 6716 N N . GLY C 1 248 ? 5.973 0.947 75.867 1.00 11.38 245 GLY C N 1
ATOM 6717 C CA . GLY C 1 248 ? 5.776 0.886 77.309 1.00 11.89 245 GLY C CA 1
ATOM 6718 C C . GLY C 1 248 ? 6.736 0.030 78.113 1.00 10.71 245 GLY C C 1
ATOM 6719 O O . GLY C 1 248 ? 6.925 0.277 79.297 1.00 12.30 245 GLY C O 1
ATOM 6720 N N . PHE C 1 249 ? 7.361 -0.941 77.468 1.00 11.26 246 PHE C N 1
ATOM 6721 C CA . PHE C 1 249 ? 8.285 -1.814 78.159 1.00 11.80 246 PHE C CA 1
ATOM 6722 C C . PHE C 1 249 ? 9.684 -1.257 78.124 1.00 11.74 246 PHE C C 1
ATOM 6723 O O . PHE C 1 249 ? 10.106 -0.631 77.149 1.00 12.65 246 PHE C O 1
ATOM 6731 N N . TYR C 1 250 ? 10.415 -1.489 79.197 1.00 10.92 247 TYR C N 1
ATOM 6732 C CA . TYR C 1 250 ? 11.806 -1.050 79.243 1.00 10.65 247 TYR C CA 1
ATOM 6733 C C . TYR C 1 250 ? 12.680 -1.978 78.399 1.00 12.01 247 TYR C C 1
ATOM 6734 O O . TYR C 1 250 ? 12.388 -3.178 78.225 1.00 12.03 247 TYR C O 1
ATOM 6743 N N A ILE C 1 251 ? 13.763 -1.409 77.882 0.50 9.47 248 ILE C N 1
ATOM 6744 N N B ILE C 1 251 ? 13.750 -1.421 77.843 0.50 9.79 248 ILE C N 1
ATOM 6745 C CA A ILE C 1 251 ? 14.732 -2.150 77.095 0.50 9.14 248 ILE C CA 1
ATOM 6746 C CA B ILE C 1 251 ? 14.697 -2.222 77.083 0.50 9.60 248 ILE C CA 1
ATOM 6747 C C A ILE C 1 251 ? 15.909 -2.401 78.046 0.50 10.89 248 ILE C C 1
ATOM 6748 C C B ILE C 1 251 ? 15.853 -2.417 78.066 0.50 11.24 248 ILE C C 1
ATOM 6749 O O A ILE C 1 251 ? 16.476 -1.453 78.596 0.50 10.27 248 ILE C O 1
ATOM 6750 O O B ILE C 1 251 ? 16.335 -1.450 78.666 0.50 10.37 248 ILE C O 1
ATOM 6759 N N . ALA C 1 252 ? 16.254 -3.669 78.246 1.00 8.91 249 ALA C N 1
ATOM 6760 C CA . ALA C 1 252 ? 17.359 -4.053 79.143 1.00 10.60 249 ALA C CA 1
ATOM 6761 C C . ALA C 1 252 ? 17.122 -3.798 80.620 1.00 10.50 249 ALA C C 1
ATOM 6762 O O . ALA C 1 252 ? 18.036 -3.399 81.345 1.00 12.13 249 ALA C O 1
ATOM 6764 N N . CYS C 1 253 ? 15.885 -3.974 81.062 1.00 11.25 250 CYS C N 1
ATOM 6765 C CA . CYS C 1 253 ? 15.613 -3.896 82.498 1.00 11.78 250 CYS C CA 1
ATOM 6766 C C . CYS C 1 253 ? 16.033 -5.335 82.909 1.00 12.96 250 CYS C C 1
ATOM 6767 O O . CYS C 1 253 ? 15.312 -6.309 82.639 1.00 13.47 250 CYS C O 1
ATOM 6770 N N . LEU C 1 254 ? 17.201 -5.479 83.532 1.00 12.39 251 LEU C N 1
ATOM 6771 C CA . LEU C 1 254 ? 17.697 -6.817 83.884 1.00 13.31 251 LEU C CA 1
ATOM 6772 C C . LEU C 1 254 ? 16.806 -7.565 84.895 1.00 13.56 251 LEU C C 1
ATOM 6773 O O . LEU C 1 254 ? 16.702 -8.789 84.840 1.00 15.07 251 LEU C O 1
ATOM 6778 N N . GLU C 1 255 ? 16.179 -6.837 85.805 1.00 13.22 252 GLU C N 1
ATOM 6779 C CA . GLU C 1 255 ? 15.284 -7.475 86.778 1.00 13.81 252 GLU C CA 1
ATOM 6780 C C . GLU C 1 255 ? 14.109 -8.135 86.065 1.00 14.90 252 GLU C C 1
ATOM 6781 O O . GLU C 1 255 ? 13.677 -9.236 86.429 1.00 13.99 252 GLU C O 1
ATOM 6787 N N . GLU C 1 256 ? 13.577 -7.444 85.050 1.00 13.93 253 GLU C N 1
ATOM 6788 C CA . GLU C 1 256 ? 12.455 -7.956 84.281 1.00 14.25 253 GLU C CA 1
ATOM 6789 C C . GLU C 1 256 ? 12.808 -9.253 83.559 1.00 15.09 253 GLU C C 1
ATOM 6790 O O . GLU C 1 256 ? 12.046 -10.236 83.608 1.00 16.02 253 GLU C O 1
ATOM 6796 N N . ILE C 1 257 ? 13.957 -9.258 82.891 1.00 15.52 254 ILE C N 1
ATOM 6797 C CA . ILE C 1 257 ? 14.419 -10.423 82.159 1.00 14.89 254 ILE C CA 1
ATOM 6798 C C . ILE C 1 257 ? 14.620 -11.588 83.125 1.00 17.38 254 ILE C C 1
ATOM 6799 O O . ILE C 1 257 ? 14.195 -12.711 82.836 1.00 17.12 254 ILE C O 1
ATOM 6804 N N . ALA C 1 258 ? 15.271 -11.325 84.263 1.00 17.51 255 ALA C N 1
ATOM 6805 C CA . ALA C 1 258 ? 15.497 -12.383 85.268 1.00 17.71 255 ALA C CA 1
ATOM 6806 C C . ALA C 1 258 ? 14.179 -12.958 85.792 1.00 18.35 255 ALA C C 1
ATOM 6807 O O . ALA C 1 258 ? 14.002 -14.178 85.856 1.00 19.23 255 ALA C O 1
ATOM 6809 N N . TYR C 1 259 ? 13.260 -12.073 86.173 1.00 18.04 256 TYR C N 1
ATOM 6810 C CA . TYR C 1 259 ? 11.962 -12.474 86.695 1.00 19.45 256 TYR C CA 1
ATOM 6811 C C . TYR C 1 259 ? 11.189 -13.305 85.675 1.00 21.48 256 TYR C C 1
ATOM 6812 O O . TYR C 1 259 ? 10.633 -14.359 86.009 1.00 20.77 256 TYR C O 1
ATOM 6821 N N . ASN C 1 260 ? 11.147 -12.835 84.431 1.00 19.19 257 ASN C N 1
ATOM 6822 C CA . ASN C 1 260 ? 10.410 -13.573 83.421 1.00 20.12 257 ASN C CA 1
ATOM 6823 C C . ASN C 1 260 ? 11.071 -14.878 83.037 1.00 20.40 257 ASN C C 1
ATOM 6824 O O . ASN C 1 260 ? 10.403 -15.784 82.523 1.00 22.27 257 ASN C O 1
ATOM 6829 N N . ASN C 1 261 ? 12.369 -14.999 83.294 1.00 20.41 258 ASN C N 1
ATOM 6830 C CA . ASN C 1 261 ? 13.078 -16.230 82.996 1.00 21.00 258 ASN C CA 1
ATOM 6831 C C . ASN C 1 261 ? 12.900 -17.189 84.194 1.00 22.16 258 ASN C C 1
ATOM 6832 O O . ASN C 1 261 ? 13.362 -18.332 84.153 1.00 23.20 258 ASN C O 1
ATOM 6837 N N . GLY C 1 262 ? 12.266 -16.703 85.255 1.00 21.88 259 GLY C N 1
ATOM 6838 C CA . GLY C 1 262 ? 12.060 -17.515 86.456 1.00 23.32 259 GLY C CA 1
ATOM 6839 C C . GLY C 1 262 ? 13.279 -17.616 87.375 1.00 23.23 259 GLY C C 1
ATOM 6840 O O . GLY C 1 262 ? 13.343 -18.496 88.246 1.00 23.92 259 GLY C O 1
ATOM 6841 N N . TRP C 1 263 ? 14.235 -16.707 87.209 1.00 21.69 260 TRP C N 1
ATOM 6842 C CA . TRP C 1 263 ? 15.477 -16.708 87.991 1.00 20.78 260 TRP C CA 1
ATOM 6843 C C . TRP C 1 263 ? 15.352 -15.982 89.319 1.00 20.13 260 TRP C C 1
ATOM 6844 O O . TRP C 1 263 ? 16.212 -16.118 90.186 1.00 20.67 260 TRP C O 1
ATOM 6855 N N . ILE C 1 264 ? 14.307 -15.175 89.467 1.00 20.19 261 ILE C N 1
ATOM 6856 C CA . ILE C 1 264 ? 14.049 -14.482 90.722 1.00 19.88 261 ILE C CA 1
ATOM 6857 C C . ILE C 1 264 ? 12.551 -14.522 90.970 1.00 19.97 261 ILE C C 1
ATOM 6858 O O . ILE C 1 264 ? 11.753 -14.710 90.043 1.00 19.98 261 ILE C O 1
ATOM 6863 N N . THR C 1 265 ? 12.167 -14.342 92.223 1.00 20.67 262 THR C N 1
ATOM 6864 C CA . THR C 1 265 ? 10.757 -14.404 92.600 1.00 22.61 262 THR C CA 1
ATOM 6865 C C . THR C 1 265 ? 10.026 -13.077 92.503 1.00 23.61 262 THR C C 1
ATOM 6866 O O . THR C 1 265 ? 10.637 -12.011 92.409 1.00 23.20 262 THR C O 1
ATOM 6870 N N . ARG C 1 266 ? 8.704 -13.156 92.544 1.00 23.79 263 ARG C N 1
ATOM 6871 C CA . ARG C 1 266 ? 7.880 -11.972 92.518 1.00 24.34 263 ARG C CA 1
ATOM 6872 C C . ARG C 1 266 ? 8.194 -11.146 93.755 1.00 24.63 263 ARG C C 1
ATOM 6873 O O . ARG C 1 266 ? 8.240 -9.920 93.694 1.00 23.71 263 ARG C O 1
ATOM 6881 N N . GLU C 1 267 ? 8.411 -11.819 94.886 1.00 24.84 264 GLU C N 1
ATOM 6882 C CA . GLU C 1 267 ? 8.735 -11.110 96.130 1.00 25.28 264 GLU C CA 1
ATOM 6883 C C . GLU C 1 267 ? 10.087 -10.376 95.985 1.00 23.15 264 GLU C C 1
ATOM 6884 O O . GLU C 1 267 ? 10.259 -9.265 96.496 1.00 21.04 264 GLU C O 1
ATOM 6890 N N . ASP C 1 268 ? 11.033 -11.014 95.294 1.00 22.34 265 ASP C N 1
ATOM 6891 C CA . ASP C 1 268 ? 12.346 -10.410 95.033 1.00 22.70 265 ASP C CA 1
ATOM 6892 C C . ASP C 1 268 ? 12.155 -9.077 94.297 1.00 22.32 265 ASP C C 1
ATOM 6893 O O . ASP C 1 268 ? 12.808 -8.077 94.614 1.00 22.19 265 ASP C O 1
ATOM 6898 N N . VAL C 1 269 ? 11.256 -9.079 93.314 1.00 21.05 266 VAL C N 1
ATOM 6899 C CA . VAL C 1 269 ? 10.977 -7.868 92.543 1.00 19.64 266 VAL C CA 1
ATOM 6900 C C . VAL C 1 269 ? 10.303 -6.839 93.425 1.00 21.63 266 VAL C C 1
ATOM 6901 O O . VAL C 1 269 ? 10.656 -5.654 93.393 1.00 19.21 266 VAL C O 1
ATOM 6905 N N . LEU C 1 270 ? 9.330 -7.284 94.221 1.00 21.18 267 LEU C N 1
ATOM 6906 C CA . LEU C 1 270 ? 8.621 -6.365 95.111 1.00 24.00 267 LEU C CA 1
ATOM 6907 C C . LEU C 1 270 ? 9.561 -5.640 96.064 1.00 23.85 267 LEU C C 1
ATOM 6908 O O . LEU C 1 270 ? 9.388 -4.453 96.353 1.00 25.36 267 LEU C O 1
ATOM 6913 N N . GLU C 1 271 ? 10.564 -6.359 96.537 1.00 24.74 268 GLU C N 1
ATOM 6914 C CA . GLU C 1 271 ? 11.520 -5.807 97.481 1.00 26.94 268 GLU C CA 1
ATOM 6915 C C . GLU C 1 271 ? 12.490 -4.850 96.814 1.00 25.89 268 GLU C C 1
ATOM 6916 O O . GLU C 1 271 ? 12.964 -3.905 97.445 1.00 23.82 268 GLU C O 1
ATOM 6922 N N . MET C 1 272 ? 12.812 -5.103 95.547 1.00 23.98 269 MET C N 1
ATOM 6923 C CA . MET C 1 272 ? 13.712 -4.182 94.861 1.00 22.35 269 MET C CA 1
ATOM 6924 C C . MET C 1 272 ? 12.915 -2.917 94.570 1.00 20.94 269 MET C C 1
ATOM 6925 O O . MET C 1 272 ? 13.435 -1.801 94.690 1.00 21.64 269 MET C O 1
ATOM 6930 N N . ALA C 1 273 ? 11.645 -3.082 94.201 1.00 20.35 270 ALA C N 1
ATOM 6931 C CA . ALA C 1 273 ? 10.785 -1.931 93.925 1.00 21.94 270 ALA C CA 1
ATOM 6932 C C . ALA C 1 273 ? 10.639 -1.052 95.168 1.00 24.48 270 ALA C C 1
ATOM 6933 O O . ALA C 1 273 ? 10.651 0.173 95.086 1.00 23.88 270 ALA C O 1
ATOM 6935 N N . GLU C 1 274 ? 10.481 -1.692 96.323 1.00 25.90 271 GLU C N 1
ATOM 6936 C CA . GLU C 1 274 ? 10.313 -0.958 97.574 1.00 27.45 271 GLU C CA 1
ATOM 6937 C C . GLU C 1 274 ? 11.526 -0.100 97.908 1.00 27.15 271 GLU C C 1
ATOM 6938 O O . GLU C 1 274 ? 11.383 1.007 98.433 1.00 26.96 271 GLU C O 1
ATOM 6944 N N . LYS C 1 275 ? 12.713 -0.604 97.611 1.00 25.81 272 LYS C N 1
ATOM 6945 C CA . LYS C 1 275 ? 13.931 0.158 97.869 1.00 28.21 272 LYS C CA 1
ATOM 6946 C C . LYS C 1 275 ? 14.067 1.369 96.929 1.00 28.21 272 LYS C C 1
ATOM 6947 O O . LYS C 1 275 ? 14.841 2.296 97.207 1.00 28.42 272 LYS C O 1
ATOM 6953 N N . LEU C 1 276 ? 13.314 1.358 95.830 1.00 26.24 273 LEU C N 1
ATOM 6954 C CA . LEU C 1 276 ? 13.354 2.426 94.823 1.00 25.83 273 LEU C CA 1
ATOM 6955 C C . LEU C 1 276 ? 11.998 3.120 94.663 1.00 26.85 273 LEU C C 1
ATOM 6956 O O . LEU C 1 276 ? 11.698 3.683 93.610 1.00 25.03 273 LEU C O 1
ATOM 6961 N N . GLU C 1 277 ? 11.194 3.109 95.723 1.00 27.40 274 GLU C N 1
ATOM 6962 C CA . GLU C 1 277 ? 9.840 3.674 95.702 1.00 29.99 274 GLU C CA 1
ATOM 6963 C C . GLU C 1 277 ? 9.565 4.995 94.985 1.00 30.29 274 GLU C C 1
ATOM 6964 O O . GLU C 1 277 ? 8.610 5.097 94.198 1.00 32.13 274 GLU C O 1
ATOM 6966 N N . LYS C 1 278 ? 10.380 6.006 95.226 1.00 28.81 275 LYS C N 1
ATOM 6967 C CA . LYS C 1 278 ? 10.083 7.289 94.613 1.00 29.21 275 LYS C CA 1
ATOM 6968 C C . LYS C 1 278 ? 10.675 7.501 93.218 1.00 28.53 275 LYS C C 1
ATOM 6969 O O . LYS C 1 278 ? 10.582 8.602 92.674 1.00 29.92 275 LYS C O 1
ATOM 6971 N N . THR C 1 279 ? 11.252 6.453 92.633 1.00 26.00 276 THR C N 1
ATOM 6972 C CA . THR C 1 279 ? 11.877 6.555 91.304 1.00 23.29 276 THR C CA 1
ATOM 6973 C C . THR C 1 279 ? 11.080 5.909 90.164 1.00 22.66 276 THR C C 1
ATOM 6974 O O . THR C 1 279 ? 10.239 5.026 90.380 1.00 21.87 276 THR C O 1
ATOM 6978 N N . ASP C 1 280 ? 11.339 6.355 88.938 1.00 20.38 277 ASP C N 1
ATOM 6979 C CA . ASP C 1 280 ? 10.649 5.795 87.788 1.00 20.56 277 ASP C CA 1
ATOM 6980 C C . ASP C 1 280 ? 10.962 4.317 87.647 1.00 17.88 277 ASP C C 1
ATOM 6981 O O . ASP C 1 280 ? 10.072 3.504 87.391 1.00 18.35 277 ASP C O 1
ATOM 6986 N N . TYR C 1 281 ? 12.234 3.974 87.801 1.00 18.44 278 TYR C N 1
ATOM 6987 C CA . TYR C 1 281 ? 12.657 2.588 87.681 1.00 18.13 278 TYR C CA 1
ATOM 6988 C C . TYR C 1 281 ? 11.953 1.737 88.752 1.00 19.99 278 TYR C C 1
ATOM 6989 O O . TYR C 1 281 ? 11.516 0.611 88.483 1.00 18.57 278 TYR C O 1
ATOM 6998 N N . GLY C 1 282 ? 11.824 2.282 89.960 1.00 20.15 279 GLY C N 1
ATOM 6999 C CA . GLY C 1 282 ? 11.159 1.528 91.012 1.00 21.18 279 GLY C CA 1
ATOM 7000 C C . GLY C 1 282 ? 9.697 1.254 90.694 1.00 20.23 279 GLY C C 1
ATOM 7001 O O . GLY C 1 282 ? 9.206 0.163 90.957 1.00 19.85 279 GLY C O 1
ATOM 7002 N N . LYS C 1 283 ? 8.998 2.239 90.137 1.00 20.49 280 LYS C N 1
ATOM 7003 C CA . LYS C 1 283 ? 7.590 2.070 89.788 1.00 19.71 280 LYS C CA 1
ATOM 7004 C C . LYS C 1 283 ? 7.439 1.034 88.675 1.00 18.99 280 LYS C C 1
ATOM 7005 O O . LYS C 1 283 ? 6.463 0.275 88.641 1.00 17.58 280 LYS C O 1
ATOM 7011 N N . TYR C 1 284 ? 8.411 0.988 87.760 1.00 16.95 281 TYR C N 1
ATOM 7012 C CA . TYR C 1 284 ? 8.381 -0.018 86.684 1.00 15.77 281 TYR C CA 1
ATOM 7013 C C . TYR C 1 284 ? 8.482 -1.403 87.333 1.00 15.47 281 TYR C C 1
ATOM 7014 O O . TYR C 1 284 ? 7.765 -2.341 86.958 1.00 15.37 281 TYR C O 1
ATOM 7023 N N . LEU C 1 285 ? 9.383 -1.546 88.300 1.00 15.10 282 LEU C N 1
ATOM 7024 C CA . LEU C 1 285 ? 9.513 -2.840 88.978 1.00 15.70 282 LEU C CA 1
ATOM 7025 C C . LEU C 1 285 ? 8.237 -3.197 89.760 1.00 17.63 282 LEU C C 1
ATOM 7026 O O . LEU C 1 285 ? 7.823 -4.363 89.790 1.00 20.08 282 LEU C O 1
ATOM 7031 N N . ARG C 1 286 ? 7.618 -2.208 90.396 1.00 18.55 283 ARG C N 1
ATOM 7032 C CA . ARG C 1 286 ? 6.388 -2.467 91.147 1.00 19.67 283 ARG C CA 1
ATOM 7033 C C . ARG C 1 286 ? 5.300 -2.975 90.190 1.00 21.30 283 ARG C C 1
ATOM 7034 O O . ARG C 1 286 ? 4.589 -3.932 90.508 1.00 19.05 283 ARG C O 1
ATOM 7042 N N . ASP C 1 287 ? 5.185 -2.356 89.009 1.00 19.42 284 ASP C N 1
ATOM 7043 C CA . ASP C 1 287 ? 4.176 -2.789 88.024 1.00 18.79 284 ASP C CA 1
ATOM 7044 C C . ASP C 1 287 ? 4.466 -4.190 87.510 1.00 18.70 284 ASP C C 1
ATOM 7045 O O . ASP C 1 287 ? 3.536 -4.976 87.261 1.00 19.24 284 ASP C O 1
ATOM 7050 N N . LEU C 1 288 ? 5.753 -4.511 87.361 1.00 17.99 285 LEU C N 1
ATOM 7051 C CA . LEU C 1 288 ? 6.189 -5.824 86.894 1.00 18.59 285 LEU C CA 1
ATOM 7052 C C . LEU C 1 288 ? 5.687 -6.868 87.881 1.00 19.93 285 LEU C C 1
ATOM 7053 O O . LEU C 1 288 ? 5.161 -7.905 87.479 1.00 20.20 285 LEU C O 1
ATOM 7058 N N . ALA C 1 289 ? 5.864 -6.584 89.172 1.00 19.82 286 ALA C N 1
ATOM 7059 C CA . ALA C 1 289 ? 5.421 -7.499 90.219 1.00 22.04 286 ALA C CA 1
ATOM 7060 C C . ALA C 1 289 ? 3.899 -7.599 90.255 1.00 22.64 286 ALA C C 1
ATOM 7061 O O . ALA C 1 289 ? 3.364 -8.675 90.513 1.00 24.00 286 ALA C O 1
ATOM 7063 N N . GLU C 1 290 ? 3.213 -6.480 90.021 1.00 23.70 287 GLU C N 1
ATOM 7064 C CA . GLU C 1 290 ? 1.755 -6.455 90.033 1.00 25.65 287 GLU C CA 1
ATOM 7065 C C . GLU C 1 290 ? 1.224 -7.192 88.809 1.00 26.31 287 GLU C C 1
ATOM 7066 O O . GLU C 1 290 ? 0.079 -7.632 88.787 1.00 27.20 287 GLU C O 1
ATOM 7072 N N . GLY C 1 291 ? 2.055 -7.304 87.777 1.00 25.62 288 GLY C N 1
ATOM 7073 C CA . GLY C 1 291 ? 1.642 -8.030 86.590 1.00 24.14 288 GLY C CA 1
ATOM 7074 C C . GLY C 1 291 ? 1.391 -7.262 85.304 1.00 22.80 288 GLY C C 1
ATOM 7075 O O . GLY C 1 291 ? 1.159 -7.903 84.281 1.00 22.46 288 GLY C O 1
ATOM 7076 N N . ASN C 1 292 ? 1.445 -5.927 85.330 1.00 20.92 289 ASN C N 1
ATOM 7077 C CA . ASN C 1 292 ? 1.191 -5.115 84.116 1.00 19.94 289 ASN C CA 1
ATOM 7078 C C . ASN C 1 292 ? -0.016 -5.674 83.366 1.00 20.15 289 ASN C C 1
ATOM 7079 O O . ASN C 1 292 ? 0.049 -5.926 82.160 1.00 20.54 289 ASN C O 1
ATOM 7084 N N . PHE C 1 293 ? -1.110 -5.871 84.095 1.00 20.14 290 PHE C N 1
ATOM 7085 C CA . PHE C 1 293 ? -2.341 -6.421 83.551 1.00 21.22 290 PHE C CA 1
ATOM 7086 C C . PHE C 1 293 ? -2.091 -7.860 83.152 1.00 21.32 290 PHE C C 1
ATOM 7087 O O . PHE C 1 293 ? -2.122 -8.728 84.024 1.00 20.16 290 PHE C O 1
ATOM 7095 N N . HIS C 1 294 ? -1.809 -8.145 81.887 1.00 21.89 291 HIS C N 1
ATOM 7096 C CA . HIS C 1 294 ? -1.553 -9.536 81.514 1.00 22.79 291 HIS C CA 1
ATOM 7097 C C . HIS C 1 294 ? -0.086 -9.887 81.345 1.00 23.91 291 HIS C C 1
ATOM 7098 O O . HIS C 1 294 ? 0.261 -11.024 81.015 1.00 22.82 291 HIS C O 1
ATOM 7105 N N . GLY C 1 295 ? 0.771 -8.897 81.593 1.00 22.97 292 GLY C N 1
ATOM 7106 C CA . GLY C 1 295 ? 2.201 -9.136 81.539 1.00 25.00 292 GLY C CA 1
ATOM 7107 C C . GLY C 1 295 ? 2.872 -8.747 80.242 1.00 25.82 292 GLY C C 1
ATOM 7108 O O . GLY C 1 295 ? 2.218 -8.846 79.176 1.00 23.90 292 GLY C O 1
ATOM 7110 N N . HIS D 1 3 ? 2.470 53.947 59.380 1.00 37.01 0 HIS D N 1
ATOM 7111 C CA . HIS D 1 3 ? 2.896 52.758 60.194 1.00 35.74 0 HIS D CA 1
ATOM 7112 C C . HIS D 1 3 ? 3.752 51.786 59.379 1.00 34.38 0 HIS D C 1
ATOM 7113 O O . HIS D 1 3 ? 3.467 51.511 58.211 1.00 35.46 0 HIS D O 1
ATOM 7115 N N . MET D 1 4 ? 4.811 51.263 59.985 1.00 31.90 1 MET D N 1
ATOM 7116 C CA . MET D 1 4 ? 5.664 50.336 59.258 1.00 28.44 1 MET D CA 1
ATOM 7117 C C . MET D 1 4 ? 4.887 49.055 58.937 1.00 25.96 1 MET D C 1
ATOM 7118 O O . MET D 1 4 ? 4.173 48.519 59.781 1.00 28.16 1 MET D O 1
ATOM 7123 N N . LYS D 1 5 ? 5.028 48.582 57.712 1.00 24.40 2 LYS D N 1
ATOM 7124 C CA . LYS D 1 5 ? 4.350 47.368 57.291 1.00 23.80 2 LYS D CA 1
ATOM 7125 C C . LYS D 1 5 ? 5.319 46.198 57.283 1.00 22.23 2 LYS D C 1
ATOM 7126 O O . LYS D 1 5 ? 6.519 46.366 57.478 1.00 21.19 2 LYS D O 1
ATOM 7132 N N . GLY D 1 6 ? 4.797 45.002 57.060 1.00 21.91 3 GLY D N 1
ATOM 7133 C CA . GLY D 1 6 ? 5.675 43.853 57.020 1.00 20.44 3 GLY D CA 1
ATOM 7134 C C . GLY D 1 6 ? 5.329 42.923 55.886 1.00 20.56 3 GLY D C 1
ATOM 7135 O O . GLY D 1 6 ? 4.177 42.871 55.447 1.00 19.96 3 GLY D O 1
ATOM 7136 N N . ILE D 1 7 ? 6.334 42.189 55.416 1.00 20.47 4 ILE D N 1
ATOM 7137 C CA . ILE D 1 7 ? 6.173 41.217 54.352 1.00 19.36 4 ILE D CA 1
ATOM 7138 C C . ILE D 1 7 ? 6.858 39.905 54.739 1.00 21.08 4 ILE D C 1
ATOM 7139 O O . ILE D 1 7 ? 7.996 39.904 55.208 1.00 18.34 4 ILE D O 1
ATOM 7144 N N . VAL D 1 8 ? 6.160 38.795 54.532 1.00 18.91 5 VAL D N 1
ATOM 7145 C CA . VAL D 1 8 ? 6.758 37.495 54.790 1.00 18.39 5 VAL D CA 1
ATOM 7146 C C . VAL D 1 8 ? 6.828 36.811 53.433 1.00 17.18 5 VAL D C 1
ATOM 7147 O O . VAL D 1 8 ? 5.800 36.563 52.788 1.00 17.77 5 VAL D O 1
ATOM 7151 N N . LEU D 1 9 ? 8.035 36.500 52.993 1.00 16.25 6 LEU D N 1
ATOM 7152 C CA . LEU D 1 9 ? 8.232 35.829 51.724 1.00 16.60 6 LEU D CA 1
ATOM 7153 C C . LEU D 1 9 ? 8.194 34.315 51.955 1.00 18.98 6 LEU D C 1
ATOM 7154 O O . LEU D 1 9 ? 9.130 33.734 52.543 1.00 17.22 6 LEU D O 1
ATOM 7159 N N . ALA D 1 10 ? 7.118 33.663 51.501 1.00 17.57 7 ALA D N 1
ATOM 7160 C CA . ALA D 1 10 ? 6.967 32.224 51.738 1.00 19.42 7 ALA D CA 1
ATOM 7161 C C . ALA D 1 10 ? 6.685 31.367 50.518 1.00 21.66 7 ALA D C 1
ATOM 7162 O O . ALA D 1 10 ? 5.839 30.472 50.561 1.00 21.55 7 ALA D O 1
ATOM 7164 N N . GLY D 1 11 ? 7.406 31.623 49.439 1.00 22.66 8 GLY D N 1
ATOM 7165 C CA . GLY D 1 11 ? 7.217 30.839 48.235 1.00 25.91 8 GLY D CA 1
ATOM 7166 C C . GLY D 1 11 ? 8.343 29.835 48.089 1.00 27.23 8 GLY D C 1
ATOM 7167 O O . GLY D 1 11 ? 8.814 29.269 49.078 1.00 26.98 8 GLY D O 1
ATOM 7168 N N . GLY D 1 12 ? 8.787 29.616 46.861 1.00 27.65 9 GLY D N 1
ATOM 7169 C CA . GLY D 1 12 ? 9.854 28.664 46.637 1.00 31.20 9 GLY D CA 1
ATOM 7170 C C . GLY D 1 12 ? 9.300 27.255 46.560 1.00 32.47 9 GLY D C 1
ATOM 7171 O O . GLY D 1 12 ? 10.060 26.305 46.339 1.00 36.08 9 GLY D O 1
ATOM 7172 N N . THR D 1 15 ? 13.288 22.154 47.179 1.00 36.76 12 THR D N 1
ATOM 7173 C CA . THR D 1 15 ? 13.591 20.874 46.548 1.00 34.66 12 THR D CA 1
ATOM 7174 C C . THR D 1 15 ? 14.495 19.961 47.384 1.00 32.87 12 THR D C 1
ATOM 7175 O O . THR D 1 15 ? 14.379 18.731 47.311 1.00 31.94 12 THR D O 1
ATOM 7179 N N . ARG D 1 16 ? 15.398 20.541 48.172 1.00 28.79 13 ARG D N 1
ATOM 7180 C CA . ARG D 1 16 ? 16.284 19.716 48.987 1.00 26.07 13 ARG D CA 1
ATOM 7181 C C . ARG D 1 16 ? 15.501 18.869 49.983 1.00 24.04 13 ARG D C 1
ATOM 7182 O O . ARG D 1 16 ? 15.978 17.832 50.448 1.00 24.47 13 ARG D O 1
ATOM 7184 N N . LEU D 1 17 ? 14.295 19.305 50.317 1.00 21.37 14 LEU D N 1
ATOM 7185 C CA . LEU D 1 17 ? 13.494 18.578 51.298 1.00 19.31 14 LEU D CA 1
ATOM 7186 C C . LEU D 1 17 ? 12.580 17.523 50.675 1.00 19.07 14 LEU D C 1
ATOM 7187 O O . LEU D 1 17 ? 11.815 16.875 51.380 1.00 18.33 14 LEU D O 1
ATOM 7192 N N . TYR D 1 18 ? 12.658 17.343 49.356 1.00 18.00 15 TYR D N 1
ATOM 7193 C CA . TYR D 1 18 ? 11.834 16.339 48.675 1.00 17.68 15 TYR D CA 1
ATOM 7194 C C . TYR D 1 18 ? 11.934 14.995 49.420 1.00 15.73 15 TYR D C 1
ATOM 7195 O O . TYR D 1 18 ? 13.022 14.599 49.831 1.00 16.37 15 TYR D O 1
ATOM 7204 N N . PRO D 1 19 ? 10.810 14.265 49.580 1.00 16.48 16 PRO D N 1
ATOM 7205 C CA . PRO D 1 19 ? 9.450 14.586 49.123 1.00 13.55 16 PRO D CA 1
ATOM 7206 C C . PRO D 1 19 ? 8.515 15.289 50.101 1.00 13.41 16 PRO D C 1
ATOM 7207 O O . PRO D 1 19 ? 7.338 15.484 49.775 1.00 12.72 16 PRO D O 1
ATOM 7211 N N . ILE D 1 20 ? 8.992 15.685 51.286 1.00 13.19 17 ILE D N 1
ATOM 7212 C CA . ILE D 1 20 ? 8.044 16.324 52.204 1.00 13.67 17 ILE D CA 1
ATOM 7213 C C . ILE D 1 20 ? 7.539 17.660 51.674 1.00 13.52 17 ILE D C 1
ATOM 7214 O O . ILE D 1 20 ? 6.494 18.127 52.101 1.00 15.81 17 ILE D O 1
ATOM 7219 N N . THR D 1 21 ? 8.271 18.276 50.746 1.00 12.90 18 THR D N 1
ATOM 7220 C CA . THR D 1 21 ? 7.813 19.534 50.150 1.00 13.68 18 THR D CA 1
ATOM 7221 C C . THR D 1 21 ? 7.111 19.347 48.800 1.00 15.67 18 THR D C 1
ATOM 7222 O O . THR D 1 21 ? 6.688 20.331 48.180 1.00 16.79 18 THR D O 1
ATOM 7226 N N . ARG D 1 22 ? 6.949 18.112 48.339 1.00 16.91 19 ARG D N 1
ATOM 7227 C CA . ARG D 1 22 ? 6.296 17.914 47.047 1.00 19.32 19 ARG D CA 1
ATOM 7228 C C . ARG D 1 22 ? 4.857 18.432 47.028 1.00 23.07 19 ARG D C 1
ATOM 7229 O O . ARG D 1 22 ? 4.440 19.083 46.051 1.00 24.64 19 ARG D O 1
ATOM 7237 N N . ALA D 1 23 ? 4.103 18.179 48.094 1.00 21.71 20 ALA D N 1
ATOM 7238 C CA . ALA D 1 23 ? 2.721 18.676 48.164 1.00 24.08 20 ALA D CA 1
ATOM 7239 C C . ALA D 1 23 ? 2.464 19.606 49.359 1.00 24.19 20 ALA D C 1
ATOM 7240 O O . ALA D 1 23 ? 1.314 19.993 49.600 1.00 26.74 20 ALA D O 1
ATOM 7242 N N . VAL D 1 24 ? 3.514 19.950 50.115 1.00 22.08 21 VAL D N 1
ATOM 7243 C CA . VAL D 1 24 ? 3.373 20.841 51.277 1.00 19.81 21 VAL D CA 1
ATOM 7244 C C . VAL D 1 24 ? 4.427 21.935 51.177 1.00 18.57 21 VAL D C 1
ATOM 7245 O O . VAL D 1 24 ? 5.616 21.666 51.020 1.00 18.13 21 VAL D O 1
ATOM 7249 N N . SER D 1 25 ? 3.981 23.176 51.245 1.00 15.56 22 SER D N 1
ATOM 7250 C CA . SER D 1 25 ? 4.899 24.299 51.176 1.00 14.32 22 SER D CA 1
ATOM 7251 C C . SER D 1 25 ? 5.893 24.213 52.345 1.00 12.95 22 SER D C 1
ATOM 7252 O O . SER D 1 25 ? 5.508 23.931 53.482 1.00 11.76 22 SER D O 1
ATOM 7255 N N . LYS D 1 26 ? 7.171 24.446 52.059 1.00 11.89 23 LYS D N 1
ATOM 7256 C CA . LYS D 1 26 ? 8.200 24.390 53.102 1.00 12.34 23 LYS D CA 1
ATOM 7257 C C . LYS D 1 26 ? 7.794 25.194 54.331 1.00 11.53 23 LYS D C 1
ATOM 7258 O O . LYS D 1 26 ? 7.938 24.718 55.471 1.00 10.84 23 LYS D O 1
ATOM 7264 N N . GLN D 1 27 ? 7.274 26.415 54.128 1.00 9.97 24 GLN D N 1
ATOM 7265 C CA . GLN D 1 27 ? 6.953 27.255 55.266 1.00 10.60 24 GLN D CA 1
ATOM 7266 C C . GLN D 1 27 ? 5.696 26.931 56.055 1.00 10.77 24 GLN D C 1
ATOM 7267 O O . GLN D 1 27 ? 5.332 27.651 56.981 1.00 12.11 24 GLN D O 1
ATOM 7273 N N . LEU D 1 28 ? 5.044 25.823 55.696 1.00 10.82 25 LEU D N 1
ATOM 7274 C CA . LEU D 1 28 ? 3.900 25.324 56.452 1.00 10.71 25 LEU D CA 1
ATOM 7275 C C . LEU D 1 28 ? 4.335 24.056 57.203 1.00 12.92 25 LEU D C 1
ATOM 7276 O O . LEU D 1 28 ? 3.580 23.532 58.019 1.00 12.42 25 LEU D O 1
ATOM 7281 N N . LEU D 1 29 ? 5.543 23.562 56.944 1.00 11.47 26 LEU D N 1
ATOM 7282 C CA . LEU D 1 29 ? 6.015 22.379 57.678 1.00 12.32 26 LEU D CA 1
ATOM 7283 C C . LEU D 1 29 ? 6.044 22.723 59.168 1.00 12.00 26 LEU D C 1
ATOM 7284 O O . LEU D 1 29 ? 6.359 23.854 59.574 1.00 12.32 26 LEU D O 1
ATOM 7289 N N . PRO D 1 30 ? 5.779 21.732 60.021 1.00 9.94 27 PRO D N 1
ATOM 7290 C CA . PRO D 1 30 ? 5.797 22.077 61.437 1.00 10.29 27 PRO D CA 1
ATOM 7291 C C . PRO D 1 30 ? 7.152 22.224 62.105 1.00 10.95 27 PRO D C 1
ATOM 7292 O O . PRO D 1 30 ? 8.102 21.538 61.757 1.00 11.52 27 PRO D O 1
ATOM 7296 N N . ILE D 1 31 ? 7.218 23.152 63.046 1.00 10.75 28 ILE D N 1
ATOM 7297 C CA . ILE D 1 31 ? 8.397 23.270 63.912 1.00 11.39 28 ILE D CA 1
ATOM 7298 C C . ILE D 1 31 ? 7.759 22.970 65.271 1.00 11.08 28 ILE D C 1
ATOM 7299 O O . ILE D 1 31 ? 7.177 23.835 65.939 1.00 10.97 28 ILE D O 1
ATOM 7304 N N . TYR D 1 32 ? 7.866 21.696 65.641 1.00 11.45 29 TYR D N 1
ATOM 7305 C CA . TYR D 1 32 ? 7.278 21.106 66.838 1.00 11.80 29 TYR D CA 1
ATOM 7306 C C . TYR D 1 32 ? 5.730 21.172 66.872 1.00 12.46 29 TYR D C 1
ATOM 7307 O O . TYR D 1 32 ? 5.065 20.201 66.496 1.00 12.79 29 TYR D O 1
ATOM 7316 N N . ASP D 1 33 ? 5.159 22.304 67.282 1.00 10.45 30 ASP D N 1
ATOM 7317 C CA . ASP D 1 33 ? 3.698 22.423 67.408 1.00 11.05 30 ASP D CA 1
ATOM 7318 C C . ASP D 1 33 ? 3.024 23.554 66.625 1.00 11.71 30 ASP D C 1
ATOM 7319 O O . ASP D 1 33 ? 1.819 23.793 66.791 1.00 10.63 30 ASP D O 1
ATOM 7324 N N . LYS D 1 34 ? 3.784 24.240 65.779 1.00 10.54 31 LYS D N 1
ATOM 7325 C CA . LYS D 1 34 ? 3.249 25.359 65.000 1.00 11.41 31 LYS D CA 1
ATOM 7326 C C . LYS D 1 34 ? 3.870 25.357 63.611 1.00 11.45 31 LYS D C 1
ATOM 7327 O O . LYS D 1 34 ? 5.003 24.920 63.426 1.00 10.41 31 LYS D O 1
ATOM 7333 N N . PRO D 1 35 ? 3.133 25.864 62.610 1.00 11.35 32 PRO D N 1
ATOM 7334 C CA . PRO D 1 35 ? 3.629 25.938 61.227 1.00 11.10 32 PRO D CA 1
ATOM 7335 C C . PRO D 1 35 ? 4.875 26.833 61.233 1.00 10.11 32 PRO D C 1
ATOM 7336 O O . PRO D 1 35 ? 4.942 27.816 61.983 1.00 10.94 32 PRO D O 1
ATOM 7340 N N . MET D 1 36 ? 5.829 26.517 60.366 1.00 10.46 33 MET D N 1
ATOM 7341 C CA . MET D 1 36 ? 7.070 27.267 60.281 1.00 10.39 33 MET D CA 1
ATOM 7342 C C . MET D 1 36 ? 6.837 28.778 60.201 1.00 11.59 33 MET D C 1
ATOM 7343 O O . MET D 1 36 ? 7.490 29.552 60.908 1.00 12.07 33 MET D O 1
ATOM 7348 N N . ILE D 1 37 ? 5.905 29.197 59.343 1.00 10.97 34 ILE D N 1
ATOM 7349 C CA . ILE D 1 37 ? 5.664 30.632 59.173 1.00 11.09 34 ILE D CA 1
ATOM 7350 C C . ILE D 1 37 ? 5.255 31.394 60.447 1.00 11.37 34 ILE D C 1
ATOM 7351 O O . ILE D 1 37 ? 5.418 32.622 60.513 1.00 11.67 34 ILE D O 1
ATOM 7356 N N . TYR D 1 38 ? 4.731 30.707 61.458 1.00 9.67 35 TYR D N 1
ATOM 7357 C CA . TYR D 1 38 ? 4.375 31.408 62.694 1.00 11.32 35 TYR D CA 1
ATOM 7358 C C . TYR D 1 38 ? 5.623 32.071 63.317 1.00 13.04 35 TYR D C 1
ATOM 7359 O O . TYR D 1 38 ? 5.533 33.128 63.928 1.00 13.26 35 TYR D O 1
ATOM 7368 N N . TYR D 1 39 ? 6.780 31.435 63.169 1.00 12.88 36 TYR D N 1
ATOM 7369 C CA . TYR D 1 39 ? 8.004 31.956 63.790 1.00 12.76 36 TYR D CA 1
ATOM 7370 C C . TYR D 1 39 ? 8.422 33.308 63.194 1.00 13.01 36 TYR D C 1
ATOM 7371 O O . TYR D 1 39 ? 8.584 34.251 63.954 1.00 14.51 36 TYR D O 1
ATOM 7380 N N . PRO D 1 40 ? 8.575 33.426 61.855 1.00 12.44 37 PRO D N 1
ATOM 7381 C CA . PRO D 1 40 ? 8.946 34.777 61.366 1.00 14.12 37 PRO D CA 1
ATOM 7382 C C . PRO D 1 40 ? 7.791 35.791 61.585 1.00 14.87 37 PRO D C 1
ATOM 7383 O O . PRO D 1 40 ? 8.019 36.988 61.822 1.00 13.55 37 PRO D O 1
ATOM 7387 N N . LEU D 1 41 ? 6.542 35.325 61.501 1.00 13.70 38 LEU D N 1
ATOM 7388 C CA . LEU D 1 41 ? 5.411 36.225 61.773 1.00 14.20 38 LEU D CA 1
ATOM 7389 C C . LEU D 1 41 ? 5.492 36.796 63.200 1.00 15.21 38 LEU D C 1
ATOM 7390 O O . LEU D 1 41 ? 5.166 37.979 63.457 1.00 14.90 38 LEU D O 1
ATOM 7395 N N . SER D 1 42 ? 5.913 35.960 64.151 1.00 13.65 39 SER D N 1
ATOM 7396 C CA . SER D 1 42 ? 5.984 36.419 65.533 1.00 14.47 39 SER D CA 1
ATOM 7397 C C . SER D 1 42 ? 7.063 37.497 65.649 1.00 14.58 39 SER D C 1
ATOM 7398 O O . SER D 1 42 ? 6.985 38.370 66.528 1.00 15.31 39 SER D O 1
ATOM 7401 N N . VAL D 1 43 ? 8.069 37.429 64.788 1.00 13.91 40 VAL D N 1
ATOM 7402 C CA . VAL D 1 43 ? 9.144 38.425 64.815 1.00 16.21 40 VAL D CA 1
ATOM 7403 C C . VAL D 1 43 ? 8.553 39.776 64.356 1.00 17.47 40 VAL D C 1
ATOM 7404 O O . VAL D 1 43 ? 8.807 40.820 64.968 1.00 16.98 40 VAL D O 1
ATOM 7408 N N . LEU D 1 44 ? 7.747 39.760 63.297 1.00 17.71 41 LEU D N 1
ATOM 7409 C CA . LEU D 1 44 ? 7.134 41.015 62.836 1.00 17.05 41 LEU D CA 1
ATOM 7410 C C . LEU D 1 44 ? 6.217 41.556 63.920 1.00 18.77 41 LEU D C 1
ATOM 7411 O O . LEU D 1 44 ? 6.244 42.753 64.226 1.00 18.51 41 LEU D O 1
ATOM 7416 N N . MET D 1 45 ? 5.436 40.688 64.551 1.00 17.06 42 MET D N 1
ATOM 7417 C CA . MET D 1 45 ? 4.538 41.168 65.586 1.00 17.25 42 MET D CA 1
ATOM 7418 C C . MET D 1 45 ? 5.291 41.660 66.827 1.00 19.36 42 MET D C 1
ATOM 7419 O O . MET D 1 45 ? 4.874 42.642 67.452 1.00 18.25 42 MET D O 1
ATOM 7424 N N . LEU D 1 46 ? 6.392 41.006 67.198 1.00 17.77 43 LEU D N 1
ATOM 7425 C CA . LEU D 1 46 ? 7.148 41.496 68.363 1.00 18.63 43 LEU D CA 1
ATOM 7426 C C . LEU D 1 46 ? 7.756 42.874 68.061 1.00 19.25 43 LEU D C 1
ATOM 7427 O O . LEU D 1 46 ? 8.076 43.645 68.978 1.00 21.09 43 LEU D O 1
ATOM 7432 N N . ALA D 1 47 ? 7.924 43.175 66.782 1.00 19.94 44 ALA D N 1
ATOM 7433 C CA . ALA D 1 47 ? 8.465 44.464 66.362 1.00 21.66 44 ALA D CA 1
ATOM 7434 C C . ALA D 1 47 ? 7.337 45.505 66.256 1.00 22.42 44 ALA D C 1
ATOM 7435 O O . ALA D 1 47 ? 7.579 46.655 65.869 1.00 24.32 44 ALA D O 1
ATOM 7437 N N . GLY D 1 48 ? 6.117 45.083 66.582 1.00 21.49 45 GLY D N 1
ATOM 7438 C CA . GLY D 1 48 ? 4.965 45.973 66.569 1.00 22.86 45 GLY D CA 1
ATOM 7439 C C . GLY D 1 48 ? 4.215 46.118 65.259 1.00 23.30 45 GLY D C 1
ATOM 7440 O O . GLY D 1 48 ? 3.289 46.941 65.165 1.00 22.18 45 GLY D O 1
ATOM 7441 N N . ILE D 1 49 ? 4.583 45.318 64.258 1.00 22.71 46 ILE D N 1
ATOM 7442 C CA . ILE D 1 49 ? 3.958 45.398 62.935 1.00 23.11 46 ILE D CA 1
ATOM 7443 C C . ILE D 1 49 ? 2.616 44.658 62.886 1.00 24.25 46 ILE D C 1
ATOM 7444 O O . ILE D 1 49 ? 2.523 43.472 63.255 1.00 22.31 46 ILE D O 1
ATOM 7449 N N . ARG D 1 50 ? 1.577 45.382 62.445 1.00 23.79 47 ARG D N 1
ATOM 7450 C CA . ARG D 1 50 ? 0.203 44.870 62.379 1.00 22.98 47 ARG D CA 1
ATOM 7451 C C . ARG D 1 50 ? -0.432 44.772 60.987 1.00 22.99 47 ARG D C 1
ATOM 7452 O O . ARG D 1 50 ? -1.582 44.332 60.861 1.00 22.55 47 ARG D O 1
ATOM 7460 N N . ASP D 1 51 ? 0.284 45.212 59.966 1.00 21.01 48 ASP D N 1
ATOM 7461 C CA . ASP D 1 51 ? -0.217 45.166 58.599 1.00 23.43 48 ASP D CA 1
ATOM 7462 C C . ASP D 1 51 ? 0.798 44.343 57.828 1.00 20.58 48 ASP D C 1
ATOM 7463 O O . ASP D 1 51 ? 1.877 44.819 57.499 1.00 21.21 48 ASP D O 1
ATOM 7468 N N . ILE D 1 52 ? 0.434 43.094 57.533 1.00 19.50 49 ILE D N 1
ATOM 7469 C CA . ILE D 1 52 ? 1.349 42.158 56.894 1.00 18.54 49 ILE D CA 1
ATOM 7470 C C . ILE D 1 52 ? 0.882 41.484 55.607 1.00 18.36 49 ILE D C 1
ATOM 7471 O O . ILE D 1 52 ? -0.257 41.013 55.510 1.00 18.92 49 ILE D O 1
ATOM 7476 N N . LEU D 1 53 ? 1.807 41.424 54.659 1.00 17.13 50 LEU D N 1
ATOM 7477 C CA . LEU D 1 53 ? 1.618 40.803 53.361 1.00 19.41 50 LEU D CA 1
ATOM 7478 C C . LEU D 1 53 ? 2.306 39.440 53.303 1.00 20.42 50 LEU D C 1
ATOM 7479 O O . LEU D 1 53 ? 3.499 39.321 53.600 1.00 19.81 50 LEU D O 1
ATOM 7484 N N . ILE D 1 54 ? 1.552 38.424 52.892 1.00 19.38 51 ILE D N 1
ATOM 7485 C CA . ILE D 1 54 ? 2.088 37.082 52.756 1.00 20.18 51 ILE D CA 1
ATOM 7486 C C . ILE D 1 54 ? 2.258 36.805 51.270 1.00 21.56 51 ILE D C 1
ATOM 7487 O O . ILE D 1 54 ? 1.304 36.948 50.491 1.00 22.53 51 ILE D O 1
ATOM 7492 N N . ILE D 1 55 ? 3.467 36.422 50.870 1.00 19.50 52 ILE D N 1
ATOM 7493 C CA . ILE D 1 55 ? 3.741 36.093 49.478 1.00 20.14 52 ILE D CA 1
ATOM 7494 C C . ILE D 1 55 ? 4.083 34.608 49.310 1.00 21.36 52 ILE D C 1
ATOM 7495 O O . ILE D 1 55 ? 4.923 34.057 50.039 1.00 21.75 52 ILE D O 1
ATOM 7500 N N . SER D 1 56 ? 3.405 33.931 48.386 1.00 19.69 53 SER D N 1
ATOM 7501 C CA . SER D 1 56 ? 3.755 32.530 48.123 1.00 20.44 53 SER D CA 1
ATOM 7502 C C . SER D 1 56 ? 3.449 32.170 46.670 1.00 21.14 53 SER D C 1
ATOM 7503 O O . SER D 1 56 ? 3.096 33.051 45.863 1.00 20.94 53 SER D O 1
ATOM 7506 N N . THR D 1 57 ? 3.579 30.883 46.343 1.00 21.35 54 THR D N 1
ATOM 7507 C CA . THR D 1 57 ? 3.338 30.371 44.993 1.00 22.21 54 THR D CA 1
ATOM 7508 C C . THR D 1 57 ? 1.839 30.215 44.731 1.00 22.49 54 THR D C 1
ATOM 7509 O O . THR D 1 57 ? 1.035 30.190 45.652 1.00 21.57 54 THR D O 1
ATOM 7513 N N . PRO D 1 58 ? 1.447 30.114 43.455 1.00 23.82 55 PRO D N 1
ATOM 7514 C CA . PRO D 1 58 ? 0.017 29.957 43.166 1.00 23.84 55 PRO D CA 1
ATOM 7515 C C . PRO D 1 58 ? -0.551 28.713 43.852 1.00 24.12 55 PRO D C 1
ATOM 7516 O O . PRO D 1 58 ? -1.653 28.736 44.379 1.00 24.14 55 PRO D O 1
ATOM 7520 N N . ARG D 1 59 ? 0.213 27.626 43.854 1.00 25.94 56 ARG D N 1
ATOM 7521 C CA . ARG D 1 59 ? -0.241 26.375 44.469 1.00 27.57 56 ARG D CA 1
ATOM 7522 C C . ARG D 1 59 ? -0.388 26.467 45.989 1.00 26.81 56 ARG D C 1
ATOM 7523 O O . ARG D 1 59 ? -1.393 26.045 46.551 1.00 26.65 56 ARG D O 1
ATOM 7531 N N . ASP D 1 60 ? 0.596 27.066 46.651 1.00 25.55 57 ASP D N 1
ATOM 7532 C CA . ASP D 1 60 ? 0.579 27.149 48.112 1.00 25.27 57 ASP D CA 1
ATOM 7533 C C . ASP D 1 60 ? -0.128 28.317 48.764 1.00 23.91 57 ASP D C 1
ATOM 7534 O O . ASP D 1 60 ? -0.591 28.204 49.891 1.00 23.89 57 ASP D O 1
ATOM 7539 N N . LEU D 1 61 ? -0.245 29.440 48.069 1.00 22.60 58 LEU D N 1
ATOM 7540 C CA . LEU D 1 61 ? -0.878 30.588 48.692 1.00 21.39 58 LEU D CA 1
ATOM 7541 C C . LEU D 1 61 ? -2.239 30.329 49.356 1.00 20.95 58 LEU D C 1
ATOM 7542 O O . LEU D 1 61 ? -2.513 30.885 50.417 1.00 18.46 58 LEU D O 1
ATOM 7547 N N . PRO D 1 62 ? -3.099 29.462 48.766 1.00 20.64 59 PRO D N 1
ATOM 7548 C CA . PRO D 1 62 ? -4.410 29.202 49.390 1.00 19.59 59 PRO D CA 1
ATOM 7549 C C . PRO D 1 62 ? -4.278 28.537 50.762 1.00 17.82 59 PRO D C 1
ATOM 7550 O O . PRO D 1 62 ? -5.104 28.743 51.645 1.00 16.43 59 PRO D O 1
ATOM 7554 N N . LEU D 1 63 ? -3.252 27.716 50.921 1.00 16.03 60 LEU D N 1
ATOM 7555 C CA . LEU D 1 63 ? -3.021 27.065 52.200 1.00 17.03 60 LEU D CA 1
ATOM 7556 C C . LEU D 1 63 ? -2.631 28.111 53.266 1.00 14.45 60 LEU D C 1
ATOM 7557 O O . LEU D 1 63 ? -3.050 27.999 54.409 1.00 15.93 60 LEU D O 1
ATOM 7562 N N . TYR D 1 64 ? -1.874 29.146 52.893 1.00 14.86 61 TYR D N 1
ATOM 7563 C CA . TYR D 1 64 ? -1.536 30.186 53.874 1.00 13.26 61 TYR D CA 1
ATOM 7564 C C . TYR D 1 64 ? -2.786 30.975 54.240 1.00 13.08 61 TYR D C 1
ATOM 7565 O O . TYR D 1 64 ? -2.954 31.381 55.374 1.00 13.86 61 TYR D O 1
ATOM 7574 N N . ARG D 1 65 ? -3.658 31.195 53.253 1.00 14.59 62 ARG D N 1
ATOM 7575 C CA . ARG D 1 65 ? -4.918 31.898 53.492 1.00 15.04 62 ARG D CA 1
ATOM 7576 C C . ARG D 1 65 ? -5.762 31.059 54.476 1.00 15.60 62 ARG D C 1
ATOM 7577 O O . ARG D 1 65 ? -6.388 31.591 55.396 1.00 16.20 62 ARG D O 1
ATOM 7585 N N . ASP D 1 66 ? -5.782 29.739 54.276 1.00 15.99 63 ASP D N 1
ATOM 7586 C CA . ASP D 1 66 ? -6.532 28.841 55.167 1.00 15.05 63 ASP D CA 1
ATOM 7587 C C . ASP D 1 66 ? -6.022 28.965 56.611 1.00 15.57 63 ASP D C 1
ATOM 7588 O O . ASP D 1 66 ? -6.791 29.006 57.567 1.00 14.58 63 ASP D O 1
ATOM 7593 N N . LEU D 1 67 ? -4.700 29.006 56.757 1.00 15.70 64 LEU D N 1
ATOM 7594 C CA . LEU D 1 67 ? -4.109 29.097 58.087 1.00 14.36 64 LEU D CA 1
ATOM 7595 C C . LEU D 1 67 ? -4.300 30.442 58.775 1.00 14.57 64 LEU D C 1
ATOM 7596 O O . LEU D 1 67 ? -4.691 30.503 59.938 1.00 15.02 64 LEU D O 1
ATOM 7601 N N . LEU D 1 68 ? -4.040 31.510 58.032 1.00 14.14 65 LEU D N 1
ATOM 7602 C CA . LEU D 1 68 ? -4.026 32.849 58.612 1.00 14.65 65 LEU D CA 1
ATOM 7603 C C . LEU D 1 68 ? -5.255 33.739 58.468 1.00 16.37 65 LEU D C 1
ATOM 7604 O O . LEU D 1 68 ? -5.424 34.678 59.260 1.00 17.78 65 LEU D O 1
ATOM 7609 N N . GLY D 1 69 ? -6.076 33.477 57.453 1.00 16.85 66 GLY D N 1
ATOM 7610 C CA . GLY D 1 69 ? -7.274 34.293 57.282 1.00 16.86 66 GLY D CA 1
ATOM 7611 C C . GLY D 1 69 ? -6.976 35.772 57.117 1.00 17.80 66 GLY D C 1
ATOM 7612 O O . GLY D 1 69 ? -5.958 36.139 56.521 1.00 17.98 66 GLY D O 1
ATOM 7613 N N . ASP D 1 70 ? -7.836 36.627 57.666 1.00 18.62 67 ASP D N 1
ATOM 7614 C CA . ASP D 1 70 ? -7.626 38.067 57.491 1.00 22.29 67 ASP D CA 1
ATOM 7615 C C . ASP D 1 70 ? -6.751 38.709 58.553 1.00 21.38 67 ASP D C 1
ATOM 7616 O O . ASP D 1 70 ? -6.403 39.893 58.451 1.00 21.00 67 ASP D O 1
ATOM 7621 N N . GLY D 1 71 ? -6.392 37.928 59.567 1.00 21.27 68 GLY D N 1
ATOM 7622 C CA . GLY D 1 71 ? -5.546 38.451 60.628 1.00 20.18 68 GLY D CA 1
ATOM 7623 C C . GLY D 1 71 ? -6.270 38.964 61.851 1.00 22.44 68 GLY D C 1
ATOM 7624 O O . GLY D 1 71 ? -5.666 39.129 62.926 1.00 20.44 68 GLY D O 1
ATOM 7625 N N . SER D 1 72 ? -7.579 39.189 61.721 1.00 21.50 69 SER D N 1
ATOM 7626 C CA . SER D 1 72 ? -8.337 39.723 62.839 1.00 23.31 69 SER D CA 1
ATOM 7627 C C . SER D 1 72 ? -8.291 38.878 64.110 1.00 23.25 69 SER D C 1
ATOM 7628 O O . SER D 1 72 ? -8.549 39.389 65.194 1.00 24.02 69 SER D O 1
ATOM 7631 N N . GLN D 1 73 ? -7.984 37.588 63.998 1.00 23.00 70 GLN D N 1
ATOM 7632 C CA . GLN D 1 73 ? -7.916 36.764 65.199 1.00 21.98 70 GLN D CA 1
ATOM 7633 C C . GLN D 1 73 ? -6.716 37.195 66.060 1.00 21.10 70 GLN D C 1
ATOM 7634 O O . GLN D 1 73 ? -6.677 36.917 67.253 1.00 20.38 70 GLN D O 1
ATOM 7640 N N . PHE D 1 74 ? -5.757 37.884 65.445 1.00 20.51 71 PHE D N 1
ATOM 7641 C CA . PHE D 1 74 ? -4.565 38.373 66.149 1.00 21.11 71 PHE D CA 1
ATOM 7642 C C . PHE D 1 74 ? -4.536 39.894 66.208 1.00 21.10 71 PHE D C 1
ATOM 7643 O O . PHE D 1 74 ? -3.519 40.478 66.596 1.00 20.57 71 PHE D O 1
ATOM 7651 N N . GLY D 1 75 ? -5.628 40.534 65.796 1.00 21.20 72 GLY D N 1
ATOM 7652 C CA . GLY D 1 75 ? -5.649 41.991 65.807 1.00 22.66 72 GLY D CA 1
ATOM 7653 C C . GLY D 1 75 ? -4.704 42.608 64.793 1.00 22.66 72 GLY D C 1
ATOM 7654 O O . GLY D 1 75 ? -4.219 43.734 64.959 1.00 22.97 72 GLY D O 1
ATOM 7655 N N . VAL D 1 76 ? -4.415 41.861 63.737 1.00 21.90 73 VAL D N 1
ATOM 7656 C CA . VAL D 1 76 ? -3.560 42.348 62.677 1.00 21.44 73 VAL D CA 1
ATOM 7657 C C . VAL D 1 76 ? -4.328 42.213 61.373 1.00 22.37 73 VAL D C 1
ATOM 7658 O O . VAL D 1 76 ? -5.480 41.758 61.342 1.00 21.85 73 VAL D O 1
ATOM 7662 N N . ARG D 1 77 ? -3.693 42.630 60.297 1.00 21.79 74 ARG D N 1
ATOM 7663 C CA . ARG D 1 77 ? -4.309 42.514 59.001 1.00 24.22 74 ARG D CA 1
ATOM 7664 C C . ARG D 1 77 ? -3.359 41.788 58.064 1.00 22.37 74 ARG D C 1
ATOM 7665 O O . ARG D 1 77 ? -2.199 42.180 57.922 1.00 23.20 74 ARG D O 1
ATOM 7673 N N . PHE D 1 78 ? -3.853 40.720 57.440 1.00 21.57 75 PHE D N 1
ATOM 7674 C CA . PHE D 1 78 ? -3.077 39.953 56.476 1.00 20.75 75 PHE D CA 1
ATOM 7675 C C . PHE D 1 78 ? -3.600 40.183 55.072 1.00 21.68 75 PHE D C 1
ATOM 7676 O O . PHE D 1 78 ? -4.827 40.188 54.842 1.00 20.87 75 PHE D O 1
ATOM 7684 N N . SER D 1 79 ? -2.675 40.368 54.141 1.00 20.36 76 SER D N 1
ATOM 7685 C CA . SER D 1 79 ? -2.999 40.516 52.731 1.00 22.13 76 SER D CA 1
ATOM 7686 C C . SER D 1 79 ? -2.162 39.454 52.057 1.00 22.18 76 SER D C 1
ATOM 7687 O O . SER D 1 79 ? -1.185 38.994 52.645 1.00 22.16 76 SER D O 1
ATOM 7690 N N . TYR D 1 80 ? -2.535 39.060 50.839 1.00 21.01 77 TYR D N 1
ATOM 7691 C CA . TYR D 1 80 ? -1.839 37.999 50.118 1.00 20.12 77 TYR D CA 1
ATOM 7692 C C . TYR D 1 80 ? -1.550 38.377 48.693 1.00 21.82 77 TYR D C 1
ATOM 7693 O O . TYR D 1 80 ? -2.378 39.010 48.021 1.00 22.04 77 TYR D O 1
ATOM 7702 N N . ARG D 1 81 ? -0.387 37.973 48.213 1.00 21.55 78 ARG D N 1
ATOM 7703 C CA . ARG D 1 81 ? -0.022 38.267 46.849 1.00 23.89 78 ARG D CA 1
ATOM 7704 C C . ARG D 1 81 ? 0.790 37.101 46.313 1.00 24.42 78 ARG D C 1
ATOM 7705 O O . ARG D 1 81 ? 1.692 36.578 46.988 1.00 22.20 78 ARG D O 1
ATOM 7713 N N . VAL D 1 82 ? 0.475 36.685 45.092 1.00 24.18 79 VAL D N 1
ATOM 7714 C CA . VAL D 1 82 ? 1.161 35.558 44.495 1.00 26.59 79 VAL D CA 1
ATOM 7715 C C . VAL D 1 82 ? 2.466 35.954 43.808 1.00 28.63 79 VAL D C 1
ATOM 7716 O O . VAL D 1 82 ? 2.645 37.099 43.386 1.00 28.05 79 VAL D O 1
ATOM 7720 N N . GLN D 1 83 ? 3.389 35.004 43.743 1.00 30.54 80 GLN D N 1
ATOM 7721 C CA . GLN D 1 83 ? 4.666 35.198 43.068 1.00 33.73 80 GLN D CA 1
ATOM 7722 C C . GLN D 1 83 ? 4.693 33.991 42.155 1.00 36.38 80 GLN D C 1
ATOM 7723 O O . GLN D 1 83 ? 4.894 32.870 42.618 1.00 35.95 80 GLN D O 1
ATOM 7729 N N . GLU D 1 84 ? 4.447 34.215 40.865 1.00 40.46 81 GLU D N 1
ATOM 7730 C CA . GLU D 1 84 ? 4.395 33.117 39.898 1.00 44.81 81 GLU D CA 1
ATOM 7731 C C . GLU D 1 84 ? 5.606 32.215 39.931 1.00 46.64 81 GLU D C 1
ATOM 7732 O O . GLU D 1 84 ? 5.479 31.000 39.765 1.00 47.60 81 GLU D O 1
ATOM 7738 N N . GLU D 1 85 ? 6.779 32.805 40.134 1.00 48.42 82 GLU D N 1
ATOM 7739 C CA . GLU D 1 85 ? 8.011 32.032 40.194 1.00 50.12 82 GLU D CA 1
ATOM 7740 C C . GLU D 1 85 ? 9.075 32.717 41.038 1.00 50.26 82 GLU D C 1
ATOM 7741 O O . GLU D 1 85 ? 9.087 33.942 41.172 1.00 50.64 82 GLU D O 1
ATOM 7747 N N . PRO D 1 86 ? 9.977 31.925 41.634 1.00 50.36 83 PRO D N 1
ATOM 7748 C CA . PRO D 1 86 ? 11.065 32.426 42.480 1.00 50.07 83 PRO D CA 1
ATOM 7749 C C . PRO D 1 86 ? 12.031 33.326 41.704 1.00 49.72 83 PRO D C 1
ATOM 7750 O O . PRO D 1 86 ? 13.088 32.878 41.253 1.00 50.08 83 PRO D O 1
ATOM 7754 N N . ARG D 1 87 ? 11.668 34.597 41.562 1.00 48.45 84 ARG D N 1
ATOM 7755 C CA . ARG D 1 87 ? 12.491 35.553 40.823 1.00 46.78 84 ARG D CA 1
ATOM 7756 C C . ARG D 1 87 ? 13.521 36.308 41.672 1.00 44.92 84 ARG D C 1
ATOM 7757 O O . ARG D 1 87 ? 14.180 37.218 41.173 1.00 44.92 84 ARG D O 1
ATOM 7765 N N . GLY D 1 88 ? 13.659 35.942 42.946 1.00 42.54 85 GLY D N 1
ATOM 7766 C CA . GLY D 1 88 ? 14.621 36.617 43.807 1.00 38.45 85 GLY D CA 1
ATOM 7767 C C . GLY D 1 88 ? 13.962 37.264 45.009 1.00 36.35 85 GLY D C 1
ATOM 7768 O O . GLY D 1 88 ? 12.803 37.670 44.934 1.00 35.58 85 GLY D O 1
ATOM 7769 N N . ILE D 1 89 ? 14.697 37.377 46.114 1.00 33.63 86 ILE D N 1
ATOM 7770 C CA . ILE D 1 89 ? 14.154 37.959 47.339 1.00 31.73 86 ILE D CA 1
ATOM 7771 C C . ILE D 1 89 ? 13.716 39.416 47.229 1.00 31.28 86 ILE D C 1
ATOM 7772 O O . ILE D 1 89 ? 12.742 39.822 47.865 1.00 30.89 86 ILE D O 1
ATOM 7777 N N . ALA D 1 90 ? 14.430 40.208 46.436 1.00 30.99 87 ALA D N 1
ATOM 7778 C CA . ALA D 1 90 ? 14.075 41.620 46.273 1.00 30.95 87 ALA D CA 1
ATOM 7779 C C . ALA D 1 90 ? 12.780 41.778 45.469 1.00 30.46 87 ALA D C 1
ATOM 7780 O O . ALA D 1 90 ? 12.171 42.849 45.461 1.00 30.69 87 ALA D O 1
ATOM 7782 N N . ASP D 1 91 ? 12.368 40.710 44.800 1.00 31.45 88 ASP D N 1
ATOM 7783 C CA . ASP D 1 91 ? 11.136 40.721 44.009 1.00 32.09 88 ASP D CA 1
ATOM 7784 C C . ASP D 1 91 ? 9.941 40.953 44.940 1.00 31.21 88 ASP D C 1
ATOM 7785 O O . ASP D 1 91 ? 8.843 41.308 44.500 1.00 30.35 88 ASP D O 1
ATOM 7790 N N . ALA D 1 92 ? 10.158 40.757 46.235 1.00 29.12 89 ALA D N 1
ATOM 7791 C CA . ALA D 1 92 ? 9.088 40.984 47.191 1.00 29.11 89 ALA D CA 1
ATOM 7792 C C . ALA D 1 92 ? 8.654 42.444 47.120 1.00 28.28 89 ALA D C 1
ATOM 7793 O O . ALA D 1 92 ? 7.494 42.764 47.392 1.00 28.17 89 ALA D O 1
ATOM 7795 N N . PHE D 1 93 ? 9.579 43.333 46.757 1.00 27.83 90 PHE D N 1
ATOM 7796 C CA . PHE D 1 93 ? 9.254 44.753 46.684 1.00 29.09 90 PHE D CA 1
ATOM 7797 C C . PHE D 1 93 ? 8.610 45.138 45.365 1.00 29.95 90 PHE D C 1
ATOM 7798 O O . PHE D 1 93 ? 8.050 46.218 45.250 1.00 31.46 90 PHE D O 1
ATOM 7806 N N . ILE D 1 94 ? 8.706 44.256 44.377 1.00 31.00 91 ILE D N 1
ATOM 7807 C CA . ILE D 1 94 ? 8.085 44.489 43.081 1.00 32.18 91 ILE D CA 1
ATOM 7808 C C . ILE D 1 94 ? 6.650 44.020 43.334 1.00 32.37 91 ILE D C 1
ATOM 7809 O O . ILE D 1 94 ? 5.700 44.801 43.288 1.00 32.00 91 ILE D O 1
ATOM 7814 N N . VAL D 1 95 ? 6.513 42.735 43.643 1.00 32.11 92 VAL D N 1
ATOM 7815 C CA . VAL D 1 95 ? 5.210 42.150 43.937 1.00 30.73 92 VAL D CA 1
ATOM 7816 C C . VAL D 1 95 ? 4.446 42.932 45.005 1.00 30.28 92 VAL D C 1
ATOM 7817 O O . VAL D 1 95 ? 3.214 43.069 44.918 1.00 31.01 92 VAL D O 1
ATOM 7821 N N . GLY D 1 96 ? 5.166 43.457 46.001 1.00 27.65 93 GLY D N 1
ATOM 7822 C CA . GLY D 1 96 ? 4.523 44.193 47.084 1.00 27.63 93 GLY D CA 1
ATOM 7823 C C . GLY D 1 96 ? 4.414 45.712 47.001 1.00 27.53 93 GLY D C 1
ATOM 7824 O O . GLY D 1 96 ? 4.023 46.372 47.971 1.00 26.72 93 GLY D O 1
ATOM 7825 N N . LYS D 1 97 ? 4.737 46.277 45.848 1.00 28.55 94 LYS D N 1
ATOM 7826 C CA . LYS D 1 97 ? 4.680 47.727 45.682 1.00 30.36 94 LYS D CA 1
ATOM 7827 C C . LYS D 1 97 ? 3.383 48.391 46.164 1.00 30.20 94 LYS D C 1
ATOM 7828 O O . LYS D 1 97 ? 3.417 49.324 46.979 1.00 29.72 94 LYS D O 1
ATOM 7834 N N . ASP D 1 98 ? 2.239 47.915 45.674 1.00 31.23 95 ASP D N 1
ATOM 7835 C CA . ASP D 1 98 ? 0.969 48.512 46.071 1.00 31.05 95 ASP D CA 1
ATOM 7836 C C . ASP D 1 98 ? 0.693 48.355 47.558 1.00 29.53 95 ASP D C 1
ATOM 7837 O O . ASP D 1 98 ? 0.169 49.267 48.210 1.00 28.47 95 ASP D O 1
ATOM 7842 N N . PHE D 1 99 ? 1.059 47.196 48.103 1.00 28.17 96 PHE D N 1
ATOM 7843 C CA . PHE D 1 99 ? 0.846 46.942 49.521 1.00 26.15 96 PHE D CA 1
ATOM 7844 C C . PHE D 1 99 ? 1.650 47.941 50.336 1.00 24.63 96 PHE D C 1
ATOM 7845 O O . PHE D 1 99 ? 1.151 48.518 51.300 1.00 24.23 96 PHE D O 1
ATOM 7853 N N . ILE D 1 100 ? 2.899 48.141 49.940 1.00 26.12 97 ILE D N 1
ATOM 7854 C CA . ILE D 1 100 ? 3.796 49.042 50.659 1.00 27.17 97 ILE D CA 1
ATOM 7855 C C . ILE D 1 100 ? 3.355 50.505 50.662 1.00 28.22 97 ILE D C 1
ATOM 7856 O O . ILE D 1 100 ? 3.387 51.170 51.699 1.00 28.12 97 ILE D O 1
ATOM 7861 N N . GLY D 1 101 ? 2.929 51.008 49.508 1.00 30.09 98 GLY D N 1
ATOM 7862 C CA . GLY D 1 101 ? 2.497 52.400 49.453 1.00 30.37 98 GLY D CA 1
ATOM 7863 C C . GLY D 1 101 ? 3.686 53.304 49.729 1.00 30.23 98 GLY D C 1
ATOM 7864 O O . GLY D 1 101 ? 4.733 53.143 49.106 1.00 31.32 98 GLY D O 1
ATOM 7865 N N . ASP D 1 102 ? 3.535 54.254 50.646 1.00 31.08 99 ASP D N 1
ATOM 7866 C CA . ASP D 1 102 ? 4.638 55.151 50.987 1.00 32.62 99 ASP D CA 1
ATOM 7867 C C . ASP D 1 102 ? 5.135 54.812 52.389 1.00 32.13 99 ASP D C 1
ATOM 7868 O O . ASP D 1 102 ? 5.742 55.656 53.061 1.00 31.56 99 ASP D O 1
ATOM 7873 N N . SER D 1 103 ? 4.874 53.589 52.839 1.00 30.49 100 SER D N 1
ATOM 7874 C CA . SER D 1 103 ? 5.277 53.192 54.187 1.00 29.73 100 SER D CA 1
ATOM 7875 C C . SER D 1 103 ? 6.680 52.612 54.268 1.00 28.07 100 SER D C 1
ATOM 7876 O O . SER D 1 103 ? 7.292 52.270 53.254 1.00 26.74 100 SER D O 1
ATOM 7879 N N . LYS D 1 104 ? 7.194 52.535 55.494 1.00 27.12 101 LYS D N 1
ATOM 7880 C CA . LYS D 1 104 ? 8.481 51.882 55.711 1.00 26.88 101 LYS D CA 1
ATOM 7881 C C . LYS D 1 104 ? 8.039 50.410 55.772 1.00 26.67 101 LYS D C 1
ATOM 7882 O O . LYS D 1 104 ? 6.861 50.126 55.967 1.00 25.41 101 LYS D O 1
ATOM 7888 N N . VAL D 1 105 ? 8.967 49.478 55.630 1.00 26.15 102 VAL D N 1
ATOM 7889 C CA . VAL D 1 105 ? 8.559 48.086 55.627 1.00 24.12 102 VAL D CA 1
ATOM 7890 C C . VAL D 1 105 ? 9.674 47.128 56.028 1.00 23.44 102 VAL D C 1
ATOM 7891 O O . VAL D 1 105 ? 10.831 47.335 55.676 1.00 23.27 102 VAL D O 1
ATOM 7895 N N . ALA D 1 106 ? 9.297 46.080 56.770 1.00 21.86 103 ALA D N 1
ATOM 7896 C CA . ALA D 1 106 ? 10.231 45.041 57.204 1.00 20.41 103 ALA D CA 1
ATOM 7897 C C . ALA D 1 106 ? 9.935 43.796 56.358 1.00 19.97 103 ALA D C 1
ATOM 7898 O O . ALA D 1 106 ? 8.768 43.485 56.102 1.00 19.68 103 ALA D O 1
ATOM 7900 N N . LEU D 1 107 ? 10.984 43.113 55.917 1.00 18.98 104 LEU D N 1
ATOM 7901 C CA . LEU D 1 107 ? 10.848 41.896 55.118 1.00 18.23 104 LEU D CA 1
ATOM 7902 C C . LEU D 1 107 ? 11.504 40.746 55.876 1.00 18.73 104 LEU D C 1
ATOM 7903 O O . LEU D 1 107 ? 12.647 40.882 56.345 1.00 18.59 104 LEU D O 1
ATOM 7908 N N . VAL D 1 108 ? 10.787 39.632 56.012 1.00 18.26 105 VAL D N 1
ATOM 7909 C CA . VAL D 1 108 ? 11.368 38.461 56.674 1.00 17.44 105 VAL D CA 1
ATOM 7910 C C . VAL D 1 108 ? 11.086 37.228 55.824 1.00 18.68 105 VAL D C 1
ATOM 7911 O O . VAL D 1 108 ? 10.010 37.096 55.217 1.00 18.80 105 VAL D O 1
ATOM 7915 N N . LEU D 1 109 ? 12.065 36.335 55.745 1.00 17.60 106 LEU D N 1
ATOM 7916 C CA . LEU D 1 109 ? 11.893 35.117 54.974 1.00 17.20 106 LEU D CA 1
ATOM 7917 C C . LEU D 1 109 ? 11.040 34.140 55.799 1.00 16.82 106 LEU D C 1
ATOM 7918 O O . LEU D 1 109 ? 11.263 33.957 56.999 1.00 15.60 106 LEU D O 1
ATOM 7923 N N . GLY D 1 110 ? 10.052 33.534 55.135 1.00 15.32 107 GLY D N 1
ATOM 7924 C CA . GLY D 1 110 ? 9.130 32.617 55.787 1.00 12.41 107 GLY D CA 1
ATOM 7925 C C . GLY D 1 110 ? 9.762 31.394 56.450 1.00 12.88 107 GLY D C 1
ATOM 7926 O O . GLY D 1 110 ? 9.121 30.759 57.301 1.00 13.47 107 GLY D O 1
ATOM 7927 N N . ASP D 1 111 ? 10.991 31.063 56.071 1.00 12.43 108 ASP D N 1
ATOM 7928 C CA . ASP D 1 111 ? 11.665 29.907 56.667 1.00 13.34 108 ASP D CA 1
ATOM 7929 C C . ASP D 1 111 ? 12.684 30.249 57.756 1.00 12.58 108 ASP D C 1
ATOM 7930 O O . ASP D 1 111 ? 13.383 29.366 58.260 1.00 13.88 108 ASP D O 1
ATOM 7935 N N . ASN D 1 112 ? 12.766 31.523 58.128 1.00 13.43 109 ASN D N 1
ATOM 7936 C CA . ASN D 1 112 ? 13.730 31.942 59.161 1.00 13.87 109 ASN D CA 1
ATOM 7937 C C . ASN D 1 112 ? 13.143 31.869 60.563 1.00 13.36 109 ASN D C 1
ATOM 7938 O O . ASN D 1 112 ? 12.141 32.486 60.859 1.00 13.69 109 ASN D O 1
ATOM 7943 N N . VAL D 1 113 ? 13.771 31.058 61.419 1.00 13.83 110 VAL D N 1
ATOM 7944 C CA . VAL D 1 113 ? 13.329 30.855 62.782 1.00 12.92 110 VAL D CA 1
ATOM 7945 C C . VAL D 1 113 ? 14.462 31.294 63.718 1.00 13.54 110 VAL D C 1
ATOM 7946 O O . VAL D 1 113 ? 15.551 30.713 63.695 1.00 13.86 110 VAL D O 1
ATOM 7950 N N . PHE D 1 114 ? 14.186 32.307 64.526 1.00 14.57 111 PHE D N 1
ATOM 7951 C CA . PHE D 1 114 ? 15.165 32.872 65.480 1.00 14.90 111 PHE D CA 1
ATOM 7952 C C . PHE D 1 114 ? 14.647 32.740 66.904 1.00 15.30 111 PHE D C 1
ATOM 7953 O O . PHE D 1 114 ? 13.438 32.757 67.139 1.00 15.50 111 PHE D O 1
ATOM 7961 N N . TYR D 1 115 ? 15.569 32.641 67.870 1.00 15.17 112 TYR D N 1
ATOM 7962 C CA . TYR D 1 115 ? 15.190 32.565 69.266 1.00 14.83 112 TYR D CA 1
ATOM 7963 C C . TYR D 1 115 ? 16.341 33.039 70.156 1.00 15.09 112 TYR D C 1
ATOM 7964 O O . TYR D 1 115 ? 17.496 32.641 69.970 1.00 14.75 112 TYR D O 1
ATOM 7973 N N . GLY D 1 116 ? 15.999 33.883 71.113 1.00 15.51 113 GLY D N 1
ATOM 7974 C CA . GLY D 1 116 ? 16.990 34.351 72.054 1.00 16.57 113 GLY D CA 1
ATOM 7975 C C . GLY D 1 116 ? 16.512 35.410 73.022 1.00 16.43 113 GLY D C 1
ATOM 7976 O O . GLY D 1 116 ? 15.534 36.117 72.795 1.00 17.49 113 GLY D O 1
ATOM 7977 N N . HIS D 1 117 ? 17.248 35.507 74.117 1.00 15.80 114 HIS D N 1
ATOM 7978 C CA . HIS D 1 117 ? 16.985 36.464 75.158 1.00 16.78 114 HIS D CA 1
ATOM 7979 C C . HIS D 1 117 ? 17.322 37.849 74.609 1.00 17.12 114 HIS D C 1
ATOM 7980 O O . HIS D 1 117 ? 18.260 37.991 73.841 1.00 16.43 114 HIS D O 1
ATOM 7987 N N . ARG D 1 118 ? 16.522 38.835 75.004 1.00 20.06 115 ARG D N 1
ATOM 7988 C CA . ARG D 1 118 ? 16.672 40.235 74.600 1.00 22.62 115 ARG D CA 1
ATOM 7989 C C . ARG D 1 118 ? 16.663 40.448 73.095 1.00 23.03 115 ARG D C 1
ATOM 7990 O O . ARG D 1 118 ? 17.472 41.211 72.546 1.00 23.16 115 ARG D O 1
ATOM 7998 N N . PHE D 1 119 ? 15.731 39.774 72.433 1.00 20.76 116 PHE D N 1
ATOM 7999 C CA . PHE D 1 119 ? 15.594 39.879 70.993 1.00 20.07 116 PHE D CA 1
ATOM 8000 C C . PHE D 1 119 ? 14.564 40.978 70.688 1.00 20.34 116 PHE D C 1
ATOM 8001 O O . PHE D 1 119 ? 14.763 41.762 69.762 1.00 20.84 116 PHE D O 1
ATOM 8009 N N . SER D 1 120 ? 13.491 41.054 71.479 1.00 20.88 117 SER D N 1
ATOM 8010 C CA . SER D 1 120 ? 12.471 42.071 71.247 1.00 23.27 117 SER D CA 1
ATOM 8011 C C . SER D 1 120 ? 13.053 43.474 71.261 1.00 25.03 117 SER D C 1
ATOM 8012 O O . SER D 1 120 ? 12.666 44.315 70.444 1.00 25.79 117 SER D O 1
ATOM 8015 N N . GLU D 1 121 ? 13.978 43.734 72.183 1.00 24.57 118 GLU D N 1
ATOM 8016 C CA . GLU D 1 121 ? 14.552 45.070 72.248 1.00 26.50 118 GLU D CA 1
ATOM 8017 C C . GLU D 1 121 ? 15.235 45.451 70.938 1.00 25.78 118 GLU D C 1
ATOM 8018 O O . GLU D 1 121 ? 15.105 46.595 70.507 1.00 25.75 118 GLU D O 1
ATOM 8024 N N . ILE D 1 122 ? 15.926 44.521 70.272 1.00 24.91 119 ILE D N 1
ATOM 8025 C CA . ILE D 1 122 ? 16.571 44.907 69.021 1.00 24.65 119 ILE D CA 1
ATOM 8026 C C . ILE D 1 122 ? 15.602 44.957 67.848 1.00 23.89 119 ILE D C 1
ATOM 8027 O O . ILE D 1 122 ? 15.843 45.660 66.869 1.00 24.39 119 ILE D O 1
ATOM 8032 N N . LEU D 1 123 ? 14.504 44.214 67.941 1.00 23.00 120 LEU D N 1
ATOM 8033 C CA . LEU D 1 123 ? 13.499 44.261 66.888 1.00 22.56 120 LEU D CA 1
ATOM 8034 C C . LEU D 1 123 ? 12.806 45.627 66.944 1.00 23.62 120 LEU D C 1
ATOM 8035 O O . LEU D 1 123 ? 12.573 46.261 65.907 1.00 23.80 120 LEU D O 1
ATOM 8040 N N . ARG D 1 124 ? 12.459 46.050 68.155 1.00 24.58 121 ARG D N 1
ATOM 8041 C CA . ARG D 1 124 ? 11.774 47.323 68.363 1.00 26.81 121 ARG D CA 1
ATOM 8042 C C . ARG D 1 124 ? 12.673 48.457 67.902 1.00 27.41 121 ARG D C 1
ATOM 8043 O O . ARG D 1 124 ? 12.212 49.401 67.256 1.00 27.91 121 ARG D O 1
ATOM 8051 N N . ARG D 1 125 ? 13.961 48.361 68.215 1.00 28.33 122 ARG D N 1
ATOM 8052 C CA . ARG D 1 125 ? 14.889 49.414 67.803 1.00 29.64 122 ARG D CA 1
ATOM 8053 C C . ARG D 1 125 ? 14.996 49.471 66.287 1.00 29.25 122 ARG D C 1
ATOM 8054 O O . ARG D 1 125 ? 14.899 50.548 65.697 1.00 29.77 122 ARG D O 1
ATOM 8062 N N . ALA D 1 126 ? 15.189 48.317 65.651 1.00 27.31 123 ALA D N 1
ATOM 8063 C CA . ALA D 1 126 ? 15.292 48.260 64.203 1.00 26.78 123 ALA D CA 1
ATOM 8064 C C . ALA D 1 126 ? 14.003 48.792 63.564 1.00 27.33 123 ALA D C 1
ATOM 8065 O O . ALA D 1 126 ? 14.035 49.469 62.539 1.00 27.83 123 ALA D O 1
ATOM 8067 N N . ALA D 1 127 ? 12.872 48.494 64.185 1.00 27.81 124 ALA D N 1
ATOM 8068 C CA . ALA D 1 127 ? 11.587 48.944 63.659 1.00 29.44 124 ALA D CA 1
ATOM 8069 C C . ALA D 1 127 ? 11.389 50.459 63.835 1.00 31.44 124 ALA D C 1
ATOM 8070 O O . ALA D 1 127 ? 10.535 51.064 63.163 1.00 30.41 124 ALA D O 1
ATOM 8072 N N . SER D 1 128 ? 12.172 51.057 64.731 1.00 31.56 125 SER D N 1
ATOM 8073 C CA . SER D 1 128 ? 12.077 52.496 64.992 1.00 33.66 125 SER D CA 1
ATOM 8074 C C . SER D 1 128 ? 12.959 53.333 64.066 1.00 34.44 125 SER D C 1
ATOM 8075 O O . SER D 1 128 ? 13.106 54.538 64.292 1.00 34.65 125 SER D O 1
ATOM 8078 N N . LEU D 1 129 ? 13.547 52.726 63.038 1.00 34.07 126 LEU D N 1
ATOM 8079 C CA . LEU D 1 129 ? 14.428 53.484 62.157 1.00 35.36 126 LEU D CA 1
ATOM 8080 C C . LEU D 1 129 ? 13.756 54.726 61.578 1.00 36.57 126 LEU D C 1
ATOM 8081 O O . LEU D 1 129 ? 12.584 54.690 61.205 1.00 35.45 126 LEU D O 1
ATOM 8086 N N . GLU D 1 130 ? 14.518 55.820 61.507 1.00 38.36 127 GLU D N 1
ATOM 8087 C CA . GLU D 1 130 ? 14.017 57.091 60.968 1.00 40.48 127 GLU D CA 1
ATOM 8088 C C . GLU D 1 130 ? 14.186 57.082 59.452 1.00 39.71 127 GLU D C 1
ATOM 8089 O O . GLU D 1 130 ? 13.320 57.543 58.723 1.00 40.80 127 GLU D O 1
ATOM 8095 N N . ASP D 1 131 ? 15.313 56.561 58.978 1.00 38.72 128 ASP D N 1
ATOM 8096 C CA . ASP D 1 131 ? 15.555 56.487 57.547 1.00 38.23 128 ASP D CA 1
ATOM 8097 C C . ASP D 1 131 ? 16.673 55.487 57.293 1.00 36.86 128 ASP D C 1
ATOM 8098 O O . ASP D 1 131 ? 17.330 55.033 58.233 1.00 37.57 128 ASP D O 1
ATOM 8103 N N . GLY D 1 132 ? 16.893 55.142 56.032 1.00 34.11 129 GLY D N 1
ATOM 8104 C CA . GLY D 1 132 ? 17.917 54.168 55.722 1.00 31.46 129 GLY D CA 1
ATOM 8105 C C . GLY D 1 132 ? 17.360 52.752 55.874 1.00 30.54 129 GLY D C 1
ATOM 8106 O O . GLY D 1 132 ? 16.187 52.502 55.599 1.00 28.67 129 GLY D O 1
ATOM 8107 N N . ALA D 1 133 ? 18.201 51.822 56.320 1.00 28.84 130 ALA D N 1
ATOM 8108 C CA . ALA D 1 133 ? 17.780 50.432 56.486 1.00 27.34 130 ALA D CA 1
ATOM 8109 C C . ALA D 1 133 ? 18.509 49.813 57.673 1.00 27.02 130 ALA D C 1
ATOM 8110 O O . ALA D 1 133 ? 19.537 50.323 58.131 1.00 26.12 130 ALA D O 1
ATOM 8112 N N . VAL D 1 134 ? 17.971 48.707 58.167 1.00 27.08 131 VAL D N 1
ATOM 8113 C CA . VAL D 1 134 ? 18.590 47.990 59.274 1.00 26.72 131 VAL D CA 1
ATOM 8114 C C . VAL D 1 134 ? 18.549 46.508 58.942 1.00 27.60 131 VAL D C 1
ATOM 8115 O O . VAL D 1 134 ? 17.477 45.963 58.653 1.00 27.46 131 VAL D O 1
ATOM 8119 N N . ILE D 1 135 ? 19.718 45.869 58.946 1.00 26.44 132 ILE D N 1
ATOM 8120 C CA . ILE D 1 135 ? 19.794 44.436 58.691 1.00 25.51 132 ILE D CA 1
ATOM 8121 C C . ILE D 1 135 ? 20.397 43.799 59.941 1.00 24.53 132 ILE D C 1
ATOM 8122 O O . ILE D 1 135 ? 20.711 44.493 60.913 1.00 25.02 132 ILE D O 1
ATOM 8127 N N . PHE D 1 136 ? 20.543 42.481 59.935 1.00 23.25 133 PHE D N 1
ATOM 8128 C CA . PHE D 1 136 ? 21.067 41.803 61.110 1.00 20.89 133 PHE D CA 1
ATOM 8129 C C . PHE D 1 136 ? 22.366 41.025 60.851 1.00 20.94 133 PHE D C 1
ATOM 8130 O O . PHE D 1 136 ? 22.676 40.653 59.724 1.00 21.22 133 PHE D O 1
ATOM 8138 N N . GLY D 1 137 ? 23.128 40.819 61.921 1.00 21.11 134 GLY D N 1
ATOM 8139 C CA . GLY D 1 137 ? 24.382 40.088 61.847 1.00 22.61 134 GLY D CA 1
ATOM 8140 C C . GLY D 1 137 ? 24.330 38.997 62.913 1.00 20.50 134 GLY D C 1
ATOM 8141 O O . GLY D 1 137 ? 24.293 39.295 64.103 1.00 22.58 134 GLY D O 1
ATOM 8142 N N . TYR D 1 138 ? 24.304 37.745 62.464 1.00 19.07 135 TYR D N 1
ATOM 8143 C CA . TYR D 1 138 ? 24.222 36.576 63.355 1.00 16.79 135 TYR D CA 1
ATOM 8144 C C . TYR D 1 138 ? 25.617 36.004 63.559 1.00 16.34 135 TYR D C 1
ATOM 8145 O O . TYR D 1 138 ? 26.277 35.559 62.620 1.00 17.73 135 TYR D O 1
ATOM 8154 N N . TYR D 1 139 ? 26.056 36.008 64.809 1.00 15.47 136 TYR D N 1
ATOM 8155 C CA . TYR D 1 139 ? 27.368 35.509 65.177 1.00 16.66 136 TYR D CA 1
ATOM 8156 C C . TYR D 1 139 ? 27.482 33.994 64.984 1.00 17.98 136 TYR D C 1
ATOM 8157 O O . TYR D 1 139 ? 26.652 33.238 65.515 1.00 17.86 136 TYR D O 1
ATOM 8166 N N . VAL D 1 140 ? 28.488 33.555 64.230 1.00 16.86 137 VAL D N 1
ATOM 8167 C CA . VAL D 1 140 ? 28.723 32.129 64.002 1.00 18.11 137 VAL D CA 1
ATOM 8168 C C . VAL D 1 140 ? 30.204 31.821 63.974 1.00 19.56 137 VAL D C 1
ATOM 8169 O O . VAL D 1 140 ? 31.032 32.693 63.671 1.00 19.89 137 VAL D O 1
ATOM 8173 N N . ARG D 1 141 ? 30.557 30.583 64.287 1.00 18.60 138 ARG D N 1
ATOM 8174 C CA . ARG D 1 141 ? 31.969 30.231 64.266 1.00 19.77 138 ARG D CA 1
ATOM 8175 C C . ARG D 1 141 ? 32.538 30.151 62.864 1.00 20.28 138 ARG D C 1
ATOM 8176 O O . ARG D 1 141 ? 33.672 30.602 62.631 1.00 19.64 138 ARG D O 1
ATOM 8184 N N . ASP D 1 142 ? 31.783 29.553 61.937 1.00 19.28 139 ASP D N 1
ATOM 8185 C CA . ASP D 1 142 ? 32.241 29.446 60.550 1.00 20.38 139 ASP D CA 1
ATOM 8186 C C . ASP D 1 142 ? 31.251 30.177 59.648 1.00 21.01 139 ASP D C 1
ATOM 8187 O O . ASP D 1 142 ? 30.219 29.632 59.241 1.00 21.43 139 ASP D O 1
ATOM 8192 N N . PRO D 1 143 ? 31.566 31.426 59.295 1.00 20.54 140 PRO D N 1
ATOM 8193 C CA . PRO D 1 143 ? 30.666 32.211 58.451 1.00 20.39 140 PRO D CA 1
ATOM 8194 C C . PRO D 1 143 ? 30.709 31.932 56.955 1.00 21.74 140 PRO D C 1
ATOM 8195 O O . PRO D 1 143 ? 29.892 32.462 56.221 1.00 20.87 140 PRO D O 1
ATOM 8199 N N . ARG D 1 144 ? 31.626 31.081 56.511 1.00 23.28 141 ARG D N 1
ATOM 8200 C CA . ARG D 1 144 ? 31.778 30.852 55.080 1.00 26.25 141 ARG D CA 1
ATOM 8201 C C . ARG D 1 144 ? 30.550 30.472 54.246 1.00 27.72 141 ARG D C 1
ATOM 8202 O O . ARG D 1 144 ? 30.408 30.953 53.121 1.00 28.02 141 ARG D O 1
ATOM 8210 N N . PRO D 1 145 ? 29.635 29.639 54.784 1.00 27.99 142 PRO D N 1
ATOM 8211 C CA . PRO D 1 145 ? 28.452 29.270 53.992 1.00 27.90 142 PRO D CA 1
ATOM 8212 C C . PRO D 1 145 ? 27.432 30.389 53.771 1.00 28.46 142 PRO D C 1
ATOM 8213 O O . PRO D 1 145 ? 26.434 30.155 53.105 1.00 29.05 142 PRO D O 1
ATOM 8217 N N . PHE D 1 146 ? 27.665 31.591 54.302 1.00 27.57 143 PHE D N 1
ATOM 8218 C CA . PHE D 1 146 ? 26.673 32.667 54.192 1.00 27.18 143 PHE D CA 1
ATOM 8219 C C . PHE D 1 146 ? 27.161 34.003 53.642 1.00 27.64 143 PHE D C 1
ATOM 8220 O O . PHE D 1 146 ? 28.305 34.143 53.194 1.00 27.37 143 PHE D O 1
ATOM 8228 N N . GLY D 1 147 ? 26.252 34.978 53.705 1.00 27.72 144 GLY D N 1
ATOM 8229 C CA . GLY D 1 147 ? 26.557 36.344 53.325 1.00 28.04 144 GLY D CA 1
ATOM 8230 C C . GLY D 1 147 ? 27.171 36.886 54.608 1.00 27.23 144 GLY D C 1
ATOM 8231 O O . GLY D 1 147 ? 26.557 36.811 55.675 1.00 27.46 144 GLY D O 1
ATOM 8232 N N . VAL D 1 148 ? 28.378 37.428 54.512 1.00 25.84 145 VAL D N 1
ATOM 8233 C CA . VAL D 1 148 ? 29.111 37.931 55.670 1.00 24.75 145 VAL D CA 1
ATOM 8234 C C . VAL D 1 148 ? 29.132 39.460 55.761 1.00 27.63 145 VAL D C 1
ATOM 8235 O O . VAL D 1 148 ? 29.579 40.131 54.830 1.00 28.49 145 VAL D O 1
ATOM 8239 N N . VAL D 1 149 ? 28.655 40.000 56.880 1.00 27.93 146 VAL D N 1
ATOM 8240 C CA . VAL D 1 149 ? 28.596 41.447 57.088 1.00 28.03 146 VAL D CA 1
ATOM 8241 C C . VAL D 1 149 ? 29.671 42.000 58.039 1.00 29.26 146 VAL D C 1
ATOM 8242 O O . VAL D 1 149 ? 29.909 41.478 59.124 1.00 28.08 146 VAL D O 1
ATOM 8246 N N . GLU D 1 150 ? 30.322 43.073 57.602 1.00 30.62 147 GLU D N 1
ATOM 8247 C CA . GLU D 1 150 ? 31.376 43.741 58.358 1.00 30.92 147 GLU D CA 1
ATOM 8248 C C . GLU D 1 150 ? 30.820 45.098 58.761 1.00 31.63 147 GLU D C 1
ATOM 8249 O O . GLU D 1 150 ? 30.171 45.758 57.958 1.00 31.71 147 GLU D O 1
ATOM 8255 N N . PHE D 1 151 ? 31.067 45.512 59.995 1.00 31.48 148 PHE D N 1
ATOM 8256 C CA . PHE D 1 151 ? 30.544 46.773 60.497 1.00 34.17 148 PHE D CA 1
ATOM 8257 C C . PHE D 1 151 ? 31.519 47.415 61.470 1.00 36.30 148 PHE D C 1
ATOM 8258 O O . PHE D 1 151 ? 32.415 46.744 61.975 1.00 36.19 148 PHE D O 1
ATOM 8266 N N . ASP D 1 152 ? 31.335 48.707 61.736 1.00 38.81 149 ASP D N 1
ATOM 8267 C CA . ASP D 1 152 ? 32.196 49.412 62.674 1.00 41.97 149 ASP D CA 1
ATOM 8268 C C . ASP D 1 152 ? 31.562 49.405 64.059 1.00 43.01 149 ASP D C 1
ATOM 8269 O O . ASP D 1 152 ? 30.538 48.750 64.275 1.00 43.10 149 ASP D O 1
ATOM 8274 N N . SER D 1 153 ? 32.155 50.151 64.985 1.00 43.39 150 SER D N 1
ATOM 8275 C CA . SER D 1 153 ? 31.666 50.210 66.361 1.00 43.61 150 SER D CA 1
ATOM 8276 C C . SER D 1 153 ? 30.373 50.996 66.574 1.00 43.22 150 SER D C 1
ATOM 8277 O O . SER D 1 153 ? 29.755 50.891 67.636 1.00 42.89 150 SER D O 1
ATOM 8280 N N . GLU D 1 154 ? 29.970 51.798 65.593 1.00 42.61 151 GLU D N 1
ATOM 8281 C CA . GLU D 1 154 ? 28.729 52.559 65.731 1.00 42.82 151 GLU D CA 1
ATOM 8282 C C . GLU D 1 154 ? 27.547 51.720 65.244 1.00 41.12 151 GLU D C 1
ATOM 8283 O O . GLU D 1 154 ? 26.397 52.126 65.388 1.00 41.08 151 GLU D O 1
ATOM 8289 N N . GLY D 1 155 ? 27.837 50.552 64.676 1.00 39.43 152 GLY D N 1
ATOM 8290 C CA . GLY D 1 155 ? 26.776 49.693 64.175 1.00 37.66 152 GLY D CA 1
ATOM 8291 C C . GLY D 1 155 ? 26.515 50.054 62.726 1.00 36.89 152 GLY D C 1
ATOM 8292 O O . GLY D 1 155 ? 25.458 49.751 62.153 1.00 35.44 152 GLY D O 1
ATOM 8293 N N . ARG D 1 156 ? 27.504 50.729 62.146 1.00 35.97 153 ARG D N 1
ATOM 8294 C CA . ARG D 1 156 ? 27.468 51.181 60.761 1.00 34.87 153 ARG D CA 1
ATOM 8295 C C . ARG D 1 156 ? 28.036 50.075 59.882 1.00 32.28 153 ARG D C 1
ATOM 8296 O O . ARG D 1 156 ? 29.148 49.609 60.125 1.00 32.71 153 ARG D O 1
ATOM 8304 N N . VAL D 1 157 ? 27.275 49.642 58.872 1.00 31.01 154 VAL D N 1
ATOM 8305 C CA . VAL D 1 157 ? 27.724 48.567 57.987 1.00 30.22 154 VAL D CA 1
ATOM 8306 C C . VAL D 1 157 ? 28.682 49.055 56.925 1.00 31.61 154 VAL D C 1
ATOM 8307 O O . VAL D 1 157 ? 28.386 49.993 56.182 1.00 31.32 154 VAL D O 1
ATOM 8311 N N . ILE D 1 158 ? 29.835 48.400 56.835 1.00 31.60 155 ILE D N 1
ATOM 8312 C CA . ILE D 1 158 ? 30.830 48.818 55.869 1.00 32.04 155 ILE D CA 1
ATOM 8313 C C . ILE D 1 158 ? 31.043 47.835 54.731 1.00 30.30 155 ILE D C 1
ATOM 8314 O O . ILE D 1 158 ? 31.496 48.232 53.660 1.00 29.96 155 ILE D O 1
ATOM 8319 N N . SER D 1 159 ? 30.696 46.566 54.937 1.00 29.62 156 SER D N 1
ATOM 8320 C CA . SER D 1 159 ? 30.907 45.542 53.898 1.00 28.61 156 SER D CA 1
ATOM 8321 C C . SER D 1 159 ? 29.972 44.317 53.995 1.00 30.67 156 SER D C 1
ATOM 8322 O O . SER D 1 159 ? 29.497 43.975 55.074 1.00 29.15 156 SER D O 1
ATOM 8325 N N . ILE D 1 160 ? 29.711 43.687 52.853 1.00 31.07 157 ILE D N 1
ATOM 8326 C CA . ILE D 1 160 ? 28.875 42.477 52.775 1.00 32.80 157 ILE D CA 1
ATOM 8327 C C . ILE D 1 160 ? 29.362 41.620 51.622 1.00 33.46 157 ILE D C 1
ATOM 8328 O O . ILE D 1 160 ? 29.258 42.011 50.460 1.00 35.39 157 ILE D O 1
ATOM 8333 N N . GLU D 1 161 ? 29.899 40.448 51.933 1.00 33.05 158 GLU D N 1
ATOM 8334 C CA . GLU D 1 161 ? 30.398 39.553 50.902 1.00 33.23 158 GLU D CA 1
ATOM 8335 C C . GLU D 1 161 ? 29.664 38.211 50.932 1.00 35.33 158 GLU D C 1
ATOM 8336 O O . GLU D 1 161 ? 29.275 37.726 52.003 1.00 34.68 158 GLU D O 1
ATOM 8342 N N . GLU D 1 162 ? 29.483 37.605 49.761 1.00 36.01 159 GLU D N 1
ATOM 8343 C CA . GLU D 1 162 ? 28.794 36.329 49.676 1.00 37.09 159 GLU D CA 1
ATOM 8344 C C . GLU D 1 162 ? 29.744 35.157 49.708 1.00 36.40 159 GLU D C 1
ATOM 8345 O O . GLU D 1 162 ? 30.602 35.007 48.836 1.00 35.28 159 GLU D O 1
ATOM 8351 N N . LYS D 1 163 ? 29.587 34.333 50.739 1.00 34.89 160 LYS D N 1
ATOM 8352 C CA . LYS D 1 163 ? 30.406 33.142 50.931 1.00 35.59 160 LYS D CA 1
ATOM 8353 C C . LYS D 1 163 ? 31.883 33.357 50.625 1.00 35.01 160 LYS D C 1
ATOM 8354 O O . LYS D 1 163 ? 32.439 32.714 49.743 1.00 35.51 160 LYS D O 1
ATOM 8360 N N . PRO D 1 164 ? 32.542 34.261 51.366 1.00 34.80 161 PRO D N 1
ATOM 8361 C CA . PRO D 1 164 ? 33.966 34.551 51.165 1.00 34.60 161 PRO D CA 1
ATOM 8362 C C . PRO D 1 164 ? 34.822 33.426 51.720 1.00 35.61 161 PRO D C 1
ATOM 8363 O O . PRO D 1 164 ? 34.471 32.825 52.738 1.00 35.22 161 PRO D O 1
ATOM 8367 N N . SER D 1 165 ? 35.944 33.139 51.066 1.00 36.20 162 SER D N 1
ATOM 8368 C CA . SER D 1 165 ? 36.817 32.077 51.548 1.00 37.36 162 SER D CA 1
ATOM 8369 C C . SER D 1 165 ? 37.616 32.614 52.726 1.00 36.94 162 SER D C 1
ATOM 8370 O O . SER D 1 165 ? 38.068 31.847 53.580 1.00 37.25 162 SER D O 1
ATOM 8373 N N . ARG D 1 166 ? 37.783 33.938 52.761 1.00 36.98 163 ARG D N 1
ATOM 8374 C CA . ARG D 1 166 ? 38.496 34.614 53.848 1.00 36.47 163 ARG D CA 1
ATOM 8375 C C . ARG D 1 166 ? 37.550 35.678 54.414 1.00 34.59 163 ARG D C 1
ATOM 8376 O O . ARG D 1 166 ? 37.694 36.874 54.153 1.00 34.77 163 ARG D O 1
ATOM 8384 N N . PRO D 1 167 ? 36.556 35.249 55.202 1.00 32.41 164 PRO D N 1
ATOM 8385 C CA . PRO D 1 167 ? 35.596 36.186 55.787 1.00 31.13 164 PRO D CA 1
ATOM 8386 C C . PRO D 1 167 ? 36.244 37.287 56.611 1.00 30.22 164 PRO D C 1
ATOM 8387 O O . PRO D 1 167 ? 37.242 37.064 57.299 1.00 30.23 164 PRO D O 1
ATOM 8391 N N . LYS D 1 168 ? 35.648 38.469 56.532 1.00 29.12 165 LYS D N 1
ATOM 8392 C CA . LYS D 1 168 ? 36.125 39.643 57.239 1.00 29.04 165 LYS D CA 1
ATOM 8393 C C . LYS D 1 168 ? 35.462 39.818 58.581 1.00 27.82 165 LYS D C 1
ATOM 8394 O O . LYS D 1 168 ? 35.748 40.788 59.297 1.00 28.08 165 LYS D O 1
ATOM 8400 N N . SER D 1 169 ? 34.555 38.898 58.920 1.00 25.68 166 SER D N 1
ATOM 8401 C CA . SER D 1 169 ? 33.891 38.960 60.214 1.00 24.54 166 SER D CA 1
ATOM 8402 C C . SER D 1 169 ? 33.233 37.623 60.506 1.00 23.57 166 SER D C 1
ATOM 8403 O O . SER D 1 169 ? 33.200 36.745 59.642 1.00 23.46 166 SER D O 1
ATOM 8406 N N . ASN D 1 170 ? 32.755 37.460 61.734 1.00 22.86 167 ASN D N 1
ATOM 8407 C CA . ASN D 1 170 ? 32.071 36.226 62.109 1.00 22.68 167 ASN D CA 1
ATOM 8408 C C . ASN D 1 170 ? 30.557 36.435 62.173 1.00 21.26 167 ASN D C 1
ATOM 8409 O O . ASN D 1 170 ? 29.853 35.674 62.836 1.00 21.47 167 ASN D O 1
ATOM 8414 N N . TYR D 1 171 ? 30.057 37.470 61.501 1.00 20.81 168 TYR D N 1
ATOM 8415 C CA . TYR D 1 171 ? 28.625 37.750 61.514 1.00 20.15 168 TYR D CA 1
ATOM 8416 C C . TYR D 1 171 ? 28.031 37.540 60.129 1.00 20.79 168 TYR D C 1
ATOM 8417 O O . TYR D 1 171 ? 28.565 38.034 59.131 1.00 20.08 168 TYR D O 1
ATOM 8426 N N . VAL D 1 172 ? 26.931 36.781 60.066 1.00 18.63 169 VAL D N 1
ATOM 8427 C CA . VAL D 1 172 ? 26.282 36.474 58.793 1.00 18.52 169 VAL D CA 1
ATOM 8428 C C . VAL D 1 172 ? 24.900 37.114 58.727 1.00 19.53 169 VAL D C 1
ATOM 8429 O O . VAL D 1 172 ? 24.248 37.343 59.738 1.00 20.54 169 VAL D O 1
ATOM 8433 N N . VAL D 1 173 ? 24.462 37.412 57.514 1.00 20.55 170 VAL D N 1
ATOM 8434 C CA . VAL D 1 173 ? 23.193 38.089 57.296 1.00 20.61 170 VAL D CA 1
ATOM 8435 C C . VAL D 1 173 ? 22.007 37.132 57.110 1.00 19.93 170 VAL D C 1
ATOM 8436 O O . VAL D 1 173 ? 21.941 36.417 56.118 1.00 19.36 170 VAL D O 1
ATOM 8440 N N . PRO D 1 174 ? 21.086 37.082 58.099 1.00 18.54 171 PRO D N 1
ATOM 8441 C CA . PRO D 1 174 ? 19.914 36.198 57.989 1.00 19.20 171 PRO D CA 1
ATOM 8442 C C . PRO D 1 174 ? 18.817 36.912 57.165 1.00 20.07 171 PRO D C 1
ATOM 8443 O O . PRO D 1 174 ? 18.990 38.076 56.775 1.00 21.04 171 PRO D O 1
ATOM 8447 N N . GLY D 1 175 ? 17.686 36.246 56.946 1.00 19.97 172 GLY D N 1
ATOM 8448 C CA . GLY D 1 175 ? 16.609 36.856 56.162 1.00 18.52 172 GLY D CA 1
ATOM 8449 C C . GLY D 1 175 ? 15.646 37.735 56.937 1.00 19.37 172 GLY D C 1
ATOM 8450 O O . GLY D 1 175 ? 14.454 37.430 57.055 1.00 17.69 172 GLY D O 1
ATOM 8451 N N . LEU D 1 176 ? 16.153 38.833 57.491 1.00 18.22 173 LEU D N 1
ATOM 8452 C CA . LEU D 1 176 ? 15.318 39.759 58.241 1.00 19.21 173 LEU D CA 1
ATOM 8453 C C . LEU D 1 176 ? 15.851 41.165 57.930 1.00 21.46 173 LEU D C 1
ATOM 8454 O O . LEU D 1 176 ? 17.013 41.470 58.207 1.00 19.61 173 LEU D O 1
ATOM 8459 N N . TYR D 1 177 ? 15.002 42.024 57.370 1.00 20.69 174 TYR D N 1
ATOM 8460 C CA . TYR D 1 177 ? 15.471 43.358 56.981 1.00 22.01 174 TYR D CA 1
ATOM 8461 C C . TYR D 1 177 ? 14.415 44.435 57.221 1.00 22.02 174 TYR D C 1
ATOM 8462 O O . TYR D 1 177 ? 13.223 44.199 57.033 1.00 22.04 174 TYR D O 1
ATOM 8471 N N . PHE D 1 178 ? 14.852 45.620 57.652 1.00 23.08 175 PHE D N 1
ATOM 8472 C CA . PHE D 1 178 ? 13.931 46.719 57.911 1.00 22.75 175 PHE D CA 1
ATOM 8473 C C . PHE D 1 178 ? 14.333 47.894 57.014 1.00 24.39 175 PHE D C 1
ATOM 8474 O O . PHE D 1 178 ? 15.493 48.304 57.005 1.00 24.54 175 PHE D O 1
ATOM 8482 N N . TYR D 1 179 ? 13.371 48.432 56.270 1.00 25.60 176 TYR D N 1
ATOM 8483 C CA . TYR D 1 179 ? 13.670 49.502 55.318 1.00 26.67 176 TYR D CA 1
ATOM 8484 C C . TYR D 1 179 ? 12.788 50.721 55.405 1.00 28.16 176 TYR D C 1
ATOM 8485 O O . TYR D 1 179 ? 11.673 50.666 55.942 1.00 27.07 176 TYR D O 1
ATOM 8494 N N . ASP D 1 180 ? 13.293 51.838 54.877 1.00 28.69 177 ASP D N 1
ATOM 8495 C CA . ASP D 1 180 ? 12.461 53.031 54.821 1.00 28.78 177 ASP D CA 1
ATOM 8496 C C . ASP D 1 180 ? 11.804 52.912 53.453 1.00 28.82 177 ASP D C 1
ATOM 8497 O O . ASP D 1 180 ? 12.191 52.054 52.649 1.00 27.26 177 ASP D O 1
ATOM 8502 N N . ASN D 1 181 ? 10.821 53.765 53.176 1.00 30.71 178 ASN D N 1
ATOM 8503 C CA . ASN D 1 181 ? 10.102 53.705 51.900 1.00 32.13 178 ASN D CA 1
ATOM 8504 C C . ASN D 1 181 ? 10.944 53.725 50.629 1.00 31.90 178 ASN D C 1
ATOM 8505 O O . ASN D 1 181 ? 10.437 53.401 49.566 1.00 32.09 178 ASN D O 1
ATOM 8510 N N . GLN D 1 182 ? 12.220 54.087 50.727 1.00 31.86 179 GLN D N 1
ATOM 8511 C CA . GLN D 1 182 ? 13.088 54.126 49.552 1.00 31.64 179 GLN D CA 1
ATOM 8512 C C . GLN D 1 182 ? 13.303 52.788 48.861 1.00 30.76 179 GLN D C 1
ATOM 8513 O O . GLN D 1 182 ? 13.657 52.742 47.677 1.00 28.98 179 GLN D O 1
ATOM 8519 N N . VAL D 1 183 ? 13.128 51.694 49.598 1.00 30.74 180 VAL D N 1
ATOM 8520 C CA . VAL D 1 183 ? 13.390 50.373 49.039 1.00 29.57 180 VAL D CA 1
ATOM 8521 C C . VAL D 1 183 ? 12.610 49.974 47.793 1.00 31.70 180 VAL D C 1
ATOM 8522 O O . VAL D 1 183 ? 13.124 49.224 46.962 1.00 30.89 180 VAL D O 1
ATOM 8526 N N . VAL D 1 184 ? 11.380 50.461 47.646 1.00 32.73 181 VAL D N 1
ATOM 8527 C CA . VAL D 1 184 ? 10.600 50.118 46.461 1.00 35.42 181 VAL D CA 1
ATOM 8528 C C . VAL D 1 184 ? 11.339 50.565 45.189 1.00 36.21 181 VAL D C 1
ATOM 8529 O O . VAL D 1 184 ? 11.595 49.765 44.283 1.00 36.59 181 VAL D O 1
ATOM 8533 N N . GLU D 1 185 ? 11.692 51.846 45.130 1.00 38.83 182 GLU D N 1
ATOM 8534 C CA . GLU D 1 185 ? 12.392 52.390 43.969 1.00 40.40 182 GLU D CA 1
ATOM 8535 C C . GLU D 1 185 ? 13.733 51.682 43.767 1.00 40.35 182 GLU D C 1
ATOM 8536 O O . GLU D 1 185 ? 14.105 51.336 42.648 1.00 40.26 182 GLU D O 1
ATOM 8542 N N . ILE D 1 186 ? 14.460 51.476 44.862 1.00 40.61 183 ILE D N 1
ATOM 8543 C CA . ILE D 1 186 ? 15.751 50.808 44.803 1.00 40.16 183 ILE D CA 1
ATOM 8544 C C . ILE D 1 186 ? 15.606 49.426 44.170 1.00 40.88 183 ILE D C 1
ATOM 8545 O O . ILE D 1 186 ? 16.361 49.069 43.262 1.00 40.35 183 ILE D O 1
ATOM 8550 N N . ALA D 1 187 ? 14.622 48.656 44.637 1.00 41.80 184 ALA D N 1
ATOM 8551 C CA . ALA D 1 187 ? 14.387 47.311 44.109 1.00 42.99 184 ALA D CA 1
ATOM 8552 C C . ALA D 1 187 ? 13.994 47.370 42.638 1.00 44.42 184 ALA D C 1
ATOM 8553 O O . ALA D 1 187 ? 14.286 46.454 41.861 1.00 43.03 184 ALA D O 1
ATOM 8555 N N . ARG D 1 188 ? 13.319 48.455 42.269 1.00 46.38 185 ARG D N 1
ATOM 8556 C CA . ARG D 1 188 ? 12.885 48.670 40.895 1.00 48.95 185 ARG D CA 1
ATOM 8557 C C . ARG D 1 188 ? 14.095 48.955 40.007 1.00 49.50 185 ARG D C 1
ATOM 8558 O O . ARG D 1 188 ? 14.131 48.548 38.846 1.00 49.82 185 ARG D O 1
ATOM 8566 N N . ARG D 1 189 ? 15.093 49.626 40.575 1.00 50.81 186 ARG D N 1
ATOM 8567 C CA . ARG D 1 189 ? 16.308 49.994 39.846 1.00 52.50 186 ARG D CA 1
ATOM 8568 C C . ARG D 1 189 ? 17.480 49.008 39.870 1.00 53.44 186 ARG D C 1
ATOM 8569 O O . ARG D 1 189 ? 18.270 48.978 38.927 1.00 54.10 186 ARG D O 1
ATOM 8577 N N . ILE D 1 190 ? 17.617 48.209 40.925 1.00 54.27 187 ILE D N 1
ATOM 8578 C CA . ILE D 1 190 ? 18.739 47.273 40.970 1.00 54.63 187 ILE D CA 1
ATOM 8579 C C . ILE D 1 190 ? 18.792 46.427 39.702 1.00 55.07 187 ILE D C 1
ATOM 8580 O O . ILE D 1 190 ? 17.765 46.130 39.090 1.00 55.36 187 ILE D O 1
ATOM 8585 N N . GLU D 1 191 ? 20.003 46.055 39.308 1.00 55.57 188 GLU D N 1
ATOM 8586 C CA . GLU D 1 191 ? 20.215 45.258 38.109 1.00 56.12 188 GLU D CA 1
ATOM 8587 C C . GLU D 1 191 ? 20.154 43.769 38.424 1.00 56.66 188 GLU D C 1
ATOM 8588 O O . GLU D 1 191 ? 20.873 43.281 39.298 1.00 56.84 188 GLU D O 1
ATOM 8590 N N . PRO D 1 192 ? 19.291 43.026 37.713 1.00 56.95 189 PRO D N 1
ATOM 8591 C CA . PRO D 1 192 ? 19.134 41.582 37.912 1.00 57.19 189 PRO D CA 1
ATOM 8592 C C . PRO D 1 192 ? 20.467 40.846 37.910 1.00 57.63 189 PRO D C 1
ATOM 8593 O O . PRO D 1 192 ? 21.509 41.434 37.614 1.00 57.63 189 PRO D O 1
ATOM 8597 N N . SER D 1 193 ? 20.430 39.559 38.248 1.00 58.12 190 SER D N 1
ATOM 8598 C CA . SER D 1 193 ? 21.637 38.739 38.272 1.00 58.49 190 SER D CA 1
ATOM 8599 C C . SER D 1 193 ? 21.771 38.006 36.946 1.00 58.65 190 SER D C 1
ATOM 8600 O O . SER D 1 193 ? 20.897 38.098 36.080 1.00 58.49 190 SER D O 1
ATOM 8603 N N . ASP D 1 194 ? 22.864 37.266 36.798 1.00 59.00 191 ASP D N 1
ATOM 8604 C CA . ASP D 1 194 ? 23.108 36.508 35.582 1.00 59.51 191 ASP D CA 1
ATOM 8605 C C . ASP D 1 194 ? 21.967 35.521 35.372 1.00 59.71 191 ASP D C 1
ATOM 8606 O O . ASP D 1 194 ? 21.745 35.037 34.261 1.00 60.47 191 ASP D O 1
ATOM 8608 N N . ARG D 1 195 ? 21.240 35.232 36.448 1.00 59.95 192 ARG D N 1
ATOM 8609 C CA . ARG D 1 195 ? 20.126 34.292 36.396 1.00 59.62 192 ARG D CA 1
ATOM 8610 C C . ARG D 1 195 ? 18.776 35.002 36.542 1.00 59.23 192 ARG D C 1
ATOM 8611 O O . ARG D 1 195 ? 17.826 34.442 37.101 1.00 59.45 192 ARG D O 1
ATOM 8613 N N . GLY D 1 196 ? 18.689 36.227 36.029 1.00 58.11 193 GLY D N 1
ATOM 8614 C CA . GLY D 1 196 ? 17.449 36.974 36.138 1.00 56.77 193 GLY D CA 1
ATOM 8615 C C . GLY D 1 196 ? 16.911 36.888 37.556 1.00 55.69 193 GLY D C 1
ATOM 8616 O O . GLY D 1 196 ? 15.805 36.395 37.784 1.00 56.17 193 GLY D O 1
ATOM 8617 N N . GLU D 1 197 ? 17.703 37.355 38.516 1.00 54.26 194 GLU D N 1
ATOM 8618 C CA . GLU D 1 197 ? 17.313 37.329 39.922 1.00 52.32 194 GLU D CA 1
ATOM 8619 C C . GLU D 1 197 ? 17.452 38.710 40.558 1.00 50.46 194 GLU D C 1
ATOM 8620 O O . GLU D 1 197 ? 18.477 39.375 40.410 1.00 50.14 194 GLU D O 1
ATOM 8626 N N . LEU D 1 198 ? 16.416 39.141 41.263 1.00 47.93 195 LEU D N 1
ATOM 8627 C CA . LEU D 1 198 ? 16.452 40.425 41.942 1.00 46.46 195 LEU D CA 1
ATOM 8628 C C . LEU D 1 198 ? 16.909 40.135 43.365 1.00 45.07 195 LEU D C 1
ATOM 8629 O O . LEU D 1 198 ? 16.094 39.887 44.258 1.00 45.47 195 LEU D O 1
ATOM 8634 N N . GLU D 1 199 ? 18.226 40.167 43.555 1.00 43.49 196 GLU D N 1
ATOM 8635 C CA . GLU D 1 199 ? 18.866 39.871 44.835 1.00 40.61 196 GLU D CA 1
ATOM 8636 C C . GLU D 1 199 ? 18.697 40.928 45.909 1.00 38.74 196 GLU D C 1
ATOM 8637 O O . GLU D 1 199 ? 18.812 42.129 45.652 1.00 38.65 196 GLU D O 1
ATOM 8643 N N . ILE D 1 200 ? 18.437 40.478 47.130 1.00 34.97 197 ILE D N 1
ATOM 8644 C CA . ILE D 1 200 ? 18.257 41.406 48.220 1.00 33.6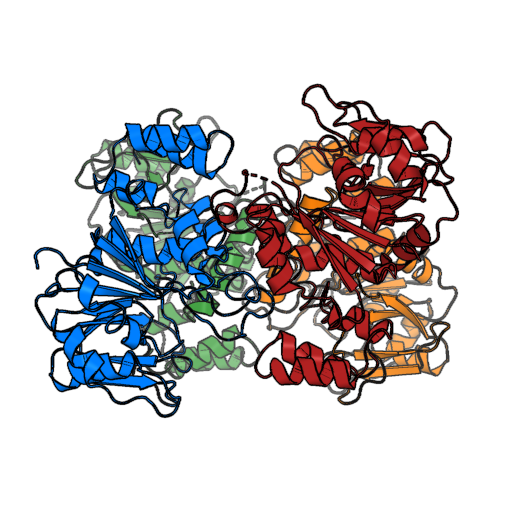8 197 ILE D CA 1
ATOM 8645 C C . ILE D 1 200 ? 19.629 42.019 48.549 1.00 33.15 197 ILE D C 1
ATOM 8646 O O . ILE D 1 200 ? 19.724 43.123 49.093 1.00 32.53 197 ILE D O 1
ATOM 8651 N N . THR D 1 201 ? 20.690 41.303 48.190 1.00 32.98 198 THR D N 1
ATOM 8652 C CA . THR D 1 201 ? 22.034 41.797 48.438 1.00 34.56 198 THR D CA 1
ATOM 8653 C C . THR D 1 201 ? 22.280 43.073 47.616 1.00 34.66 198 THR D C 1
ATOM 8654 O O . THR D 1 201 ? 22.961 43.988 48.075 1.00 33.96 198 THR D O 1
ATOM 8658 N N . SER D 1 202 ? 21.701 43.142 46.416 1.00 35.22 199 SER D N 1
ATOM 8659 C CA . SER D 1 202 ? 21.852 44.325 45.568 1.00 34.16 199 SER D CA 1
ATOM 8660 C C . SER D 1 202 ? 21.190 45.513 46.266 1.00 34.30 199 SER D C 1
ATOM 8661 O O . SER D 1 202 ? 21.729 46.618 46.284 1.00 34.32 199 SER D O 1
ATOM 8664 N N . VAL D 1 203 ? 20.030 45.271 46.868 1.00 32.25 200 VAL D N 1
ATOM 8665 C CA . VAL D 1 203 ? 19.304 46.308 47.587 1.00 31.04 200 VAL D CA 1
ATOM 8666 C C . VAL D 1 203 ? 20.066 46.830 48.807 1.00 31.34 200 VAL D C 1
ATOM 8667 O O . VAL D 1 203 ? 20.138 48.037 49.056 1.00 29.82 200 VAL D O 1
ATOM 8671 N N . ASN D 1 204 ? 20.623 45.905 49.577 1.00 31.01 201 ASN D N 1
ATOM 8672 C CA . ASN D 1 204 ? 21.353 46.251 50.781 1.00 31.60 201 ASN D CA 1
ATOM 8673 C C . ASN D 1 204 ? 22.647 46.998 50.447 1.00 32.50 201 ASN D C 1
ATOM 8674 O O . ASN D 1 204 ? 23.075 47.882 51.188 1.00 32.45 201 ASN D O 1
ATOM 8679 N N . GLU D 1 205 ? 23.252 46.638 49.328 1.00 33.81 202 GLU D N 1
ATOM 8680 C CA . GLU D 1 205 ? 24.463 47.300 48.874 1.00 37.39 202 GLU D CA 1
ATOM 8681 C C . GLU D 1 205 ? 24.158 48.779 48.641 1.00 38.20 202 GLU D C 1
ATOM 8682 O O . GLU D 1 205 ? 24.953 49.646 49.006 1.00 39.37 202 GLU D O 1
ATOM 8688 N N . GLU D 1 206 ? 22.999 49.065 48.048 1.00 38.66 203 GLU D N 1
ATOM 8689 C CA . GLU D 1 206 ? 22.627 50.443 47.759 1.00 38.27 203 GLU D CA 1
ATOM 8690 C C . GLU D 1 206 ? 22.564 51.294 49.005 1.00 38.26 203 GLU D C 1
ATOM 8691 O O . GLU D 1 206 ? 23.030 52.432 49.002 1.00 38.97 203 GLU D O 1
ATOM 8697 N N . TYR D 1 207 ? 21.987 50.766 50.078 1.00 37.05 204 TYR D N 1
ATOM 8698 C CA . TYR D 1 207 ? 21.933 51.545 51.305 1.00 36.73 204 TYR D CA 1
ATOM 8699 C C . TYR D 1 207 ? 23.337 51.628 51.903 1.00 37.17 204 TYR D C 1
ATOM 8700 O O . TYR D 1 207 ? 23.700 52.630 52.526 1.00 36.84 204 TYR D O 1
ATOM 8709 N N . LEU D 1 208 ? 24.117 50.562 51.715 1.00 38.06 205 LEU D N 1
ATOM 8710 C CA . LEU D 1 208 ? 25.478 50.499 52.247 1.00 38.78 205 LEU D CA 1
ATOM 8711 C C . LEU D 1 208 ? 26.245 51.676 51.659 1.00 40.95 205 LEU D C 1
ATOM 8712 O O . LEU D 1 208 ? 26.795 52.502 52.396 1.00 40.53 205 LEU D O 1
ATOM 8717 N N . ARG D 1 209 ? 26.261 51.738 50.329 1.00 42.90 206 ARG D N 1
ATOM 8718 C CA . ARG D 1 209 ? 26.914 52.815 49.604 1.00 45.65 206 ARG D CA 1
ATOM 8719 C C . ARG D 1 209 ? 26.000 54.050 49.618 1.00 45.39 206 ARG D C 1
ATOM 8720 O O . ARG D 1 209 ? 25.444 54.459 48.596 1.00 45.86 206 ARG D O 1
ATOM 8728 N N . MET D 1 210 ? 25.838 54.606 50.811 1.00 44.00 207 MET D N 1
ATOM 8729 C CA . MET D 1 210 ? 25.044 55.805 51.062 1.00 44.10 207 MET D CA 1
ATOM 8730 C C . MET D 1 210 ? 25.311 56.088 52.532 1.00 43.47 207 MET D C 1
ATOM 8731 O O . MET D 1 210 ? 24.991 57.158 53.055 1.00 43.26 207 MET D O 1
ATOM 8736 N N . GLY D 1 211 ? 25.910 55.102 53.190 1.00 41.60 208 GLY D N 1
ATOM 8737 C CA . GLY D 1 211 ? 26.210 55.233 54.598 1.00 41.12 208 GLY D CA 1
ATOM 8738 C C . GLY D 1 211 ? 24.906 55.208 55.362 1.00 40.68 208 GLY D C 1
ATOM 8739 O O . GLY D 1 211 ? 24.807 55.768 56.457 1.00 40.89 208 GLY D O 1
ATOM 8740 N N . LYS D 1 212 ? 23.904 54.547 54.785 1.00 38.93 209 LYS D N 1
ATOM 8741 C CA . LYS D 1 212 ? 22.592 54.467 55.411 1.00 38.39 209 LYS D CA 1
ATOM 8742 C C . LYS D 1 212 ? 22.175 53.039 55.789 1.00 36.72 209 LYS D C 1
ATOM 8743 O O . LYS D 1 212 ? 20.987 52.745 55.877 1.00 36.27 209 LYS D O 1
ATOM 8749 N N . LEU D 1 213 ? 23.147 52.158 55.997 1.00 35.78 210 LEU D N 1
ATOM 8750 C CA . LEU D 1 213 ? 22.846 50.785 56.386 1.00 34.34 210 LEU D CA 1
ATOM 8751 C C . LEU D 1 213 ? 23.388 50.535 57.794 1.00 35.37 210 LEU D C 1
ATOM 8752 O O . LEU D 1 213 ? 24.590 50.673 58.032 1.00 35.36 210 LEU D O 1
ATOM 8757 N N . ARG D 1 214 ? 22.493 50.212 58.729 1.00 34.74 211 ARG D N 1
ATOM 8758 C CA . ARG D 1 214 ? 22.873 49.922 60.107 1.00 35.51 211 ARG D CA 1
ATOM 8759 C C . ARG D 1 214 ? 22.586 48.434 60.366 1.00 35.47 211 ARG D C 1
ATOM 8760 O O . ARG D 1 214 ? 21.788 47.809 59.657 1.00 34.59 211 ARG D O 1
ATOM 8768 N N . VAL D 1 215 ? 23.234 47.874 61.379 1.00 33.48 212 VAL D N 1
ATOM 8769 C CA . VAL D 1 215 ? 23.028 46.474 61.695 1.00 30.83 212 VAL D CA 1
ATOM 8770 C C . VAL D 1 215 ? 22.774 46.275 63.172 1.00 30.24 212 VAL D C 1
ATOM 8771 O O . VAL D 1 215 ? 23.284 47.019 64.016 1.00 29.30 212 VAL D O 1
ATOM 8775 N N . GLU D 1 216 ? 21.929 45.292 63.475 1.00 27.26 213 GLU D N 1
ATOM 8776 C CA . GLU D 1 216 ? 21.616 44.912 64.843 1.00 27.04 213 GLU D CA 1
ATOM 8777 C C . GLU D 1 216 ? 22.281 43.538 64.933 1.00 25.97 213 GLU D C 1
ATOM 8778 O O . GLU D 1 216 ? 22.202 42.744 63.990 1.00 23.97 213 GLU D O 1
ATOM 8784 N N . LEU D 1 217 ? 22.965 43.270 66.036 1.00 24.11 214 LEU D N 1
ATOM 8785 C CA . LEU D 1 217 ? 23.644 41.990 66.170 1.00 23.83 214 LEU D CA 1
ATOM 8786 C C . LEU D 1 217 ? 22.856 40.964 66.954 1.00 20.91 214 LEU D C 1
ATOM 8787 O O . LEU D 1 217 ? 22.235 41.275 67.954 1.00 21.09 214 LEU D O 1
ATOM 8792 N N . MET D 1 218 ? 22.891 39.733 66.462 1.00 21.70 215 MET D N 1
ATOM 8793 C CA . MET D 1 218 ? 22.275 38.583 67.121 1.00 18.82 215 MET D CA 1
ATOM 8794 C C . MET D 1 218 ? 23.526 37.844 67.582 1.00 17.52 215 MET D C 1
ATOM 8795 O O . MET D 1 218 ? 24.104 37.052 66.831 1.00 15.76 215 MET D O 1
ATOM 8800 N N . GLY D 1 219 ? 23.946 38.146 68.803 1.00 17.66 216 GLY D N 1
ATOM 8801 C CA . GLY D 1 219 ? 25.169 37.579 69.339 1.00 18.24 216 GLY D CA 1
ATOM 8802 C C . GLY D 1 219 ? 25.119 36.179 69.901 1.00 18.32 216 GLY D C 1
ATOM 8803 O O . GLY D 1 219 ? 24.140 35.445 69.732 1.00 15.77 216 GLY D O 1
ATOM 8804 N N . ARG D 1 220 ? 26.202 35.827 70.588 1.00 17.16 217 ARG D N 1
ATOM 8805 C CA . ARG D 1 220 ? 26.351 34.524 71.201 1.00 16.44 217 ARG D CA 1
ATOM 8806 C C . ARG D 1 220 ? 25.151 34.274 72.117 1.00 16.10 217 ARG D C 1
ATOM 8807 O O . ARG D 1 220 ? 24.826 35.111 72.953 1.00 16.67 217 ARG D O 1
ATOM 8815 N N . GLY D 1 221 ? 24.492 33.130 71.970 1.00 16.99 218 GLY D N 1
ATOM 8816 C CA . GLY D 1 221 ? 23.330 32.897 72.813 1.00 17.42 218 GLY D CA 1
ATOM 8817 C C . GLY D 1 221 ? 22.020 33.016 72.050 1.00 18.89 218 GLY D C 1
ATOM 8818 O O . GLY D 1 221 ? 20.959 32.612 72.542 1.00 19.54 218 GLY D O 1
ATOM 8819 N N . MET D 1 222 ? 22.080 33.611 70.862 1.00 17.07 219 MET D N 1
ATOM 8820 C CA . MET D 1 222 ? 20.892 33.730 70.012 1.00 18.17 219 MET D CA 1
ATOM 8821 C C . MET D 1 222 ? 20.990 32.525 69.073 1.00 16.11 219 MET D C 1
ATOM 8822 O O . MET D 1 222 ? 22.093 32.102 68.714 1.00 15.68 219 MET D O 1
ATOM 8827 N N . ALA D 1 223 ? 19.844 31.982 68.679 1.00 15.94 220 ALA D N 1
ATOM 8828 C CA . ALA D 1 223 ? 19.812 30.830 67.783 1.00 14.56 220 ALA D CA 1
ATOM 8829 C C . ALA D 1 223 ? 19.069 31.153 66.487 1.00 13.34 220 ALA D C 1
ATOM 8830 O O . ALA D 1 223 ? 18.058 31.848 66.510 1.00 14.26 220 ALA D O 1
ATOM 8832 N N . TRP D 1 224 ? 19.623 30.685 65.377 1.00 13.64 221 TRP D N 1
ATOM 8833 C CA . TRP D 1 224 ? 19.003 30.802 64.052 1.00 13.05 221 TRP D CA 1
ATOM 8834 C C . TRP D 1 224 ? 18.991 29.329 63.656 1.00 13.92 221 TRP D C 1
ATOM 8835 O O . TRP D 1 224 ? 20.031 28.727 63.382 1.00 12.71 221 TRP D O 1
ATOM 8846 N N . LEU D 1 225 ? 17.804 28.723 63.671 1.00 14.31 222 LEU D N 1
ATOM 8847 C CA . LEU D 1 225 ? 17.689 27.295 63.363 1.00 14.04 222 LEU D CA 1
ATOM 8848 C C . LEU D 1 225 ? 17.775 26.979 61.879 1.00 14.22 222 LEU D C 1
ATOM 8849 O O . LEU D 1 225 ? 17.586 27.854 61.005 1.00 14.54 222 LEU D O 1
ATOM 8854 N N . ASP D 1 226 ? 18.087 25.722 61.595 1.00 12.31 223 ASP D N 1
ATOM 8855 C CA . ASP D 1 226 ? 18.207 25.236 60.235 1.00 12.60 223 ASP D CA 1
ATOM 8856 C C . ASP D 1 226 ? 16.910 24.546 59.834 1.00 13.25 223 ASP D C 1
ATOM 8857 O O . ASP D 1 226 ? 16.641 23.418 60.259 1.00 11.89 223 ASP D O 1
ATOM 8862 N N . THR D 1 227 ? 16.118 25.219 59.000 1.00 12.71 224 THR D N 1
ATOM 8863 C CA . THR D 1 227 ? 14.852 24.639 58.552 1.00 13.06 224 THR D CA 1
ATOM 8864 C C . THR D 1 227 ? 14.961 24.104 57.131 1.00 14.61 224 THR D C 1
ATOM 8865 O O . THR D 1 227 ? 13.935 23.802 56.500 1.00 15.30 224 THR D O 1
ATOM 8869 N N . GLY D 1 228 ? 16.191 23.971 56.631 1.00 14.50 225 GLY D N 1
ATOM 8870 C CA . GLY D 1 228 ? 16.374 23.555 55.249 1.00 14.28 225 GLY D CA 1
ATOM 8871 C C . GLY D 1 228 ? 16.805 22.134 54.976 1.00 14.05 225 GLY D C 1
ATOM 8872 O O . GLY D 1 228 ? 16.983 21.769 53.818 1.00 15.62 225 GLY D O 1
ATOM 8873 N N . THR D 1 229 ? 17.008 21.338 56.026 1.00 12.90 226 THR D N 1
ATOM 8874 C CA . THR D 1 229 ? 17.400 19.957 55.873 1.00 12.53 226 THR D CA 1
ATOM 8875 C C . THR D 1 229 ? 16.522 19.114 56.788 1.00 11.80 226 THR D C 1
ATOM 8876 O O . THR D 1 229 ? 15.923 19.630 57.727 1.00 11.03 226 THR D O 1
ATOM 8880 N N . HIS D 1 230 ? 16.452 17.816 56.529 1.00 13.22 227 HIS D N 1
ATOM 8881 C CA . HIS D 1 230 ? 15.613 16.980 57.389 1.00 12.30 227 HIS D CA 1
ATOM 8882 C C . HIS D 1 230 ? 16.172 16.939 58.811 1.00 12.43 227 HIS D C 1
ATOM 8883 O O . HIS D 1 230 ? 15.420 17.009 59.760 1.00 11.74 227 HIS D O 1
ATOM 8890 N N . ASP D 1 231 ? 17.490 16.839 58.964 1.00 12.93 228 ASP D N 1
ATOM 8891 C CA . ASP D 1 231 ? 18.067 16.801 60.308 1.00 12.90 228 ASP D CA 1
ATOM 8892 C C . ASP D 1 231 ? 17.866 18.148 61.001 1.00 12.16 228 ASP D C 1
ATOM 8893 O O . ASP D 1 231 ? 17.660 18.208 62.215 1.00 12.83 228 ASP D O 1
ATOM 8898 N N . GLY D 1 232 ? 17.960 19.226 60.216 1.00 10.61 229 GLY D N 1
ATOM 8899 C CA . GLY D 1 232 ? 17.779 20.553 60.768 1.00 9.10 229 GLY D CA 1
ATOM 8900 C C . GLY D 1 232 ? 16.372 20.738 61.298 1.00 9.17 229 GLY D C 1
ATOM 8901 O O . GLY D 1 232 ? 16.186 21.314 62.364 1.00 9.93 229 GLY D O 1
ATOM 8902 N N . LEU D 1 233 ? 15.376 20.258 60.554 1.00 10.20 230 LEU D N 1
ATOM 8903 C CA . LEU D 1 233 ? 13.987 20.401 60.999 1.00 9.54 230 LEU D CA 1
ATOM 8904 C C . LEU D 1 233 ? 13.731 19.606 62.269 1.00 9.80 230 LEU D C 1
ATOM 8905 O O . LEU D 1 233 ? 13.000 20.062 63.152 1.00 10.82 230 LEU D O 1
ATOM 8910 N N . LEU D 1 234 ? 14.313 18.415 62.340 1.00 10.41 231 LEU D N 1
ATOM 8911 C CA . LEU D 1 234 ? 14.159 17.554 63.520 1.00 11.62 231 LEU D CA 1
ATOM 8912 C C . LEU D 1 234 ? 14.796 18.241 64.726 1.00 11.97 231 LEU D C 1
ATOM 8913 O O . LEU D 1 234 ? 14.244 18.264 65.830 1.00 10.98 231 LEU D O 1
ATOM 8918 N N . GLU D 1 235 ? 15.964 18.812 64.509 1.00 11.04 232 GLU D N 1
ATOM 8919 C CA . GLU D 1 235 ? 16.664 19.491 65.585 1.00 11.09 232 GLU D CA 1
ATOM 8920 C C . GLU D 1 235 ? 15.904 20.734 66.029 1.00 10.52 232 GLU D C 1
ATOM 8921 O O . GLU D 1 235 ? 15.792 21.025 67.240 1.00 11.24 232 GLU D O 1
ATOM 8927 N N . ALA D 1 236 ? 15.337 21.453 65.061 1.00 9.43 233 ALA D N 1
ATOM 8928 C CA . ALA D 1 236 ? 14.595 22.671 65.375 1.00 9.79 233 ALA D CA 1
ATOM 8929 C C . ALA D 1 236 ? 13.370 22.340 66.232 1.00 8.97 233 ALA D C 1
ATOM 8930 O O . ALA D 1 236 ? 13.069 23.026 67.222 1.00 9.31 233 ALA D O 1
ATOM 8932 N N . SER D 1 237 ? 12.634 21.310 65.834 1.00 10.07 234 SER D N 1
ATOM 8933 C CA . SER D 1 237 ? 11.459 20.913 66.609 1.00 10.26 234 SER D CA 1
ATOM 8934 C C . SER D 1 237 ? 11.846 20.496 68.013 1.00 11.14 234 SER D C 1
ATOM 8935 O O . SER D 1 237 ? 11.162 20.825 68.967 1.00 9.58 234 SER D O 1
ATOM 8938 N N A SER D 1 238 ? 12.935 19.741 68.129 0.50 11.04 235 SER D N 1
ATOM 8939 N N B SER D 1 238 ? 12.934 19.740 68.128 0.50 10.83 235 SER D N 1
ATOM 8940 C CA A SER D 1 238 ? 13.397 19.285 69.440 0.50 11.42 235 SER D CA 1
ATOM 8941 C CA B SER D 1 238 ? 13.396 19.286 69.439 0.50 11.01 235 SER D CA 1
ATOM 8942 C C A SER D 1 238 ? 13.744 20.488 70.319 0.50 12.34 235 SER D C 1
ATOM 8943 C C B SER D 1 238 ? 13.744 20.488 70.318 0.50 12.11 235 SER D C 1
ATOM 8944 O O A SER D 1 238 ? 13.417 20.528 71.502 0.50 13.11 235 SER D O 1
ATOM 8945 O O B SER D 1 238 ? 13.417 20.528 71.501 0.50 12.90 235 SER D O 1
ATOM 8950 N N . PHE D 1 239 ? 14.412 21.466 69.724 1.00 11.98 236 PHE D N 1
ATOM 8951 C CA . PHE D 1 239 ? 14.812 22.679 70.430 1.00 13.43 236 PHE D CA 1
ATOM 8952 C C . PHE D 1 239 ? 13.583 23.417 70.969 1.00 13.93 236 PHE D C 1
ATOM 8953 O O . PHE D 1 239 ? 13.526 23.766 72.148 1.00 13.13 236 PHE D O 1
ATOM 8961 N N . ILE D 1 240 ? 12.592 23.667 70.109 1.00 11.71 237 ILE D N 1
ATOM 8962 C CA . ILE D 1 240 ? 11.392 24.354 70.559 1.00 11.94 237 ILE D CA 1
ATOM 8963 C C . ILE D 1 240 ? 10.684 23.554 71.672 1.00 11.15 237 ILE D C 1
ATOM 8964 O O . ILE D 1 240 ? 10.226 24.126 72.661 1.00 10.05 237 ILE D O 1
ATOM 8969 N N A GLU D 1 241 ? 10.608 22.234 71.516 0.50 10.33 238 GLU D N 1
ATOM 8970 N N B GLU D 1 241 ? 10.589 22.236 71.524 0.50 10.58 238 GLU D N 1
ATOM 8971 C CA A GLU D 1 241 ? 9.960 21.381 72.511 0.50 11.52 238 GLU D CA 1
ATOM 8972 C CA B GLU D 1 241 ? 9.924 21.456 72.558 0.50 11.88 238 GLU D CA 1
ATOM 8973 C C A GLU D 1 241 ? 10.618 21.514 73.883 0.50 12.71 238 GLU D C 1
ATOM 8974 C C B GLU D 1 241 ? 10.621 21.620 73.904 0.50 12.88 238 GLU D C 1
ATOM 8975 O O A GLU D 1 241 ? 9.935 21.600 74.914 0.50 12.71 238 GLU D O 1
ATOM 8976 O O B GLU D 1 241 ? 9.972 21.831 74.937 0.50 12.56 238 GLU D O 1
ATOM 8987 N N . THR D 1 242 ? 11.948 21.540 73.890 1.00 13.20 239 THR D N 1
ATOM 8988 C CA . THR D 1 242 ? 12.699 21.635 75.133 1.00 13.69 239 THR D CA 1
ATOM 8989 C C . THR D 1 242 ? 12.494 22.956 75.839 1.00 13.31 239 THR D C 1
ATOM 8990 O O . THR D 1 242 ? 12.258 22.981 77.053 1.00 13.39 239 THR D O 1
ATOM 8994 N N . ILE D 1 243 ? 12.613 24.044 75.081 1.00 13.15 240 ILE D N 1
ATOM 8995 C CA . ILE D 1 243 ? 12.435 25.405 75.596 1.00 15.47 240 ILE D CA 1
ATOM 8996 C C . ILE D 1 243 ? 11.010 25.633 76.098 1.00 14.00 240 ILE D C 1
ATOM 8997 O O . ILE D 1 243 ? 10.793 26.252 77.155 1.00 12.04 240 ILE D O 1
ATOM 9002 N N . GLN D 1 244 ? 10.028 25.153 75.334 1.00 11.31 241 GLN D N 1
ATOM 9003 C CA . GLN D 1 244 ? 8.643 25.311 75.785 1.00 12.46 241 GLN D CA 1
ATOM 9004 C C . GLN D 1 244 ? 8.383 24.541 77.049 1.00 12.16 241 GLN D C 1
ATOM 9005 O O . GLN D 1 244 ? 7.660 25.000 77.935 1.00 11.97 241 GLN D O 1
ATOM 9011 N N . LYS D 1 245 ? 8.996 23.369 77.178 1.00 10.20 242 LYS D N 1
ATOM 9012 C CA . LYS D 1 245 ? 8.808 22.586 78.398 1.00 11.66 242 LYS D CA 1
ATOM 9013 C C . LYS D 1 245 ? 9.501 23.172 79.629 1.00 12.08 242 LYS D C 1
ATOM 9014 O O . LYS D 1 245 ? 8.915 23.255 80.720 1.00 11.35 242 LYS D O 1
ATOM 9020 N N A ARG D 1 246 ? 10.760 23.580 79.437 0.50 11.95 243 ARG D N 1
ATOM 9021 N N B ARG D 1 246 ? 10.749 23.585 79.467 0.50 12.14 243 ARG D N 1
ATOM 9022 C CA A ARG D 1 246 ? 11.616 24.113 80.500 0.50 12.17 243 ARG D CA 1
ATOM 9023 C CA B ARG D 1 246 ? 11.484 24.087 80.607 0.50 12.53 243 ARG D CA 1
ATOM 9024 C C A ARG D 1 246 ? 11.312 25.524 80.990 0.50 12.23 243 ARG D C 1
ATOM 9025 C C B ARG D 1 246 ? 11.110 25.502 81.022 0.50 12.65 243 ARG D C 1
ATOM 9026 O O A ARG D 1 246 ? 11.397 25.783 82.187 0.50 12.80 243 ARG D O 1
ATOM 9027 O O B ARG D 1 246 ? 10.895 25.736 82.207 0.50 13.36 243 ARG D O 1
ATOM 9042 N N . GLN D 1 247 ? 10.999 26.438 80.081 1.00 12.10 244 GLN D N 1
ATOM 9043 C CA . GLN D 1 247 ? 10.640 27.791 80.494 1.00 11.48 244 GLN D CA 1
ATOM 9044 C C . GLN D 1 247 ? 9.115 27.938 80.577 1.00 13.12 244 GLN D C 1
ATOM 9045 O O . GLN D 1 247 ? 8.592 28.868 81.212 1.00 12.77 244 GLN D O 1
ATOM 9051 N N . GLY D 1 248 ? 8.403 27.009 79.930 1.00 11.87 245 GLY D N 1
ATOM 9052 C CA . GLY D 1 248 ? 6.949 26.987 79.998 1.00 12.65 245 GLY D CA 1
ATOM 9053 C C . GLY D 1 248 ? 6.201 27.854 79.006 1.00 13.86 245 GLY D C 1
ATOM 9054 O O . GLY D 1 248 ? 5.025 27.600 78.725 1.00 14.78 245 GLY D O 1
ATOM 9055 N N . PHE D 1 249 ? 6.855 28.878 78.486 1.00 13.31 246 PHE D N 1
ATOM 9056 C CA . PHE D 1 249 ? 6.196 29.759 77.538 1.00 15.68 246 PHE D CA 1
ATOM 9057 C C . PHE D 1 249 ? 6.333 29.256 76.106 1.00 14.24 246 PHE D C 1
ATOM 9058 O O . PHE D 1 249 ? 7.345 28.667 75.725 1.00 13.09 246 PHE D O 1
ATOM 9066 N N . TYR D 1 250 ? 5.307 29.493 75.297 1.00 13.83 247 TYR D N 1
ATOM 9067 C CA . TYR D 1 250 ? 5.372 29.057 73.916 1.00 12.77 247 TYR D CA 1
ATOM 9068 C C . TYR D 1 250 ? 6.198 30.038 73.126 1.00 13.72 247 TYR D C 1
ATOM 9069 O O . TYR D 1 250 ? 6.272 31.220 73.467 1.00 14.77 247 TYR D O 1
ATOM 9078 N N A ILE D 1 251 ? 6.852 29.543 72.079 0.50 11.73 248 ILE D N 1
ATOM 9079 N N B ILE D 1 251 ? 6.830 29.536 72.070 0.50 11.96 248 ILE D N 1
ATOM 9080 C CA A ILE D 1 251 ? 7.623 30.399 71.186 0.50 11.77 248 ILE D CA 1
ATOM 9081 C CA B ILE D 1 251 ? 7.618 30.364 71.171 0.50 12.13 248 ILE D CA 1
ATOM 9082 C C A ILE D 1 251 ? 6.753 30.633 69.950 0.50 12.50 248 ILE D C 1
ATOM 9083 C C B ILE D 1 251 ? 6.764 30.628 69.927 0.50 12.69 248 ILE D C 1
ATOM 9084 O O A ILE D 1 251 ? 6.312 29.684 69.306 0.50 13.08 248 ILE D O 1
ATOM 9085 O O B ILE D 1 251 ? 6.351 29.691 69.248 0.50 13.24 248 ILE D O 1
ATOM 9094 N N . ALA D 1 252 ? 6.499 31.894 69.630 1.00 11.71 249 ALA D N 1
ATOM 9095 C CA . ALA D 1 252 ? 5.677 32.247 68.465 1.00 12.36 249 ALA D CA 1
ATOM 9096 C C . ALA D 1 252 ? 4.192 31.873 68.552 1.00 11.54 249 ALA D C 1
ATOM 9097 O O . ALA D 1 252 ? 3.571 31.486 67.548 1.00 13.17 249 ALA D O 1
ATOM 9099 N N . CYS D 1 253 ? 3.635 31.971 69.752 1.00 13.56 250 CYS D N 1
ATOM 9100 C CA . CYS D 1 253 ? 2.204 31.785 69.917 1.00 13.21 250 CYS D CA 1
ATOM 9101 C C . CYS D 1 253 ? 1.701 33.203 69.554 1.00 15.44 250 CYS D C 1
ATOM 9102 O O . CYS D 1 253 ? 1.808 34.136 70.349 1.00 14.70 250 CYS D O 1
ATOM 9105 N N . LEU D 1 254 ? 1.181 33.353 68.343 1.00 14.83 251 LEU D N 1
ATOM 9106 C CA . LEU D 1 254 ? 0.725 34.654 67.842 1.00 16.66 251 LEU D CA 1
ATOM 9107 C C . LEU D 1 254 ? -0.408 35.287 68.660 1.00 17.18 251 LEU D C 1
ATOM 9108 O O . LEU D 1 254 ? -0.454 36.523 68.811 1.00 18.46 251 LEU D O 1
ATOM 9113 N N . GLU D 1 255 ? -1.301 34.463 69.208 1.00 16.65 252 GLU D N 1
ATOM 9114 C CA . GLU D 1 255 ? -2.396 34.998 70.031 1.00 18.25 252 GLU D CA 1
ATOM 9115 C C . GLU D 1 255 ? -1.838 35.692 71.288 1.00 18.52 252 GLU D C 1
ATOM 9116 O O . GLU D 1 255 ? -2.275 36.786 71.674 1.00 18.41 252 GLU D O 1
ATOM 9122 N N . GLU D 1 256 ? -0.837 35.059 71.892 1.00 16.56 253 GLU D N 1
ATOM 9123 C CA . GLU D 1 256 ? -0.196 35.566 73.096 1.00 16.89 253 GLU D CA 1
ATOM 9124 C C . GLU D 1 256 ? 0.452 36.917 72.832 1.00 17.68 253 GLU D C 1
ATOM 9125 O O . GLU D 1 256 ? 0.310 37.856 73.630 1.00 19.03 253 GLU D O 1
ATOM 9131 N N . ILE D 1 257 ? 1.180 37.006 71.726 1.00 16.83 254 ILE D N 1
ATOM 9132 C CA . ILE D 1 257 ? 1.855 38.230 71.372 1.00 18.08 254 ILE D CA 1
ATOM 9133 C C . ILE D 1 257 ? 0.807 39.317 71.147 1.00 19.55 254 ILE D C 1
ATOM 9134 O O . ILE D 1 257 ? 0.961 40.448 71.624 1.00 17.82 254 ILE D O 1
ATOM 9139 N N . ALA D 1 258 ? -0.265 38.971 70.437 1.00 18.62 255 ALA D N 1
ATOM 9140 C CA . ALA D 1 258 ? -1.340 39.928 70.182 1.00 18.94 255 ALA D CA 1
ATOM 9141 C C . ALA D 1 258 ? -1.996 40.399 71.479 1.00 20.08 255 ALA D C 1
ATOM 9142 O O . ALA D 1 258 ? -2.161 41.610 71.697 1.00 20.01 255 ALA D O 1
ATOM 9144 N N . TYR D 1 259 ? -2.387 39.453 72.327 1.00 20.41 256 TYR D N 1
ATOM 9145 C CA . TYR D 1 259 ? -3.033 39.783 73.587 1.00 21.57 256 TYR D CA 1
ATOM 9146 C C . TYR D 1 259 ? -2.145 40.658 74.463 1.00 24.21 256 TYR D C 1
ATOM 9147 O O . TYR D 1 259 ? -2.619 41.684 74.984 1.00 23.89 256 TYR D O 1
ATOM 9156 N N . ASN D 1 260 ? -0.872 40.284 74.627 1.00 21.99 257 ASN D N 1
ATOM 9157 C CA . ASN D 1 260 ? 0.004 41.111 75.464 1.00 23.34 257 ASN D CA 1
ATOM 9158 C C . ASN D 1 260 ? 0.330 42.457 74.826 1.00 24.56 257 ASN D C 1
ATOM 9159 O O . ASN D 1 260 ? 0.755 43.370 75.527 1.00 26.71 257 ASN D O 1
ATOM 9164 N N . ASN D 1 261 ? 0.159 42.587 73.510 1.00 25.03 258 ASN D N 1
ATOM 9165 C CA . ASN D 1 261 ? 0.410 43.868 72.847 1.00 27.00 258 ASN D CA 1
ATOM 9166 C C . ASN D 1 261 ? -0.866 44.704 72.925 1.00 26.58 258 ASN D C 1
ATOM 9167 O O . ASN D 1 261 ? -0.888 45.844 72.466 1.00 27.98 258 ASN D O 1
ATOM 9172 N N . GLY D 1 262 ? -1.912 44.123 73.504 1.00 26.26 259 GLY D N 1
ATOM 9173 C CA . GLY D 1 262 ? -3.186 44.803 73.630 1.00 26.64 259 GLY D CA 1
ATOM 9174 C C . GLY D 1 262 ? -3.963 44.857 72.325 1.00 26.83 259 GLY D C 1
ATOM 9175 O O . GLY D 1 262 ? -4.940 45.620 72.212 1.00 27.57 259 GLY D O 1
ATOM 9176 N N . TRP D 1 263 ? -3.554 44.055 71.340 1.00 25.36 260 TRP D N 1
ATOM 9177 C CA . TRP D 1 263 ? -4.225 44.040 70.034 1.00 24.13 260 TRP D CA 1
ATOM 9178 C C . TRP D 1 263 ? -5.523 43.223 70.006 1.00 22.84 260 TRP D C 1
ATOM 9179 O O . TRP D 1 263 ? -6.306 43.340 69.067 1.00 23.30 260 TRP D O 1
ATOM 9190 N N . ILE D 1 264 ? -5.741 42.383 71.014 1.00 22.03 261 ILE D N 1
ATOM 9191 C CA . ILE D 1 264 ? -6.964 41.594 71.137 1.00 21.51 261 ILE D CA 1
ATOM 9192 C C . ILE D 1 264 ? -7.282 41.552 72.629 1.00 22.94 261 ILE D C 1
ATOM 9193 O O . ILE D 1 264 ? -6.403 41.826 73.452 1.00 23.27 261 ILE D O 1
ATOM 9198 N N . THR D 1 265 ? -8.521 41.217 72.979 1.00 23.05 262 THR D N 1
ATOM 9199 C CA . THR D 1 265 ? -8.972 41.201 74.384 1.00 23.73 262 THR D CA 1
ATOM 9200 C C . THR D 1 265 ? -8.898 39.858 75.078 1.00 23.98 262 THR D C 1
ATOM 9201 O O . THR D 1 265 ? -8.761 38.817 74.425 1.00 24.71 262 THR D O 1
ATOM 9205 N N . ARG D 1 266 ? -9.035 39.870 76.405 1.00 24.28 263 ARG D N 1
ATOM 9206 C CA . ARG D 1 266 ? -9.034 38.631 77.162 1.00 23.49 263 ARG D CA 1
ATOM 9207 C C . ARG D 1 266 ? -10.166 37.748 76.633 1.00 23.91 263 ARG D C 1
ATOM 9208 O O . ARG D 1 266 ? -9.987 36.546 76.457 1.00 21.80 263 ARG D O 1
ATOM 9216 N N . GLU D 1 267 ? -11.336 38.345 76.388 1.00 22.95 264 GLU D N 1
ATOM 9217 C CA . GLU D 1 267 ? -12.481 37.601 75.874 1.00 24.89 264 GLU D CA 1
ATOM 9218 C C . GLU D 1 267 ? -12.138 36.932 74.532 1.00 22.72 264 GLU D C 1
ATOM 9219 O O . GLU D 1 267 ? -12.522 35.783 74.281 1.00 24.51 264 GLU D O 1
ATOM 9225 N N . ASP D 1 268 ? -11.430 37.645 73.677 1.00 21.51 265 ASP D N 1
ATOM 9226 C CA . ASP D 1 268 ? -11.035 37.066 72.396 1.00 22.95 265 ASP D CA 1
ATOM 9227 C C . ASP D 1 268 ? -10.213 35.801 72.648 1.00 22.70 265 ASP D C 1
ATOM 9228 O O . ASP D 1 268 ? -10.415 34.765 72.004 1.00 22.35 265 ASP D O 1
ATOM 9233 N N . VAL D 1 269 ? -9.279 35.891 73.590 1.00 21.74 266 VAL D N 1
ATOM 9234 C CA . VAL D 1 269 ? -8.429 34.740 73.909 1.00 20.90 266 VAL D CA 1
ATOM 9235 C C . VAL D 1 269 ? -9.239 33.576 74.441 1.00 22.43 266 VAL D C 1
ATOM 9236 O O . VAL D 1 269 ? -9.056 32.425 74.018 1.00 21.67 266 VAL D O 1
ATOM 9240 N N . LEU D 1 270 ? -10.143 33.872 75.370 1.00 22.47 267 LEU D N 1
ATOM 9241 C CA . LEU D 1 270 ? -10.992 32.838 75.953 1.00 24.94 267 LEU D CA 1
ATOM 9242 C C . LEU D 1 270 ? -11.835 32.176 74.858 1.00 25.57 267 LEU D C 1
ATOM 9243 O O . LEU D 1 270 ? -12.091 30.980 74.913 1.00 26.67 267 LEU D O 1
ATOM 9248 N N . GLU D 1 271 ? -12.265 32.968 73.879 1.00 27.03 268 GLU D N 1
ATOM 9249 C CA . GLU D 1 271 ? -13.076 32.451 72.772 1.00 29.89 268 GLU D CA 1
ATOM 9250 C C . GLU D 1 271 ? -12.268 31.434 71.977 1.00 29.34 268 GLU D C 1
ATOM 9251 O O . GLU D 1 271 ? -12.752 30.343 71.671 1.00 29.21 268 GLU D O 1
ATOM 9257 N N . MET D 1 272 ? -11.032 31.796 71.645 1.00 28.63 269 MET D N 1
ATOM 9258 C CA . MET D 1 272 ? -10.176 30.877 70.903 1.00 27.00 269 MET D CA 1
ATOM 9259 C C . MET D 1 272 ? -9.873 29.632 71.742 1.00 25.82 269 MET D C 1
ATOM 9260 O O . MET D 1 272 ? -9.954 28.503 71.244 1.00 24.58 269 MET D O 1
ATOM 9265 N N . ALA D 1 273 ? -9.563 29.812 73.025 1.00 25.06 270 ALA D N 1
ATOM 9266 C CA . ALA D 1 273 ? -9.294 28.659 73.883 1.00 26.40 270 ALA D CA 1
ATOM 9267 C C . ALA D 1 273 ? -10.515 27.748 73.948 1.00 28.28 270 ALA D C 1
ATOM 9268 O O . ALA D 1 273 ? -10.386 26.523 74.009 1.00 27.91 270 ALA D O 1
ATOM 9270 N N . GLU D 1 274 ? -11.699 28.358 73.945 1.00 30.47 271 GLU D N 1
ATOM 9271 C CA . GLU D 1 274 ? -12.964 27.621 74.001 1.00 33.25 271 GLU D CA 1
ATOM 9272 C C . GLU D 1 274 ? -13.073 26.657 72.823 1.00 32.96 271 GLU D C 1
ATOM 9273 O O . GLU D 1 274 ? -13.372 25.469 72.992 1.00 34.16 271 GLU D O 1
ATOM 9279 N N . LYS D 1 275 ? -12.816 27.184 71.635 1.00 32.49 272 LYS D N 1
ATOM 9280 C CA . LYS D 1 275 ? -12.872 26.414 70.399 1.00 33.94 272 LYS D CA 1
ATOM 9281 C C . LYS D 1 275 ? -11.824 25.309 70.319 1.00 34.27 272 LYS D C 1
ATOM 9282 O O . LYS D 1 275 ? -11.976 24.367 69.540 1.00 34.03 272 LYS D O 1
ATOM 9288 N N . LEU D 1 276 ? -10.766 25.431 71.117 1.00 32.92 273 LEU D N 1
ATOM 9289 C CA . LEU D 1 276 ? -9.685 24.457 71.118 1.00 32.86 273 LEU D CA 1
ATOM 9290 C C . LEU D 1 276 ? -9.597 23.751 72.457 1.00 34.15 273 LEU D C 1
ATOM 9291 O O . LEU D 1 276 ? -8.509 23.384 72.905 1.00 32.60 273 LEU D O 1
ATOM 9296 N N . GLU D 1 277 ? -10.729 23.573 73.126 1.00 35.72 274 GLU D N 1
ATOM 9297 C CA . GLU D 1 277 ? -10.664 22.884 74.399 1.00 37.98 274 GLU D CA 1
ATOM 9298 C C . GLU D 1 277 ? -10.215 21.451 74.119 1.00 37.89 274 GLU D C 1
ATOM 9299 O O . GLU D 1 277 ? -10.367 20.942 73.003 1.00 38.55 274 GLU D O 1
ATOM 9305 N N . LYS D 1 278 ? -9.641 20.813 75.126 1.00 37.66 275 LYS D N 1
ATOM 9306 C CA . LYS D 1 278 ? -9.162 19.446 74.983 1.00 38.44 275 LYS D CA 1
ATOM 9307 C C . LYS D 1 278 ? -7.826 19.390 74.237 1.00 37.63 275 LYS D C 1
ATOM 9308 O O . LYS D 1 278 ? -7.272 18.308 74.063 1.00 38.63 275 LYS D O 1
ATOM 9310 N N . THR D 1 279 ? -7.316 20.539 73.789 1.00 35.87 276 THR D N 1
ATOM 9311 C CA . THR D 1 279 ? -6.024 20.560 73.091 1.00 33.05 276 THR D CA 1
ATOM 9312 C C . THR D 1 279 ? -4.972 21.260 73.937 1.00 32.12 276 THR D C 1
ATOM 9313 O O . THR D 1 279 ? -5.283 22.041 74.852 1.00 29.04 276 THR D O 1
ATOM 9317 N N . ASP D 1 280 ? -3.712 20.967 73.634 1.00 30.15 277 ASP D N 1
ATOM 9318 C CA . ASP D 1 280 ? -2.610 21.579 74.365 1.00 29.32 277 ASP D CA 1
ATOM 9319 C C . ASP D 1 280 ? -2.570 23.058 74.061 1.00 24.85 277 ASP D C 1
ATOM 9320 O O . ASP D 1 280 ? -2.447 23.865 74.970 1.00 26.01 277 ASP D O 1
ATOM 9325 N N . TYR D 1 281 ? -2.679 23.407 72.786 1.00 23.59 278 TYR D N 1
ATOM 9326 C CA . TYR D 1 281 ? -2.625 24.799 72.399 1.00 23.33 278 TYR D CA 1
ATOM 9327 C C . TYR D 1 281 ? -3.799 25.564 73.062 1.00 24.00 278 TYR D C 1
ATOM 9328 O O . TYR D 1 281 ? -3.636 26.703 73.522 1.00 22.19 278 TYR D O 1
ATOM 9337 N N . GLY D 1 282 ? -4.962 24.912 73.130 1.00 24.29 279 GLY D N 1
ATOM 9338 C CA . GLY D 1 282 ? -6.140 25.531 73.739 1.00 25.38 279 GLY D CA 1
ATOM 9339 C C . GLY D 1 282 ? -5.983 25.830 75.220 1.00 24.92 279 GLY D C 1
ATOM 9340 O O . GLY D 1 282 ? -6.408 26.884 75.714 1.00 25.17 279 GLY D O 1
ATOM 9341 N N . LYS D 1 283 ? -5.373 24.901 75.947 1.00 25.03 280 LYS D N 1
ATOM 9342 C CA . LYS D 1 283 ? -5.155 25.071 77.367 1.00 24.73 280 LYS D CA 1
ATOM 9343 C C . LYS D 1 283 ? -4.133 26.184 77.626 1.00 24.89 280 LYS D C 1
ATOM 9344 O O . LYS D 1 283 ? -4.196 26.890 78.639 1.00 22.55 280 LYS D O 1
ATOM 9350 N N . TYR D 1 284 ? -3.178 26.328 76.717 1.00 23.55 281 TYR D N 1
ATOM 9351 C CA . TYR D 1 284 ? -2.182 27.386 76.854 1.00 21.21 281 TYR D CA 1
ATOM 9352 C C . TYR D 1 284 ? -2.899 28.745 76.753 1.00 21.98 281 TYR D C 1
ATOM 9353 O O . TYR D 1 284 ? -2.604 29.674 77.507 1.00 20.85 281 TYR D O 1
ATOM 9362 N N . LEU D 1 285 ? -3.825 28.861 75.804 1.00 21.41 282 LEU D N 1
ATOM 9363 C CA . LEU D 1 285 ? -4.588 30.103 75.639 1.00 21.41 282 LEU D CA 1
ATOM 9364 C C . LEU D 1 285 ? -5.468 30.367 76.870 1.00 21.12 282 LEU D C 1
ATOM 9365 O O . LEU D 1 285 ? -5.529 31.497 77.342 1.00 22.62 282 LEU D O 1
ATOM 9370 N N . ARG D 1 286 ? -6.130 29.335 77.390 1.00 21.40 283 ARG D N 1
ATOM 9371 C CA . ARG D 1 286 ? -6.948 29.465 78.600 1.00 22.93 283 ARG D CA 1
ATOM 9372 C C . ARG D 1 286 ? -6.081 30.033 79.738 1.00 23.29 283 ARG D C 1
ATOM 9373 O O . ARG D 1 286 ? -6.449 31.010 80.392 1.00 23.01 283 ARG D O 1
ATOM 9381 N N . ASP D 1 287 ? -4.910 29.436 79.952 1.00 22.38 284 ASP D N 1
ATOM 9382 C CA . ASP D 1 287 ? -4.004 29.895 81.007 1.00 22.38 284 ASP D CA 1
ATOM 9383 C C . ASP D 1 287 ? -3.579 31.343 80.806 1.00 22.17 284 ASP D C 1
ATOM 9384 O O . ASP D 1 287 ? -3.476 32.111 81.766 1.00 22.61 284 ASP D O 1
ATOM 9389 N N . LEU D 1 288 ? -3.308 31.708 79.563 1.00 21.81 285 LEU D N 1
ATOM 9390 C CA . LEU D 1 288 ? -2.913 33.060 79.244 1.00 21.90 285 LEU D CA 1
ATOM 9391 C C . LEU D 1 288 ? -4.004 34.038 79.697 1.00 23.77 285 LEU D C 1
ATOM 9392 O O . LEU D 1 288 ? -3.700 35.104 80.232 1.00 23.62 285 LEU D O 1
ATOM 9397 N N . ALA D 1 289 ? -5.270 33.684 79.460 1.00 23.69 286 ALA D N 1
ATOM 9398 C CA . ALA D 1 289 ? -6.372 34.560 79.862 1.00 24.86 286 ALA D CA 1
ATOM 9399 C C . ALA D 1 289 ? -6.538 34.532 81.379 1.00 25.27 286 ALA D C 1
ATOM 9400 O O . ALA D 1 289 ? -6.961 35.523 81.980 1.00 26.74 286 ALA D O 1
ATOM 9402 N N . GLU D 1 290 ? -6.217 33.403 81.999 1.00 26.18 287 GLU D N 1
ATOM 9403 C CA . GLU D 1 290 ? -6.328 33.286 83.449 1.00 28.80 287 GLU D CA 1
ATOM 9404 C C . GLU D 1 290 ? -5.201 34.061 84.113 1.00 28.11 287 GLU D C 1
ATOM 9405 O O . GLU D 1 290 ? -5.264 34.323 85.305 1.00 29.28 287 GLU D O 1
ATOM 9411 N N . GLY D 1 291 ? -4.169 34.405 83.342 1.00 26.45 288 GLY D N 1
ATOM 9412 C CA . GLY D 1 291 ? -3.069 35.192 83.875 1.00 24.40 288 GLY D CA 1
ATOM 9413 C C . GLY D 1 291 ? -1.708 34.568 84.140 1.00 24.49 288 GLY D C 1
ATOM 9414 O O . GLY D 1 291 ? -0.742 35.309 84.386 1.00 23.01 288 GLY D O 1
ATOM 9415 N N . ASN D 1 292 ? -1.613 33.234 84.099 1.00 24.09 289 ASN D N 1
ATOM 9416 C CA . ASN D 1 292 ? -0.341 32.541 84.373 1.00 23.61 289 ASN D CA 1
ATOM 9417 C C . ASN D 1 292 ? 0.289 33.125 85.652 1.00 23.79 289 ASN D C 1
ATOM 9418 O O . ASN D 1 292 ? 1.483 33.453 85.679 1.00 24.13 289 ASN D O 1
ATOM 9423 N N . PHE D 1 293 ? -0.531 33.214 86.700 1.00 23.24 290 PHE D N 1
ATOM 9424 C CA . PHE D 1 293 ? -0.168 33.776 88.005 1.00 23.40 290 PHE D CA 1
ATOM 9425 C C . PHE D 1 293 ? 0.220 35.227 87.815 1.00 24.22 290 PHE D C 1
ATOM 9426 O O . PHE D 1 293 ? -0.670 36.082 87.699 1.00 25.06 290 PHE D O 1
ATOM 9434 N N . HIS D 1 294 ? 1.511 35.541 87.749 1.00 22.00 291 HIS D N 1
ATOM 9435 C CA . HIS D 1 294 ? 1.876 36.940 87.539 1.00 23.80 291 HIS D CA 1
ATOM 9436 C C . HIS D 1 294 ? 2.132 37.297 86.093 1.00 23.95 291 HIS D C 1
ATOM 9437 O O . HIS D 1 294 ? 2.433 38.449 85.760 1.00 24.07 291 HIS D O 1
ATOM 9444 N N . GLY D 1 295 ? 1.991 36.298 85.224 1.00 23.86 292 GLY D N 1
ATOM 9445 C CA . GLY D 1 295 ? 2.131 36.539 83.797 1.00 24.57 292 GLY D CA 1
ATOM 9446 C C . GLY D 1 295 ? 3.471 36.301 83.126 1.00 26.18 292 GLY D C 1
ATOM 9447 O O . GLY D 1 295 ? 4.522 36.469 83.788 1.00 24.91 292 GLY D O 1
#

Sequence (1170 aa):
GAHMKGIVLAGGSGTRLYPITRAVSKQLLPIYDKPMIYYPLSVLMLAGIRDILIISSTPRDLPLYRDLLGDGSQFGVRFSYRVQEEPRGIADAFIIVVGKDFIGDSKVALVLGDNVFYGHRFSEILRRRAASLLEDGAVIFGYYVRDPRPFGVVEFDSEGRVISIEEKPSRPKSNYVVPGLYFYDNQVVEIARRIEPSDRGELEITSVNEEYLRMGKLRVELMGRGMAWLDTGTHDDGLLEASSSFIETIQKRQGFYIACLEEIAYNNGWITREDVLEMAEKLEKTDYGKYLRDLAEGNFHGHMKKGIVLAGGSGTRLYPITRAVSKQLLPIYDKPMIYYPLSVLMLAGIRDILIISSTPRDLPLYRDLLGDGSQFGVRFSYRVQEEPRGIADAFIVGKDFIGDSKVALVLGDNVFYGHRFSEILRRAASLLEDGAVIFGYYVRDPRPFGVVEFDSEGRVISIEEKPSRPKKSNYVVPGLYFYDNQVVEIARRIEPSDRGELEITTSVNEEYLRMGKLRVELMGRGMMAWLDTGTHDGLLEASSSFIETIQKRQGFYIACLEEIAYNNGWITREDVLEMAEKLEKTDYGKYLRDLAEGNFHAHMKGIVLAGGTRLYPITRAVSKQLLPIYDKPMIYYPLSVLMLAGIRDILIISTPRDLPLYRDLLGDGSQFGVRFSYRVVQEEPRGIADAFIVGKDFIGDSKVALVLGDNVFYGHRFSEILRRAASLEDGAVIFGYYVRDPRPFGVVEFDSSEGRVIISIEEKPSRPKSNYVVPGLYFYDNQVVEIARRIEPSDRGELEITSVNEEYLRMGKLRVELMGRGMAWLDTGTHDGLLEASSFIETIQKRQGFYIIACLEEIAYNNGWITREDVLEMAEKLEKTDYGKYLRDLAEGNFHGHMKGIVLAGGTRLYPITRAVSKQLLPIYDKPMIYYPLSVLMLAGIRDILIISTPRDLPLYRDLLGDGSQFGVRFSYRVQEEPRGIADAFIVGKDFIGDSKVALVLGDNVFYGHRFSEILRRAASLEDGAVIFGYYVRDPRPFGVVEFDSEGRVISIEEKPSRPKSNYVVPGLYFYDNQVVEIARRIEPSDRGELEITSVNEEYLRMGKLRVELMGRGMAWLDTGTHDGLLEASSSFIEETIQKRRQGFYIIACLEEIAYNNGWITREDVLEMAEKLEKTDYGKYLRDLAEGNFHG

Solvent-accessible surface area: 44182 Å² total; per-residue (Å²): 76,99,155,26,38,0,0,0,20,0,11,51,61,59,69,64,6,32,0,1,23,121,4,5,9,28,9,1,1,22,0,34,5,0,3,0,0,0,3,0,0,8,4,0,0,54,6,28,4,78,46,0,0,0,0,0,31,58,101,17,15,72,12,0,126,69,1,0,23,95,0,78,45,3,10,3,126,15,44,25,99,50,13,119,102,106,74,11,44,0,2,0,0,67,10,0,105,118,32,0,38,120,3,74,0,0,0,0,28,1,30,10,0,10,25,11,22,87,12,51,67,10,0,116,123,1,21,76,18,158,70,0,1,14,0,0,0,2,30,4,49,56,0,108,81,40,11,2,0,46,49,55,112,112,12,126,10,100,26,16,53,103,153,14,95,181,6,85,10,2,42,0,28,1,3,0,8,0,0,10,49,80,0,14,65,12,2,132,161,26,143,90,34,166,163,56,49,38,28,10,37,32,0,3,48,51,0,34,166,71,65,88,7,100,10,27,66,0,15,88,7,0,4,26,5,39,8,25,67,13,48,7,16,25,25,1,12,14,3,0,25,0,5,13,88,47,3,17,8,29,14,7,1,0,3,6,18,0,51,101,49,64,38,12,78,134,94,57,0,62,76,29,6,127,168,19,68,96,8,89,2,1,80,3,0,121,26,13,3,97,30,8,68,105,60,133,28,38,0,0,0,21,0,10,32,60,58,78,62,6,25,1,2,26,92,8,7,11,27,8,2,1,22,0,23,5,0,3,0,0,2,3,0,0,7,3,0,0,62,11,45,4,109,30,0,0,0,0,0,23,66,155,22,17,72,14,0,126,62,3,0,29,92,0,77,57,3,16,12,134,11,32,23,107,41,5,112,115,58,89,5,47,0,4,0,0,68,13,0,95,130,26,0,39,136,22,72,0,0,0,0,30,0,31,9,0,10,26,11,24,89,13,31,49,11,0,135,124,2,21,76,20,156,81,1,1,12,0,0,0,2,30,5,45,54,0,108,78,54,10,3,0,41,48,45,128,89,12,106,10,91,22,20,58,122,131,15,81,201,7,93,9,2,42,0,28,2,4,0,10,0,0,9,40,99,0,10,56,18,3,111,179,26,140,91,32,155,160,55,40,39,28,13,59,37,0,3,34,70,1,27,177,91,58,74,4,99,10,28,65,0,13,95,7,1,8,43,7,30,7,24,70,12,37,5,16,22,16,1,12,18,4,0,20,0,4,12,89,66,4,13,12,27,16,6,1,0,3,4,18,0,53,96,60,62,37,12,81,126,96,53,0,34,90,35,2,110,188,27,104,94,12,93,2,0,114,4,0,126,57,17,1,117,31,14,74,130,126,87,25,31,0,0,0,22,0,16,74,108,65,2,38,0,2,20,109,3,6,7,49,9,1,0,19,0,36,4,0,4,0,0,1,4,0,0,8,4,0,0,55,6,24,4,106,26,0,0,0,0,0,29,68,92,7,2,66,14,0,104,44,1,0,27,94,0,78,47,3,16,10,127,11,32,35,100,46,7,115,115,83,78,14,49,0,5,0,1,68,8,0,101,113,24,0,38,133,8,70,0,0,0,0,30,0,31,7,0,12,20,12,19,87,15,47,66,11,0,114,126,1,22,76,18,158,74,1,1,13,0,0,0,2,24,6,48,56,0,107,79,68,10,2,0,51,49,39,126,145,16,109,3,86,23,20,54,104,147,16,92,203,7,95,10,1,45,0,29,1,3,0,9,0,0,10,51,79,0,18,54,19,0,141,172,25,77,82,25,122,221,50,59,31,58,11,44,29,0,3,72,42,0,32,188,72,47,90,2,106,13,26,61,0,12,91,6,0,0,41,5,34,8,22,67,16,47,0,13,29,11,0,13,20,1,0,10,3,5,14,124,50,4,17,2,27,19,8,1,0,3,5,18,0,53,94,51,64,38,14,78,121,90,54,0,39,78,32,6,118,168,18,71,98,3,89,2,2,91,3,0,100,27,12,3,118,25,13,87,112,45,129,29,34,0,0,0,21,0,15,84,122,64,5,27,0,1,25,99,2,4,5,54,9,1,0,19,0,34,4,0,3,0,0,2,4,0,0,7,5,0,0,57,6,23,3,106,39,0,5,0,0,0,22,62,89,9,5,63,6,0,113,59,1,0,30,93,0,78,58,2,18,11,164,11,39,39,105,50,8,113,116,83,90,14,52,0,4,0,0,76,12,0,106,119,34,0,39,136,22,71,0,0,0,0,31,0,33,8,0,11,29,12,22,103,16,48,72,13,0,115,126,1,20,68,19,151,82,1,2,13,0,0,0,2,48,7,48,54,0,111,74,68,9,3,0,38,51,45,118,111,18,85,6,91,20,21,62,96,131,17,94,197,9,107,12,5,46,0,27,1,4,0,9,0,0,10,40,67,0,10,65,18,1,124,186,18,80,84,33,122,76,51,55,30,66,10,38,28,0,3,56,60,0,30,154,81,54,78,2,108,12,18,65,0,11,96,5,0,1,42,6,38,7,21,68,14,81,3,14,28,17,0,12,18,1,0,11,1,9,14,88,67,3,18,6,27,19,7,1,0,3,5,17,0,52,97,51,64,38,13,80,146,95,51,0,74,72,31,9,122,160,13,132,114,12,101,2,2,118,3,0,96,21,13,8,123,27,12,90,116,44

Nearest PDB structures (foldseek):
  1lvw-assembly1_D  TM=1.001E+00  e=1.484E-64  Methanothermobacter thermautotrophicus
  1lvw-assembly1_B  TM=9.991E-01  e=6.803E-63  Methanothermobacter thermautotrophicus
  5idt-assembly2_D  TM=9.870E-01  e=1.116E-48  Burkholderia vietnamiensis G4
  4ho4-assembly2_B  TM=9.619E-01  e=1.435E-48  Aneurinibacillus thermoaerophilus
  1h5r-assembly1_D  TM=9.576E-01  e=4.052E-46  Escherichia coli

Foldseek 3Di:
DPAAAEEEEQEDDDCQAPPVCVPPRLQQDDLQPGRLQLQVVLLCLLLVHAEYEYEYAPVCQVVVCVVCPQPLLLLGGYHYFYPHDCAEDLCRLVSCVVVCPQFWYKYFYSNKHKDFDPVSVLSNVQSPDPAFKEFEWEADPDQQCAWAWDADPVFFTDDTHGNDPDGPHRTHTHGIMTHHRCSNVQLVPFDQDPVRHSYVRSSQVVSNVVSRYGYGYDDDGMDTFDSSHPVRSVVSSVVQVCCCVPVVDHNSPSNLSSDVVVSDDLVSLLVVLVVVVVDPNSVNSVCVSVCVPPD/DAAEEEEQEDDDCQAPPVCVPPRLQQDDQQPGGLQLQVVLLCLLLVHAEYEYEYAPVCQVVVCVVCPQPLLLLGGYHYFYDNHQQEQLCRCVRCVVVCDQFWYKYAYSNKHKDFDPVSVLSNVQSPDPAFKEFAWEADPDAQCAFAWDADDVFQTQDTHGNDPDGPHRTHTHGIMTHHRCSSVLLVPFDQDPVRHSYVNSSQVVSNVVRRYGYRYDYDRMDTFDSSHPVRSVVSSVVQVVCCVVVVDHRSPSNLSSDVVVSDDLVSLLVQLVVQVVDPSSVSSVCVSVPVVD/DAAAEEEEFAAAQAPPVC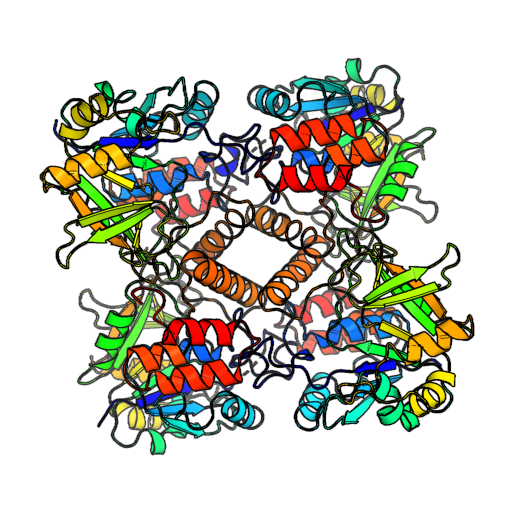VQPGLQQDDLQPGGLQLQVVVLCLLLPHQEYEYEYAPNCQVVVCVVCPQVLLLLGGYHYFYDPHQQEPLCSLVRCVVVCDQFWYKYAYSNKHKDFPPPSVLSNVQSPDPAFKEFEWEADDDAQCAFHWDADPVFFTQDTHGNDPDGPHRTGTHGIMTHGSCSNVLQVPFDADPVGHRYVVSSQVVSNVVSRYGYGYDYDGMDIFDSRHPVRSVVSSVVQVVCCVVVVDHRSPSNLSSVVVVSDDLVSLLVVLVVVVVDPNSVNSNCVSVCVVPD/DAAEEEEFADDQAPPVCVQPGLQQDDQQPGGLQLQVVVLCLLLVHAEYEYEYAPRCQVVVCVVCPQPLLLLGGYDYFYDNDQQAPLCSLVRCVVVCDQFWYKYAYSNKHKDFDPSSVLSNVQSPDPAFKEFEWEADDDQQCAWAWDADPVQFTQDTHGNDPDGPHRTGTHGIMTHHSCSSVQLVPFDADPVSHSYVVSSQVVSSVVSRYGYDYPYDGMDTFDSPHPVRSVVSSVVQVVCCVVVVDHRSPSNLSSVVVVSDDLVSLLVQLVVVPPDPNSVNSVCVSVCVVPD

CATH classification: 3.90.550.10

Secondary structure (DSSP, 8-state):
--S-EEEEE-----STTTTTTTSS-GGGSEETTEETTHHHHHHHHHTT--EEEEEE-TTTHHHHHHHHTTSGGGTSEEEEEE-SS---GGGHHHHTHHHHTTS-EEEEETT--EE-TTHHHHHHHHHT--SSEEEEEEE-S--TTSEEEEE-TTSBEEEEEES-SS-S-SEE--SEEEE-TTHHHHHHHPPPPTTS---HHHHHHHHHHTT-EEEEEE-TT-EE---SSHHHHHHHHHHHHHHHHHH-PPSS-HHHHHHHTTSS-HHHHHHHHHHTTTSHHHHHHHHHHHTTTT-/--EEEEE-----STTTTTTSSS-GGGSEETTEETTHHHHHHHHHTT--EEEEEE-TTTHHHHHHHHTTSGGGTSEEEEEE-SS---GGGHHHHTHHHHTTS-EEEEETT--EE-TTHHHHHHHHHT--SSEEEEEEE-S--TTSEEEEE-TT-BEEEEEES-SS-S-SEE--SEEEE-TTHHHHHHHSPP-TTS---HHHHHHHHHHTT-EEEEEE-TT-EE---SSHHHHHHHHHHHHHHHHHH-PPSS-HHHHHHHTTSS-HHHHHHHHHHTTTSHHHHHHHHHHTTS--/---EEEEE----TTTTTTSSS-GGGSEETTEETTHHHHHHHHHTT--EEEEEE-TTTHHHHHHHHTTSGGGT-EEEEEE-SS---GGGHHHHTHHHHTTS-EEEEETT--EE-TT-HHHHHHHHT--SSEEEEEEE-S--TTSEEEEE-TTSBEEEEEES-SS-S-SEE--SEEEE-TTHHHHHHHSPPPTTS---HHHHHHHHHHTT-EEEEEE-TT-EE---SSHHHHHHHHHHHHHHHHHH-PPSS-HHHHHHHTTSS-HHHHHHHHHHTTTSHHHHHHHHHHHTTTT-/--EEEEE----TTTTTTTSS-GGGSEETTEETTHHHHHHHHHTT--EEEEEE-TTTHHHHHHHHTTSGGGT-EEEEEE-SS---GGGHHHHTHHHHTT--EEEEETT--EE-TT-HHHHHHHHT-SSSEEEEEEE-S--TTSEEEEE-TTSBEEEEEES-SS-S-SEE--SEEEE-TTHHHHHHHSPP-TTS---HHHHHHHHHTTT-EEEEEE-BTBEE---SSHHHHHHHHHHHHHHHHHH-PPSS-HHHHHHHTTSS-HHHHHHHHHHTTTSHHHHHHHHHHHT-TT-

Organism: Methanothermobacter thermautotrophicus (strain ATCC 29096 / DSM 1053 / JCM 10044 / NBRC 100330 / Delta H) (NCBI:txid187420)

InterPro domains:
  IPR005835 Nucleotidyl transferase domain [PF00483] (2-238)
  IPR005907 Glucose-1-phosphate thymidylyltransferase, short form [PTHR43532] (1-287)
  IPR005907 Glucose-1-phosphate thymidylyltransferase, short form [TIGR01207] (2-286)
  IPR005907 Glucose-1-phosphate thymidylyltransferase, short form [cd02538] (1-240)
  IPR029044 Nucleotide-diphospho-sugar transferases [G3DSA:3.90.550.10] (1-292)
  IPR029044 Nucleotide-diphospho-sugar transferases [SSF53448] (1-286)

B-factor: mean 21.56, std 10.41, range [5.95, 65.5]

Radius of gyration: 31.4 Å; Cα contacts (8 Å, |Δi|>4): 2639; chains: 4; bounding box: 78×85×78 Å